Protein AF-A0A2C9VAX5-F1 (afdb_monomer)

Radius of gyration: 35.67 Å; Cα contacts (8 Å, |Δi|>4): 899; chains: 1; bounding box: 90×84×145 Å

Nearest PDB structures (foldseek):
  7xwg-assembly1_B  TM=9.690E-01  e=4.557E-07  Arabidopsis thaliana
  7xwf-assembly1_A  TM=9.849E-01  e=7.410E-07  Arabidopsis thaliana
  7y6w-assembly1_A-2  TM=9.835E-01  e=7.716E-07  Arabidopsis thaliana
  7y6x-assembly1_B  TM=9.154E-01  e=5.580E-07  Arabidopsis thaliana
  7y6x-assembly3_F  TM=9.135E-01  e=7.410E-07  Arabidopsis thaliana

InterPro domains:
  IPR003126 Zinc finger, UBR-type [PF02207] (122-189)
  IPR003126 Zinc finger, UBR-type [PS51157] (121-191)
  IPR003126 Zinc finger, UBR-type [SM00396] (121-190)
  IPR039164 E3 ubiquitin-protein ligase UBR1-like [PTHR21497] (36-835)

Secondary structure (DSSP, 8-state):
--------PPPP----TT-HHHHHHHHHT--HHHHTT-HHHHHHHHHH-GGGHHHHHHHHSPPHHHHHHHHHHHHT-S-TTSS--HHHHHHHHHHHHHHHHTTS-HHHHHHHHHHH--SBS---PBP-EEEEEEEETTTBSSTT--EEHHHHHTS--TT--EEEEEEES-B--TT-TTTB-GGG--SSB--GGG-PPPPHHHHHHHHHHHHHHHHHHHHHHHHHHHHHHS---S-TTTHHHHHHHHHHHHHHHHHHHHHHHH-HHHHHHHHHHHHHSTTHHHHHHHGGGTS-HHHHHHHHHHHHHHTTSHHHHHHHHHHHHHHHHHHHHHHHHHTSGGGGGG-HHHHHHHHHHHT-TTHHHHHHHHH-HHHHHHHHHHHHHHHTB-TTSSB-HHHHHTTHHHHHHHHHHHHHHHHSTHHHHHHHHH-HHHHHHHHHHHHHHTT-S-B----SSPPS---TTHHHHHHHHHHHHHHHHHHHHHHTS-GGGHHHHHHHHHHTTT--SS---------------------------------------GGGGSS-HHHHHHHHHHHHHHHHHHHHHHTTTS-----------HHHHHHHHHHHHHHHS-TTGGGS-----S-SSS-S---------------------------S-------SSSSSS-SSTT-SS-------TTTS-B-S--HHHHHHHHHHHHHHHHHH---S-S-----------TTSS-S-HHHHHSTT--HHHHHHHHTHHHHHHHHHHHHHHTTTTGGGHHHHHHHHHHHT-HHHHTTTHHHHHHHHHHHHHHS-HHHHHHHHHHHTT-HHHHS--TT--S---

Mean predicted aligned error: 15.06 Å

pLDDT: mean 74.78, std 25.14, range [21.78, 98.06]

Solvent-accessible surface area (backbone atoms only — not comparable to full-atom values): 49879 Å² total; per-residue (Å²): 143,82,81,90,85,80,89,76,79,83,74,76,82,74,77,65,95,80,49,64,47,56,52,37,37,46,73,74,64,52,56,65,83,29,56,76,52,43,66,67,17,50,29,52,52,39,73,78,38,64,86,46,46,52,59,51,51,55,39,45,43,80,55,73,67,69,59,51,56,57,54,57,49,65,74,62,76,71,66,92,84,78,70,77,50,73,53,53,50,47,46,52,34,52,50,57,51,37,26,46,26,55,69,40,64,44,72,59,49,46,54,51,49,37,67,70,55,87,61,46,20,48,57,60,52,72,47,50,75,71,33,68,31,37,32,37,73,70,32,35,72,49,98,77,41,36,25,38,58,72,42,54,76,48,20,58,60,81,97,51,54,66,49,82,45,70,30,86,43,60,55,19,35,37,14,33,75,54,35,28,41,76,74,43,26,19,82,52,14,74,19,55,88,69,51,57,76,51,56,63,78,50,44,69,38,29,46,60,52,48,53,39,49,48,52,52,52,38,51,39,43,51,55,26,51,56,57,71,71,50,77,98,75,89,67,83,69,70,57,48,44,45,49,50,31,38,40,48,50,44,46,51,46,51,53,50,44,52,45,46,72,42,24,64,29,52,32,49,50,50,36,51,51,44,64,69,43,82,66,34,58,56,48,59,69,56,38,45,84,72,40,51,69,78,41,34,53,50,46,50,52,42,53,60,59,37,47,61,33,67,71,39,36,54,56,49,46,60,48,46,65,65,47,50,55,55,55,54,52,50,26,62,70,72,56,30,44,75,50,50,73,70,45,57,62,59,72,62,44,48,58,75,44,33,60,31,65,64,52,29,56,47,37,39,73,78,66,40,44,63,57,53,46,55,44,50,52,47,52,51,50,59,68,25,37,45,91,72,43,39,60,34,61,76,61,36,56,36,37,41,66,56,49,51,49,46,54,50,51,49,38,40,45,37,63,42,66,66,40,19,33,45,41,48,71,73,33,64,69,54,53,53,45,51,46,32,53,35,53,45,47,44,50,34,75,58,46,59,58,50,91,66,80,59,75,94,73,80,70,88,54,64,67,55,54,56,54,50,52,49,59,50,48,55,42,44,52,37,43,51,52,19,18,65,51,81,77,88,57,64,70,60,52,64,51,56,67,61,58,79,76,74,74,84,76,87,81,84,82,82,90,78,83,85,82,88,79,87,82,89,86,83,89,85,88,88,87,81,90,81,88,80,89,77,80,88,79,87,74,92,72,82,93,75,67,84,67,68,74,74,60,44,69,37,35,47,48,53,47,44,54,48,50,47,44,50,35,52,53,48,56,68,62,49,79,76,76,71,83,95,73,90,81,89,88,90,77,67,46,61,54,47,48,48,33,54,50,44,56,54,46,64,61,69,74,59,85,74,70,74,84,73,66,74,90,72,77,95,70,82,87,82,80,88,85,84,78,86,84,82,88,80,90,83,85,84,85,83,87,83,85,87,87,82,89,81,91,74,90,78,78,98,74,82,78,90,71,82,83,79,77,80,80,81,68,61,68,58,31,36,27,81,55,74,75,91,78,90,66,54,62,78,74,34,67,47,39,87,39,46,57,54,61,38,48,48,23,50,50,51,53,51,51,47,37,68,75,73,56,86,86,82,90,78,82,87,88,76,98,65,90,72,75,78,70,89,78,80,74,84,60,63,61,60,68,72,52,47,64,70,51,25,50,34,13,37,22,62,58,66,33,49,60,48,49,48,46,52,38,48,41,51,39,46,75,70,53,72,39,67,39,47,48,64,63,55,53,50,53,41,49,52,49,66,26,81,92,40,19,75,79,39,46,51,26,36,52,51,39,42,50,54,23,58,75,49,27,59,66,69,63,51,50,49,51,51,35,50,56,67,69,42,58,68,77,72,46,92,63,95,78,76,75,96,77,87,131

Foldseek 3Di:
DDDDDDDDDDDPDPDDPPCQLLVLCVVVVQDVVLSVVPLLSVLVVCVVPVVCLLVSLVSLDDDLVNLVVVVVVVVVPPDPPDDDDLLVSLLVSVCSLCSQLQSHHNVVSLQVQLVVDPAAQFFLAKDAFFAKWKDFPQWFPFPLATAHPVFQVQFPCPPTDMDIDGDNMDTHGANPVQTTPQNGHGPRHRHPVPADADPPVSCVRNQSSLLSLLVVLQVLLVVLVVLVVPDPDDDPPNVRSLVSNQSNLQSVLVVLVSSLVRHVNSLLSSLVSCVVNPCSLLSLLVSLVRHDPVSNVSSLVSLSSSCSHVVSVQVNLLSLLVVQLVQLVVCLVVLAPVSVVSNVSNVNCLSVQLQRLLRLVVCCVPVVSLLSLLLSLLVLQLSQADPLLAGDQVSVVRCLVVNLSSLVSNLSSLSNLLNLLCCLPPNVLSLLLLLLVLLRLAQHPWDFFDPDFADPDDDPRLVSVLVVLVSVLSSLVSNLSSLQDDDPPNPVSVVVSVPPPPPPPDDDDDDDDDDDDDDDDDDDDDDDDDDDDDDDDDDDDDDDDPPLPQGHPSLLVSLVSLLLSLLQSVVLVCVPPDDDDDDDDDDSDRSSVSSVVSSVCSVVVDPPPPPDDPDDDPDPPPPPDDDDDDDDDDDDDDDDDDDDDDDDDDDPDDDPPDPPPPSNARDQQADPDQDDDDDALNGDIAGLRHSSLLSSLVSLVVLCCRQPNDDDPPDDDDDDPPPPPPPSPPDPSCCSRVPRGALNSNLNSSLVRLLSLVLLLVCVVVVSRVSNPCSSVVNSCSLVDPVCCVSGVVSSVSSNVVSCVRHDPVSSVVVSCVRNVNPVVPPPPPPDDPPDD

Organism: Manihot esculenta (NCBI:txid3983)

Sequence (837 aa):
MDNMDIDSPAEPKTLKRRDRVIRRLAQLGVPEEYLERRYPGIVAFVMDNPTWIPDIVSAILPPDEDVADNLQETKAGLKKVLNPTMKQQFRECMCWLQWIMFLGEPAVALKNLSKMSTSRGVCGAVWGNNDIAYRCRTCEHDPTCAICVPCFQNGNHKDHDYSIIYTGGGCCDCGDVTAWKREGFCSKHKGAEQIQPLPEEFADSVGPVLDALFICWKNKLVSAEIICQENPKTSDCIFMPKKVANELTYVVVEMLLEFCKQSESLLSFVSRRVILVVGLLEILVRSERFLSEGVARKLNELLLKLLGEPVFKYEFGKVFLSYYPLVVCEVITEGTDDALRKYPLLSTFSVQIFTVHTLTPRLVKEMNLLAMLLRCLGDIFIHCAGEDGRLQVSKWGALYETTIRVVEDIRFVMSHGIVPKFVTNAQRDILRTWMGLLSFLQGMSPLKRENGQPPEEENDNVNLLFVLDHSFANIHSLLVDGAFSSNEETDNIFSVMSKQNVDEEDSMRLAKVGKLSEESSACGVPGRNLSVVSAMQVVEDKSDSFASSFIPSSATRLIYDCLRAIDNWLGANHTYGAVSSSSTDSSSNSNFLLLKKTLSKISKGKHIFSGFACSIEDNSRKRFMGAENIKNIGQDSNAVVSGDNDTASFDESSMEANTSTELDSLHILSSSDWPNIVYDVSSQDVSVHIPLHRLLSLLLQKALRRCYGESEVLSASSASIFTPSSSMYDGDFFGNVLGGCHANGFSAFVMEHPLRNRVFCAQVHSGMWRRNGDAAILSSEWYRSVRWSEQGLELDLFLLQCCAALAPADLFVNRIIECFGLSDYHSLSPERSTELF

Structure (mmCIF, N/CA/C/O backbone):
data_AF-A0A2C9VAX5-F1
#
_entry.id   AF-A0A2C9VAX5-F1
#
loop_
_atom_site.group_PDB
_atom_site.id
_atom_site.type_symbol
_atom_site.label_atom_id
_atom_site.label_alt_id
_atom_site.label_comp_id
_atom_site.label_asym_id
_atom_site.label_entity_id
_atom_site.label_seq_id
_atom_site.pdbx_PDB_ins_code
_atom_site.Cartn_x
_atom_site.Cartn_y
_atom_site.Cartn_z
_atom_site.occupancy
_atom_site.B_iso_or_equiv
_atom_site.auth_seq_id
_atom_site.auth_comp_id
_atom_site.auth_asym_id
_atom_site.auth_atom_id
_atom_site.pdbx_PDB_model_num
ATOM 1 N N . MET A 1 1 ? -23.792 14.805 95.796 1.00 36.88 1 MET A N 1
ATOM 2 C CA . MET A 1 1 ? -22.563 14.626 95.003 1.00 36.88 1 MET A CA 1
ATOM 3 C C . MET A 1 1 ? -22.730 13.306 94.285 1.00 36.88 1 MET A C 1
ATOM 5 O O . MET A 1 1 ? -22.299 12.288 94.792 1.00 36.88 1 MET A O 1
ATOM 9 N N . ASP A 1 2 ? -23.447 13.369 93.170 1.00 39.12 2 ASP A N 1
ATOM 10 C CA . ASP A 1 2 ? -23.589 12.335 92.149 1.00 39.12 2 ASP A CA 1
ATOM 11 C C . ASP A 1 2 ? -23.365 13.086 90.831 1.00 39.12 2 ASP A C 1
ATOM 13 O O . ASP A 1 2 ? -23.975 14.137 90.643 1.00 39.12 2 ASP A O 1
ATOM 17 N N . ASN A 1 3 ? -22.438 12.624 89.994 1.00 31.06 3 ASN A N 1
ATOM 18 C CA . ASN A 1 3 ? -22.235 13.025 88.592 1.00 31.06 3 ASN A CA 1
ATOM 19 C C . ASN A 1 3 ? -21.312 11.956 87.979 1.00 31.06 3 ASN A C 1
ATOM 21 O O . ASN A 1 3 ? -20.252 11.695 88.540 1.00 31.06 3 ASN A O 1
ATOM 25 N N . MET A 1 4 ? -21.776 11.120 87.044 1.00 40.22 4 MET A N 1
ATOM 26 C CA . MET A 1 4 ? -22.011 11.376 85.607 1.00 40.22 4 MET A CA 1
ATOM 27 C C . MET A 1 4 ? -20.726 11.676 84.825 1.00 40.22 4 MET A C 1
ATOM 29 O O . MET A 1 4 ? -20.212 12.779 84.921 1.00 40.22 4 MET A O 1
ATOM 33 N N . ASP A 1 5 ? -20.328 10.715 83.988 1.00 28.62 5 ASP A N 1
ATOM 34 C CA . ASP A 1 5 ? -19.565 10.880 82.739 1.00 28.62 5 ASP A CA 1
ATOM 35 C C . ASP A 1 5 ? -20.100 9.786 81.786 1.00 28.62 5 ASP A C 1
ATOM 37 O O . ASP A 1 5 ? -19.868 8.603 82.014 1.00 28.62 5 ASP A O 1
ATOM 41 N N . ILE A 1 6 ? -21.166 10.047 81.021 1.00 33.09 6 ILE A N 1
ATOM 42 C CA . ILE A 1 6 ? -21.200 10.556 79.633 1.00 33.09 6 ILE A CA 1
ATOM 43 C C . ILE A 1 6 ? -20.522 9.598 78.638 1.00 33.09 6 ILE A C 1
ATOM 45 O O . ILE A 1 6 ? -19.317 9.649 78.402 1.00 33.09 6 ILE A O 1
ATOM 49 N N . ASP A 1 7 ? -21.361 8.770 78.006 1.00 33.88 7 ASP A N 1
ATOM 50 C CA . ASP A 1 7 ? -21.079 8.068 76.754 1.00 33.88 7 ASP A CA 1
ATOM 51 C C . ASP A 1 7 ? -20.732 9.072 75.640 1.00 33.88 7 ASP A C 1
ATOM 53 O O . ASP A 1 7 ? -21.461 10.036 75.400 1.00 33.88 7 ASP A O 1
ATOM 57 N N . SER A 1 8 ? -19.637 8.816 74.922 1.00 29.05 8 SER A N 1
ATOM 58 C CA . SER A 1 8 ? -19.323 9.441 73.630 1.00 29.05 8 SER A CA 1
ATOM 59 C C . SER A 1 8 ? -19.455 8.405 72.504 1.00 29.05 8 SER A C 1
ATOM 61 O O . SER A 1 8 ? -19.230 7.215 72.736 1.00 29.05 8 SER A O 1
ATOM 63 N N . PRO A 1 9 ? -19.877 8.827 71.299 1.00 32.22 9 PRO A N 1
ATOM 64 C CA . PRO A 1 9 ? -20.511 7.959 70.314 1.00 32.22 9 PRO A CA 1
ATOM 65 C C . PRO A 1 9 ? -19.518 7.020 69.628 1.00 32.22 9 PRO A C 1
ATOM 67 O O . PRO A 1 9 ? -18.347 7.345 69.443 1.00 32.22 9 PRO A O 1
ATOM 70 N N . ALA A 1 10 ? -20.028 5.862 69.206 1.00 30.33 10 ALA A N 1
ATOM 71 C CA . ALA A 1 10 ? -19.310 4.905 68.378 1.00 30.33 10 ALA A CA 1
ATOM 72 C C . ALA A 1 10 ? -18.690 5.595 67.150 1.00 30.33 10 ALA A C 1
ATOM 74 O O . ALA A 1 10 ? -19.399 6.206 66.348 1.00 30.33 10 ALA A O 1
ATOM 75 N N . GLU A 1 11 ? -17.370 5.469 67.000 1.00 26.14 11 GLU A N 1
ATOM 76 C CA . GLU A 1 11 ? -16.654 5.850 65.784 1.00 26.14 11 GLU A CA 1
ATOM 77 C C . GLU A 1 11 ? -17.309 5.193 64.552 1.00 26.14 11 GLU A C 1
ATOM 79 O O . GLU A 1 11 ? -17.669 4.007 64.600 1.00 26.14 11 GLU A O 1
ATOM 84 N N . PRO A 1 12 ? -17.457 5.918 63.427 1.00 32.53 12 PRO A N 1
ATOM 85 C CA . PRO A 1 12 ? -17.986 5.333 62.208 1.00 32.53 12 PRO A CA 1
ATOM 86 C C . PRO A 1 12 ? -17.047 4.215 61.760 1.00 32.53 12 PRO A C 1
ATOM 88 O O . PRO A 1 12 ? -15.835 4.407 61.631 1.00 32.53 12 PRO A O 1
ATOM 91 N N . LYS A 1 13 ? -17.616 3.024 61.539 1.00 32.12 13 LYS A N 1
ATOM 92 C CA . LYS A 1 13 ? -16.913 1.851 61.008 1.00 32.12 13 LYS A CA 1
ATOM 93 C C . LYS A 1 13 ? -16.115 2.278 59.780 1.00 32.12 13 LYS A C 1
ATOM 95 O O . LYS A 1 13 ? -16.674 2.505 58.713 1.00 32.12 13 LYS A O 1
ATOM 100 N N . THR A 1 14 ? -14.801 2.375 59.934 1.00 33.00 14 THR A N 1
ATOM 101 C CA . THR A 1 14 ? -13.889 2.729 58.852 1.00 33.00 14 THR A CA 1
ATOM 102 C C . THR A 1 14 ? -14.051 1.726 57.708 1.00 33.00 14 THR A C 1
ATOM 104 O O . THR A 1 14 ? -13.640 0.566 57.802 1.00 33.00 14 THR A O 1
ATOM 107 N N . LEU A 1 15 ? -14.682 2.167 56.612 1.00 37.19 15 LEU A N 1
ATOM 108 C CA . LEU A 1 15 ? -14.756 1.438 55.347 1.00 37.19 15 LEU A CA 1
ATOM 109 C C . LEU A 1 15 ? -13.346 0.946 54.990 1.00 37.19 15 LEU A C 1
ATOM 111 O O . LEU A 1 15 ? -12.426 1.743 54.760 1.00 37.19 15 LEU A O 1
ATOM 115 N N . LYS A 1 16 ? -13.158 -0.382 55.002 1.00 41.75 16 LYS A N 1
ATOM 116 C CA . LYS A 1 16 ? -11.867 -1.047 54.757 1.00 41.75 16 LYS A CA 1
ATOM 117 C C . LYS A 1 16 ? -11.195 -0.452 53.510 1.00 41.75 16 LYS A C 1
ATOM 119 O O . LYS A 1 16 ? -11.861 -0.141 52.530 1.00 41.75 16 LYS A O 1
ATOM 124 N N . ARG A 1 17 ? -9.856 -0.382 53.507 1.00 43.28 17 ARG A N 1
ATOM 125 C CA . ARG A 1 17 ? -8.967 0.029 52.384 1.00 43.28 17 ARG A CA 1
ATOM 126 C C . ARG A 1 17 ? -9.223 -0.661 51.018 1.00 43.28 17 ARG A C 1
ATOM 128 O O . ARG A 1 17 ? -8.471 -0.416 50.083 1.00 43.28 17 ARG A O 1
ATOM 135 N N . ARG A 1 18 ? -10.224 -1.542 50.909 1.00 48.56 18 ARG A N 1
ATOM 136 C CA . ARG A 1 18 ? -10.459 -2.475 49.800 1.00 48.56 18 ARG A CA 1
ATOM 137 C C . ARG A 1 18 ? -11.437 -2.000 48.724 1.00 48.56 18 ARG A C 1
ATOM 139 O O . ARG A 1 18 ? -11.433 -2.622 47.679 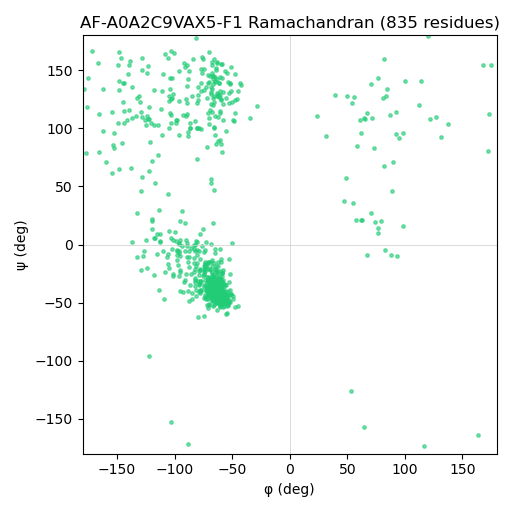1.00 48.56 18 ARG A O 1
ATOM 146 N N . ASP A 1 19 ? -12.176 -0.905 48.907 1.00 69.75 19 ASP A N 1
ATOM 147 C CA . ASP A 1 19 ? -13.112 -0.423 47.878 1.00 69.75 19 ASP A CA 1
ATOM 148 C C . ASP A 1 19 ? -12.755 1.004 47.409 1.00 69.75 19 ASP A C 1
ATOM 150 O O . ASP A 1 19 ? -13.412 1.986 47.757 1.00 69.75 19 ASP A O 1
ATOM 154 N N . ARG A 1 20 ? -11.658 1.136 46.643 1.00 78.19 20 ARG A N 1
ATOM 155 C CA . ARG A 1 20 ? -11.147 2.434 46.139 1.00 78.19 20 ARG A CA 1
ATOM 156 C C . ARG A 1 20 ? -12.168 3.160 45.258 1.00 78.19 20 ARG A C 1
ATOM 158 O O . ARG A 1 20 ? -12.367 4.356 45.429 1.00 78.19 20 ARG A O 1
ATOM 165 N N . VAL A 1 21 ? -12.846 2.420 44.378 1.00 85.50 21 VAL A N 1
ATOM 166 C CA . VAL A 1 21 ? -13.921 2.946 43.522 1.00 85.50 21 VAL A CA 1
ATOM 167 C C . VAL A 1 21 ? -15.060 3.516 44.372 1.00 85.50 21 VAL A C 1
ATOM 169 O O . VAL A 1 21 ? -15.471 4.647 44.155 1.00 85.50 21 VAL A O 1
ATOM 172 N N . ILE A 1 22 ? -15.497 2.793 45.409 1.00 87.19 22 ILE A N 1
ATOM 173 C CA . ILE A 1 22 ? -16.567 3.247 46.315 1.00 87.19 22 ILE A CA 1
ATOM 174 C C . ILE A 1 22 ? -16.179 4.545 47.031 1.00 87.19 22 ILE A C 1
ATOM 176 O O . ILE A 1 22 ? -17.005 5.440 47.158 1.00 87.19 22 ILE A O 1
ATOM 180 N N . ARG A 1 23 ? -14.918 4.688 47.457 1.00 85.38 23 ARG A N 1
ATOM 181 C CA . ARG A 1 23 ? -14.440 5.934 48.082 1.00 85.38 23 ARG A CA 1
ATOM 182 C C . ARG A 1 23 ? -14.474 7.118 47.124 1.00 85.38 23 ARG A C 1
ATOM 184 O O . ARG A 1 23 ? -14.905 8.190 47.531 1.00 85.38 23 ARG A O 1
ATOM 191 N N . ARG A 1 24 ? -14.046 6.928 45.873 1.00 88.44 24 ARG A N 1
ATOM 192 C CA . ARG A 1 24 ? -14.096 7.989 44.856 1.00 88.44 24 ARG A CA 1
ATOM 193 C C . ARG A 1 24 ? -15.533 8.370 44.509 1.00 88.44 24 ARG A C 1
ATOM 195 O O . ARG A 1 24 ? -15.836 9.548 44.392 1.00 88.44 24 ARG A O 1
ATOM 202 N N . LEU A 1 25 ? -16.435 7.394 44.441 1.00 90.12 25 LEU A N 1
ATOM 203 C CA . LEU A 1 25 ? -17.863 7.648 44.241 1.00 90.12 25 LEU A CA 1
ATOM 204 C C . LEU A 1 25 ? -18.494 8.375 45.442 1.00 90.12 25 LEU A C 1
ATOM 206 O O . LEU A 1 25 ? -19.279 9.297 45.247 1.00 90.12 25 LEU A O 1
ATOM 210 N N . ALA A 1 26 ? -18.098 8.047 46.676 1.00 88.38 26 ALA A N 1
ATOM 211 C CA . ALA A 1 26 ? -18.508 8.798 47.865 1.00 88.38 26 ALA A CA 1
ATOM 212 C C . ALA A 1 26 ? -18.005 10.251 47.831 1.00 88.38 26 ALA A C 1
ATOM 214 O O . ALA A 1 26 ? -18.750 11.169 48.157 1.00 88.38 26 ALA A O 1
ATOM 215 N N . GLN A 1 27 ? -16.758 10.469 47.399 1.00 88.31 27 GLN A N 1
ATOM 216 C CA . GLN A 1 27 ? -16.178 11.808 47.228 1.00 88.31 27 GLN A CA 1
ATOM 217 C C . GLN A 1 27 ? -16.876 12.618 46.131 1.00 88.31 27 GLN A C 1
ATOM 219 O O . GLN A 1 27 ? -16.971 13.835 46.251 1.00 88.31 27 GLN A O 1
ATOM 224 N N . LEU A 1 28 ? -17.393 11.947 45.097 1.00 89.81 28 LEU A N 1
ATOM 225 C CA . LEU A 1 28 ? -18.217 12.562 44.057 1.00 89.81 28 LEU A CA 1
ATOM 226 C C . LEU A 1 28 ? -19.614 12.968 44.574 1.00 89.81 28 LEU A C 1
ATOM 228 O O . LEU A 1 28 ? -20.302 13.747 43.926 1.00 89.81 28 LEU A O 1
ATOM 232 N N . GLY A 1 29 ? -20.030 12.472 45.745 1.00 89.94 29 GLY A N 1
ATOM 233 C CA . GLY A 1 29 ? -21.327 12.778 46.352 1.00 89.94 29 GLY A CA 1
ATOM 234 C C . GLY A 1 29 ? -22.408 11.723 46.112 1.00 89.94 29 GLY A C 1
ATOM 235 O O . GLY A 1 29 ? -23.583 12.007 46.333 1.00 89.94 29 GLY A O 1
ATOM 236 N N . VAL A 1 30 ? -22.043 10.506 45.686 1.00 90.50 30 VAL A N 1
ATOM 237 C CA . VAL A 1 30 ? -23.005 9.399 45.572 1.00 90.50 30 VAL A CA 1
ATOM 238 C C . VAL A 1 30 ? -23.490 8.998 46.976 1.00 90.50 30 VAL A C 1
ATOM 240 O O . VAL A 1 30 ? -22.649 8.702 47.832 1.00 90.50 30 VAL A O 1
ATOM 243 N N . PRO A 1 31 ? -24.813 8.957 47.239 1.00 91.56 31 PRO A N 1
ATOM 244 C CA . PRO A 1 31 ? -25.333 8.645 48.568 1.00 91.56 31 PRO A CA 1
ATOM 245 C C . PRO A 1 31 ? -24.926 7.248 49.060 1.00 91.56 31 PRO A C 1
ATOM 247 O O . PRO A 1 31 ? -24.874 6.282 48.293 1.00 91.56 31 PRO A O 1
ATOM 250 N N . GLU A 1 32 ? -24.677 7.128 50.367 1.00 87.88 32 GLU A N 1
ATOM 251 C CA . GLU A 1 32 ? -24.155 5.903 50.993 1.00 87.88 32 GLU A CA 1
ATOM 252 C C . GLU A 1 32 ? -25.082 4.688 50.789 1.00 87.88 32 GLU A C 1
ATOM 254 O O . GLU A 1 32 ? -24.604 3.575 50.573 1.00 87.88 32 GLU A O 1
ATOM 259 N N . GLU A 1 33 ? -26.399 4.913 50.712 1.00 89.62 33 GLU A N 1
ATOM 260 C CA . GLU A 1 33 ? -27.411 3.880 50.436 1.00 89.62 33 GLU A CA 1
ATOM 261 C C . GLU A 1 33 ? -27.214 3.150 49.093 1.00 89.62 33 GLU A C 1
ATOM 263 O O . GLU A 1 33 ? -27.516 1.956 48.983 1.00 89.62 33 GLU A O 1
ATOM 268 N N . TYR A 1 34 ? -26.676 3.841 48.081 1.00 89.81 34 TYR A N 1
ATOM 269 C CA . TYR A 1 34 ? -26.323 3.242 46.793 1.00 89.81 34 TYR A CA 1
ATOM 270 C C . TYR A 1 34 ? -24.961 2.546 46.881 1.00 89.81 34 TYR A C 1
ATOM 272 O O . TYR A 1 34 ? -24.780 1.446 46.360 1.00 89.81 34 TYR A O 1
ATOM 280 N N . LEU A 1 35 ? -24.002 3.136 47.593 1.00 88.94 35 LEU A N 1
ATOM 281 C CA . LEU A 1 35 ? -22.650 2.593 47.732 1.00 88.94 35 LEU A CA 1
ATOM 282 C C . LEU A 1 35 ? -22.609 1.254 48.484 1.00 88.94 35 LEU A C 1
ATOM 284 O O . LEU A 1 35 ? -21.855 0.357 48.094 1.00 88.94 35 LEU A O 1
ATOM 288 N N . GLU A 1 36 ? -23.447 1.074 49.508 1.00 87.62 36 GLU A N 1
ATOM 289 C CA . GLU A 1 36 ? -23.543 -0.178 50.276 1.00 87.62 36 GLU A CA 1
ATOM 290 C C . GLU A 1 36 ? -23.945 -1.379 49.409 1.00 87.62 36 GLU A C 1
ATOM 292 O O . GLU A 1 36 ? -23.466 -2.499 49.615 1.00 87.62 36 GLU A O 1
ATOM 297 N N . ARG A 1 37 ? -24.784 -1.147 48.391 1.00 87.31 37 ARG A N 1
ATOM 298 C CA . ARG A 1 37 ? -25.269 -2.186 47.470 1.00 87.31 37 ARG A CA 1
ATOM 299 C C . ARG A 1 37 ? -24.278 -2.502 46.347 1.00 87.31 37 ARG A C 1
ATOM 301 O O . ARG A 1 37 ? -24.563 -3.378 45.537 1.00 87.31 37 ARG A O 1
ATOM 308 N N . ARG A 1 38 ? -23.113 -1.844 46.296 1.00 89.50 38 ARG A N 1
ATOM 309 C CA . ARG A 1 38 ? -22.062 -2.020 45.276 1.00 89.50 38 ARG A CA 1
ATOM 310 C C . ARG A 1 38 ? -22.591 -1.878 43.837 1.00 89.50 38 ARG A C 1
ATOM 312 O O . ARG A 1 38 ? -23.187 -0.852 43.524 1.00 89.50 38 ARG A O 1
ATOM 319 N N . TYR A 1 39 ? -22.366 -2.867 42.959 1.00 91.44 39 TYR A N 1
ATOM 320 C CA . TYR A 1 39 ? -22.719 -2.770 41.537 1.00 91.44 39 TYR A CA 1
ATOM 321 C C . TYR A 1 39 ? -24.215 -2.478 41.314 1.00 91.44 39 TYR A C 1
ATOM 323 O O . TYR A 1 39 ? -24.502 -1.470 40.671 1.00 91.44 39 TYR A O 1
ATOM 331 N N . PRO A 1 40 ? -25.175 -3.243 41.890 1.00 92.12 40 PRO A N 1
ATOM 332 C CA . PRO A 1 40 ? -26.601 -2.909 41.789 1.00 92.12 40 PRO A CA 1
ATOM 333 C C . PRO A 1 40 ? -26.969 -1.504 42.272 1.00 92.12 40 PRO A C 1
ATOM 335 O O . PRO A 1 40 ? -27.879 -0.886 41.730 1.00 92.12 40 PRO A O 1
ATOM 338 N N . GLY A 1 41 ? -26.288 -1.001 43.303 1.00 92.38 41 GLY A N 1
ATOM 339 C CA . GLY A 1 41 ? -26.572 0.325 43.839 1.00 92.38 41 GLY A CA 1
ATOM 340 C C . GLY A 1 41 ? -26.136 1.443 42.903 1.00 92.38 41 GLY A C 1
ATOM 341 O O . GLY A 1 41 ? -26.905 2.361 42.655 1.00 92.38 41 GLY A O 1
ATOM 342 N N . ILE A 1 42 ? -24.947 1.335 42.309 1.00 93.56 42 ILE A N 1
ATOM 343 C CA . ILE A 1 42 ? -24.502 2.310 41.305 1.00 93.56 42 ILE A CA 1
ATOM 344 C C . ILE A 1 42 ? -25.364 2.261 40.045 1.00 93.56 42 ILE A C 1
ATOM 346 O O . ILE A 1 42 ? -25.668 3.312 39.490 1.00 93.56 42 ILE A O 1
ATOM 350 N N . VAL A 1 43 ? -25.818 1.075 39.631 1.00 93.75 43 VAL A N 1
ATOM 351 C CA . VAL A 1 43 ? -26.795 0.954 38.540 1.00 93.75 43 VAL A CA 1
ATOM 352 C C . VAL A 1 43 ? -28.075 1.725 38.868 1.00 93.75 43 VAL A C 1
ATOM 354 O O . VAL A 1 43 ? -28.492 2.550 38.063 1.00 93.75 43 VAL A O 1
ATOM 357 N N . ALA A 1 44 ? -28.655 1.527 40.057 1.00 93.38 44 ALA A N 1
ATOM 358 C CA . ALA A 1 44 ? -29.855 2.256 40.474 1.00 93.38 44 ALA A CA 1
ATOM 359 C C . ALA A 1 44 ? -29.632 3.780 40.500 1.00 93.38 44 ALA A C 1
ATOM 361 O O . ALA A 1 44 ? -30.442 4.526 39.962 1.00 93.38 44 ALA A O 1
ATOM 362 N N . PHE A 1 45 ? -28.492 4.237 41.030 1.00 93.88 45 PHE A N 1
ATOM 363 C CA . PHE A 1 45 ? -28.155 5.662 41.061 1.00 93.88 45 PHE A CA 1
ATOM 364 C C . PHE A 1 45 ? -28.072 6.282 39.659 1.00 93.88 45 PHE A C 1
ATOM 366 O O . PHE A 1 45 ? -28.593 7.374 39.442 1.00 93.88 45 PHE A O 1
ATOM 373 N N . VAL A 1 46 ? -27.431 5.588 38.709 1.00 93.38 46 VAL A N 1
ATOM 374 C CA . VAL A 1 46 ? -27.312 6.040 37.313 1.00 93.38 46 VAL A CA 1
ATOM 375 C C . VAL A 1 46 ? -28.669 6.056 36.614 1.00 93.38 46 VAL A C 1
ATOM 377 O O . VAL A 1 46 ? -28.937 6.985 35.858 1.00 93.38 46 VAL A O 1
ATOM 380 N N . MET A 1 47 ? -29.529 5.067 36.874 1.00 90.94 47 MET A N 1
ATOM 381 C CA . MET A 1 47 ? -30.888 5.041 36.321 1.00 90.94 47 MET A CA 1
ATOM 382 C C . MET A 1 47 ? -31.714 6.247 36.782 1.00 90.94 47 MET A C 1
ATOM 384 O O . MET A 1 47 ? -32.445 6.822 35.979 1.00 90.94 47 MET A O 1
ATOM 388 N N . ASP A 1 48 ? -31.551 6.662 38.038 1.00 92.50 48 ASP A N 1
ATOM 389 C CA . ASP A 1 48 ? -32.231 7.838 38.586 1.00 92.50 48 ASP A CA 1
ATOM 390 C C . ASP A 1 48 ? -31.567 9.165 38.153 1.00 92.50 48 ASP A C 1
ATOM 392 O O . ASP A 1 48 ? -32.216 10.211 38.149 1.00 92.50 48 ASP A O 1
ATOM 396 N N . ASN A 1 49 ? -30.280 9.141 37.773 1.00 91.81 49 ASN A N 1
ATOM 397 C CA . ASN A 1 49 ? -29.464 10.328 37.476 1.00 91.81 49 ASN A CA 1
ATOM 398 C C . ASN A 1 49 ? -28.571 10.140 36.226 1.00 91.81 49 ASN A C 1
ATOM 400 O O . ASN A 1 49 ? -27.339 10.170 36.327 1.00 91.81 49 ASN A O 1
ATOM 404 N N . PRO A 1 50 ? -29.141 9.996 35.016 1.00 88.19 50 PRO A N 1
ATOM 405 C CA . PRO A 1 50 ? -28.377 9.653 33.809 1.00 88.19 50 PRO A CA 1
ATOM 406 C C . PRO A 1 50 ? -27.351 10.721 33.389 1.00 88.19 50 PRO A C 1
ATOM 408 O O . PRO A 1 50 ? -26.350 10.410 32.747 1.00 88.19 50 PRO A O 1
ATOM 411 N N . THR A 1 51 ? -27.543 11.985 33.778 1.00 92.25 51 THR A N 1
ATOM 412 C CA . THR A 1 51 ? -26.602 13.078 33.471 1.00 92.25 51 THR A CA 1
ATOM 413 C C . THR A 1 51 ? -25.259 12.945 34.191 1.00 92.25 51 THR A C 1
ATOM 415 O O . THR A 1 51 ? -24.281 13.537 33.747 1.00 92.25 51 THR A O 1
ATOM 418 N N . TRP A 1 52 ? -25.188 12.143 35.259 1.00 92.88 52 TRP A N 1
ATOM 419 C CA . TRP A 1 52 ? -23.976 11.925 36.054 1.00 92.88 52 TRP A CA 1
ATOM 420 C C . TRP A 1 52 ? -23.042 10.863 35.464 1.00 92.88 52 TRP A C 1
ATOM 422 O O . TRP A 1 52 ? -21.961 10.634 36.006 1.00 92.88 52 TRP A O 1
ATOM 432 N N . ILE A 1 53 ? -23.425 10.195 34.368 1.00 93.81 53 ILE A N 1
ATOM 433 C CA . ILE A 1 53 ? -22.624 9.118 33.766 1.00 93.81 53 ILE A CA 1
ATOM 434 C C . ILE A 1 53 ? -21.168 9.546 33.503 1.00 93.81 53 ILE A C 1
ATOM 436 O O . ILE A 1 53 ? -20.278 8.814 33.940 1.00 93.81 53 ILE A O 1
ATOM 440 N N . PRO A 1 54 ? -20.866 10.698 32.868 1.00 93.12 54 PRO A N 1
ATOM 441 C CA . PRO A 1 54 ? -19.480 11.097 32.617 1.00 93.12 54 PRO A CA 1
ATOM 442 C C . PRO A 1 54 ? -18.653 11.242 33.902 1.00 93.12 54 PRO A C 1
ATOM 444 O O . PRO A 1 54 ? -17.521 10.756 33.968 1.00 93.12 54 PRO A O 1
ATOM 447 N N . ASP A 1 55 ? -19.236 11.841 34.940 1.00 92.75 55 ASP A N 1
ATOM 448 C CA . ASP A 1 55 ? -18.575 12.066 36.227 1.00 92.75 55 ASP A CA 1
ATOM 449 C C . ASP A 1 55 ? -18.354 10.753 36.987 1.00 92.75 55 ASP A C 1
ATOM 451 O O . ASP A 1 55 ? -17.278 10.515 37.539 1.00 92.75 55 ASP A O 1
ATOM 455 N N . ILE A 1 56 ? -19.334 9.846 36.948 1.00 93.69 56 ILE A N 1
ATOM 456 C CA . ILE A 1 56 ? -19.234 8.504 37.535 1.00 93.69 56 ILE A CA 1
ATOM 457 C C . ILE A 1 56 ? -18.156 7.685 36.825 1.00 93.69 56 ILE A C 1
ATOM 459 O O . ILE A 1 56 ? -17.342 7.044 37.489 1.00 93.69 56 ILE A O 1
ATOM 463 N N . VAL A 1 57 ? -18.106 7.714 35.490 1.00 94.06 57 VAL A N 1
ATOM 464 C CA . VAL A 1 57 ? -17.067 7.025 34.708 1.00 94.06 57 VAL A CA 1
ATOM 465 C C . VAL A 1 57 ? -15.684 7.568 35.065 1.00 94.06 57 VAL A C 1
ATOM 467 O O . VAL A 1 57 ? -14.763 6.785 35.311 1.00 94.06 57 VAL A O 1
ATOM 470 N N . SER A 1 58 ? -15.556 8.894 35.162 1.00 90.81 58 SER A N 1
ATOM 471 C CA . SER A 1 58 ? -14.326 9.568 35.582 1.00 90.81 58 SER A CA 1
ATOM 472 C C . SER A 1 58 ? -13.903 9.172 37.002 1.00 90.81 58 SER A C 1
ATOM 474 O O . SER A 1 58 ? -12.732 8.893 37.231 1.00 90.81 58 SER A O 1
ATOM 476 N N . ALA A 1 59 ? -14.845 9.053 37.944 1.00 90.38 59 ALA A N 1
ATOM 477 C CA . ALA A 1 59 ? -14.568 8.626 39.318 1.00 90.38 59 ALA A CA 1
ATOM 478 C C . ALA A 1 59 ? -14.259 7.122 39.446 1.00 90.38 59 ALA A C 1
ATOM 480 O O . ALA A 1 59 ? -13.506 6.703 40.334 1.00 90.38 59 ALA A O 1
ATOM 481 N N . ILE A 1 60 ? -14.829 6.282 38.577 1.00 91.88 60 ILE A N 1
ATOM 482 C CA . ILE A 1 60 ? -14.517 4.849 38.527 1.00 91.88 60 ILE A CA 1
ATOM 483 C C . ILE A 1 60 ? -13.086 4.648 38.034 1.00 91.88 60 ILE A C 1
ATOM 485 O O . ILE A 1 60 ? -12.346 3.874 38.647 1.00 91.88 60 ILE A O 1
ATOM 489 N N . LEU A 1 61 ? -12.670 5.352 36.980 1.00 89.00 61 LEU A N 1
ATOM 490 C CA . LEU A 1 61 ? -11.308 5.276 36.457 1.00 89.00 61 LEU A CA 1
ATOM 491 C C . LEU A 1 61 ? -10.319 5.988 37.404 1.00 89.00 61 LEU A C 1
ATOM 493 O O . LEU A 1 61 ? -10.612 7.056 37.927 1.00 89.00 61 LEU A O 1
ATOM 497 N N . PRO A 1 62 ? -9.144 5.406 37.700 1.00 78.19 62 PRO A N 1
ATOM 498 C CA . PRO A 1 62 ? -8.200 6.031 38.619 1.00 78.19 62 PRO A CA 1
ATOM 499 C C . PRO A 1 62 ? -7.587 7.327 38.043 1.00 78.19 62 PRO A C 1
ATOM 501 O O . PRO A 1 62 ? -7.131 7.309 36.893 1.00 78.19 62 PRO A O 1
ATOM 504 N N . PRO A 1 63 ? -7.521 8.427 38.825 1.00 72.62 63 PRO A N 1
ATOM 505 C CA . PRO A 1 63 ? -6.766 9.624 38.454 1.00 72.62 63 PRO A CA 1
ATOM 506 C C . PRO A 1 63 ? -5.260 9.324 38.405 1.00 72.62 63 PRO A C 1
ATOM 508 O O . PRO A 1 63 ? -4.793 8.359 39.009 1.00 72.62 63 PRO A O 1
ATOM 511 N N . ASP A 1 64 ? -4.484 10.148 37.693 1.00 66.69 64 ASP A N 1
ATOM 512 C CA . ASP A 1 64 ? -3.040 9.908 37.508 1.00 66.69 64 ASP A CA 1
ATOM 513 C C . ASP A 1 64 ? -2.258 9.887 38.835 1.00 66.69 64 ASP A C 1
ATOM 515 O O . ASP A 1 64 ? -1.300 9.125 38.977 1.00 66.69 64 ASP A O 1
ATOM 519 N N . GLU A 1 65 ? -2.718 10.649 39.829 1.00 60.78 65 GLU A N 1
ATOM 520 C CA . GLU A 1 65 ? -2.135 10.729 41.175 1.00 60.78 65 GLU A CA 1
ATOM 521 C C . GLU A 1 65 ? -2.264 9.402 41.947 1.00 60.78 65 GLU A C 1
ATOM 523 O O . GLU A 1 65 ? -1.266 8.860 42.425 1.00 60.78 65 GLU A O 1
ATOM 528 N N . ASP A 1 66 ? -3.455 8.789 41.948 1.00 61.25 66 ASP A N 1
ATOM 529 C CA . ASP A 1 66 ? -3.706 7.477 42.571 1.00 61.25 66 ASP A CA 1
ATOM 530 C C . ASP A 1 66 ? -2.839 6.367 41.951 1.00 61.25 66 ASP A C 1
ATOM 532 O O . ASP A 1 66 ? -2.531 5.350 42.587 1.00 61.25 66 ASP A O 1
ATOM 536 N N . VAL A 1 67 ? -2.474 6.516 40.674 1.00 59.94 67 VAL A N 1
ATOM 537 C CA . VAL A 1 67 ? -1.643 5.549 39.954 1.00 59.94 67 VAL A CA 1
ATOM 538 C C . VAL A 1 67 ? -0.161 5.706 40.323 1.00 59.94 67 VAL A C 1
ATOM 540 O O . VAL A 1 67 ? 0.535 4.690 40.444 1.00 59.94 67 VAL A O 1
ATOM 543 N N . ALA A 1 68 ? 0.305 6.934 40.569 1.00 56.31 68 ALA A N 1
ATOM 544 C CA . ALA A 1 68 ? 1.677 7.243 40.977 1.00 56.31 68 ALA A CA 1
ATOM 545 C C . ALA A 1 68 ? 2.022 6.693 42.378 1.00 56.31 68 ALA A C 1
ATOM 547 O O . ALA A 1 68 ? 3.089 6.091 42.556 1.00 56.31 68 ALA A O 1
ATOM 548 N N . ASP A 1 69 ? 1.093 6.782 43.334 1.00 56.38 69 ASP A N 1
ATOM 549 C CA . ASP A 1 69 ? 1.276 6.290 44.710 1.00 56.38 69 ASP A CA 1
ATOM 550 C C . ASP A 1 69 ? 1.527 4.770 44.775 1.00 56.38 69 ASP A C 1
ATOM 552 O O . ASP A 1 69 ? 2.356 4.282 45.551 1.00 56.38 69 ASP A O 1
ATOM 556 N N . ASN A 1 70 ? 0.892 3.987 43.891 1.00 53.66 70 ASN A N 1
ATOM 557 C CA . ASN A 1 70 ? 1.087 2.530 43.847 1.00 53.66 70 ASN A CA 1
ATOM 558 C C . ASN A 1 70 ? 2.509 2.130 43.403 1.00 53.66 70 ASN A C 1
ATOM 560 O O . ASN A 1 70 ? 2.991 1.049 43.755 1.00 53.66 70 ASN A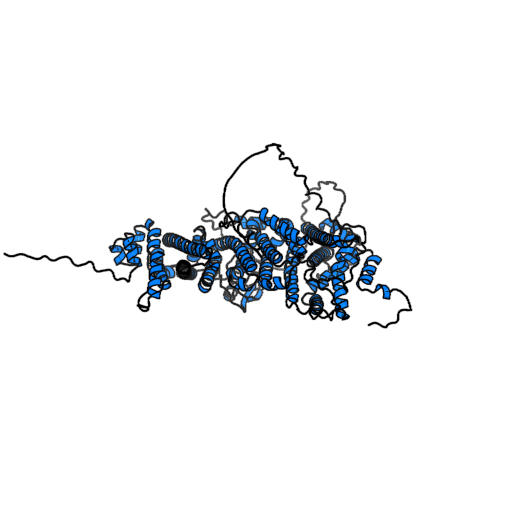 O 1
ATOM 564 N N . LEU A 1 71 ? 3.203 2.963 42.622 1.00 52.50 71 LEU A N 1
ATOM 565 C CA . LEU A 1 71 ? 4.558 2.665 42.142 1.00 52.50 71 LEU A CA 1
ATOM 566 C C . LEU A 1 71 ? 5.638 2.995 43.174 1.00 52.50 71 LEU A C 1
ATOM 568 O O . LEU A 1 71 ? 6.624 2.256 43.253 1.00 52.50 71 LEU A O 1
ATOM 572 N N . GLN A 1 72 ? 5.428 4.021 44.004 1.00 50.75 72 GLN A N 1
ATOM 573 C CA . GLN A 1 72 ? 6.296 4.301 45.151 1.00 50.75 72 GLN A CA 1
ATOM 574 C C . GLN A 1 72 ? 6.237 3.170 46.191 1.00 50.75 72 GLN A C 1
ATOM 576 O O . GLN A 1 72 ? 7.285 2.701 46.640 1.00 50.75 72 GLN A O 1
ATOM 581 N N . GLU A 1 73 ? 5.049 2.628 46.488 1.00 46.22 73 GLU A N 1
ATOM 582 C CA . GLU A 1 73 ? 4.910 1.476 47.396 1.00 46.22 73 GLU A CA 1
ATOM 583 C C . GLU A 1 73 ? 5.549 0.192 46.832 1.00 46.22 73 GLU A C 1
ATOM 585 O O . GLU A 1 73 ? 6.153 -0.586 47.574 1.00 46.22 73 GLU A O 1
ATOM 590 N N . THR A 1 74 ? 5.484 -0.021 45.511 1.00 46.47 74 THR A N 1
ATOM 591 C CA . THR A 1 74 ? 6.090 -1.204 44.868 1.00 46.47 74 THR A CA 1
ATOM 592 C C . THR A 1 74 ? 7.627 -1.162 44.912 1.00 46.47 74 THR A C 1
ATOM 594 O O . THR A 1 74 ? 8.263 -2.214 45.018 1.00 46.47 74 THR A O 1
ATOM 597 N N . LYS A 1 75 ? 8.236 0.037 44.874 1.00 47.34 75 LYS A N 1
ATOM 598 C CA . LYS A 1 75 ? 9.690 0.238 45.041 1.00 47.34 75 LYS A CA 1
ATOM 599 C C . LYS A 1 75 ? 10.150 0.076 46.503 1.00 47.34 75 LYS A C 1
ATOM 601 O O . LYS A 1 75 ? 11.293 -0.311 46.724 1.00 47.34 75 LYS A O 1
ATOM 606 N N . ALA A 1 76 ? 9.277 0.295 47.493 1.00 43.78 76 ALA A N 1
ATOM 607 C CA . ALA A 1 76 ? 9.616 0.276 48.925 1.00 43.78 76 ALA A CA 1
ATOM 608 C C . ALA A 1 76 ? 9.689 -1.126 49.579 1.00 43.78 76 ALA A C 1
ATOM 610 O O . ALA A 1 76 ? 9.896 -1.232 50.787 1.00 43.78 76 ALA A O 1
ATOM 611 N N . GLY A 1 77 ? 9.515 -2.220 48.828 1.00 45.03 77 GLY A N 1
ATOM 612 C CA . GLY A 1 77 ? 9.757 -3.592 49.309 1.00 45.03 77 GLY A CA 1
ATOM 613 C C . GLY A 1 77 ? 8.806 -4.126 50.397 1.00 45.03 77 GLY A C 1
ATOM 614 O O . GLY A 1 77 ? 8.817 -5.326 50.675 1.00 45.03 77 GLY A O 1
ATOM 615 N N . LEU A 1 78 ? 7.934 -3.302 50.984 1.00 41.94 78 LEU A N 1
ATOM 616 C CA . LEU A 1 78 ? 6.955 -3.736 51.978 1.00 41.94 78 LEU A CA 1
ATOM 617 C C . LEU A 1 78 ? 5.615 -4.104 51.313 1.00 41.94 78 LEU A C 1
ATOM 619 O O . LEU A 1 78 ? 4.855 -3.240 50.897 1.00 41.94 78 LEU A O 1
ATOM 623 N N . LYS A 1 79 ? 5.295 -5.408 51.333 1.00 44.75 79 LYS A N 1
ATOM 624 C CA . LYS A 1 79 ? 3.989 -6.048 51.024 1.00 44.75 79 LYS A CA 1
ATOM 625 C C . LYS A 1 79 ? 3.645 -6.286 49.541 1.00 44.75 79 LYS A C 1
ATOM 627 O O . LYS A 1 79 ? 2.622 -5.835 49.039 1.00 44.75 79 LYS A O 1
ATOM 632 N N . LYS A 1 80 ? 4.384 -7.193 48.892 1.00 40.62 80 LYS A N 1
ATOM 633 C CA . LYS A 1 80 ? 4.022 -7.795 47.585 1.00 40.62 80 LYS A CA 1
ATOM 634 C C . LYS A 1 80 ? 2.749 -8.674 47.571 1.00 40.62 80 LYS A C 1
ATOM 636 O O . LYS A 1 80 ? 2.375 -9.145 46.507 1.00 40.62 80 LYS A O 1
ATOM 641 N N . VAL A 1 81 ? 2.087 -8.928 48.708 1.00 42.19 81 VAL A N 1
ATOM 642 C CA . VAL A 1 81 ? 1.059 -9.993 48.817 1.00 42.19 81 VAL A CA 1
ATOM 643 C C . VAL A 1 81 ? -0.392 -9.476 48.877 1.00 42.19 81 VAL A C 1
ATOM 645 O O . VAL A 1 81 ? -1.309 -10.281 48.775 1.00 42.19 81 VAL A O 1
ATOM 648 N N . LEU A 1 82 ? -0.653 -8.163 48.999 1.00 51.53 82 LEU A N 1
ATOM 649 C CA . LEU A 1 82 ? -2.030 -7.675 49.239 1.00 51.53 82 LEU A CA 1
ATOM 650 C C . LEU A 1 82 ? -2.586 -6.593 48.295 1.00 51.53 82 LEU A C 1
ATOM 652 O O . LEU A 1 82 ? -3.786 -6.336 48.379 1.00 51.53 82 LEU A O 1
ATOM 656 N N . ASN A 1 83 ? -1.780 -5.970 47.426 1.00 53.25 83 ASN A N 1
ATOM 657 C CA . ASN A 1 83 ? -2.254 -4.890 46.547 1.00 53.25 83 ASN A CA 1
ATOM 658 C C . ASN A 1 83 ? -2.431 -5.379 45.093 1.00 53.25 83 ASN A C 1
ATOM 660 O O . ASN A 1 83 ? -1.497 -5.957 44.533 1.00 53.25 83 ASN A O 1
ATOM 664 N N . PRO A 1 84 ? -3.604 -5.161 44.463 1.00 60.41 84 PRO A N 1
ATOM 665 C CA . PRO A 1 84 ? -3.844 -5.543 43.072 1.00 60.41 84 PRO A CA 1
ATOM 666 C C . PRO A 1 84 ? -2.944 -4.746 42.118 1.00 60.41 84 PRO A C 1
ATOM 668 O O . PRO A 1 84 ? -2.734 -3.545 42.310 1.00 60.41 84 PRO A O 1
ATOM 671 N N . THR A 1 85 ? -2.433 -5.408 41.073 1.00 78.94 85 THR A N 1
ATOM 672 C CA . THR A 1 85 ? -1.646 -4.759 40.010 1.00 78.94 85 THR A CA 1
ATOM 673 C C . THR A 1 85 ? -2.473 -3.676 39.309 1.00 78.94 85 THR A C 1
ATOM 675 O O . THR A 1 85 ? -3.698 -3.758 39.279 1.00 78.94 85 THR A O 1
ATOM 678 N N . MET A 1 86 ? -1.828 -2.672 38.703 1.00 81.00 86 MET A N 1
ATOM 679 C CA . MET A 1 86 ? -2.518 -1.608 37.945 1.00 81.00 86 MET A CA 1
ATOM 680 C C . MET A 1 86 ? -3.494 -2.186 36.906 1.00 81.00 86 MET A C 1
ATOM 682 O O . MET A 1 86 ? -4.647 -1.774 36.822 1.00 81.00 86 MET A O 1
ATOM 686 N N . LYS A 1 87 ? -3.062 -3.236 36.201 1.00 83.88 87 LYS A N 1
ATOM 687 C CA . LYS A 1 87 ? -3.899 -4.025 35.295 1.00 83.88 87 LYS A CA 1
ATOM 688 C C . LYS A 1 87 ? -5.158 -4.575 35.965 1.00 83.88 87 LYS A C 1
ATOM 690 O O . LYS A 1 87 ? -6.244 -4.495 35.403 1.00 83.88 87 LYS A O 1
ATOM 695 N N . GLN A 1 88 ? -5.021 -5.146 37.162 1.00 85.69 88 GLN A N 1
ATOM 696 C CA . GLN A 1 88 ? -6.144 -5.696 37.920 1.00 85.69 88 GLN A CA 1
ATOM 697 C C . GLN A 1 88 ? -7.109 -4.601 38.389 1.00 85.69 88 GLN A C 1
ATOM 699 O O . GLN A 1 88 ? -8.315 -4.822 38.390 1.00 85.69 88 GLN A O 1
ATOM 704 N N . GLN A 1 89 ? -6.596 -3.416 38.725 1.00 86.50 89 GLN A N 1
ATOM 705 C CA . GLN A 1 89 ? -7.425 -2.263 39.080 1.00 86.50 89 GLN A CA 1
ATOM 706 C C . GLN A 1 89 ? -8.241 -1.779 37.877 1.00 86.50 89 GLN A C 1
ATOM 708 O O . GLN A 1 89 ? -9.448 -1.598 37.997 1.00 86.50 89 GLN A O 1
ATOM 713 N N . PHE A 1 90 ? -7.627 -1.647 36.696 1.00 90.81 90 PHE A N 1
ATOM 714 C CA . PHE A 1 90 ? -8.371 -1.309 35.478 1.00 90.81 90 PHE A CA 1
ATOM 715 C C . PHE A 1 90 ? -9.398 -2.385 35.103 1.00 90.81 90 PHE A C 1
ATOM 717 O O . PHE A 1 90 ? -10.491 -2.039 34.665 1.00 90.81 90 PHE A O 1
ATOM 724 N N . ARG A 1 91 ? -9.102 -3.675 35.324 1.00 92.19 91 ARG A N 1
ATOM 725 C CA . ARG A 1 91 ? -10.084 -4.764 35.145 1.00 92.19 91 ARG A CA 1
ATOM 726 C C . ARG A 1 91 ? -11.287 -4.600 36.064 1.00 92.19 91 ARG A C 1
ATOM 728 O O . ARG A 1 91 ? -12.414 -4.731 35.605 1.00 92.19 91 ARG A O 1
ATOM 735 N N . GLU A 1 92 ? -11.054 -4.284 37.336 1.00 90.94 92 GLU A N 1
ATOM 736 C CA . GLU A 1 92 ? -12.130 -3.997 38.287 1.00 90.94 92 GLU A CA 1
ATOM 737 C C . GLU A 1 92 ? -12.964 -2.791 37.833 1.00 90.94 92 GLU A C 1
ATOM 739 O O . GLU A 1 92 ? -14.190 -2.862 37.843 1.00 90.94 92 GLU A O 1
ATOM 744 N N . CYS A 1 93 ? -12.319 -1.726 37.346 1.00 93.19 93 CYS A N 1
ATOM 745 C CA . CYS A 1 93 ? -13.012 -0.566 36.780 1.00 93.19 93 CYS A CA 1
ATOM 746 C C . CYS A 1 93 ? -13.901 -0.965 35.592 1.00 93.19 93 CYS A C 1
ATOM 748 O O . CYS A 1 93 ? -15.074 -0.607 35.574 1.00 93.19 93 CYS A O 1
ATOM 750 N N . MET A 1 94 ? -13.394 -1.764 34.643 1.00 95.12 94 MET A N 1
ATOM 751 C CA . MET A 1 94 ? -14.211 -2.248 33.520 1.00 95.12 94 MET A CA 1
ATOM 752 C C . MET A 1 94 ? -15.381 -3.122 33.971 1.00 95.12 94 MET A C 1
ATOM 754 O O . MET A 1 94 ? -16.414 -3.120 33.307 1.00 95.12 94 MET A O 1
ATOM 758 N N . CYS A 1 95 ? -15.266 -3.852 35.085 1.00 94.19 95 CYS A N 1
ATOM 759 C CA . CYS A 1 95 ? -16.409 -4.561 35.658 1.00 94.19 95 CYS A CA 1
ATOM 760 C C . CYS A 1 95 ? -17.487 -3.574 36.124 1.00 94.19 95 CYS A C 1
ATOM 762 O O . CYS A 1 95 ? -18.640 -3.731 35.738 1.00 94.19 95 CYS A O 1
ATOM 764 N N . TRP A 1 96 ? -17.130 -2.540 36.895 1.00 95.19 96 TRP A N 1
ATOM 765 C CA . TRP A 1 96 ? -18.083 -1.501 37.314 1.00 95.19 96 TRP A CA 1
ATOM 766 C C . TRP A 1 96 ? -18.767 -0.830 36.121 1.00 95.19 96 TRP A C 1
ATOM 768 O O . TRP A 1 96 ? -19.989 -0.710 36.107 1.00 95.19 96 TRP A O 1
ATOM 778 N N . LEU A 1 97 ? -17.992 -0.456 35.100 1.00 96.69 97 LEU A N 1
ATOM 779 C CA . LEU A 1 97 ? -18.522 0.169 33.890 1.00 96.69 97 LEU A CA 1
ATOM 780 C C . LEU A 1 97 ? -19.478 -0.755 33.131 1.00 96.69 97 LEU A C 1
ATOM 782 O O . LEU A 1 97 ? -20.538 -0.307 32.715 1.00 96.69 97 LEU A O 1
ATOM 786 N N . GLN A 1 98 ? -19.159 -2.046 33.006 1.00 96.44 98 GLN A N 1
ATOM 787 C CA . GLN A 1 98 ? -20.044 -3.016 32.356 1.00 96.44 98 GLN A CA 1
ATOM 788 C C . GLN A 1 98 ? -21.385 -3.177 33.081 1.00 96.44 98 GLN A C 1
ATOM 790 O O . GLN A 1 98 ? -22.414 -3.313 32.425 1.00 96.44 98 GLN A O 1
ATOM 795 N N . TRP A 1 99 ? -21.401 -3.143 34.417 1.00 96.31 99 TRP A N 1
ATOM 796 C CA . TRP A 1 99 ? -22.660 -3.183 35.171 1.00 96.31 99 TRP A CA 1
ATOM 797 C C . TRP A 1 99 ? -23.552 -1.978 34.853 1.00 96.31 99 TRP A C 1
ATOM 799 O O . TRP A 1 99 ? -24.759 -2.147 34.706 1.00 96.31 99 TRP A O 1
ATOM 809 N N . ILE A 1 100 ? -22.958 -0.791 34.689 1.00 96.06 100 ILE A N 1
ATOM 810 C CA . ILE A 1 100 ? -23.679 0.423 34.280 1.00 96.06 100 ILE A CA 1
ATOM 811 C C . ILE A 1 100 ? -24.142 0.306 32.822 1.00 96.06 100 ILE A C 1
ATOM 813 O O . ILE A 1 100 ? -25.307 0.553 32.537 1.00 96.06 100 ILE A O 1
ATOM 817 N N . MET A 1 101 ? -23.269 -0.139 31.912 1.00 95.69 101 MET A N 1
ATOM 818 C CA . MET A 1 101 ? -23.585 -0.319 30.487 1.00 95.69 101 MET A CA 1
ATOM 819 C C . MET A 1 101 ? -24.800 -1.222 30.261 1.00 95.69 101 MET A C 1
ATOM 821 O O . MET A 1 101 ? -25.619 -0.937 29.396 1.00 95.69 101 MET A O 1
ATOM 825 N N . PHE A 1 102 ? -24.917 -2.313 31.020 1.00 95.12 102 PHE A N 1
ATOM 826 C CA . PHE A 1 102 ? -25.977 -3.309 30.840 1.00 95.12 102 PHE A CA 1
ATOM 827 C C . PHE A 1 102 ? -27.107 -3.214 31.871 1.00 95.12 102 PHE A C 1
ATOM 829 O O . PHE A 1 102 ? -27.971 -4.090 31.889 1.00 95.12 102 PHE A O 1
ATOM 836 N N . LEU A 1 103 ? -27.083 -2.191 32.736 1.00 93.19 103 LEU A N 1
ATOM 837 C CA . LEU A 1 103 ? -28.045 -1.976 33.826 1.00 93.19 103 LEU A CA 1
ATOM 838 C C . LEU A 1 103 ? -28.317 -3.248 34.653 1.00 93.19 103 LEU A C 1
ATOM 840 O O . LEU A 1 103 ? -29.440 -3.530 35.071 1.00 93.19 103 LEU A O 1
ATOM 844 N N . GLY A 1 104 ? -27.278 -4.053 34.877 1.00 91.94 104 GLY A N 1
ATOM 845 C CA . GLY A 1 104 ? -27.418 -5.388 35.447 1.00 91.94 104 GLY A CA 1
ATOM 846 C C . GLY A 1 104 ? -26.180 -6.253 35.252 1.00 91.94 104 GLY A C 1
ATOM 847 O O . GLY A 1 104 ? -25.095 -5.759 34.951 1.00 91.94 104 GLY A O 1
ATOM 848 N N . GLU A 1 105 ? -26.335 -7.565 35.443 1.00 92.81 105 GLU A N 1
ATOM 849 C CA . GLU A 1 105 ? -25.218 -8.503 35.348 1.00 92.81 105 GLU A CA 1
ATOM 850 C C . GLU A 1 105 ? -24.716 -8.634 33.891 1.00 92.81 105 GLU A C 1
ATOM 852 O O . GLU A 1 105 ? -25.437 -9.173 33.039 1.00 92.81 105 GLU A O 1
ATOM 857 N N . PRO A 1 106 ? -23.465 -8.225 33.583 1.00 92.44 106 PRO A N 1
ATOM 858 C CA . PRO A 1 106 ? -22.976 -8.145 32.203 1.00 92.44 106 PRO A CA 1
ATOM 859 C C . PRO A 1 106 ? -22.987 -9.486 31.467 1.00 92.44 106 PRO A C 1
ATOM 861 O O . PRO A 1 106 ? -23.344 -9.561 30.293 1.00 92.44 106 PRO A O 1
ATOM 864 N N . ALA A 1 107 ? -22.642 -10.573 32.164 1.00 91.38 107 ALA A N 1
ATOM 865 C CA . ALA A 1 107 ? -22.610 -11.912 31.581 1.00 91.38 107 ALA A CA 1
ATOM 866 C C . ALA A 1 107 ? -24.000 -12.381 31.120 1.00 91.38 107 ALA A C 1
ATOM 868 O O . ALA A 1 107 ? -24.117 -13.083 30.114 1.00 91.38 107 ALA A O 1
ATOM 869 N N . VAL A 1 108 ? -25.058 -11.983 31.835 1.00 91.44 108 VAL A N 1
ATOM 870 C CA . VAL A 1 108 ? -26.444 -12.304 31.476 1.00 91.44 108 VAL A CA 1
ATOM 871 C C . VAL A 1 108 ? -26.875 -11.480 30.266 1.00 91.44 108 VAL A C 1
ATOM 873 O O . VAL A 1 108 ? -27.396 -12.049 29.306 1.00 91.44 108 VAL A O 1
ATOM 876 N N . ALA A 1 109 ? -26.597 -10.174 30.269 1.00 90.38 109 ALA A N 1
ATOM 877 C CA . ALA A 1 109 ? -26.917 -9.283 29.156 1.00 90.38 109 ALA A CA 1
ATOM 878 C C . ALA A 1 109 ? -26.222 -9.708 27.851 1.00 90.38 109 ALA A C 1
ATOM 880 O O . ALA A 1 109 ? -26.883 -9.896 26.829 1.00 90.38 109 ALA A O 1
ATOM 881 N N . LEU A 1 110 ? -24.913 -9.979 27.896 1.00 89.75 110 LEU A N 1
ATOM 882 C CA . LEU A 1 110 ? -24.144 -10.454 26.740 1.00 89.75 110 LEU A CA 1
ATOM 883 C C . LEU A 1 110 ? -24.645 -11.811 26.223 1.00 89.75 110 LEU A C 1
ATOM 885 O O . LEU A 1 110 ? -24.731 -12.020 25.014 1.00 89.75 110 LEU A O 1
ATOM 889 N N . LYS A 1 111 ? -25.038 -12.726 27.120 1.00 88.38 111 LYS A N 1
ATOM 890 C CA . LYS A 1 111 ? -25.632 -14.019 26.741 1.00 88.38 111 LYS A CA 1
ATOM 891 C C . LYS A 1 111 ? -27.024 -13.873 26.121 1.00 88.38 111 LYS A C 1
ATOM 893 O O . LYS A 1 111 ? -27.428 -14.720 25.328 1.00 88.38 111 LYS A O 1
ATOM 898 N N . ASN A 1 112 ? -27.780 -12.846 26.497 1.00 87.00 112 ASN A N 1
ATOM 899 C CA . ASN A 1 112 ? -29.068 -12.552 25.876 1.00 87.00 112 ASN A CA 1
ATOM 900 C C . ASN A 1 112 ? -28.862 -11.962 24.475 1.00 87.00 112 ASN A C 1
ATOM 902 O O . ASN A 1 112 ? -29.458 -12.464 23.525 1.00 87.00 112 ASN A O 1
ATOM 906 N N . LEU A 1 113 ? -27.937 -11.008 24.325 1.00 85.38 113 LEU A N 1
ATOM 907 C CA . LEU A 1 113 ? -27.558 -10.437 23.028 1.00 85.38 113 LEU A CA 1
ATOM 908 C C . LEU A 1 113 ? -27.036 -11.501 22.047 1.00 85.38 113 LEU A C 1
ATOM 910 O O . LEU A 1 113 ? -27.419 -11.506 20.877 1.00 85.38 113 LEU A O 1
ATOM 914 N N . SER A 1 114 ? -26.228 -12.459 22.515 1.00 84.06 114 SER A N 1
ATOM 915 C CA . SER A 1 114 ? -25.701 -13.528 21.655 1.00 84.06 114 SER A CA 1
ATOM 916 C C . SER A 1 114 ? -26.757 -14.533 21.185 1.00 84.06 114 SER A C 1
ATOM 918 O O . SER A 1 114 ? -26.564 -15.188 20.166 1.00 84.06 114 SER A O 1
ATOM 920 N N . LYS A 1 115 ? -27.900 -14.644 21.874 1.00 81.12 115 LYS A N 1
ATOM 921 C CA . LYS A 1 115 ? -29.036 -15.473 21.429 1.00 81.12 115 LYS A CA 1
ATOM 922 C C . LYS A 1 115 ? -29.932 -14.769 20.415 1.00 81.12 115 LYS A C 1
ATOM 924 O O . LYS A 1 115 ? -30.652 -15.444 19.685 1.00 81.12 115 LYS A O 1
ATOM 929 N N . MET A 1 116 ? -29.924 -13.437 20.396 1.00 73.25 116 MET A N 1
ATOM 930 C CA . MET A 1 116 ? -30.739 -12.641 19.474 1.00 73.25 116 MET A CA 1
ATOM 931 C C . MET A 1 116 ? -30.140 -12.605 18.059 1.00 73.25 116 MET A C 1
ATOM 933 O O . MET A 1 116 ? -30.870 -12.391 17.094 1.00 73.25 116 MET A O 1
ATOM 937 N N . SER A 1 117 ? -28.837 -12.866 17.911 1.00 63.84 117 SER A N 1
ATOM 938 C CA . SER A 1 117 ? -28.154 -12.936 16.615 1.00 63.84 117 SER A CA 1
ATOM 939 C C . SER A 1 117 ? -28.258 -14.342 16.000 1.00 63.84 117 SER A C 1
ATOM 941 O O . SER A 1 117 ? -27.535 -15.266 16.362 1.00 63.84 117 SER A O 1
ATOM 943 N N . THR A 1 118 ? -29.185 -14.526 15.055 1.00 58.16 118 THR A N 1
ATOM 944 C CA . THR A 1 118 ? -29.391 -15.811 14.348 1.00 58.16 118 THR A CA 1
ATOM 945 C C . THR A 1 118 ? -28.507 -15.981 13.105 1.00 58.16 118 THR A C 1
ATOM 947 O O . THR A 1 118 ? -28.256 -17.112 12.687 1.00 58.16 118 THR A O 1
ATOM 950 N N . SER A 1 119 ? -27.967 -14.891 12.553 1.00 63.34 119 SER A N 1
ATOM 951 C CA . SER A 1 119 ? -27.006 -14.872 11.441 1.00 63.34 119 SER A CA 1
ATOM 952 C C . SER A 1 119 ? -25.945 -13.798 11.670 1.00 63.34 119 SER A C 1
ATOM 954 O O . SER A 1 119 ? -26.250 -12.755 12.245 1.00 63.34 119 SER A O 1
ATOM 956 N N . ARG A 1 120 ? -24.716 -14.058 11.215 1.00 70.25 120 ARG A N 1
ATOM 957 C CA . ARG A 1 120 ? -23.623 -13.086 11.194 1.00 70.25 120 ARG A CA 1
ATOM 958 C C . ARG A 1 120 ? -23.635 -12.286 9.881 1.00 70.25 120 ARG A C 1
ATOM 960 O O . ARG A 1 120 ? -24.143 -12.769 8.868 1.00 70.25 120 ARG A O 1
ATOM 967 N N . GLY A 1 121 ? -23.096 -11.075 9.876 1.00 78.00 121 GLY A N 1
ATOM 968 C CA . GLY A 1 121 ? -22.993 -10.216 8.703 1.00 78.00 121 GLY A CA 1
ATOM 969 C C . GLY A 1 121 ? -21.820 -10.638 7.828 1.00 78.00 121 GLY A C 1
ATOM 970 O O . GLY A 1 121 ? -22.016 -11.116 6.711 1.00 78.00 121 GLY A O 1
ATOM 971 N N . VAL A 1 122 ? -20.611 -10.558 8.388 1.00 82.69 122 VAL A N 1
ATOM 972 C CA . VAL A 1 122 ? -19.327 -10.842 7.724 1.00 82.69 122 VAL A CA 1
ATOM 973 C C . VAL A 1 122 ? -18.488 -11.829 8.535 1.00 82.69 122 VAL A C 1
ATOM 975 O O . VAL A 1 122 ? -18.576 -11.886 9.761 1.00 82.69 122 VAL A O 1
ATOM 978 N N . CYS A 1 123 ? -17.654 -12.627 7.866 1.00 86.56 123 CYS A N 1
ATOM 979 C CA . CYS A 1 123 ? -16.823 -13.625 8.534 1.00 86.56 123 CYS A CA 1
ATOM 980 C C . CYS A 1 123 ? -15.631 -13.006 9.272 1.00 86.56 123 CYS A C 1
ATOM 982 O O . CYS A 1 123 ? -15.500 -13.198 10.486 1.00 86.56 123 CYS A O 1
ATOM 984 N N . GLY A 1 124 ? -14.736 -12.325 8.547 1.00 77.38 124 GLY A N 1
ATOM 985 C CA . GLY A 1 124 ? -13.546 -11.676 9.107 1.00 77.38 124 GLY A CA 1
ATOM 986 C C . GLY A 1 124 ? -12.609 -12.616 9.877 1.00 77.38 124 GLY A C 1
ATOM 987 O O . GLY A 1 124 ? -11.869 -12.171 10.752 1.00 77.38 124 GLY A O 1
ATOM 988 N N . ALA A 1 125 ? -12.671 -13.930 9.627 1.00 82.31 125 ALA A N 1
ATOM 989 C CA . ALA A 1 125 ? -11.783 -14.895 10.270 1.00 82.31 125 ALA A CA 1
ATOM 990 C C . ALA A 1 125 ? -10.348 -14.663 9.788 1.00 82.31 125 ALA A C 1
ATOM 992 O O . ALA A 1 125 ? -10.102 -14.757 8.589 1.00 82.31 125 ALA A O 1
ATOM 993 N N . VAL A 1 126 ? -9.438 -14.358 10.714 1.00 75.50 126 VAL A N 1
ATOM 994 C CA . VAL A 1 126 ? -8.028 -14.067 10.424 1.00 75.50 126 VAL A CA 1
ATOM 995 C C . VAL A 1 126 ? -7.255 -15.369 10.221 1.00 75.50 126 VAL A C 1
ATOM 997 O O . VAL A 1 126 ? -7.420 -16.310 11.001 1.00 75.50 126 VAL A O 1
ATOM 1000 N N . TRP A 1 127 ? -6.419 -15.411 9.188 1.00 81.31 127 TRP A N 1
ATOM 1001 C CA . TRP A 1 127 ? -5.557 -16.544 8.862 1.00 81.31 127 TRP A CA 1
ATOM 1002 C C . TRP A 1 127 ? -4.144 -16.374 9.418 1.00 81.31 127 TRP A C 1
ATOM 1004 O O . TRP A 1 127 ? -3.622 -15.261 9.512 1.00 81.31 127 TRP A O 1
ATOM 1014 N N . GLY A 1 128 ? -3.512 -17.497 9.744 1.00 73.81 128 GLY A N 1
ATOM 1015 C CA . GLY A 1 128 ? -2.077 -17.602 9.971 1.00 73.81 128 GLY A CA 1
ATOM 1016 C C . GLY A 1 128 ? -1.287 -17.885 8.687 1.00 73.81 128 GLY A C 1
ATOM 1017 O O . GLY A 1 128 ? -1.812 -17.882 7.569 1.00 73.81 128 GLY A O 1
ATOM 1018 N N . ASN A 1 129 ? 0.006 -18.155 8.866 1.00 73.06 129 ASN A N 1
ATOM 1019 C CA . ASN A 1 129 ? 0.889 -18.575 7.780 1.00 73.06 129 ASN A CA 1
ATOM 1020 C C . ASN A 1 129 ? 0.608 -20.030 7.384 1.00 73.06 129 ASN A C 1
ATOM 1022 O O . ASN A 1 129 ? 0.580 -20.910 8.243 1.00 73.06 129 ASN A O 1
ATOM 1026 N N . ASN A 1 130 ? 0.485 -20.272 6.079 1.00 80.06 130 ASN A N 1
ATOM 1027 C CA . ASN A 1 130 ? 0.144 -21.547 5.444 1.00 80.06 130 ASN A CA 1
ATOM 1028 C C . ASN A 1 130 ? -1.248 -22.104 5.791 1.00 80.06 130 ASN A C 1
ATOM 1030 O O . ASN A 1 130 ? -1.492 -23.297 5.586 1.00 80.06 130 ASN A O 1
ATOM 1034 N N . ASP A 1 131 ? -2.178 -21.265 6.255 1.00 87.19 131 ASP A N 1
ATOM 1035 C CA . ASP A 1 131 ? -3.582 -21.667 6.360 1.00 87.19 131 ASP A CA 1
ATOM 1036 C C . ASP A 1 131 ? -4.198 -21.866 4.966 1.00 87.19 131 ASP A C 1
ATOM 1038 O O . ASP A 1 131 ? -3.758 -21.296 3.965 1.00 87.19 131 ASP A O 1
ATOM 1042 N N . ILE A 1 132 ? -5.230 -22.708 4.896 1.00 92.12 132 ILE A N 1
ATOM 1043 C CA . ILE A 1 132 ? -5.938 -23.010 3.649 1.00 92.12 132 ILE A CA 1
ATOM 1044 C C . ILE A 1 132 ? -7.097 -22.026 3.469 1.00 92.12 132 ILE A C 1
ATOM 1046 O O . ILE A 1 132 ? -8.001 -21.955 4.309 1.00 92.12 132 ILE A O 1
ATOM 1050 N N . ALA A 1 133 ? -7.124 -21.346 2.325 1.00 93.75 133 ALA A N 1
ATOM 1051 C CA . ALA A 1 133 ? -8.259 -20.544 1.882 1.00 93.75 133 ALA A CA 1
ATOM 1052 C C . ALA A 1 133 ? -8.678 -20.909 0.450 1.00 93.75 133 ALA A C 1
ATOM 1054 O O . ALA A 1 133 ? -7.932 -21.531 -0.309 1.00 93.75 133 ALA A O 1
ATOM 1055 N N . TYR A 1 134 ? -9.908 -20.550 0.095 1.00 94.69 134 TYR A N 1
ATOM 1056 C CA . TYR A 1 134 ? -10.487 -20.796 -1.220 1.00 94.69 134 TYR A CA 1
ATOM 1057 C C . TYR A 1 134 ? -10.666 -19.485 -1.968 1.00 94.69 134 TYR A C 1
ATOM 1059 O O . TYR A 1 134 ? -11.262 -18.540 -1.450 1.00 94.69 134 TYR A O 1
ATOM 1067 N N . ARG A 1 135 ? -10.214 -19.480 -3.219 1.00 93.44 135 ARG A N 1
ATOM 1068 C CA . ARG A 1 135 ? -10.533 -18.452 -4.205 1.00 93.44 135 ARG A CA 1
ATOM 1069 C C . ARG A 1 135 ? -11.542 -19.000 -5.187 1.00 93.44 135 ARG A C 1
ATOM 1071 O O . ARG A 1 135 ? -11.285 -20.030 -5.798 1.00 93.44 135 ARG A O 1
ATOM 1078 N N . CYS A 1 136 ? -12.678 -18.336 -5.336 1.00 93.94 136 CYS A N 1
ATOM 1079 C CA . CYS A 1 136 ? -13.721 -18.735 -6.271 1.00 93.94 136 CYS A CA 1
ATOM 1080 C C . CYS A 1 136 ? -13.839 -17.649 -7.331 1.00 93.94 136 CYS A C 1
ATOM 1082 O O . CYS A 1 136 ? -14.462 -16.626 -7.074 1.00 93.94 136 CYS A O 1
ATOM 1084 N N . ARG A 1 137 ? -13.284 -17.888 -8.522 1.00 90.50 137 ARG A N 1
ATOM 1085 C CA . ARG A 1 137 ? -13.255 -16.933 -9.644 1.00 90.50 137 ARG A CA 1
ATOM 1086 C C . ARG A 1 137 ? -14.653 -16.507 -10.093 1.00 90.50 137 ARG A C 1
ATOM 1088 O O . ARG A 1 137 ? -14.841 -15.432 -10.646 1.00 90.50 137 ARG A O 1
ATOM 1095 N N . THR A 1 138 ? -15.657 -17.342 -9.825 1.00 91.62 138 THR A N 1
ATOM 1096 C CA . THR A 1 138 ? -17.064 -17.018 -10.082 1.00 91.62 138 THR A CA 1
ATOM 1097 C C . THR A 1 138 ? -17.639 -16.022 -9.064 1.00 91.62 138 THR A C 1
ATOM 1099 O O . THR A 1 138 ? -18.445 -15.168 -9.445 1.00 91.62 138 THR A O 1
ATOM 1102 N N . CYS A 1 139 ? -17.241 -16.109 -7.789 1.00 92.94 139 CYS A N 1
ATOM 1103 C CA . CYS A 1 139 ? -17.798 -15.311 -6.686 1.00 92.94 139 CYS A CA 1
ATOM 1104 C C . CYS A 1 139 ? -16.932 -14.124 -6.258 1.00 92.94 139 CYS A C 1
ATOM 1106 O O . CYS A 1 139 ? -17.476 -13.182 -5.688 1.00 92.94 139 CYS A O 1
ATOM 1108 N N . GLU A 1 140 ? -15.621 -14.173 -6.480 1.00 86.56 140 GLU A N 1
ATOM 1109 C CA . GLU A 1 140 ? -14.707 -13.088 -6.129 1.00 86.56 140 GLU A CA 1
ATOM 1110 C C . GLU A 1 140 ? -14.991 -11.851 -6.992 1.00 86.56 140 GLU A C 1
ATOM 1112 O O . GLU A 1 140 ? -15.382 -11.963 -8.160 1.00 86.56 140 GLU A O 1
ATOM 1117 N N . HIS A 1 141 ? -14.830 -10.664 -6.407 1.00 76.31 141 HIS A N 1
ATOM 1118 C CA . HIS A 1 141 ? -14.809 -9.422 -7.179 1.00 76.31 141 HIS A CA 1
ATOM 1119 C C . HIS A 1 141 ? -13.433 -9.159 -7.791 1.00 76.31 141 HIS A C 1
ATOM 1121 O O . HIS A 1 141 ? -13.360 -8.601 -8.886 1.00 76.31 141 HIS A O 1
ATOM 1127 N N . ASP A 1 142 ? -12.361 -9.611 -7.137 1.00 70.88 142 ASP A N 1
ATOM 1128 C CA . ASP A 1 142 ? -11.005 -9.492 -7.650 1.00 70.88 142 ASP A CA 1
ATOM 1129 C C . ASP A 1 142 ? -10.095 -10.661 -7.206 1.00 70.88 142 ASP A C 1
ATOM 1131 O O . ASP A 1 142 ? -10.441 -11.420 -6.296 1.00 70.88 142 ASP A O 1
ATOM 1135 N N . PRO A 1 143 ? -8.913 -10.827 -7.834 1.00 74.88 143 PRO A N 1
ATOM 1136 C CA . PRO A 1 143 ? -8.023 -11.950 -7.561 1.00 74.88 143 PRO A CA 1
ATOM 1137 C C . PRO A 1 143 ? -7.348 -11.987 -6.181 1.00 74.88 143 PRO A C 1
ATOM 1139 O O . PRO A 1 143 ? -6.533 -12.875 -5.923 1.00 74.88 143 PRO A O 1
ATOM 1142 N N . THR A 1 144 ? -7.599 -11.024 -5.308 1.00 74.38 144 THR A N 1
ATOM 1143 C CA . THR A 1 144 ? -7.075 -11.017 -3.940 1.00 74.38 144 THR A CA 1
ATOM 1144 C C . THR A 1 144 ? -8.080 -11.564 -2.929 1.00 74.38 144 THR A C 1
ATOM 1146 O O . THR A 1 144 ? -7.662 -11.965 -1.842 1.00 74.38 144 THR A O 1
ATOM 1149 N N . CYS A 1 145 ? -9.370 -11.638 -3.282 1.00 85.44 145 CYS A N 1
ATOM 1150 C CA . CYS A 1 145 ? -10.408 -12.075 -2.358 1.00 85.44 145 CYS A CA 1
ATOM 1151 C C . CYS A 1 145 ? -10.305 -13.572 -2.075 1.00 85.44 145 CYS A C 1
ATOM 1153 O O . CYS A 1 145 ? -10.120 -14.383 -2.987 1.00 85.44 145 CYS A O 1
ATOM 1155 N N . ALA A 1 146 ? -10.502 -13.966 -0.823 1.00 90.62 146 ALA A N 1
ATOM 1156 C CA . ALA A 1 146 ? -10.528 -15.365 -0.437 1.00 90.62 146 ALA A CA 1
ATOM 1157 C C . ALA A 1 146 ? -11.447 -15.618 0.760 1.00 90.62 146 ALA A C 1
ATOM 1159 O O . ALA A 1 146 ? -11.703 -14.764 1.609 1.00 90.62 146 ALA A O 1
ATOM 1160 N N . ILE A 1 147 ? -11.940 -16.851 0.861 1.00 93.88 147 ILE A N 1
ATOM 1161 C CA . ILE A 1 147 ? -12.786 -17.272 1.977 1.00 93.88 147 ILE A CA 1
ATOM 1162 C C . ILE A 1 147 ? -12.210 -18.494 2.683 1.00 93.88 147 ILE A C 1
ATOM 1164 O O . ILE A 1 147 ? -11.569 -19.359 2.086 1.00 93.88 147 ILE A O 1
ATOM 1168 N N . CYS A 1 148 ? -12.438 -18.577 3.992 1.00 94.25 148 CYS A N 1
ATOM 1169 C CA . CYS A 1 148 ? -11.985 -19.704 4.796 1.00 94.25 148 CYS A CA 1
ATOM 1170 C C . CYS A 1 148 ? -12.735 -20.994 4.426 1.00 94.25 148 CYS A C 1
ATOM 1172 O O . CYS A 1 148 ? -13.876 -20.956 3.954 1.00 94.25 148 CYS A O 1
ATOM 1174 N N . VAL A 1 149 ? -12.123 -22.147 4.715 1.00 94.38 149 VAL A N 1
ATOM 1175 C CA . VAL A 1 149 ? -12.706 -23.474 4.435 1.00 94.38 149 VAL A CA 1
ATOM 1176 C C . VAL A 1 149 ? -14.154 -23.613 4.937 1.00 94.38 149 VAL A C 1
ATOM 1178 O O . VAL A 1 149 ? -15.007 -24.028 4.150 1.00 94.38 149 VAL A O 1
ATOM 1181 N N . PRO A 1 150 ? -14.501 -23.207 6.179 1.00 94.25 150 PRO A N 1
ATOM 1182 C CA . PRO A 1 150 ? -15.887 -23.270 6.638 1.00 94.25 150 PRO A CA 1
ATOM 1183 C C . PRO A 1 150 ? -16.851 -22.418 5.810 1.00 94.25 150 PRO A C 1
ATOM 1185 O O . PRO A 1 150 ? -18.000 -22.810 5.629 1.00 94.25 150 PRO A O 1
ATOM 1188 N N . CYS A 1 151 ? -16.432 -21.246 5.328 1.00 95.12 151 CYS A N 1
ATOM 1189 C CA . CYS A 1 151 ? -17.304 -20.392 4.526 1.00 95.12 151 CYS A CA 1
ATOM 1190 C C . CYS A 1 151 ? -17.545 -20.978 3.140 1.00 95.12 151 CYS A C 1
ATOM 1192 O O . CYS A 1 151 ? -18.691 -20.982 2.707 1.00 95.12 151 CYS A O 1
ATOM 1194 N N . PHE A 1 152 ? -16.515 -21.542 2.508 1.00 95.25 152 PHE A N 1
ATOM 1195 C CA . PHE A 1 152 ? -16.656 -22.216 1.220 1.00 95.25 152 PHE A CA 1
ATOM 1196 C C . PHE A 1 152 ? -17.595 -23.426 1.319 1.00 95.25 152 PHE A C 1
ATOM 1198 O O . PHE A 1 152 ? -18.533 -23.556 0.542 1.00 95.25 152 PHE A O 1
ATOM 1205 N N . GLN A 1 153 ? -17.419 -24.275 2.336 1.00 93.56 153 GLN A N 1
ATOM 1206 C CA . GLN A 1 153 ? -18.263 -25.463 2.533 1.00 93.56 153 GLN A CA 1
ATOM 1207 C C . GLN A 1 153 ? -19.731 -25.134 2.836 1.00 93.56 153 GLN A C 1
ATOM 1209 O O . GLN A 1 153 ? -20.619 -25.913 2.505 1.00 93.56 153 GLN A O 1
ATOM 1214 N N . ASN A 1 154 ? -19.986 -24.001 3.495 1.00 93.06 154 ASN A N 1
ATOM 1215 C CA . ASN A 1 154 ? -21.336 -23.561 3.851 1.00 93.06 154 ASN A CA 1
ATOM 1216 C C . ASN A 1 154 ? -21.935 -22.566 2.835 1.00 93.06 154 ASN A C 1
ATOM 1218 O O . ASN A 1 154 ? -23.030 -22.051 3.077 1.00 93.06 154 ASN A O 1
ATOM 1222 N N . GLY A 1 155 ? -21.205 -22.233 1.768 1.00 91.31 155 GLY A N 1
ATOM 1223 C CA . GLY A 1 155 ? -21.621 -21.350 0.679 1.00 91.31 155 GLY A CA 1
ATOM 1224 C C . GLY A 1 155 ? -22.064 -22.120 -0.555 1.00 91.31 155 GLY A C 1
ATOM 1225 O O . GLY A 1 155 ? -21.820 -23.319 -0.683 1.00 91.31 155 GLY A O 1
ATOM 1226 N N . ASN A 1 156 ? -22.739 -21.426 -1.469 1.00 91.38 156 ASN A N 1
ATOM 1227 C CA . ASN A 1 156 ? -23.117 -22.012 -2.745 1.00 91.38 156 ASN A CA 1
ATOM 1228 C C . ASN A 1 156 ? -21.987 -21.810 -3.762 1.00 91.38 156 ASN A C 1
ATOM 1230 O O . ASN A 1 156 ? -21.906 -20.777 -4.419 1.00 91.38 156 ASN A O 1
ATOM 1234 N N . HIS A 1 157 ? -21.108 -22.807 -3.858 1.00 92.75 157 HIS A N 1
ATOM 1235 C CA . HIS A 1 157 ? -20.008 -22.849 -4.830 1.00 92.75 157 HIS A CA 1
ATOM 1236 C C . HIS A 1 157 ? -20.100 -24.062 -5.759 1.00 92.75 157 HIS A C 1
ATOM 1238 O O . HIS A 1 157 ? -19.096 -24.524 -6.303 1.00 92.75 157 HIS A O 1
ATOM 1244 N N . LYS A 1 158 ? -21.303 -24.626 -5.905 1.00 90.62 158 LYS A N 1
ATOM 1245 C CA . LYS A 1 158 ? -21.525 -25.761 -6.792 1.00 90.62 158 LYS A CA 1
ATOM 1246 C C . LYS A 1 158 ? -21.357 -25.298 -8.241 1.00 90.62 158 LYS A C 1
ATOM 1248 O O . LYS A 1 158 ? -21.924 -24.283 -8.622 1.00 90.62 158 LYS A O 1
ATOM 1253 N N . ASP A 1 159 ? -20.582 -26.047 -9.021 1.00 92.12 159 ASP A N 1
ATOM 1254 C CA . ASP A 1 159 ? -20.325 -25.772 -10.442 1.00 92.12 159 ASP A CA 1
ATOM 1255 C C . ASP A 1 159 ? -19.620 -24.420 -10.708 1.00 92.12 159 ASP A C 1
ATOM 1257 O O . ASP A 1 159 ? -19.666 -23.890 -11.815 1.00 92.12 159 ASP A O 1
ATOM 1261 N N . HIS A 1 160 ? -18.945 -23.859 -9.698 1.00 94.75 160 HIS A N 1
ATOM 1262 C CA . HIS A 1 160 ? -18.132 -22.650 -9.839 1.00 94.75 160 HIS A CA 1
ATOM 1263 C C . HIS A 1 160 ? -16.672 -22.984 -10.167 1.00 94.75 160 HIS A C 1
ATOM 1265 O O . HIS A 1 160 ? -16.157 -24.037 -9.791 1.00 94.75 160 HIS A O 1
ATOM 1271 N N . ASP A 1 161 ? -15.973 -22.036 -10.789 1.00 93.56 161 ASP A N 1
ATOM 1272 C CA . ASP A 1 161 ? -14.520 -22.089 -10.943 1.00 93.56 161 ASP A CA 1
ATOM 1273 C C . ASP A 1 161 ? -13.857 -21.617 -9.640 1.00 93.56 161 ASP A C 1
ATOM 1275 O O . ASP A 1 161 ? -14.116 -20.510 -9.151 1.00 93.56 161 ASP A O 1
ATOM 1279 N N . TYR A 1 162 ? -13.024 -22.469 -9.042 1.00 94.94 162 TYR A N 1
ATOM 1280 C CA . TYR A 1 162 ? -12.300 -22.154 -7.818 1.00 94.94 162 TYR A CA 1
ATOM 1281 C C . TYR A 1 162 ? -10.918 -22.812 -7.767 1.00 94.94 162 TYR A C 1
ATOM 1283 O O . TYR A 1 162 ? -10.622 -23.787 -8.453 1.00 94.94 162 TYR A O 1
ATOM 1291 N N . SER A 1 163 ? -10.053 -22.274 -6.913 1.00 93.88 163 SER A N 1
ATOM 1292 C CA . SER A 1 163 ? -8.744 -22.832 -6.585 1.00 93.88 163 SER A CA 1
ATOM 1293 C C . SER A 1 163 ? -8.447 -22.701 -5.098 1.00 93.88 163 SER A C 1
ATOM 1295 O O . SER A 1 163 ? -8.946 -21.800 -4.422 1.00 93.88 163 SER A O 1
ATOM 1297 N N . ILE A 1 164 ? -7.599 -23.594 -4.601 1.00 93.62 164 ILE A N 1
ATOM 1298 C CA . ILE A 1 164 ? -7.104 -23.568 -3.227 1.00 93.62 164 ILE A CA 1
ATOM 1299 C C . ILE A 1 164 ? -5.841 -22.709 -3.181 1.00 93.62 164 ILE A C 1
ATOM 1301 O O . ILE A 1 164 ? -4.976 -22.838 -4.048 1.00 93.62 164 ILE A O 1
ATOM 1305 N N . ILE A 1 165 ? -5.738 -21.855 -2.167 1.00 89.19 165 ILE A N 1
ATOM 1306 C CA . ILE A 1 165 ? -4.551 -21.048 -1.890 1.00 89.19 165 ILE A CA 1
ATOM 1307 C C . ILE A 1 165 ? -4.046 -21.307 -0.468 1.00 89.19 165 ILE A C 1
ATOM 1309 O O . ILE A 1 165 ? -4.818 -21.661 0.426 1.00 89.19 165 ILE A O 1
ATOM 1313 N N . TYR A 1 166 ? -2.746 -21.099 -0.273 1.00 87.56 166 TYR A N 1
ATOM 1314 C CA . TYR A 1 166 ? -2.113 -21.068 1.043 1.00 87.56 166 TYR A CA 1
ATOM 1315 C C . TYR A 1 166 ? -1.856 -19.616 1.424 1.00 87.56 166 TYR A C 1
ATOM 1317 O O . TYR A 1 166 ? -1.269 -18.863 0.647 1.00 87.56 166 TYR A O 1
ATOM 1325 N N . THR A 1 167 ? -2.331 -19.207 2.594 1.00 78.12 167 THR A N 1
ATOM 1326 C CA . THR A 1 167 ? -2.315 -17.804 3.008 1.00 78.12 167 THR A CA 1
ATOM 1327 C C . THR A 1 167 ? -1.013 -17.453 3.723 1.00 78.12 167 THR A C 1
ATOM 1329 O O . THR A 1 167 ? -0.506 -18.233 4.522 1.00 78.12 167 THR A O 1
ATOM 1332 N N . GLY A 1 168 ? -0.489 -16.249 3.494 1.00 62.69 168 GLY A N 1
ATOM 1333 C CA . GLY A 1 168 ? 0.592 -15.649 4.296 1.00 62.69 168 GLY A CA 1
ATOM 1334 C C . GLY A 1 168 ? 0.075 -14.715 5.399 1.00 62.69 168 GLY A C 1
ATOM 1335 O O . GLY A 1 168 ? 0.788 -13.808 5.813 1.00 62.69 168 GLY A O 1
ATOM 1336 N N . GLY A 1 169 ? -1.197 -14.869 5.785 1.00 70.00 169 GLY A N 1
ATOM 1337 C CA . GLY A 1 169 ? -1.992 -13.905 6.553 1.00 70.00 169 GLY A CA 1
ATOM 1338 C C . GLY A 1 169 ? -3.244 -13.447 5.788 1.00 70.00 169 GLY A C 1
ATOM 1339 O O . GLY A 1 169 ? -3.484 -13.889 4.665 1.00 70.00 169 GLY A O 1
ATOM 1340 N N . GLY A 1 170 ? -4.047 -12.568 6.395 1.00 72.81 170 GLY A N 1
ATOM 1341 C CA . GLY A 1 170 ? -5.282 -12.012 5.814 1.00 72.81 170 GLY A CA 1
ATOM 1342 C C . GLY A 1 170 ? -6.544 -12.387 6.595 1.00 72.81 170 GLY A C 1
ATOM 1343 O O . GLY A 1 170 ? -6.448 -12.970 7.678 1.00 72.81 170 GLY A O 1
ATOM 1344 N N . CYS A 1 171 ? -7.727 -12.047 6.075 1.00 82.94 171 CYS A N 1
ATOM 1345 C CA . CYS A 1 171 ? -8.996 -12.449 6.676 1.00 82.94 171 CYS A CA 1
ATOM 1346 C C . CYS A 1 171 ? -10.039 -12.885 5.638 1.00 82.94 171 CYS A C 1
ATOM 1348 O O . CYS A 1 171 ? -9.949 -12.548 4.466 1.00 82.94 171 CYS A O 1
ATOM 1350 N N . CYS A 1 172 ? -11.017 -13.673 6.084 1.00 88.88 172 CYS A N 1
ATOM 1351 C CA . CYS A 1 172 ? -12.078 -14.211 5.237 1.00 88.88 172 CYS A CA 1
ATOM 1352 C C . CYS A 1 172 ? -13.095 -13.144 4.800 1.00 88.88 172 CYS A C 1
ATOM 1354 O O . CYS A 1 172 ? -13.780 -12.568 5.651 1.00 88.88 172 CYS A O 1
ATOM 1356 N N . ASP A 1 173 ? -13.303 -13.038 3.486 1.00 87.62 173 ASP A N 1
ATOM 1357 C CA . ASP A 1 173 ? -14.184 -12.054 2.833 1.00 87.62 173 ASP A CA 1
ATOM 1358 C C . ASP A 1 173 ? -15.672 -12.449 2.783 1.00 87.62 173 ASP A C 1
ATOM 1360 O O . ASP A 1 173 ? -16.518 -11.730 2.252 1.00 87.62 173 ASP A O 1
ATOM 1364 N N . CYS A 1 174 ? -16.040 -13.617 3.313 1.00 90.38 174 CYS A N 1
ATOM 1365 C CA . CYS A 1 174 ? -17.414 -14.107 3.214 1.00 90.38 174 CYS A CA 1
ATOM 1366 C C . CYS A 1 174 ? -18.398 -13.174 3.938 1.00 90.38 174 CYS A C 1
ATOM 1368 O O . CYS A 1 174 ? -18.228 -12.888 5.125 1.00 90.38 174 CYS A O 1
ATOM 1370 N N . GLY A 1 175 ? -19.452 -12.761 3.233 1.00 86.25 175 GLY A N 1
ATOM 1371 C CA . GLY A 1 175 ? -20.444 -11.800 3.714 1.00 86.25 175 GLY A CA 1
ATOM 1372 C C . GLY A 1 175 ? -20.075 -10.343 3.434 1.00 86.25 175 GLY A C 1
ATOM 1373 O O . GLY A 1 175 ? -20.910 -9.470 3.640 1.00 86.25 175 GLY A O 1
ATOM 1374 N N . ASP A 1 176 ? -18.861 -10.048 2.963 1.00 80.94 176 ASP A N 1
ATOM 1375 C CA . ASP A 1 176 ? -18.497 -8.697 2.547 1.00 80.94 176 ASP A CA 1
ATOM 1376 C C . ASP A 1 176 ? -18.897 -8.500 1.081 1.00 80.94 176 ASP A C 1
ATOM 1378 O O . ASP A 1 176 ? -18.235 -8.994 0.170 1.00 80.94 176 ASP A O 1
ATOM 1382 N N . VAL A 1 177 ? -19.985 -7.759 0.849 1.00 81.12 177 VAL A N 1
ATOM 1383 C CA . VAL A 1 177 ? -20.504 -7.470 -0.503 1.00 81.12 177 VAL A CA 1
ATOM 1384 C C . VAL A 1 177 ? -19.510 -6.684 -1.360 1.00 81.12 177 VAL A C 1
ATOM 1386 O O . VAL A 1 177 ? -19.664 -6.603 -2.574 1.00 81.12 177 VAL A O 1
ATOM 1389 N N . THR A 1 178 ? -18.487 -6.098 -0.739 1.00 73.25 178 THR A N 1
ATOM 1390 C CA . THR A 1 178 ? -17.443 -5.359 -1.443 1.00 73.25 178 THR A CA 1
ATOM 1391 C C . THR A 1 178 ? -16.345 -6.247 -2.016 1.00 73.25 178 THR A C 1
ATOM 1393 O O . THR A 1 178 ? -15.664 -5.822 -2.945 1.00 73.25 178 THR A O 1
ATOM 1396 N N . ALA A 1 179 ? -16.192 -7.468 -1.499 1.00 76.25 179 ALA A N 1
ATOM 1397 C CA . ALA A 1 179 ? -15.151 -8.419 -1.892 1.00 76.25 179 ALA A CA 1
ATOM 1398 C C . ALA A 1 179 ? -15.731 -9.709 -2.503 1.00 76.25 179 ALA A C 1
ATOM 1400 O O . ALA A 1 179 ? -15.102 -10.358 -3.339 1.00 76.25 179 ALA A O 1
ATOM 1401 N N . TRP A 1 180 ? -16.961 -10.075 -2.138 1.00 87.12 180 TRP A N 1
ATOM 1402 C CA . TRP A 1 180 ? -17.567 -11.344 -2.520 1.00 87.12 180 TRP A CA 1
ATOM 1403 C C . TRP A 1 180 ? -19.024 -11.171 -2.955 1.00 87.12 180 TRP A C 1
ATOM 1405 O O . TRP A 1 180 ? -19.818 -10.500 -2.294 1.00 87.12 180 TRP A O 1
ATOM 1415 N N . LYS A 1 181 ? -19.409 -11.818 -4.058 1.00 87.38 181 LYS A N 1
ATOM 1416 C CA . LYS A 1 181 ? -20.786 -11.774 -4.562 1.00 87.38 181 LYS A CA 1
ATOM 1417 C C . LYS A 1 181 ? -21.760 -12.467 -3.603 1.00 87.38 181 LYS A C 1
ATOM 1419 O O . LYS A 1 181 ? -21.444 -13.503 -3.007 1.00 87.38 181 LYS A O 1
ATOM 1424 N N . ARG A 1 182 ? -22.984 -11.934 -3.513 1.00 89.44 182 ARG A N 1
ATOM 1425 C CA . ARG A 1 182 ? -24.037 -12.398 -2.586 1.00 89.44 182 ARG A CA 1
ATOM 1426 C C . ARG A 1 182 ? -24.409 -13.865 -2.788 1.00 89.44 182 ARG A C 1
ATOM 1428 O O . ARG A 1 182 ? -24.723 -14.553 -1.821 1.00 89.44 182 ARG A O 1
ATOM 1435 N N . GLU A 1 183 ? -24.363 -14.362 -4.020 1.00 90.12 183 GLU A N 1
ATOM 1436 C CA . GLU A 1 183 ? -24.708 -15.751 -4.340 1.00 90.12 183 GLU A CA 1
ATOM 1437 C C . GLU A 1 183 ? -23.703 -16.737 -3.723 1.00 90.12 183 GLU A C 1
ATOM 1439 O O . GLU A 1 183 ? -24.065 -17.868 -3.405 1.00 90.12 183 GLU A O 1
ATOM 1444 N N . GLY A 1 184 ? -22.461 -16.288 -3.496 1.00 90.75 184 GLY A N 1
ATOM 1445 C CA . GLY A 1 184 ? -21.394 -17.052 -2.850 1.00 90.75 184 GLY A CA 1
ATOM 1446 C C . GLY A 1 184 ? -21.351 -16.917 -1.326 1.00 90.75 184 GLY A C 1
ATOM 1447 O O . GLY A 1 184 ? -20.463 -17.483 -0.692 1.00 90.75 184 GLY A O 1
ATOM 1448 N N . PHE A 1 185 ? -22.266 -16.161 -0.714 1.00 93.12 185 PHE A N 1
ATOM 1449 C CA . PHE A 1 185 ? -22.318 -16.004 0.739 1.00 93.12 185 PHE A CA 1
ATOM 1450 C C . PHE A 1 185 ? -22.726 -17.298 1.435 1.00 93.12 185 PHE A C 1
ATOM 1452 O O . PHE A 1 185 ? -23.713 -17.953 1.077 1.00 93.12 185 PHE A O 1
ATOM 1459 N N . CYS A 1 186 ? -22.015 -17.639 2.509 1.00 92.38 186 CYS A N 1
ATOM 1460 C CA . CYS A 1 186 ? -22.341 -18.828 3.278 1.00 92.38 186 CYS A CA 1
ATOM 1461 C C . CYS A 1 186 ? -23.657 -18.674 4.047 1.00 92.38 186 CYS A C 1
ATOM 1463 O O . CYS A 1 186 ? -24.217 -17.586 4.189 1.00 92.38 186 CYS A O 1
ATOM 1465 N N . SER A 1 187 ? -24.197 -19.780 4.550 1.00 88.62 187 SER A N 1
ATOM 1466 C CA . SER A 1 187 ? -25.427 -19.764 5.353 1.00 88.62 187 SER A CA 1
ATOM 1467 C C . SER A 1 187 ? -25.325 -18.904 6.620 1.00 88.62 187 SER A C 1
ATOM 1469 O O . SER A 1 187 ? -26.349 -18.432 7.104 1.00 88.62 187 SER A O 1
ATOM 1471 N N . LYS A 1 188 ? -24.107 -18.670 7.130 1.00 85.00 188 LYS A N 1
ATOM 1472 C CA . LYS A 1 188 ? -23.854 -17.924 8.370 1.00 85.00 188 LYS A CA 1
ATOM 1473 C C . LYS A 1 188 ? -23.532 -16.444 8.179 1.00 85.00 188 LYS A C 1
ATOM 1475 O O . LYS A 1 188 ? -23.727 -15.719 9.141 1.00 85.00 188 LYS A O 1
ATOM 1480 N N . HIS A 1 189 ? -23.040 -16.021 7.013 1.00 87.56 189 HIS A N 1
ATOM 1481 C CA . HIS A 1 189 ? -22.606 -14.643 6.746 1.00 87.56 189 HIS A CA 1
ATOM 1482 C C . HIS A 1 189 ? -23.402 -14.087 5.570 1.00 87.56 189 HIS A C 1
ATOM 1484 O O . HIS A 1 189 ? -23.215 -14.559 4.453 1.00 87.56 189 HIS A O 1
ATOM 1490 N N . LYS A 1 190 ? -24.337 -13.164 5.820 1.00 85.62 190 LYS A N 1
ATOM 1491 C CA . LYS A 1 190 ? -25.337 -12.726 4.824 1.00 85.62 190 LYS A CA 1
ATOM 1492 C C . LYS A 1 190 ? -25.236 -11.262 4.392 1.00 85.62 190 LYS A C 1
ATOM 1494 O O . LYS A 1 190 ? -26.117 -10.816 3.660 1.00 85.62 190 LYS A O 1
ATOM 1499 N N . GLY A 1 191 ? -24.177 -10.556 4.777 1.00 83.88 191 GLY A N 1
ATOM 1500 C CA . GLY A 1 191 ? -24.020 -9.127 4.500 1.00 83.88 191 GLY A CA 1
ATOM 1501 C C . GLY A 1 191 ? -24.044 -8.291 5.773 1.00 83.88 191 GLY A C 1
ATOM 1502 O O . GLY A 1 191 ? -24.844 -8.562 6.670 1.00 83.88 191 GLY A O 1
ATOM 1503 N N . ALA A 1 192 ? -23.195 -7.263 5.851 1.00 75.06 192 ALA A N 1
ATOM 1504 C CA . ALA A 1 192 ? -23.196 -6.307 6.964 1.00 75.06 192 ALA A CA 1
ATOM 1505 C C . ALA A 1 192 ? -24.541 -5.562 7.089 1.00 75.06 192 ALA A C 1
ATOM 1507 O O . ALA A 1 192 ? -24.979 -5.249 8.188 1.00 75.06 192 ALA A O 1
ATOM 1508 N N . GLU A 1 193 ? -25.262 -5.376 5.985 1.00 73.25 193 GLU A N 1
ATOM 1509 C CA . GLU A 1 193 ? -26.593 -4.764 5.947 1.00 73.25 193 GLU A CA 1
ATOM 1510 C C . GLU A 1 193 ? -27.698 -5.607 6.607 1.00 73.25 193 GLU A C 1
ATOM 1512 O O . GLU A 1 193 ? -28.787 -5.109 6.875 1.00 73.25 193 GLU A O 1
ATOM 1517 N N . GLN A 1 194 ? -27.445 -6.896 6.859 1.00 75.00 194 GLN A N 1
ATOM 1518 C CA . GLN A 1 194 ? -28.367 -7.764 7.600 1.00 75.00 194 GLN A CA 1
ATOM 1519 C C . GLN A 1 194 ? -28.124 -7.700 9.116 1.00 75.00 194 GLN A C 1
ATOM 1521 O O . GLN A 1 194 ? -28.885 -8.299 9.883 1.00 75.00 194 GLN A O 1
ATOM 1526 N N . ILE A 1 195 ? -27.073 -6.995 9.559 1.00 74.88 195 ILE A N 1
ATOM 1527 C CA . ILE A 1 195 ? -26.797 -6.782 10.979 1.00 74.88 195 ILE A CA 1
ATOM 1528 C C . ILE A 1 195 ? -27.905 -5.889 11.531 1.00 74.88 195 ILE A C 1
ATOM 1530 O O . ILE A 1 195 ? -28.039 -4.723 11.170 1.00 74.88 195 ILE A O 1
ATOM 1534 N N . GLN A 1 196 ? -28.713 -6.454 12.423 1.00 79.25 196 GLN A N 1
ATOM 1535 C CA . GLN A 1 196 ? -29.717 -5.679 13.137 1.00 79.25 196 GLN A CA 1
ATOM 1536 C C . GLN A 1 196 ? -29.021 -4.653 14.040 1.00 79.25 196 GLN A C 1
ATOM 1538 O O . GLN A 1 196 ? -28.016 -4.999 14.677 1.00 79.25 196 GLN A O 1
ATOM 1543 N N . PRO A 1 197 ? -29.542 -3.418 14.139 1.00 84.25 197 PRO A N 1
ATOM 1544 C CA . PRO A 1 197 ? -29.011 -2.444 15.077 1.00 84.25 197 PRO A CA 1
ATOM 1545 C C . PRO A 1 197 ? -29.099 -2.982 16.509 1.00 84.25 197 PRO A C 1
ATOM 1547 O O . PRO A 1 197 ? -29.910 -3.858 16.832 1.00 84.25 197 PRO A O 1
ATOM 1550 N N . LEU A 1 198 ? -28.232 -2.470 17.383 1.00 87.69 198 LEU A N 1
ATOM 1551 C CA . LEU A 1 198 ? -28.318 -2.778 18.806 1.00 87.69 198 LEU A CA 1
ATOM 1552 C C . LEU A 1 198 ? -29.691 -2.292 19.318 1.00 87.69 198 LEU A C 1
ATOM 1554 O O . LEU A 1 198 ? -30.053 -1.160 18.996 1.00 87.69 198 LEU A O 1
ATOM 1558 N N . PRO A 1 199 ? -30.463 -3.107 20.068 1.00 89.88 199 PRO A N 1
ATOM 1559 C CA . PRO A 1 199 ? -31.761 -2.671 20.579 1.00 89.88 199 PRO A CA 1
ATOM 1560 C C . PRO A 1 199 ? -31.633 -1.362 21.362 1.00 89.88 199 PRO A C 1
ATOM 1562 O O . PRO A 1 199 ? -30.675 -1.218 22.124 1.00 89.88 199 PRO A O 1
ATOM 1565 N N . GLU A 1 200 ? -32.589 -0.443 21.189 1.00 89.69 200 GLU A N 1
ATOM 1566 C CA . GLU A 1 200 ? -32.537 0.921 21.750 1.00 89.69 200 GLU A CA 1
ATOM 1567 C C . GLU A 1 200 ? -32.238 0.920 23.253 1.00 89.69 200 GLU A C 1
ATOM 1569 O O . GLU A 1 200 ? -31.334 1.619 23.692 1.00 89.69 200 GLU A O 1
ATOM 1574 N N . GLU A 1 201 ? -32.865 0.017 24.015 1.00 88.81 201 GLU A N 1
ATOM 1575 C CA . GLU A 1 201 ? -32.626 -0.147 25.457 1.00 88.81 201 GLU A CA 1
ATOM 1576 C C . GLU A 1 201 ? -31.140 -0.343 25.810 1.00 88.81 201 GLU A C 1
ATOM 1578 O O . GLU A 1 201 ? -30.653 0.216 26.790 1.00 88.81 201 GLU A O 1
ATOM 1583 N N . PHE A 1 202 ? -30.404 -1.117 25.003 1.00 91.56 202 PHE A N 1
ATOM 1584 C CA . PHE A 1 202 ? -28.964 -1.310 25.182 1.00 91.56 202 PHE A CA 1
ATOM 1585 C C . PHE A 1 202 ? -28.154 -0.162 24.579 1.00 91.56 202 PHE A C 1
ATOM 1587 O O . PHE A 1 202 ? -27.109 0.192 25.114 1.00 91.56 202 PHE A O 1
ATOM 1594 N N . ALA A 1 203 ? -28.585 0.413 23.456 1.00 92.31 203 ALA A N 1
ATOM 1595 C CA . ALA A 1 203 ? -27.880 1.532 22.837 1.00 92.31 203 ALA A CA 1
ATOM 1596 C C . ALA A 1 203 ? -27.859 2.767 23.757 1.00 92.31 203 ALA A C 1
ATOM 1598 O O . ALA A 1 203 ? -26.806 3.399 23.903 1.00 92.31 203 ALA A O 1
ATOM 1599 N N . ASP A 1 204 ? -28.981 3.045 24.422 1.00 92.31 204 ASP A N 1
ATOM 1600 C CA . ASP A 1 204 ? -29.169 4.172 25.336 1.00 92.31 204 ASP A CA 1
ATOM 1601 C C . ASP A 1 204 ? -28.385 4.004 26.641 1.00 92.31 204 ASP A C 1
ATOM 1603 O O . ASP A 1 204 ? -27.869 4.981 27.183 1.00 92.31 204 ASP A O 1
ATOM 1607 N N . SER A 1 205 ? -28.234 2.769 27.134 1.00 93.88 205 SER A N 1
ATOM 1608 C CA . SER A 1 205 ? -27.476 2.493 28.359 1.00 93.88 205 SER A CA 1
ATOM 1609 C C . SER A 1 205 ? -25.970 2.335 28.116 1.00 93.88 205 SER A C 1
ATOM 1611 O O . SER A 1 205 ? -25.151 2.851 28.879 1.00 93.88 205 SER A O 1
ATOM 1613 N N . VAL A 1 206 ? -25.570 1.639 27.046 1.00 95.06 206 VAL A N 1
ATOM 1614 C CA . VAL A 1 206 ? -24.160 1.343 26.739 1.00 95.06 206 VAL A CA 1
ATOM 1615 C C . VAL A 1 206 ? -23.453 2.570 26.153 1.00 95.06 206 VAL A C 1
ATOM 1617 O O . VAL A 1 206 ? -22.290 2.820 26.476 1.00 95.06 206 VAL A O 1
ATOM 1620 N N . GLY A 1 207 ? -24.138 3.338 25.298 1.00 95.50 207 GLY A N 1
ATOM 1621 C CA . GLY A 1 207 ? -23.568 4.459 24.543 1.00 95.50 207 GLY A CA 1
ATOM 1622 C C . GLY A 1 207 ? -22.886 5.521 25.409 1.00 95.50 207 GLY A C 1
ATOM 1623 O O . GLY A 1 207 ? -21.677 5.703 25.264 1.00 95.50 207 GLY A O 1
ATOM 1624 N N . PRO A 1 208 ? -23.600 6.176 26.343 1.00 95.81 208 PRO A N 1
ATOM 1625 C CA . PRO A 1 208 ? -23.034 7.245 27.170 1.00 95.81 208 PRO A CA 1
ATOM 1626 C C . PRO A 1 208 ? -21.826 6.801 28.008 1.00 95.81 208 PRO A C 1
ATOM 1628 O O . PRO A 1 208 ? -20.875 7.561 28.196 1.00 95.81 208 PRO A O 1
ATOM 1631 N N . VAL A 1 209 ? -21.834 5.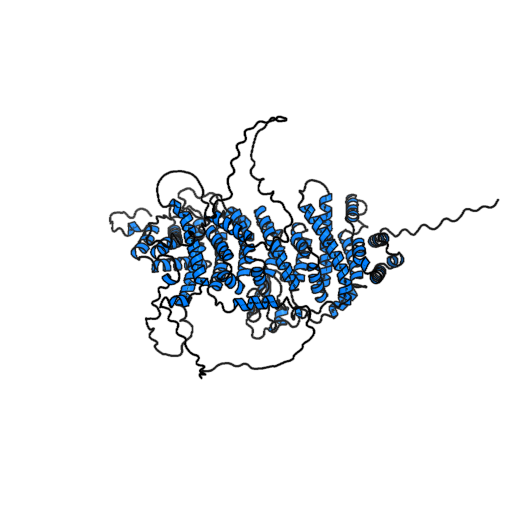553 28.494 1.00 97.12 209 VAL A N 1
ATOM 1632 C CA . VAL A 1 209 ? -20.722 4.995 29.278 1.00 97.12 209 VAL A CA 1
ATOM 1633 C C . VAL A 1 209 ? -19.501 4.743 28.389 1.00 97.12 209 VAL A C 1
ATOM 1635 O O . VAL A 1 209 ? -18.379 5.052 28.796 1.00 97.12 209 VAL A O 1
ATOM 1638 N N . LEU A 1 210 ? -19.701 4.204 27.178 1.00 97.25 210 LEU A N 1
ATOM 1639 C CA . LEU A 1 210 ? -18.620 4.027 26.204 1.00 97.25 210 LEU A CA 1
ATOM 1640 C C . LEU A 1 210 ? -18.033 5.367 25.767 1.00 97.25 210 LEU A C 1
ATOM 1642 O O . LEU A 1 210 ? -16.813 5.486 25.752 1.00 97.25 210 LEU A O 1
ATOM 1646 N N . ASP A 1 211 ? -18.861 6.371 25.478 1.00 96.44 211 ASP A N 1
ATOM 1647 C CA . ASP A 1 211 ? -18.393 7.698 25.067 1.00 96.44 211 ASP A CA 1
ATOM 1648 C C . ASP A 1 211 ? -17.491 8.322 26.145 1.00 96.44 211 ASP A C 1
ATOM 1650 O O . ASP A 1 211 ? -16.371 8.753 25.858 1.00 96.44 211 ASP A O 1
ATOM 1654 N N . ALA A 1 212 ? -17.920 8.290 27.412 1.00 96.38 212 ALA A N 1
ATOM 1655 C CA . ALA A 1 212 ? -17.122 8.786 28.532 1.00 96.38 212 ALA A CA 1
ATOM 1656 C C . ALA A 1 212 ? -15.819 7.984 28.733 1.00 96.38 212 ALA A C 1
ATOM 1658 O O . ALA A 1 212 ? -14.750 8.567 28.951 1.00 96.38 212 ALA A O 1
ATOM 1659 N N . LEU A 1 213 ? -15.874 6.652 28.608 1.00 97.50 213 LEU A N 1
ATOM 1660 C CA . LEU A 1 213 ? -14.692 5.788 28.680 1.00 97.50 213 LEU A CA 1
ATOM 1661 C C . LEU A 1 213 ? -13.704 6.097 27.548 1.00 97.50 213 LEU A C 1
ATOM 1663 O O . LEU A 1 213 ? -12.501 6.191 27.784 1.00 97.50 213 LEU A O 1
ATOM 1667 N N . PHE A 1 214 ? -14.202 6.266 26.328 1.00 97.75 214 PHE A N 1
ATOM 1668 C CA . PHE A 1 214 ? -13.420 6.554 25.131 1.00 97.75 214 PHE A CA 1
ATOM 1669 C C . PHE A 1 214 ? -12.755 7.926 25.194 1.00 97.75 214 PHE A C 1
ATOM 1671 O O . PHE A 1 214 ? -11.588 8.049 24.826 1.00 97.75 214 PHE A O 1
ATOM 1678 N N . ILE A 1 215 ? -13.435 8.933 25.743 1.00 96.19 215 ILE A N 1
ATOM 1679 C CA . ILE A 1 215 ? -12.833 10.241 26.025 1.00 96.19 215 ILE A CA 1
ATOM 1680 C C . ILE A 1 215 ? -11.680 10.096 27.027 1.00 96.19 215 ILE A C 1
ATOM 1682 O O . ILE A 1 215 ? -10.585 10.603 26.776 1.00 96.19 215 ILE A O 1
ATOM 1686 N N . CYS A 1 216 ? -11.881 9.366 28.130 1.00 94.38 216 CYS A N 1
ATOM 1687 C CA . CYS A 1 216 ? -10.816 9.130 29.107 1.00 94.38 216 CYS A CA 1
ATOM 1688 C C . CYS A 1 216 ? -9.632 8.371 28.483 1.00 94.38 216 CYS A C 1
ATOM 1690 O O . CYS A 1 216 ? -8.477 8.773 28.637 1.00 94.38 216 CYS A O 1
ATOM 1692 N N . TRP A 1 217 ? -9.917 7.312 27.723 1.00 95.75 217 TRP A N 1
ATOM 1693 C CA . TRP A 1 217 ? -8.911 6.504 27.038 1.00 95.75 217 TRP A CA 1
ATOM 1694 C C . TRP A 1 217 ? -8.092 7.332 26.046 1.00 95.75 217 TRP A C 1
ATOM 1696 O O . TRP A 1 217 ? -6.860 7.302 26.104 1.00 95.75 217 TRP A O 1
ATOM 1706 N N . LYS A 1 218 ? -8.762 8.142 25.214 1.00 96.31 218 LYS A N 1
ATOM 1707 C CA . LYS A 1 218 ? -8.121 9.092 24.298 1.00 96.31 218 LYS A CA 1
ATOM 1708 C C . LYS A 1 218 ? -7.178 10.024 25.051 1.00 96.31 218 LYS A C 1
ATOM 1710 O O . LYS A 1 218 ? -6.020 10.148 24.668 1.00 96.31 218 LYS A O 1
ATOM 1715 N N . ASN A 1 219 ? -7.644 10.643 26.135 1.00 93.62 219 ASN A N 1
ATOM 1716 C CA . ASN A 1 219 ? -6.846 11.603 26.895 1.00 93.62 219 ASN A CA 1
ATOM 1717 C C . ASN A 1 219 ? -5.570 10.960 27.459 1.00 93.62 219 ASN A C 1
ATOM 1719 O O . ASN A 1 219 ? -4.496 11.537 27.328 1.00 93.62 219 ASN A O 1
ATOM 1723 N N . LYS A 1 220 ? -5.649 9.733 27.997 1.00 91.81 220 LYS A N 1
ATOM 1724 C CA . LYS A 1 220 ? -4.460 9.008 28.485 1.00 91.81 220 LYS A CA 1
ATOM 1725 C C . LYS A 1 220 ? -3.476 8.663 27.366 1.00 91.81 220 LYS A C 1
ATOM 1727 O O . LYS A 1 220 ? -2.267 8.739 27.582 1.00 91.81 220 LYS A O 1
ATOM 1732 N N . LEU A 1 221 ? -3.971 8.297 26.182 1.00 94.56 221 LEU A N 1
ATOM 1733 C CA . LEU A 1 221 ? -3.123 8.044 25.015 1.00 94.56 221 LEU A CA 1
ATOM 1734 C C . LEU A 1 221 ? -2.442 9.324 24.516 1.00 94.56 221 LEU A C 1
ATOM 1736 O O . LEU A 1 221 ? -1.246 9.300 24.249 1.00 94.56 221 LEU A O 1
ATOM 1740 N N . VAL A 1 222 ? -3.168 10.443 24.450 1.00 93.56 222 VAL A N 1
ATOM 1741 C CA . VAL A 1 222 ? -2.612 11.751 24.067 1.00 93.56 222 VAL A CA 1
ATOM 1742 C C . VAL A 1 222 ? -1.540 12.200 25.063 1.00 93.56 222 VAL A C 1
ATOM 1744 O O . VAL A 1 222 ? -0.459 12.609 24.649 1.00 93.56 222 VAL A O 1
ATOM 1747 N N . SER A 1 223 ? -1.778 12.055 26.371 1.00 89.06 223 SER A N 1
ATOM 1748 C CA . SER A 1 223 ? -0.762 12.345 27.393 1.00 89.06 223 SER A CA 1
ATOM 1749 C C . SER A 1 223 ? 0.492 11.481 27.231 1.00 89.06 223 SER A C 1
ATOM 1751 O O . SER A 1 223 ? 1.605 11.981 27.381 1.00 89.06 223 SER A O 1
ATOM 1753 N N . ALA A 1 224 ? 0.338 10.193 26.903 1.00 89.44 224 ALA A N 1
ATOM 1754 C CA . ALA A 1 224 ? 1.473 9.319 26.620 1.00 89.44 224 ALA A CA 1
ATOM 1755 C C . ALA A 1 224 ? 2.219 9.711 25.330 1.00 89.44 224 ALA A C 1
ATOM 1757 O O . ALA A 1 224 ? 3.447 9.633 25.309 1.00 89.44 224 ALA A O 1
ATOM 1758 N N . GLU A 1 225 ? 1.510 10.154 24.286 1.00 90.44 225 GLU A N 1
ATOM 1759 C CA . GLU A 1 225 ? 2.108 10.605 23.024 1.00 90.44 225 GLU A CA 1
ATOM 1760 C C . GLU A 1 225 ? 2.976 11.856 23.216 1.00 90.44 225 GLU A C 1
ATOM 1762 O O . GLU A 1 225 ? 4.135 11.848 22.804 1.00 90.44 225 GLU A O 1
ATOM 1767 N N . ILE A 1 226 ? 2.449 12.891 23.882 1.00 87.56 226 ILE A N 1
ATOM 1768 C CA . ILE A 1 226 ? 3.159 14.162 24.127 1.00 87.56 226 ILE A CA 1
ATOM 1769 C C . ILE A 1 226 ? 4.493 13.903 24.839 1.00 87.56 226 ILE A C 1
ATOM 1771 O O . ILE A 1 226 ? 5.546 14.368 24.409 1.00 87.56 226 ILE A O 1
ATOM 1775 N N . ILE A 1 227 ? 4.470 13.070 25.878 1.00 81.31 227 ILE A N 1
ATOM 1776 C CA . ILE A 1 227 ? 5.659 12.749 26.676 1.00 81.31 227 ILE A CA 1
ATOM 1777 C C . ILE A 1 227 ? 6.689 11.940 25.881 1.00 81.31 227 ILE A C 1
ATOM 1779 O O . ILE A 1 227 ? 7.883 12.052 26.136 1.00 81.31 227 ILE A O 1
ATOM 1783 N N . CYS A 1 228 ? 6.260 11.126 24.913 1.00 77.31 228 CYS A N 1
ATOM 1784 C CA . CYS A 1 228 ? 7.194 10.397 24.054 1.00 77.31 228 CYS A CA 1
ATOM 1785 C C . CYS A 1 228 ? 7.887 11.304 23.024 1.00 77.31 228 CYS A C 1
ATOM 1787 O O . CYS A 1 228 ? 8.944 10.928 22.520 1.00 77.31 228 CYS A O 1
ATOM 1789 N N . GLN A 1 229 ? 7.313 12.468 22.705 1.00 73.06 229 GLN A N 1
ATOM 1790 C CA . GLN A 1 229 ? 7.896 13.441 21.775 1.00 73.06 229 GLN A CA 1
ATOM 1791 C C . GLN A 1 229 ? 8.893 14.393 22.460 1.00 73.06 229 GLN A C 1
ATOM 1793 O O . GLN A 1 229 ? 9.816 14.891 21.813 1.00 73.06 229 GLN A O 1
ATOM 1798 N N . GLU A 1 230 ? 8.759 14.624 23.767 1.00 70.19 230 GLU A N 1
ATOM 1799 C CA . GLU A 1 230 ? 9.697 15.428 24.554 1.00 70.19 230 GLU A CA 1
ATOM 1800 C C . GLU A 1 230 ? 10.949 14.599 24.931 1.00 70.19 230 GLU A C 1
ATOM 1802 O O . GLU A 1 230 ? 10.862 13.513 25.498 1.00 70.19 230 GLU A O 1
ATOM 1807 N N . ASN A 1 231 ? 12.145 15.092 24.574 1.00 54.12 231 ASN A N 1
ATOM 1808 C CA . ASN A 1 231 ? 13.439 14.396 24.704 1.00 54.12 231 ASN A CA 1
ATOM 1809 C C . ASN A 1 231 ? 13.650 13.651 26.051 1.00 54.12 231 ASN A C 1
ATOM 1811 O O . ASN A 1 231 ? 13.431 14.235 27.116 1.00 54.12 231 ASN A O 1
ATOM 1815 N N . PRO A 1 232 ? 14.231 12.430 26.053 1.00 49.81 232 PRO A N 1
ATOM 1816 C CA . PRO A 1 232 ? 14.417 11.614 27.250 1.00 49.81 232 PRO A CA 1
ATOM 1817 C C . PRO A 1 232 ? 15.646 12.078 28.041 1.00 49.81 232 PRO A C 1
ATOM 1819 O O . PRO A 1 232 ? 16.697 11.437 28.046 1.00 49.81 232 PRO A O 1
ATOM 1822 N N . LYS A 1 233 ? 15.546 13.216 28.728 1.00 46.75 233 LYS A N 1
ATOM 1823 C CA . LYS A 1 233 ? 16.510 13.590 29.766 1.00 46.75 233 LYS A CA 1
ATOM 1824 C C . LYS A 1 233 ? 15.759 13.889 31.059 1.00 46.75 233 LYS A C 1
ATOM 1826 O O . LYS A 1 233 ? 15.143 14.931 31.215 1.00 46.75 233 LYS A O 1
ATOM 1831 N N . THR A 1 234 ? 15.912 12.946 31.991 1.00 42.19 234 THR A N 1
ATOM 1832 C CA . THR A 1 234 ? 15.589 12.955 33.431 1.00 42.19 234 THR A CA 1
ATOM 1833 C C . THR A 1 234 ? 14.159 12.635 33.916 1.00 42.19 234 THR A C 1
ATOM 1835 O O . THR A 1 234 ? 13.178 13.293 33.596 1.00 42.19 234 THR A O 1
ATOM 1838 N N . SER A 1 235 ? 14.136 11.674 34.856 1.00 45.00 235 SER A N 1
ATOM 1839 C CA . SER A 1 235 ? 13.128 11.348 35.884 1.00 45.00 235 SER A CA 1
ATOM 1840 C C . SER A 1 235 ? 12.149 10.187 35.631 1.00 45.00 235 SER A C 1
ATOM 1842 O O . SER A 1 235 ? 11.602 9.992 34.549 1.00 45.00 235 SER A O 1
ATOM 1844 N N . ASP A 1 236 ? 11.892 9.440 36.714 1.00 48.81 236 ASP A N 1
ATOM 1845 C CA . ASP A 1 236 ? 10.894 8.367 36.865 1.00 48.81 236 ASP A CA 1
ATOM 1846 C C . ASP A 1 236 ? 9.454 8.774 36.455 1.00 48.81 236 ASP A C 1
ATOM 1848 O O . ASP A 1 236 ? 8.591 7.907 36.310 1.00 48.81 236 ASP A O 1
ATOM 1852 N N . CYS A 1 237 ? 9.188 10.072 36.249 1.00 51.72 237 CYS A N 1
ATOM 1853 C CA . CYS A 1 237 ? 7.882 10.634 35.896 1.00 51.72 237 CYS A CA 1
ATOM 1854 C C . CYS A 1 237 ? 7.441 10.275 34.458 1.00 51.72 237 CYS A C 1
ATOM 1856 O O . CYS A 1 237 ? 6.264 10.017 34.220 1.00 51.72 237 CYS A O 1
ATOM 1858 N N . ILE A 1 238 ? 8.389 10.134 33.518 1.00 55.22 238 ILE A N 1
ATOM 1859 C CA . ILE A 1 238 ? 8.139 9.809 32.094 1.00 55.22 238 ILE A CA 1
ATOM 1860 C C . ILE A 1 238 ? 7.520 8.406 31.917 1.00 55.22 238 ILE A C 1
ATOM 1862 O O . ILE A 1 238 ? 6.719 8.166 31.013 1.00 55.22 238 ILE A O 1
ATOM 1866 N N . PHE A 1 239 ? 7.851 7.459 32.803 1.00 61.53 239 PHE A N 1
ATOM 1867 C CA . PHE A 1 239 ? 7.361 6.080 32.710 1.00 61.53 239 PHE A CA 1
ATOM 1868 C C . PHE A 1 239 ? 5.889 5.923 33.111 1.00 61.53 239 PHE A C 1
ATOM 1870 O O . PHE A 1 239 ? 5.268 4.929 32.721 1.00 61.53 239 PHE A O 1
ATOM 1877 N N . MET A 1 240 ? 5.318 6.860 33.878 1.00 71.38 240 MET A N 1
ATOM 1878 C CA . MET A 1 240 ? 3.977 6.680 34.444 1.00 71.38 240 MET A CA 1
ATOM 1879 C C . MET A 1 240 ? 2.873 6.786 33.392 1.00 71.38 240 MET A C 1
ATOM 1881 O O . MET A 1 240 ? 2.122 5.817 33.262 1.00 71.38 240 MET A O 1
ATOM 1885 N N . PRO A 1 241 ? 2.796 7.842 32.562 1.00 78.56 241 PRO A N 1
ATOM 1886 C CA . PRO A 1 241 ? 1.703 7.983 31.597 1.00 78.56 241 PRO A CA 1
ATOM 1887 C C . PRO A 1 241 ? 1.744 6.910 30.508 1.00 78.56 241 PRO A C 1
ATOM 1889 O O . PRO A 1 241 ? 0.713 6.334 30.168 1.00 78.56 241 PRO A O 1
ATOM 1892 N N . LYS A 1 242 ? 2.944 6.528 30.046 1.00 82.88 242 LYS A N 1
ATOM 1893 C CA . LYS A 1 242 ? 3.130 5.408 29.110 1.00 82.88 242 LYS A CA 1
ATOM 1894 C C . LYS A 1 242 ? 2.639 4.082 29.699 1.00 82.88 242 LYS A C 1
ATOM 1896 O O . LYS A 1 242 ? 2.010 3.286 29.002 1.00 82.88 242 LYS A O 1
ATOM 1901 N N . LYS A 1 243 ? 2.915 3.822 30.982 1.00 85.44 243 LYS A N 1
ATOM 1902 C CA . LYS A 1 243 ? 2.456 2.606 31.667 1.00 85.44 243 LYS A CA 1
ATOM 1903 C C . LYS A 1 243 ? 0.942 2.615 31.886 1.00 85.44 243 LYS A C 1
ATOM 1905 O O . LYS A 1 243 ? 0.300 1.606 31.612 1.00 85.44 243 LYS A O 1
ATOM 1910 N N . VAL A 1 244 ? 0.378 3.747 32.312 1.00 87.88 244 VAL A N 1
ATOM 1911 C CA . VAL A 1 244 ? -1.074 3.943 32.471 1.00 87.88 244 VAL A CA 1
ATOM 1912 C C . VAL A 1 244 ? -1.791 3.688 31.147 1.00 87.88 244 VAL A C 1
ATOM 1914 O O . VAL A 1 244 ? -2.714 2.878 31.099 1.00 87.88 244 VAL A O 1
ATOM 1917 N N . ALA A 1 245 ? -1.323 4.314 30.063 1.00 91.56 245 ALA A N 1
ATOM 1918 C CA . ALA A 1 245 ? -1.880 4.145 28.728 1.00 91.56 245 ALA A CA 1
ATOM 1919 C C . ALA A 1 245 ? -1.814 2.686 28.257 1.00 91.56 245 ALA A C 1
ATOM 1921 O O . ALA A 1 245 ? -2.805 2.176 27.741 1.00 91.56 245 ALA A O 1
ATOM 1922 N N . ASN A 1 246 ? -0.696 1.985 28.482 1.00 92.19 246 ASN A N 1
ATOM 1923 C CA . ASN A 1 246 ? -0.564 0.564 28.143 1.00 92.19 246 ASN A CA 1
ATOM 1924 C C . ASN A 1 246 ? -1.583 -0.316 28.880 1.00 92.19 246 ASN A C 1
ATOM 1926 O O . ASN A 1 246 ? -2.274 -1.117 28.249 1.00 92.19 246 ASN A O 1
ATOM 1930 N N . GLU A 1 247 ? -1.683 -0.179 30.204 1.00 92.50 247 GLU A N 1
ATOM 1931 C CA . GLU A 1 247 ? -2.572 -1.027 31.006 1.00 92.50 247 GLU A CA 1
ATOM 1932 C C . GLU A 1 247 ? -4.049 -0.719 30.739 1.00 92.50 247 GLU A C 1
ATOM 1934 O O . GLU A 1 247 ? -4.840 -1.649 30.576 1.00 92.50 247 GLU A O 1
ATOM 1939 N N . LEU A 1 248 ? -4.420 0.563 30.624 1.00 94.00 248 LEU A N 1
ATOM 1940 C CA . LEU A 1 248 ? -5.785 0.960 30.280 1.00 94.00 248 LEU A CA 1
ATOM 1941 C C . LEU A 1 248 ? -6.170 0.441 28.890 1.00 94.00 248 LEU A C 1
ATOM 1943 O O . LEU A 1 248 ? -7.194 -0.224 28.755 1.00 94.00 248 LEU A O 1
ATOM 1947 N N . THR A 1 249 ? -5.319 0.668 27.883 1.00 96.62 249 THR A N 1
ATOM 1948 C CA . THR A 1 249 ? -5.534 0.183 26.509 1.00 96.62 249 THR A CA 1
ATOM 1949 C C . THR A 1 249 ? -5.740 -1.322 26.494 1.00 96.62 249 THR A C 1
ATOM 1951 O O . THR A 1 249 ? -6.714 -1.796 25.921 1.00 96.62 249 THR A O 1
ATOM 1954 N N . TYR A 1 250 ? -4.881 -2.089 27.173 1.00 96.44 250 TYR A N 1
ATOM 1955 C CA . TYR A 1 250 ? -5.000 -3.544 27.197 1.00 96.44 250 TYR A CA 1
ATOM 1956 C C . TYR A 1 250 ? -6.365 -4.013 27.713 1.00 96.44 250 TYR A C 1
ATOM 1958 O O . TYR A 1 250 ? -6.944 -4.948 27.158 1.00 96.44 250 TYR A O 1
ATOM 1966 N N . VAL A 1 251 ? -6.852 -3.412 28.803 1.00 96.62 251 VAL A N 1
ATOM 1967 C CA . VAL A 1 251 ? -8.093 -3.841 29.456 1.00 96.62 251 VAL A CA 1
ATOM 1968 C C . VAL A 1 251 ? -9.326 -3.350 28.690 1.00 96.62 251 VAL A C 1
ATOM 1970 O O . VAL A 1 251 ? -10.269 -4.122 28.532 1.00 96.62 251 VAL A O 1
ATOM 1973 N N . VAL A 1 252 ? -9.310 -2.122 28.156 1.00 97.62 252 VAL A N 1
ATOM 1974 C CA . VAL A 1 252 ? -10.394 -1.614 27.294 1.00 97.62 252 VAL A CA 1
ATOM 1975 C C . VAL A 1 252 ? -10.515 -2.476 26.040 1.00 97.62 252 VAL A C 1
ATOM 1977 O O . VAL A 1 252 ? -11.594 -2.980 25.744 1.00 97.62 252 VAL A O 1
ATOM 1980 N N . VAL A 1 253 ? -9.400 -2.729 25.352 1.00 97.75 253 VAL A N 1
ATOM 1981 C CA . VAL A 1 253 ? -9.365 -3.579 24.156 1.00 97.75 253 VAL A CA 1
ATOM 1982 C C . VAL A 1 253 ? -9.868 -4.991 24.460 1.00 97.75 253 VAL A C 1
ATOM 1984 O O . VAL A 1 253 ? -10.618 -5.559 23.675 1.00 97.75 253 VAL A O 1
ATOM 1987 N N . GLU A 1 254 ? -9.503 -5.565 25.606 1.00 96.38 254 GLU A N 1
ATOM 1988 C CA . GLU A 1 254 ? -9.993 -6.884 26.010 1.00 96.38 254 GLU A CA 1
ATOM 1989 C C . GLU A 1 254 ? -11.513 -6.930 26.203 1.00 96.38 254 GLU A C 1
ATOM 1991 O O . GLU A 1 254 ? -12.154 -7.865 25.727 1.00 96.38 254 GLU A O 1
ATOM 1996 N N . MET A 1 255 ? -12.083 -5.924 26.868 1.00 96.75 255 MET A N 1
ATOM 1997 C CA . MET A 1 255 ? -13.529 -5.806 27.046 1.00 96.75 255 MET A CA 1
ATOM 1998 C C . MET A 1 255 ? -14.241 -5.664 25.694 1.00 96.75 255 MET A C 1
ATOM 2000 O O . MET A 1 255 ? -15.213 -6.371 25.432 1.00 96.75 255 MET A O 1
ATOM 2004 N N . LEU A 1 256 ? -13.735 -4.795 24.812 1.00 96.94 256 LEU A N 1
ATOM 2005 C CA . LEU A 1 256 ? -14.323 -4.568 23.490 1.00 96.94 256 LEU A CA 1
ATOM 2006 C C . LEU A 1 256 ? -14.225 -5.804 22.586 1.00 96.94 256 LEU A C 1
ATOM 2008 O O . LEU A 1 256 ? -15.170 -6.100 21.859 1.00 96.94 256 LEU A O 1
ATOM 2012 N N . LEU A 1 257 ? -13.125 -6.559 22.647 1.00 94.25 257 LEU A N 1
ATOM 2013 C CA . LEU A 1 257 ? -12.999 -7.830 21.928 1.00 94.25 257 LEU A CA 1
ATOM 2014 C C . LEU A 1 257 ? -14.035 -8.854 22.406 1.00 94.25 257 LEU A C 1
ATOM 2016 O O . LEU A 1 257 ? -14.633 -9.543 21.579 1.00 94.25 257 LEU A O 1
ATOM 2020 N N . GLU A 1 258 ? -14.295 -8.931 23.714 1.00 92.62 258 GLU A N 1
ATOM 2021 C CA . GLU A 1 258 ? -15.342 -9.806 24.248 1.00 92.62 258 GLU A CA 1
ATOM 2022 C C . GLU A 1 258 ? -16.733 -9.360 23.775 1.00 92.62 258 GLU A C 1
ATOM 2024 O O . GLU A 1 258 ? -17.520 -10.188 23.321 1.00 92.62 258 GLU A O 1
ATOM 2029 N N . PHE A 1 259 ? -17.015 -8.056 23.763 1.00 92.12 259 PHE A N 1
ATOM 2030 C CA . PHE A 1 259 ? -18.256 -7.515 23.198 1.00 92.12 259 PHE A CA 1
ATOM 2031 C C . PHE A 1 259 ? -18.431 -7.913 21.727 1.00 92.12 259 PHE A C 1
ATOM 2033 O O . PHE A 1 259 ? -19.456 -8.489 21.354 1.00 92.12 259 PHE A O 1
ATOM 2040 N N . CYS A 1 260 ? -17.393 -7.695 20.915 1.00 87.50 260 CYS A N 1
ATOM 2041 C CA . CYS A 1 260 ? -17.370 -8.024 19.488 1.00 87.50 260 CYS A CA 1
ATOM 2042 C C . CYS A 1 260 ? -17.492 -9.530 19.209 1.00 87.50 260 CYS A C 1
ATOM 2044 O O . CYS A 1 260 ? -17.886 -9.941 18.117 1.00 87.50 260 CYS A O 1
ATOM 2046 N N . LYS A 1 261 ? -17.121 -10.377 20.174 1.00 85.94 261 LYS A N 1
ATOM 2047 C CA . LYS A 1 261 ? -17.256 -11.833 20.081 1.00 85.94 261 LYS A CA 1
ATOM 2048 C C . LYS A 1 261 ? -18.685 -12.298 20.363 1.00 85.94 261 LYS A C 1
ATOM 2050 O O . LYS A 1 261 ? -19.117 -13.287 19.765 1.00 85.94 261 LYS A O 1
ATOM 2055 N N . GLN A 1 262 ? -19.387 -11.609 21.263 1.00 85.06 262 GLN A N 1
ATOM 2056 C CA . GLN A 1 262 ? -20.723 -11.980 21.733 1.00 85.06 262 GLN A CA 1
ATOM 2057 C C . GLN A 1 262 ? -21.846 -11.435 20.845 1.00 85.06 262 GLN A C 1
ATOM 2059 O O . GLN A 1 262 ? -22.857 -12.114 20.683 1.00 85.06 262 GLN A O 1
ATOM 2064 N N . SER A 1 263 ? -21.691 -10.240 20.264 1.00 85.69 263 SER A N 1
ATOM 2065 C CA . SER A 1 263 ? -22.727 -9.630 19.426 1.00 85.69 263 SER A CA 1
ATOM 2066 C C . SER A 1 263 ? -22.153 -8.763 18.307 1.00 85.69 263 SER A C 1
ATOM 2068 O O . SER A 1 263 ? -21.312 -7.896 18.536 1.00 85.69 263 SER A O 1
ATOM 2070 N N . GLU A 1 264 ? -22.662 -8.954 17.091 1.00 82.56 264 GLU A N 1
ATOM 2071 C CA . GLU A 1 264 ? -22.316 -8.112 15.944 1.00 82.56 264 GLU A CA 1
ATOM 2072 C C . GLU A 1 264 ? -23.019 -6.762 15.948 1.00 82.56 264 GLU A C 1
ATOM 2074 O O . GLU A 1 264 ? -22.432 -5.776 15.514 1.00 82.56 264 GLU A O 1
ATOM 2079 N N . SER A 1 265 ? -24.238 -6.688 16.491 1.00 87.06 265 SER A N 1
ATOM 2080 C CA . SER A 1 265 ? -24.909 -5.402 16.684 1.00 87.06 265 SER A CA 1
ATOM 2081 C C . SER A 1 265 ? -24.114 -4.527 17.652 1.00 87.06 265 SER A C 1
ATOM 2083 O O . SER A 1 265 ? -23.962 -3.329 17.435 1.00 87.06 265 SER A O 1
ATOM 2085 N N . LEU A 1 266 ? -23.510 -5.149 18.671 1.00 89.50 266 LEU A N 1
ATOM 2086 C CA . LEU A 1 266 ? -22.610 -4.475 19.599 1.00 89.50 266 LEU A CA 1
ATOM 2087 C C . LEU A 1 266 ? -21.269 -4.116 18.940 1.00 89.50 266 LEU A C 1
ATOM 2089 O O . LEU A 1 266 ? -20.746 -3.043 19.214 1.00 89.50 266 LEU A O 1
ATOM 2093 N N . LEU A 1 267 ? -20.734 -4.955 18.045 1.00 90.25 267 LEU A N 1
ATOM 2094 C CA . LEU A 1 267 ? -19.547 -4.636 17.239 1.00 90.25 267 LEU A CA 1
ATOM 2095 C C . LEU A 1 267 ? -19.784 -3.404 16.358 1.00 90.25 267 LEU A C 1
ATOM 2097 O O . LEU A 1 267 ? -18.990 -2.468 16.415 1.00 90.25 267 LEU A O 1
ATOM 2101 N N . SER A 1 268 ? -20.874 -3.388 15.583 1.00 88.69 268 SER A N 1
ATOM 2102 C CA . SER A 1 268 ? -21.244 -2.255 14.721 1.00 88.69 268 SER A CA 1
ATOM 2103 C C . SER A 1 268 ? -21.518 -0.992 15.549 1.00 88.69 268 SER A C 1
ATOM 2105 O O . SER A 1 268 ? -21.087 0.105 15.199 1.00 88.69 268 SER A O 1
ATOM 2107 N N . PHE A 1 269 ? -22.146 -1.135 16.719 1.00 92.56 269 PHE A N 1
ATOM 2108 C CA . PHE A 1 269 ? -22.335 -0.019 17.642 1.00 92.56 269 PHE A CA 1
ATOM 2109 C C . PHE A 1 269 ? -21.002 0.533 18.173 1.00 92.56 269 PHE A C 1
ATOM 2111 O O . PHE A 1 269 ? -20.771 1.741 18.128 1.00 92.56 269 PHE A O 1
ATOM 2118 N N . VAL A 1 270 ? -20.095 -0.336 18.635 1.00 95.38 270 VAL A N 1
ATOM 2119 C CA . VAL A 1 270 ? -18.762 0.052 19.123 1.00 95.38 270 VAL A CA 1
ATOM 2120 C C . VAL A 1 270 ? -17.947 0.718 18.017 1.00 95.38 270 VAL A C 1
ATOM 2122 O O . VAL A 1 270 ? -17.330 1.750 18.268 1.00 95.38 270 VAL A O 1
ATOM 2125 N N . SER A 1 271 ? -17.951 0.172 16.798 1.00 94.81 271 SER A N 1
ATOM 2126 C CA . SER A 1 271 ? -17.188 0.729 15.679 1.00 94.81 271 SER A CA 1
ATOM 2127 C C . SER A 1 271 ? -17.660 2.146 15.335 1.00 94.81 271 SER A C 1
ATOM 2129 O O . SER A 1 271 ? -16.833 3.051 15.224 1.00 94.81 271 SER A O 1
ATOM 2131 N N . ARG A 1 272 ? -18.979 2.383 15.288 1.00 93.81 272 ARG A N 1
ATOM 2132 C CA . ARG A 1 272 ? -19.561 3.722 15.097 1.00 93.81 272 ARG A CA 1
ATOM 2133 C C . ARG A 1 272 ? -19.180 4.673 16.229 1.00 93.81 272 ARG A C 1
ATOM 2135 O O . ARG A 1 272 ? -18.776 5.800 15.964 1.00 93.81 272 ARG A O 1
ATOM 2142 N N . ARG A 1 273 ? -19.225 4.221 17.485 1.00 95.00 273 ARG A N 1
ATOM 2143 C CA . ARG A 1 273 ? -18.832 5.030 18.655 1.00 95.00 273 ARG A CA 1
ATOM 2144 C C . ARG A 1 273 ? -17.353 5.422 18.634 1.00 95.00 273 ARG A C 1
ATOM 2146 O O . ARG A 1 273 ? -17.028 6.559 18.963 1.00 95.00 273 ARG A O 1
ATOM 2153 N N . VAL A 1 274 ? -16.461 4.530 18.191 1.00 96.88 274 VAL A N 1
ATOM 2154 C CA . VAL A 1 274 ? -15.029 4.849 18.038 1.00 96.88 274 VAL A CA 1
ATOM 2155 C C . VAL A 1 274 ? -14.809 5.984 17.030 1.00 96.88 274 VAL A C 1
ATOM 2157 O O . VAL A 1 274 ? -13.954 6.834 17.264 1.00 96.88 274 VAL A O 1
ATOM 2160 N N . ILE A 1 275 ? -15.590 6.022 15.946 1.00 95.81 275 ILE A N 1
ATOM 2161 C CA . ILE A 1 275 ? -15.535 7.085 14.927 1.00 95.81 275 ILE A CA 1
ATOM 2162 C C . ILE A 1 275 ? -16.137 8.394 15.457 1.00 95.81 275 ILE A C 1
ATOM 2164 O O . ILE A 1 275 ? -15.610 9.469 15.186 1.00 95.81 275 ILE A O 1
ATOM 2168 N N . LEU A 1 276 ? -17.236 8.314 16.217 1.00 94.69 276 LEU A N 1
ATOM 2169 C CA . LEU A 1 276 ? -17.941 9.485 16.756 1.00 94.69 276 LEU A CA 1
ATOM 2170 C C . LEU A 1 276 ? -17.086 10.295 17.741 1.00 94.69 276 LEU A C 1
ATOM 2172 O O . LEU A 1 276 ? -17.197 11.521 17.798 1.00 94.69 276 LEU A O 1
ATOM 2176 N N . VAL A 1 277 ? -16.219 9.636 18.517 1.00 94.94 277 VAL A N 1
ATOM 2177 C CA . VAL A 1 277 ? -15.307 10.329 19.434 1.00 94.94 277 VAL A CA 1
ATOM 2178 C C . VAL A 1 277 ? -14.146 10.938 18.647 1.00 94.94 277 VAL A C 1
ATOM 2180 O O . VAL A 1 277 ? -13.157 10.276 18.339 1.00 94.94 277 VAL A O 1
ATOM 2183 N N . VAL A 1 278 ? -14.247 12.242 18.382 1.00 93.25 278 VAL A N 1
ATOM 2184 C CA . VAL A 1 278 ? -13.259 13.023 17.617 1.00 93.25 278 VAL A CA 1
ATOM 2185 C C . VAL A 1 278 ? -11.827 12.763 18.099 1.00 93.25 278 VAL A C 1
ATOM 2187 O O . VAL A 1 278 ? -11.507 12.968 19.280 1.00 93.25 278 VAL A O 1
ATOM 2190 N N . GLY A 1 279 ? -10.951 12.358 17.177 1.00 93.94 279 GLY A N 1
ATOM 2191 C CA . GLY A 1 279 ? -9.526 12.144 17.424 1.00 93.94 279 GLY A CA 1
ATOM 2192 C C . GLY A 1 279 ? -9.170 10.787 18.041 1.00 93.94 279 GLY A C 1
ATOM 2193 O O . GLY A 1 279 ? -7.985 10.526 18.261 1.00 93.94 279 GLY A O 1
ATOM 2194 N N . LEU A 1 280 ? -10.153 9.944 18.395 1.00 97.25 280 LEU A N 1
ATOM 2195 C CA . LEU A 1 280 ? -9.879 8.649 19.018 1.00 97.25 280 LEU A CA 1
ATOM 2196 C C . LEU A 1 280 ? -9.249 7.676 18.019 1.00 97.25 280 LEU A C 1
ATOM 2198 O O . LEU A 1 280 ? -8.208 7.095 18.313 1.00 97.25 280 LEU A O 1
ATOM 2202 N N . LEU A 1 281 ? -9.850 7.499 16.844 1.00 97.69 281 LEU A N 1
ATOM 2203 C CA . LEU A 1 281 ? -9.341 6.562 15.842 1.00 97.69 281 LEU A CA 1
ATOM 2204 C C . LEU A 1 281 ? -7.906 6.918 15.416 1.00 97.69 281 LEU A C 1
ATOM 2206 O O . LEU A 1 281 ? -7.044 6.047 15.309 1.00 97.69 281 LEU A O 1
ATOM 2210 N N . GLU A 1 282 ? -7.627 8.210 15.270 1.00 96.06 282 GLU A N 1
ATOM 2211 C CA . GLU A 1 282 ? -6.327 8.769 14.912 1.00 96.06 282 GLU A CA 1
ATOM 2212 C C . GLU A 1 282 ? -5.259 8.487 15.968 1.00 96.06 282 GLU A C 1
ATOM 2214 O O . GLU A 1 282 ? -4.127 8.139 15.620 1.00 96.06 282 GLU A O 1
ATOM 2219 N N . ILE A 1 283 ? -5.579 8.631 17.260 1.00 96.62 283 ILE A N 1
ATOM 2220 C CA . ILE A 1 283 ? -4.621 8.285 18.315 1.00 96.62 283 ILE A CA 1
ATOM 2221 C C . ILE A 1 283 ? -4.464 6.770 18.452 1.00 96.62 283 ILE A C 1
ATOM 2223 O O . ILE A 1 283 ? -3.349 6.317 18.686 1.00 96.62 283 ILE A O 1
ATOM 2227 N N . LEU A 1 284 ? -5.522 5.974 18.254 1.00 97.25 284 LEU A N 1
ATOM 2228 C CA . LEU A 1 284 ? -5.431 4.512 18.316 1.00 97.25 284 LEU A CA 1
ATOM 2229 C C . LEU A 1 284 ? -4.468 3.975 17.256 1.00 97.25 284 LEU A C 1
ATOM 2231 O O . LEU A 1 284 ? -3.567 3.213 17.598 1.00 97.25 284 LEU A O 1
ATOM 2235 N N . VAL A 1 285 ? -4.583 4.435 16.008 1.00 96.12 285 VAL A N 1
ATOM 2236 C CA . VAL A 1 285 ? -3.669 4.037 14.926 1.00 96.12 285 VAL A CA 1
ATOM 2237 C C . VAL A 1 285 ? -2.232 4.494 15.210 1.00 96.12 285 VAL A C 1
ATOM 2239 O O . VAL A 1 285 ? -1.295 3.713 15.072 1.00 96.12 285 VAL A O 1
ATOM 2242 N N . ARG A 1 286 ? -2.029 5.734 15.678 1.00 93.19 286 ARG A N 1
ATOM 2243 C CA . ARG A 1 286 ? -0.679 6.252 15.984 1.00 93.19 286 ARG A CA 1
ATOM 2244 C C . ARG A 1 286 ? -0.061 5.651 17.250 1.00 93.19 286 ARG A C 1
ATOM 2246 O O . ARG A 1 286 ? 1.159 5.702 17.405 1.00 93.19 286 ARG A O 1
ATOM 2253 N N . SER A 1 287 ? -0.871 5.077 18.140 1.00 93.12 287 SER A N 1
ATOM 2254 C CA . SER A 1 287 ? -0.417 4.606 19.450 1.00 93.12 287 SER A CA 1
ATOM 2255 C C . SER A 1 287 ? 0.577 3.451 19.401 1.00 93.12 287 SER A C 1
ATOM 2257 O O . SER A 1 287 ? 1.366 3.303 20.332 1.00 93.12 287 SER A O 1
ATOM 2259 N N . GLU A 1 288 ? 0.632 2.688 18.305 1.00 91.50 288 GLU A N 1
ATOM 2260 C CA . GLU A 1 288 ? 1.648 1.647 18.097 1.00 91.50 288 GLU A CA 1
ATOM 2261 C C . GLU A 1 288 ? 3.081 2.179 18.280 1.00 91.50 288 GLU A C 1
ATOM 2263 O O . GLU A 1 288 ? 3.928 1.480 18.827 1.00 91.50 288 GLU A O 1
ATOM 2268 N N . ARG A 1 289 ? 3.325 3.455 17.947 1.00 89.25 289 ARG A N 1
ATOM 2269 C CA . ARG A 1 289 ? 4.637 4.114 18.076 1.00 89.25 289 ARG A CA 1
ATOM 2270 C C . ARG A 1 289 ? 5.129 4.247 19.520 1.00 89.25 289 ARG A C 1
ATOM 2272 O O . ARG A 1 289 ? 6.321 4.427 19.753 1.00 89.25 289 ARG A O 1
ATOM 2279 N N . PHE A 1 290 ? 4.232 4.183 20.505 1.00 89.50 290 PHE A N 1
ATOM 2280 C CA . PHE A 1 290 ? 4.588 4.338 21.918 1.00 89.50 290 PHE A CA 1
ATOM 2281 C C . PHE A 1 290 ? 3.991 3.277 22.848 1.00 89.50 290 PHE A C 1
ATOM 2283 O O . PHE A 1 290 ? 4.388 3.190 24.012 1.00 89.50 290 PHE A O 1
ATOM 2290 N N . LEU A 1 291 ? 3.062 2.443 22.398 1.00 91.31 291 LEU A N 1
ATOM 2291 C CA . LEU A 1 291 ? 2.599 1.304 23.181 1.00 91.31 291 LEU A CA 1
ATOM 2292 C C . LEU A 1 291 ? 3.637 0.175 23.177 1.00 91.31 291 LEU A C 1
ATOM 2294 O O . LEU A 1 291 ? 4.543 0.109 22.354 1.00 91.31 291 LEU A O 1
ATOM 2298 N N . SER A 1 292 ? 3.533 -0.717 24.157 1.00 90.75 292 SER A N 1
ATOM 2299 C CA . SER A 1 292 ? 4.323 -1.949 24.160 1.00 90.75 292 SER A CA 1
ATOM 2300 C C . SER A 1 292 ? 3.818 -2.903 23.077 1.00 90.75 292 SER A C 1
ATOM 2302 O O . SER A 1 292 ? 2.612 -2.991 22.847 1.00 90.75 292 SER A O 1
ATOM 2304 N N . GLU A 1 293 ? 4.723 -3.669 22.467 1.00 89.19 293 GLU A N 1
ATOM 2305 C CA . GLU A 1 293 ? 4.427 -4.598 21.363 1.00 89.19 293 GLU A CA 1
ATOM 2306 C C . GLU A 1 293 ? 3.226 -5.518 21.656 1.00 89.19 293 GLU A C 1
ATOM 2308 O O . GLU A 1 293 ? 2.320 -5.675 20.839 1.00 89.19 293 GLU A O 1
ATOM 2313 N N . GLY A 1 294 ? 3.156 -6.078 22.870 1.00 89.12 294 GLY A N 1
ATOM 2314 C CA . GLY A 1 294 ? 2.055 -6.953 23.276 1.00 89.12 294 GLY A CA 1
ATOM 2315 C C . GLY A 1 294 ? 0.692 -6.254 23.362 1.00 89.12 294 GLY A C 1
ATOM 2316 O O . GLY A 1 294 ? -0.330 -6.893 23.112 1.00 89.12 294 GLY A O 1
ATOM 2317 N N . VAL A 1 295 ? 0.663 -4.963 23.709 1.00 93.00 295 VAL A N 1
ATOM 2318 C CA . VAL A 1 295 ? -0.567 -4.157 23.766 1.00 93.00 295 VAL A CA 1
ATOM 2319 C C . VAL A 1 295 ? -0.950 -3.677 22.369 1.00 93.00 295 VAL A C 1
ATOM 2321 O O . VAL A 1 295 ? -2.112 -3.817 21.998 1.00 93.00 295 VAL A O 1
ATOM 2324 N N . ALA A 1 296 ? 0.015 -3.196 21.580 1.00 92.38 296 ALA A N 1
ATOM 2325 C CA . ALA A 1 296 ? -0.202 -2.775 20.196 1.00 92.38 296 ALA A CA 1
ATOM 2326 C C . ALA A 1 296 ? -0.773 -3.916 19.342 1.00 92.38 296 ALA A C 1
ATOM 2328 O O . ALA A 1 296 ? -1.792 -3.749 18.682 1.00 92.38 296 ALA A O 1
ATOM 2329 N N . ARG A 1 297 ? -0.217 -5.129 19.453 1.00 90.94 297 ARG A N 1
ATOM 2330 C CA . ARG A 1 297 ? -0.736 -6.309 18.747 1.00 90.94 297 ARG A CA 1
ATOM 2331 C C . ARG A 1 297 ? -2.182 -6.646 19.130 1.00 90.94 297 ARG A C 1
ATOM 2333 O O . ARG A 1 297 ? -2.967 -7.030 18.269 1.00 90.94 297 ARG A O 1
ATOM 2340 N N . LYS A 1 298 ? -2.550 -6.477 20.406 1.00 92.25 298 LYS A N 1
ATOM 2341 C CA . LYS A 1 298 ? -3.931 -6.684 20.871 1.00 92.25 298 LYS A CA 1
ATOM 2342 C C . LYS A 1 298 ? -4.867 -5.576 20.374 1.00 92.25 298 LYS A C 1
ATOM 2344 O O . LYS A 1 298 ? -6.012 -5.852 20.035 1.00 92.25 298 LYS A O 1
ATOM 2349 N N . LEU A 1 299 ? -4.388 -4.334 20.300 1.00 95.69 299 LEU A N 1
ATOM 2350 C CA . LEU A 1 299 ? -5.133 -3.235 19.686 1.00 95.69 299 LEU A CA 1
ATOM 2351 C C . LEU A 1 299 ? -5.362 -3.491 18.188 1.00 95.69 299 LEU A C 1
ATOM 2353 O O . LEU A 1 299 ? -6.484 -3.325 17.718 1.00 95.69 299 LEU A O 1
ATOM 2357 N N . ASN A 1 300 ? -4.350 -3.977 17.467 1.00 93.81 300 ASN A N 1
ATOM 2358 C CA . ASN A 1 300 ? -4.471 -4.356 16.057 1.00 93.81 300 ASN A CA 1
ATOM 2359 C C . ASN A 1 300 ? -5.515 -5.474 15.860 1.00 93.81 300 ASN A C 1
ATOM 2361 O O . ASN A 1 300 ? -6.280 -5.418 14.902 1.00 93.81 300 ASN A O 1
ATOM 2365 N N . GLU A 1 301 ? -5.626 -6.434 16.788 1.00 92.00 301 GLU A N 1
ATOM 2366 C CA . GLU A 1 301 ? -6.694 -7.453 16.783 1.00 92.00 301 GLU A CA 1
ATOM 2367 C C . GLU A 1 301 ? -8.096 -6.825 16.869 1.00 92.00 301 GLU A C 1
ATOM 2369 O O . GLU A 1 301 ? -8.991 -7.199 16.109 1.00 92.00 301 GLU A O 1
ATOM 2374 N N . LEU A 1 302 ? -8.291 -5.840 17.754 1.00 94.62 302 LEU A N 1
ATOM 2375 C CA . LEU A 1 302 ? -9.556 -5.107 17.838 1.00 94.62 302 LEU A CA 1
ATOM 2376 C C . LEU A 1 302 ? -9.829 -4.319 16.558 1.00 94.62 302 LEU A C 1
ATOM 2378 O O . LEU A 1 302 ? -10.925 -4.420 16.018 1.00 94.62 302 LEU A O 1
ATOM 2382 N N . LEU A 1 303 ? -8.851 -3.565 16.056 1.00 95.50 303 LEU A N 1
ATOM 2383 C CA . LEU A 1 303 ? -9.009 -2.767 14.839 1.00 95.50 303 LEU A CA 1
ATOM 2384 C C . LEU A 1 303 ? -9.374 -3.653 13.637 1.00 95.50 303 LEU A C 1
ATOM 2386 O O . LEU A 1 303 ? -10.326 -3.332 12.931 1.00 95.50 303 LEU A O 1
ATOM 2390 N N . LEU A 1 304 ? -8.720 -4.811 13.471 1.00 90.06 304 LEU A N 1
ATOM 2391 C CA . LEU A 1 304 ? -9.087 -5.825 12.473 1.00 90.06 304 LEU A CA 1
ATOM 2392 C C . LEU A 1 304 ? -10.527 -6.309 12.653 1.00 90.06 304 LEU A C 1
ATOM 2394 O O . LEU A 1 304 ? -11.257 -6.464 11.677 1.00 90.06 304 LEU A O 1
ATOM 2398 N N . LYS A 1 305 ? -10.960 -6.529 13.899 1.00 87.12 305 LYS A N 1
ATOM 2399 C CA . LYS A 1 305 ? -12.328 -6.967 14.183 1.00 87.12 305 LYS A CA 1
ATOM 2400 C C . LYS A 1 305 ? -13.362 -5.905 13.801 1.00 87.12 305 LYS A C 1
ATOM 2402 O O . LYS A 1 305 ? -14.416 -6.257 13.275 1.00 87.12 305 LYS A O 1
ATOM 2407 N N . LEU A 1 306 ? -13.054 -4.628 14.030 1.00 90.75 306 LEU A N 1
ATOM 2408 C CA . LEU A 1 306 ? -13.922 -3.497 13.692 1.00 90.75 306 LEU A CA 1
ATOM 2409 C C . LEU A 1 306 ? -13.976 -3.208 12.181 1.00 90.75 306 LEU A C 1
ATOM 2411 O O . LEU A 1 306 ? -14.987 -2.680 11.724 1.00 90.75 306 LEU A O 1
ATOM 2415 N N . LEU A 1 307 ? -12.968 -3.613 11.389 1.00 87.88 307 LEU A N 1
ATOM 2416 C CA . LEU A 1 307 ? -13.009 -3.512 9.916 1.00 87.88 307 LEU A CA 1
ATOM 2417 C C . LEU A 1 307 ? -14.161 -4.297 9.278 1.00 87.88 307 LEU A C 1
ATOM 2419 O O . LEU A 1 307 ? -14.468 -4.070 8.110 1.00 87.88 307 LEU A O 1
ATOM 2423 N N . GLY A 1 308 ? -14.798 -5.210 10.017 1.00 77.94 308 GLY A N 1
ATOM 2424 C CA . GLY A 1 308 ? -16.018 -5.868 9.560 1.00 77.94 308 GLY A CA 1
ATOM 2425 C C . GLY A 1 308 ? -17.177 -4.896 9.306 1.00 77.94 308 GLY A C 1
ATOM 2426 O O . GLY A 1 308 ? -18.054 -5.223 8.514 1.00 77.94 308 GLY A O 1
ATOM 2427 N N . GLU A 1 309 ? -17.174 -3.709 9.928 1.00 82.56 309 GLU A N 1
ATOM 2428 C CA . GLU A 1 309 ? -18.180 -2.680 9.661 1.00 82.56 309 GLU A CA 1
ATOM 2429 C C . GLU A 1 309 ? -17.745 -1.753 8.508 1.00 82.56 309 GLU A C 1
ATOM 2431 O O . GLU A 1 309 ? -16.710 -1.088 8.631 1.00 82.56 309 GLU A O 1
ATOM 2436 N N . PRO A 1 310 ? -18.525 -1.625 7.415 1.00 80.31 310 PRO A N 1
ATOM 2437 C CA . PRO A 1 310 ? -18.121 -0.857 6.233 1.00 80.31 310 PRO A CA 1
ATOM 2438 C C . PRO A 1 310 ? -17.803 0.619 6.503 1.00 80.31 310 PRO A C 1
ATOM 2440 O O . PRO A 1 310 ? -16.810 1.137 5.987 1.00 80.31 310 PRO A O 1
ATOM 2443 N N . VAL A 1 311 ? -18.602 1.293 7.342 1.00 86.38 311 VAL A N 1
ATOM 2444 C CA . VAL A 1 311 ? -18.380 2.706 7.710 1.00 86.38 311 VAL A CA 1
ATOM 2445 C C . VAL A 1 311 ? -17.051 2.863 8.447 1.00 86.38 311 VAL A C 1
ATOM 2447 O O . VAL A 1 311 ? -16.251 3.740 8.119 1.00 86.38 311 VAL A O 1
ATOM 2450 N N . PHE A 1 312 ? -16.775 1.962 9.393 1.00 92.44 312 PHE A N 1
ATOM 2451 C CA . PHE A 1 312 ? -15.502 1.941 10.104 1.00 92.44 312 PHE A CA 1
ATOM 2452 C C . PHE A 1 312 ? -14.337 1.638 9.174 1.00 92.44 312 PHE A C 1
ATOM 2454 O O . PHE A 1 312 ? -13.318 2.313 9.258 1.00 92.44 312 PHE A O 1
ATOM 2461 N N . LYS A 1 313 ? -14.480 0.676 8.256 1.00 90.56 313 LYS A N 1
ATOM 2462 C CA . LYS A 1 313 ? -13.435 0.334 7.283 1.00 90.56 313 LYS A CA 1
ATOM 2463 C C . LYS A 1 313 ? -13.035 1.549 6.436 1.00 90.56 313 LYS A C 1
ATOM 2465 O O . LYS A 1 313 ? -11.845 1.787 6.230 1.00 90.56 313 LYS A O 1
ATOM 2470 N N . TYR A 1 314 ? -14.010 2.343 5.989 1.00 90.00 314 TYR A N 1
ATOM 2471 C CA . TYR A 1 314 ? -13.755 3.559 5.215 1.00 90.00 314 TYR A CA 1
ATOM 2472 C C . TYR A 1 314 ? -13.059 4.655 6.042 1.00 90.00 314 TYR A C 1
ATOM 2474 O O . TYR A 1 314 ? -12.030 5.182 5.611 1.00 90.00 314 TYR A O 1
ATOM 2482 N N . GLU A 1 315 ? -13.557 4.958 7.244 1.00 94.31 315 GLU A N 1
ATOM 2483 C CA . GLU A 1 315 ? -12.942 5.964 8.125 1.00 94.31 315 GLU A CA 1
ATOM 2484 C C . GLU A 1 315 ? -11.551 5.538 8.616 1.00 94.31 315 GLU A C 1
ATOM 2486 O O . GLU A 1 315 ? -10.610 6.334 8.599 1.00 94.31 315 GLU A O 1
ATOM 2491 N N . PHE A 1 316 ? -11.369 4.255 8.939 1.00 96.56 316 PHE A N 1
ATOM 2492 C CA . PHE A 1 316 ? -10.060 3.677 9.232 1.00 96.56 316 PHE A CA 1
ATOM 2493 C C . PHE A 1 316 ? -9.110 3.835 8.049 1.00 96.56 316 PHE A C 1
ATOM 2495 O O . PHE A 1 316 ? -7.974 4.253 8.249 1.00 96.56 316 PHE A O 1
ATOM 2502 N N . GLY A 1 317 ? -9.565 3.563 6.821 1.00 95.81 317 GLY A N 1
ATOM 2503 C CA . GLY A 1 317 ? -8.780 3.791 5.610 1.00 95.81 317 GLY A CA 1
ATOM 2504 C C . GLY A 1 317 ? -8.242 5.223 5.549 1.00 95.81 317 GLY A C 1
ATOM 2505 O O . GLY A 1 317 ? -7.039 5.421 5.402 1.00 95.81 317 GLY A O 1
ATOM 2506 N N . LYS A 1 318 ? -9.092 6.234 5.760 1.00 94.69 318 LYS A N 1
ATOM 2507 C CA . LYS A 1 318 ? -8.676 7.651 5.758 1.00 94.69 318 LYS A CA 1
ATOM 2508 C C . LYS A 1 318 ? -7.586 7.950 6.794 1.00 94.69 318 LYS A C 1
ATOM 2510 O O . LYS A 1 318 ? -6.597 8.615 6.472 1.00 94.69 318 LYS A O 1
ATOM 2515 N N . VAL A 1 319 ? -7.740 7.440 8.015 1.00 96.44 319 VAL A N 1
ATOM 2516 C CA . VAL A 1 319 ? -6.744 7.600 9.087 1.00 96.44 319 VAL A CA 1
ATOM 2517 C C . VAL A 1 319 ? -5.452 6.844 8.756 1.00 96.44 319 VAL A C 1
ATOM 2519 O O . VAL A 1 319 ? -4.358 7.391 8.901 1.00 96.44 319 VAL A O 1
ATOM 2522 N N . PHE A 1 320 ? -5.562 5.620 8.240 1.00 97.12 320 PHE A N 1
ATOM 2523 C CA . PHE A 1 320 ? -4.434 4.782 7.839 1.00 97.12 320 PHE A CA 1
ATOM 2524 C C . PHE A 1 320 ? -3.575 5.448 6.759 1.00 97.12 320 PHE A C 1
ATOM 2526 O O . PHE A 1 320 ? -2.350 5.434 6.858 1.00 97.12 320 PHE A O 1
ATOM 2533 N N . LEU A 1 321 ? -4.195 6.121 5.783 1.00 95.94 321 LEU A N 1
ATOM 2534 C CA . LEU A 1 321 ? -3.489 6.889 4.749 1.00 95.94 321 LEU A CA 1
ATOM 2535 C C . LEU A 1 321 ? -2.652 8.044 5.326 1.00 95.94 321 LEU A C 1
ATOM 2537 O O . LEU A 1 321 ? -1.653 8.428 4.722 1.00 95.94 321 LEU A O 1
ATOM 2541 N N . SER A 1 322 ? -3.037 8.583 6.487 1.00 93.56 322 SER A N 1
ATOM 2542 C CA . SER A 1 322 ? -2.264 9.613 7.196 1.00 93.56 322 SER A CA 1
ATOM 2543 C C . SER A 1 322 ? -1.132 9.012 8.039 1.00 93.56 322 SER A C 1
ATOM 2545 O O . SER A 1 322 ? -0.105 9.653 8.242 1.00 93.56 322 SER A O 1
ATOM 2547 N N . TYR A 1 323 ? -1.300 7.775 8.510 1.00 95.81 323 TYR A N 1
ATOM 2548 C CA . TYR A 1 323 ? -0.299 7.035 9.282 1.00 95.81 323 TYR A CA 1
ATOM 2549 C C . TYR A 1 323 ? 0.808 6.432 8.404 1.00 95.81 323 TYR A C 1
ATOM 2551 O O . TYR A 1 323 ? 1.980 6.507 8.766 1.00 95.81 323 TYR A O 1
ATOM 2559 N N . TYR A 1 324 ? 0.458 5.886 7.237 1.00 97.19 324 TYR A N 1
ATOM 2560 C CA . TYR A 1 324 ? 1.383 5.211 6.320 1.00 97.19 324 TYR A CA 1
ATOM 2561 C C . TYR A 1 324 ? 2.683 6.000 6.040 1.00 97.19 324 TYR A C 1
ATOM 2563 O O . TYR A 1 324 ? 3.765 5.458 6.282 1.00 97.19 324 TYR A O 1
ATOM 2571 N N . PRO A 1 325 ? 2.639 7.277 5.597 1.00 96.12 325 PRO A N 1
ATOM 2572 C CA . PRO A 1 325 ? 3.860 8.032 5.324 1.00 96.12 325 PRO A CA 1
ATOM 2573 C C . PRO A 1 325 ? 4.679 8.331 6.586 1.00 96.12 325 PRO A C 1
ATOM 2575 O O . PRO A 1 325 ? 5.896 8.443 6.488 1.00 96.12 325 PRO A O 1
ATOM 2578 N N . LEU A 1 326 ? 4.054 8.431 7.769 1.00 93.56 326 LEU A N 1
ATOM 2579 C CA . LEU A 1 326 ? 4.782 8.668 9.023 1.00 93.56 326 LEU A CA 1
ATOM 2580 C C . LEU A 1 326 ? 5.737 7.511 9.324 1.00 93.56 326 LEU A C 1
ATOM 2582 O O . LEU A 1 326 ? 6.904 7.752 9.619 1.00 93.56 326 LEU A O 1
ATOM 2586 N N . VAL A 1 327 ? 5.262 6.272 9.180 1.00 93.81 327 VAL A N 1
ATOM 2587 C CA . VAL A 1 327 ? 6.081 5.068 9.385 1.00 93.81 327 VAL A CA 1
ATOM 2588 C C . VAL A 1 327 ? 7.200 4.986 8.358 1.00 93.81 327 VAL A C 1
ATOM 2590 O O . VAL A 1 327 ? 8.349 4.768 8.727 1.00 93.81 327 VAL A O 1
ATOM 2593 N N . VAL A 1 328 ? 6.895 5.202 7.074 1.00 95.62 328 VAL A N 1
ATOM 2594 C CA . VAL A 1 328 ? 7.927 5.175 6.025 1.00 95.62 328 VAL A CA 1
ATOM 2595 C C . VAL A 1 328 ? 9.005 6.228 6.303 1.00 95.62 328 VAL A C 1
ATOM 2597 O O . VAL A 1 328 ? 10.191 5.926 6.201 1.00 95.62 328 VAL A O 1
ATOM 2600 N N . CYS A 1 329 ? 8.628 7.438 6.730 1.00 94.31 329 CYS A N 1
ATOM 2601 C CA . CYS A 1 329 ? 9.590 8.469 7.121 1.00 94.31 329 CYS A CA 1
ATOM 2602 C C . CYS A 1 329 ? 10.448 8.068 8.332 1.00 94.31 329 CYS A C 1
ATOM 2604 O O . CYS A 1 329 ? 11.640 8.381 8.354 1.00 94.31 329 CYS A O 1
ATOM 2606 N N . GLU A 1 330 ? 9.882 7.390 9.330 1.00 92.38 330 GLU A N 1
ATOM 2607 C CA . GLU A 1 330 ? 10.645 6.882 10.477 1.00 92.38 330 GLU A CA 1
ATOM 2608 C C . GLU A 1 330 ? 11.657 5.816 10.055 1.00 92.38 330 GLU A C 1
ATOM 2610 O O . GLU A 1 330 ? 12.823 5.907 10.433 1.00 92.38 330 GLU A O 1
ATOM 2615 N N . VAL A 1 331 ? 11.253 4.872 9.202 1.00 94.06 331 VAL A N 1
ATOM 2616 C CA . VAL A 1 331 ? 12.145 3.834 8.668 1.00 94.06 331 VAL A CA 1
ATOM 2617 C C . VAL A 1 331 ? 13.274 4.446 7.831 1.00 94.06 331 VAL A C 1
ATOM 2619 O O . VAL A 1 331 ? 14.437 4.092 8.015 1.00 94.06 331 VAL A O 1
ATOM 2622 N N . ILE A 1 332 ? 12.963 5.433 6.981 1.00 94.75 332 ILE A N 1
ATOM 2623 C CA . ILE A 1 332 ? 13.965 6.205 6.226 1.00 94.75 332 ILE A CA 1
ATOM 2624 C C . ILE A 1 332 ? 14.947 6.915 7.170 1.00 94.75 332 ILE A C 1
ATOM 2626 O O . ILE A 1 332 ? 16.139 6.990 6.883 1.00 94.75 332 ILE A O 1
ATOM 2630 N N . THR A 1 333 ? 14.457 7.455 8.288 1.00 92.94 333 THR A N 1
ATOM 2631 C CA . THR A 1 333 ? 15.290 8.181 9.257 1.00 92.94 333 THR A CA 1
ATOM 2632 C C . THR A 1 333 ? 16.210 7.239 10.034 1.00 92.94 333 THR A C 1
ATOM 2634 O O . THR A 1 333 ? 17.359 7.594 10.291 1.00 92.94 333 THR A O 1
ATOM 2637 N N . GLU A 1 334 ? 15.732 6.045 10.397 1.00 91.75 334 GLU A N 1
ATOM 2638 C CA . GLU A 1 334 ? 16.561 5.001 11.014 1.00 91.75 334 GLU A CA 1
ATOM 2639 C C . GLU A 1 334 ? 17.547 4.366 10.015 1.00 91.75 334 GLU A C 1
ATOM 2641 O O . GLU A 1 334 ? 18.619 3.921 10.420 1.00 91.75 334 GLU A O 1
ATOM 2646 N N . GLY A 1 335 ? 17.211 4.349 8.721 1.00 91.25 335 GLY A N 1
ATOM 2647 C CA . GLY A 1 335 ? 18.075 3.848 7.648 1.00 91.25 335 GLY A CA 1
ATOM 2648 C C . GLY A 1 335 ? 18.191 2.321 7.590 1.00 91.25 335 GLY A C 1
ATOM 2649 O O . GLY A 1 335 ? 19.152 1.814 7.018 1.00 91.25 335 GLY A O 1
ATOM 2650 N N . THR A 1 336 ? 17.250 1.590 8.197 1.00 92.19 336 THR A N 1
ATOM 2651 C CA . THR A 1 336 ? 17.237 0.119 8.236 1.00 92.19 336 THR A CA 1
ATOM 2652 C C . THR A 1 336 ? 15.816 -0.449 8.273 1.00 92.19 336 THR A C 1
ATOM 2654 O O . THR A 1 336 ? 14.954 0.050 8.999 1.00 92.19 336 THR A O 1
ATOM 2657 N N . ASP A 1 337 ? 15.586 -1.545 7.551 1.00 90.38 337 ASP A N 1
ATOM 2658 C CA . ASP A 1 337 ? 14.332 -2.307 7.541 1.00 90.38 337 ASP A CA 1
ATOM 2659 C C . ASP A 1 337 ? 13.975 -2.923 8.906 1.00 90.38 337 ASP A C 1
ATOM 2661 O O . ASP A 1 337 ? 12.807 -3.229 9.160 1.00 90.38 337 ASP A O 1
ATOM 2665 N N . ASP A 1 338 ? 14.930 -3.057 9.837 1.00 87.75 338 ASP A N 1
ATOM 2666 C CA . ASP A 1 338 ? 14.629 -3.481 11.213 1.00 87.75 338 ASP A CA 1
ATOM 2667 C C . ASP A 1 338 ? 13.639 -2.529 11.906 1.00 87.75 338 ASP A C 1
ATOM 2669 O O . ASP A 1 338 ? 12.863 -2.952 12.769 1.00 87.75 338 ASP A O 1
ATOM 2673 N N . ALA A 1 339 ? 13.608 -1.259 11.493 1.00 86.12 339 ALA A N 1
ATOM 2674 C CA . ALA A 1 339 ? 12.643 -0.278 11.969 1.00 86.12 339 ALA A CA 1
ATOM 2675 C C . ALA A 1 339 ? 11.201 -0.655 11.590 1.00 86.12 339 ALA A C 1
ATOM 2677 O O . ALA A 1 339 ? 10.292 -0.479 12.399 1.00 86.12 339 ALA A O 1
ATOM 2678 N N . LEU A 1 340 ? 10.980 -1.242 10.407 1.00 87.06 340 LEU A N 1
ATOM 2679 C CA . LEU A 1 340 ? 9.646 -1.625 9.934 1.00 87.06 340 LEU A CA 1
ATOM 2680 C C . LEU A 1 340 ? 9.008 -2.694 10.832 1.00 87.06 340 LEU A C 1
ATOM 2682 O O . LEU A 1 340 ? 7.793 -2.698 11.031 1.00 87.06 340 LEU A O 1
ATOM 2686 N N . ARG A 1 341 ? 9.821 -3.567 11.445 1.00 84.62 341 ARG A N 1
ATOM 2687 C CA . ARG A 1 341 ? 9.345 -4.603 12.381 1.00 84.62 341 ARG A CA 1
ATOM 2688 C C . ARG A 1 341 ? 8.702 -4.021 13.641 1.00 84.62 341 ARG A C 1
ATOM 2690 O O . ARG A 1 341 ? 7.897 -4.702 14.271 1.00 84.62 341 ARG A O 1
ATOM 2697 N N . LYS A 1 342 ? 9.021 -2.770 13.995 1.00 85.81 342 LYS A N 1
ATOM 2698 C CA . LYS A 1 342 ? 8.399 -2.047 15.117 1.00 85.81 342 LYS A CA 1
ATOM 2699 C C . LYS A 1 342 ? 6.969 -1.592 14.800 1.00 85.81 342 LYS A C 1
ATOM 2701 O O . LYS A 1 342 ? 6.230 -1.287 15.731 1.00 85.81 342 LYS A O 1
ATOM 2706 N N . TYR A 1 343 ? 6.581 -1.580 13.521 1.00 89.00 343 TYR A N 1
ATOM 2707 C CA . TYR A 1 343 ? 5.313 -1.033 13.029 1.00 89.00 343 TYR A CA 1
ATOM 2708 C C . TYR A 1 343 ? 4.475 -2.081 12.271 1.00 89.00 343 TYR A C 1
ATOM 2710 O O . TYR A 1 343 ? 4.234 -1.953 11.062 1.00 89.00 343 TYR A O 1
ATOM 2718 N N . PRO A 1 344 ? 4.029 -3.164 12.942 1.00 86.56 344 PRO A N 1
ATOM 2719 C CA . PRO A 1 344 ? 3.266 -4.222 12.289 1.00 86.56 344 PRO A CA 1
ATOM 2720 C C . PRO A 1 344 ? 1.901 -3.759 11.757 1.00 86.56 344 PRO A C 1
ATOM 2722 O O . PRO A 1 344 ? 1.356 -4.433 10.880 1.00 86.56 344 PRO A O 1
ATOM 2725 N N . LEU A 1 345 ? 1.350 -2.623 12.209 1.00 91.50 345 LEU A N 1
ATOM 2726 C CA . LEU A 1 345 ? 0.098 -2.071 11.682 1.00 91.50 345 LEU A CA 1
ATOM 2727 C C . LEU A 1 345 ? 0.199 -1.791 10.178 1.00 91.50 345 LEU A C 1
ATOM 2729 O O . LEU A 1 345 ? -0.689 -2.208 9.436 1.00 91.50 345 LEU A O 1
ATOM 2733 N N . LEU A 1 346 ? 1.292 -1.178 9.700 1.00 92.88 346 LEU A N 1
ATOM 2734 C CA . LEU A 1 346 ? 1.465 -0.892 8.268 1.00 92.88 346 LEU A CA 1
ATOM 2735 C C . LEU A 1 346 ? 1.289 -2.163 7.440 1.00 92.88 346 LEU A C 1
ATOM 2737 O O . LEU A 1 346 ? 0.468 -2.209 6.526 1.00 92.88 346 LEU A O 1
ATOM 2741 N N . SER A 1 347 ? 2.016 -3.215 7.815 1.00 87.94 347 SER A N 1
ATOM 2742 C CA . SER A 1 347 ? 2.022 -4.459 7.054 1.00 87.94 347 SER A CA 1
ATOM 2743 C C . SER A 1 347 ? 0.732 -5.266 7.164 1.00 87.94 347 SER A C 1
ATOM 2745 O O . SER A 1 347 ? 0.357 -5.946 6.210 1.00 87.94 347 SER A O 1
ATOM 2747 N N . THR A 1 348 ? 0.068 -5.191 8.317 1.00 85.81 348 THR A N 1
ATOM 2748 C CA . THR A 1 348 ? -1.180 -5.906 8.597 1.00 85.81 348 THR A CA 1
ATOM 2749 C C . THR A 1 348 ? -2.352 -5.283 7.847 1.00 85.81 348 THR A C 1
ATOM 2751 O O . THR A 1 348 ? -3.175 -6.002 7.287 1.00 85.81 348 THR A O 1
ATOM 2754 N N . PHE A 1 349 ? -2.437 -3.951 7.829 1.00 91.94 349 PHE A N 1
ATOM 2755 C CA . PHE A 1 349 ? -3.611 -3.241 7.330 1.00 91.94 349 PHE A CA 1
ATOM 2756 C C . PHE A 1 349 ? -3.502 -2.808 5.868 1.00 91.94 349 PHE A C 1
ATOM 2758 O O . PHE A 1 349 ? -4.549 -2.652 5.243 1.00 91.94 349 PHE A O 1
ATOM 2765 N N . SER A 1 350 ? -2.300 -2.671 5.288 1.00 92.44 350 SER A N 1
ATOM 2766 C CA . SER A 1 350 ? -2.169 -2.280 3.874 1.00 92.44 350 SER A CA 1
ATOM 2767 C C . SER A 1 350 ? -2.923 -3.242 2.957 1.00 92.44 350 SER A C 1
ATOM 2769 O O . SER A 1 350 ? -3.757 -2.811 2.167 1.00 92.44 350 SER A O 1
ATOM 2771 N N . VAL A 1 351 ? -2.754 -4.551 3.164 1.00 84.88 351 VAL A N 1
ATOM 2772 C CA . VAL A 1 351 ? -3.486 -5.588 2.425 1.00 84.88 351 VAL A CA 1
ATOM 2773 C C . VAL A 1 351 ? -4.994 -5.456 2.657 1.00 84.88 351 VAL A C 1
ATOM 2775 O O . VAL A 1 351 ? -5.754 -5.407 1.705 1.00 84.88 351 VAL A O 1
ATOM 2778 N N . GLN A 1 352 ? -5.444 -5.289 3.905 1.00 84.38 352 GLN A N 1
ATOM 2779 C CA . GLN A 1 352 ? -6.878 -5.225 4.241 1.00 84.38 352 GLN A CA 1
ATOM 2780 C C . GLN A 1 352 ? -7.603 -3.978 3.708 1.00 84.38 352 GLN A C 1
ATOM 2782 O O . GLN A 1 352 ? -8.830 -3.919 3.759 1.00 84.38 352 GLN A O 1
ATOM 2787 N N . ILE A 1 353 ? -6.864 -2.967 3.242 1.00 91.00 353 ILE A N 1
ATOM 2788 C CA . ILE A 1 353 ? -7.416 -1.702 2.744 1.00 91.00 353 ILE A CA 1
ATOM 2789 C C . ILE A 1 353 ? -7.173 -1.532 1.242 1.00 91.00 353 ILE A C 1
ATOM 2791 O O . ILE A 1 353 ? -8.050 -1.032 0.534 1.00 91.00 353 ILE A O 1
ATOM 2795 N N . PHE A 1 354 ? -6.003 -1.925 0.736 1.00 92.94 354 PHE A N 1
ATOM 2796 C CA . PHE A 1 354 ? -5.590 -1.711 -0.656 1.00 92.94 354 PHE A CA 1
ATOM 2797 C C . PHE A 1 354 ? -6.042 -2.820 -1.604 1.00 92.94 354 PHE A C 1
ATOM 2799 O O . PHE A 1 354 ? -5.969 -2.648 -2.820 1.00 92.94 354 PHE A O 1
ATOM 2806 N N . THR A 1 355 ? -6.553 -3.930 -1.075 1.00 85.62 355 THR A N 1
ATOM 2807 C CA . THR A 1 355 ? -7.119 -5.010 -1.886 1.00 85.62 355 THR A CA 1
ATOM 2808 C C . THR A 1 355 ? -8.649 -5.005 -1.917 1.00 85.62 355 THR A C 1
ATOM 2810 O O . THR A 1 355 ? -9.251 -5.874 -2.526 1.00 85.62 355 THR A O 1
ATOM 2813 N N . VAL A 1 356 ? -9.312 -4.021 -1.299 1.00 81.94 356 VAL A N 1
ATOM 2814 C CA . VAL A 1 356 ? -10.781 -3.992 -1.199 1.00 81.94 356 VAL A CA 1
ATOM 2815 C C . VAL A 1 356 ? -11.395 -3.261 -2.392 1.00 81.94 356 VAL A C 1
ATOM 2817 O O . VAL A 1 356 ? -11.316 -2.034 -2.486 1.00 81.94 356 VAL A O 1
ATOM 2820 N N . HIS A 1 357 ? -12.079 -3.999 -3.269 1.00 73.56 357 HIS A N 1
ATOM 2821 C CA . HIS A 1 357 ? -12.551 -3.505 -4.567 1.00 73.56 357 HIS A CA 1
ATOM 2822 C C . HIS A 1 357 ? -13.442 -2.254 -4.522 1.00 73.56 357 HIS A C 1
ATOM 2824 O O . HIS A 1 357 ? -13.349 -1.406 -5.407 1.00 73.56 357 HIS A O 1
ATOM 2830 N N . THR A 1 358 ? -14.285 -2.078 -3.501 1.00 75.94 358 THR A N 1
ATOM 2831 C CA . THR A 1 358 ? -15.125 -0.866 -3.405 1.00 75.94 358 THR A CA 1
ATOM 2832 C C . THR A 1 358 ? -14.459 0.278 -2.640 1.00 75.94 358 THR A C 1
ATOM 2834 O O . THR A 1 358 ? -14.772 1.450 -2.850 1.00 75.94 358 THR A O 1
ATOM 2837 N N . LEU A 1 359 ? -13.526 -0.033 -1.743 1.00 86.06 359 LEU A N 1
ATOM 2838 C CA . LEU A 1 359 ? -12.888 0.957 -0.886 1.00 86.06 359 LEU A CA 1
ATOM 2839 C C . LEU A 1 359 ? -11.676 1.574 -1.576 1.00 86.06 359 LEU A C 1
ATOM 2841 O O . LEU A 1 359 ? -11.546 2.797 -1.618 1.00 86.06 359 LEU A O 1
ATOM 2845 N N . THR A 1 360 ? -10.790 0.750 -2.135 1.00 90.81 360 THR A N 1
ATOM 2846 C CA . THR A 1 360 ? -9.519 1.208 -2.697 1.00 90.81 360 THR A CA 1
ATOM 2847 C C . THR A 1 360 ? -9.716 2.225 -3.828 1.00 90.81 360 THR A C 1
ATOM 2849 O O 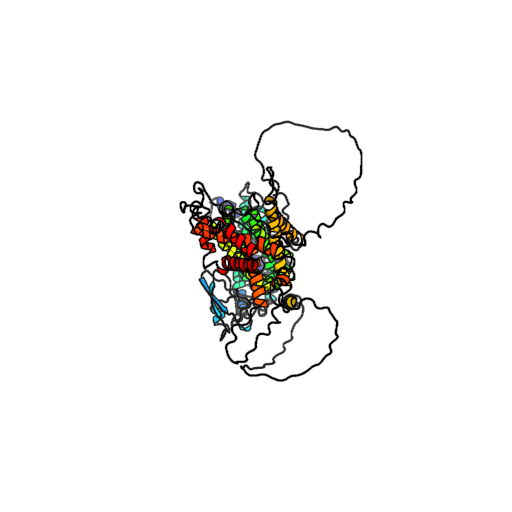. THR A 1 360 ? -9.114 3.299 -3.743 1.00 90.81 360 THR A O 1
ATOM 2852 N N . PRO A 1 361 ? -10.592 2.011 -4.835 1.00 89.56 361 PRO A N 1
ATOM 2853 C CA . PRO A 1 361 ? -10.835 3.019 -5.871 1.00 89.56 361 PRO A CA 1
ATOM 2854 C C . PRO A 1 361 ? -11.395 4.328 -5.309 1.00 89.56 361 PRO A C 1
ATOM 2856 O O . PRO A 1 361 ? -11.029 5.413 -5.769 1.00 89.56 361 PRO A O 1
ATOM 2859 N N . ARG A 1 362 ? -12.241 4.243 -4.275 1.00 88.06 362 ARG A N 1
ATOM 2860 C CA . ARG A 1 362 ? -12.775 5.415 -3.577 1.00 88.06 362 ARG A CA 1
ATOM 2861 C C . ARG A 1 362 ? -11.659 6.196 -2.877 1.00 88.06 362 ARG A C 1
ATOM 2863 O O . ARG A 1 362 ? -11.574 7.405 -3.058 1.00 88.06 362 ARG A O 1
ATOM 2870 N N . LEU A 1 363 ? -10.742 5.520 -2.181 1.00 93.62 363 LEU A N 1
ATOM 2871 C CA . LEU A 1 363 ? -9.562 6.143 -1.563 1.00 93.62 363 LEU A CA 1
ATOM 2872 C C . LEU A 1 363 ? -8.597 6.744 -2.598 1.00 93.62 363 LEU A C 1
ATOM 2874 O O . LEU A 1 363 ? -8.006 7.797 -2.356 1.00 93.62 363 LEU A O 1
ATOM 2878 N N . VAL A 1 364 ? -8.446 6.124 -3.772 1.00 92.69 364 VAL A N 1
ATOM 2879 C CA . VAL A 1 364 ? -7.668 6.703 -4.881 1.00 92.69 364 VAL A CA 1
ATOM 2880 C C . VAL A 1 364 ? -8.285 8.022 -5.344 1.00 92.69 364 VAL A C 1
ATOM 2882 O O . VAL A 1 364 ? -7.561 9.006 -5.501 1.00 92.69 364 VAL A O 1
ATOM 2885 N N . LYS A 1 365 ? -9.608 8.054 -5.534 1.00 87.56 365 LYS A N 1
ATOM 2886 C CA . LYS A 1 365 ? -10.325 9.224 -6.052 1.00 87.56 365 LYS A CA 1
ATOM 2887 C C . LYS A 1 365 ? -10.466 10.349 -5.023 1.00 87.56 365 LYS A C 1
ATOM 2889 O O . LYS A 1 365 ? -10.234 11.505 -5.364 1.00 87.56 365 LYS A O 1
ATOM 2894 N N . GLU A 1 366 ? -10.847 10.023 -3.792 1.00 88.69 366 GLU A N 1
ATOM 2895 C CA . GLU A 1 366 ? -11.203 10.999 -2.751 1.00 88.69 366 GLU A CA 1
ATOM 2896 C C . GLU A 1 366 ? -10.007 11.393 -1.875 1.00 88.69 366 GLU A C 1
ATOM 2898 O O . GLU A 1 366 ? -9.912 12.540 -1.446 1.00 88.69 366 GLU A O 1
ATOM 2903 N N . MET A 1 367 ? -9.065 10.470 -1.645 1.00 90.38 367 MET A N 1
ATOM 2904 C CA . MET A 1 367 ? -7.968 10.644 -0.680 1.00 90.38 367 MET A CA 1
ATOM 2905 C C . MET A 1 367 ? -6.573 10.623 -1.324 1.00 90.38 367 MET A C 1
ATOM 2907 O O . MET A 1 367 ? -5.571 10.677 -0.620 1.00 90.38 367 MET A O 1
ATOM 2911 N N . ASN A 1 368 ? -6.468 10.563 -2.656 1.00 90.38 368 ASN A N 1
ATOM 2912 C CA . ASN A 1 368 ? -5.191 10.520 -3.383 1.00 90.38 368 ASN A CA 1
ATOM 2913 C C . ASN A 1 368 ? -4.250 9.382 -2.941 1.00 90.38 368 ASN A C 1
ATOM 2915 O O . ASN A 1 368 ? -3.030 9.553 -2.953 1.00 90.38 368 ASN A O 1
ATOM 2919 N N . LEU A 1 369 ? -4.807 8.217 -2.586 1.00 95.75 369 LEU A N 1
ATOM 2920 C CA . LEU A 1 369 ? -4.053 7.046 -2.117 1.00 95.75 369 LEU A CA 1
ATOM 2921 C C . LEU A 1 369 ? -2.801 6.753 -2.962 1.00 95.75 369 LEU A C 1
ATOM 2923 O O . LEU A 1 369 ? -1.691 6.679 -2.442 1.00 95.75 369 LEU A O 1
ATOM 2927 N N . LEU A 1 370 ? -2.964 6.640 -4.281 1.00 95.44 370 LEU A N 1
ATOM 2928 C CA . LEU A 1 370 ? -1.863 6.280 -5.175 1.00 95.44 370 LEU A CA 1
ATOM 2929 C C . LEU A 1 370 ? -0.754 7.348 -5.210 1.00 95.44 370 LEU A C 1
ATOM 2931 O O . LEU A 1 370 ? 0.424 7.012 -5.273 1.00 95.44 370 LEU A O 1
ATOM 2935 N N . ALA A 1 371 ? -1.109 8.632 -5.107 1.00 94.19 371 ALA A N 1
ATOM 2936 C CA . ALA A 1 371 ? -0.127 9.713 -5.024 1.00 94.19 371 ALA A CA 1
ATOM 2937 C C . ALA A 1 371 ? 0.689 9.650 -3.721 1.00 94.19 371 ALA A C 1
ATOM 2939 O O . ALA A 1 371 ? 1.893 9.902 -3.745 1.00 94.19 371 ALA A O 1
ATOM 2940 N N . MET A 1 372 ? 0.050 9.295 -2.599 1.00 96.00 372 MET A N 1
ATOM 2941 C CA . MET A 1 372 ? 0.725 9.100 -1.312 1.00 96.00 372 MET A CA 1
ATOM 2942 C C . MET A 1 372 ? 1.748 7.957 -1.391 1.00 96.00 372 MET A C 1
ATOM 2944 O O . MET A 1 372 ? 2.899 8.148 -0.997 1.00 96.00 372 MET A O 1
ATOM 2948 N N . LEU A 1 373 ? 1.371 6.812 -1.971 1.00 98.06 373 LEU A N 1
ATOM 2949 C CA . LEU A 1 373 ? 2.271 5.662 -2.115 1.00 98.06 373 LEU A CA 1
ATOM 2950 C C . LEU A 1 373 ? 3.462 5.962 -3.038 1.00 98.06 373 LEU A C 1
ATOM 2952 O O . LEU A 1 373 ? 4.606 5.691 -2.679 1.00 98.06 373 LEU A O 1
ATOM 2956 N N . LEU A 1 374 ? 3.215 6.590 -4.196 1.00 96.81 374 LEU A N 1
ATOM 2957 C CA . LEU A 1 374 ? 4.282 7.002 -5.119 1.00 96.81 374 LEU A CA 1
ATOM 2958 C C . LEU A 1 374 ? 5.247 8.003 -4.480 1.00 96.81 374 LEU A C 1
ATOM 2960 O O . LEU A 1 374 ? 6.447 7.967 -4.749 1.00 96.81 374 LEU A O 1
ATOM 2964 N N . ARG A 1 375 ? 4.736 8.882 -3.612 1.00 95.38 375 ARG A N 1
ATOM 2965 C CA . ARG A 1 375 ? 5.575 9.796 -2.843 1.00 95.38 375 ARG A CA 1
ATOM 2966 C C . ARG A 1 375 ? 6.441 9.059 -1.828 1.00 95.38 375 ARG A C 1
ATOM 2968 O O . ARG A 1 375 ? 7.630 9.339 -1.785 1.00 95.38 375 ARG A O 1
ATOM 2975 N N . CYS A 1 376 ? 5.884 8.108 -1.079 1.00 97.56 376 CYS A N 1
ATOM 2976 C CA . CYS A 1 376 ? 6.661 7.281 -0.151 1.00 97.56 376 CYS A CA 1
ATOM 2977 C C . CYS A 1 376 ? 7.810 6.563 -0.874 1.00 97.56 376 CYS A C 1
ATOM 2979 O O . CYS A 1 376 ? 8.949 6.614 -0.418 1.00 97.56 376 CYS A O 1
ATOM 2981 N N . LEU A 1 377 ? 7.533 5.968 -2.039 1.00 97.69 377 LEU A N 1
ATOM 2982 C CA . LEU A 1 377 ? 8.551 5.315 -2.865 1.00 97.69 377 LEU A CA 1
ATOM 2983 C C . LEU A 1 377 ? 9.630 6.301 -3.342 1.00 97.69 377 LEU A C 1
ATOM 2985 O O . LEU A 1 377 ? 10.823 6.015 -3.270 1.00 97.69 377 LEU A O 1
ATOM 2989 N N . GLY A 1 378 ? 9.214 7.489 -3.784 1.00 95.75 378 GLY A N 1
ATOM 2990 C CA . GLY A 1 378 ? 10.129 8.556 -4.175 1.00 95.75 378 GLY A CA 1
ATOM 2991 C C . GLY A 1 378 ? 11.002 9.065 -3.028 1.00 95.75 378 GLY A C 1
ATOM 2992 O O . GLY A 1 378 ? 12.188 9.304 -3.239 1.00 95.75 378 GLY A O 1
ATOM 2993 N N . ASP A 1 379 ? 10.453 9.191 -1.820 1.00 95.88 379 ASP A N 1
ATOM 2994 C CA . ASP A 1 379 ? 11.192 9.620 -0.631 1.00 95.88 379 ASP A CA 1
ATOM 2995 C C . ASP A 1 379 ? 12.261 8.581 -0.232 1.00 95.88 379 ASP A C 1
ATOM 2997 O O . ASP A 1 379 ? 13.382 8.972 0.105 1.00 95.88 379 ASP A O 1
ATOM 3001 N N . ILE A 1 380 ? 11.971 7.277 -0.368 1.00 96.44 380 ILE A N 1
ATOM 3002 C CA . ILE A 1 380 ? 12.965 6.200 -0.191 1.00 96.44 380 ILE A CA 1
ATOM 3003 C C . ILE A 1 380 ? 14.105 6.359 -1.203 1.00 96.44 380 ILE A C 1
ATOM 3005 O O . ILE A 1 380 ? 15.271 6.444 -0.819 1.00 96.44 380 ILE A O 1
ATOM 3009 N N . PHE A 1 381 ? 13.790 6.465 -2.496 1.00 95.00 381 PHE A N 1
ATOM 3010 C CA . PHE A 1 381 ? 14.813 6.614 -3.536 1.00 95.00 381 PHE A CA 1
ATOM 3011 C C . PHE A 1 381 ? 15.631 7.892 -3.389 1.00 95.00 381 PHE A C 1
ATOM 3013 O O . PHE A 1 381 ? 16.842 7.869 -3.592 1.00 95.00 381 PHE A O 1
ATOM 3020 N N . ILE A 1 382 ? 15.001 8.997 -2.983 1.00 93.00 382 ILE A N 1
ATOM 3021 C CA . ILE A 1 382 ? 15.710 10.248 -2.725 1.00 93.00 382 ILE A CA 1
ATOM 3022 C C . ILE A 1 382 ? 16.669 10.105 -1.550 1.00 93.00 382 ILE A C 1
ATOM 3024 O O . ILE A 1 382 ? 17.777 10.638 -1.607 1.00 93.00 382 ILE A O 1
ATOM 3028 N N . HIS A 1 383 ? 16.257 9.407 -0.492 1.00 94.19 383 HIS A N 1
ATOM 3029 C CA . HIS A 1 383 ? 17.135 9.128 0.632 1.00 94.19 383 HIS A CA 1
ATOM 3030 C C . HIS A 1 383 ? 18.312 8.245 0.208 1.00 94.19 383 HIS A C 1
ATOM 3032 O O . HIS A 1 383 ? 19.441 8.506 0.617 1.00 94.19 383 HIS A O 1
ATOM 3038 N N . CYS A 1 384 ? 18.078 7.241 -0.636 1.00 93.56 384 CYS A N 1
ATOM 3039 C CA . CYS A 1 384 ? 19.103 6.326 -1.138 1.00 93.56 384 CYS A CA 1
ATOM 3040 C C . CYS A 1 384 ? 19.936 6.880 -2.309 1.00 93.56 384 CYS A C 1
ATOM 3042 O O . CYS A 1 384 ? 20.783 6.159 -2.832 1.00 93.56 384 CYS A O 1
ATOM 3044 N N . ALA A 1 385 ? 19.715 8.124 -2.739 1.00 91.50 385 ALA A N 1
ATOM 3045 C CA . ALA A 1 385 ? 20.475 8.735 -3.824 1.00 91.50 385 ALA A CA 1
ATOM 3046 C C . ALA A 1 385 ? 21.872 9.183 -3.360 1.00 91.50 385 ALA A C 1
ATOM 3048 O O . ALA A 1 385 ? 22.023 9.752 -2.276 1.00 91.50 385 ALA A O 1
ATOM 3049 N N . GLY A 1 386 ? 22.880 8.953 -4.201 1.00 86.75 386 GLY A N 1
ATOM 3050 C CA . GLY A 1 386 ? 24.234 9.471 -4.030 1.00 86.75 386 GLY A CA 1
ATOM 3051 C C . GLY A 1 386 ? 24.393 10.911 -4.510 1.00 86.75 386 GLY A C 1
ATOM 3052 O O . GLY A 1 386 ? 23.467 11.521 -5.048 1.00 86.75 386 GLY A O 1
ATOM 3053 N N . GLU A 1 387 ? 25.595 11.462 -4.332 1.00 81.44 387 GLU A N 1
ATOM 3054 C CA . GLU A 1 387 ? 25.953 12.805 -4.822 1.00 81.44 387 GLU A CA 1
ATOM 3055 C C . GLU A 1 387 ? 25.899 12.913 -6.353 1.00 81.44 387 GLU A C 1
ATOM 3057 O O . GLU A 1 387 ? 25.658 13.989 -6.897 1.00 81.44 387 GLU A O 1
ATOM 3062 N N . ASP A 1 388 ? 26.070 11.786 -7.043 1.00 77.62 388 ASP A N 1
ATOM 3063 C CA . ASP A 1 388 ? 25.942 11.644 -8.493 1.00 77.62 388 ASP A CA 1
ATOM 3064 C C . ASP A 1 388 ? 24.481 11.652 -8.983 1.00 77.62 388 ASP A C 1
ATOM 3066 O O . ASP A 1 388 ? 24.229 11.677 -10.192 1.00 77.62 388 ASP A O 1
ATOM 3070 N N . GLY A 1 389 ? 23.519 11.645 -8.054 1.00 79.75 389 GLY A N 1
ATOM 3071 C CA . GLY A 1 389 ? 22.091 11.588 -8.337 1.00 79.75 389 GLY A CA 1
ATOM 3072 C C . GLY A 1 389 ? 21.592 10.196 -8.728 1.00 79.75 389 GLY A C 1
ATOM 3073 O O . GLY A 1 389 ? 20.479 10.099 -9.247 1.00 79.75 389 GLY A O 1
ATOM 3074 N N . ARG A 1 390 ? 22.380 9.134 -8.499 1.00 83.19 390 ARG A N 1
ATOM 3075 C CA . ARG A 1 390 ? 22.009 7.736 -8.777 1.00 83.19 390 ARG A CA 1
ATOM 3076 C C . ARG A 1 390 ? 21.703 6.974 -7.490 1.00 83.19 390 ARG A C 1
ATOM 3078 O O . ARG A 1 390 ? 22.090 7.379 -6.398 1.00 83.19 390 ARG A O 1
ATOM 3085 N N . LEU A 1 391 ? 20.991 5.855 -7.615 1.00 88.94 391 LEU A N 1
ATOM 3086 C CA . LEU A 1 391 ? 20.666 4.990 -6.481 1.00 88.94 391 LEU A CA 1
ATOM 3087 C C . LEU A 1 391 ? 21.929 4.295 -5.941 1.00 88.94 391 LEU A C 1
ATOM 3089 O O . LEU A 1 391 ? 22.573 3.530 -6.658 1.00 88.94 391 LEU A O 1
ATOM 3093 N N . GLN A 1 392 ? 22.247 4.509 -4.665 1.00 89.31 392 GLN A N 1
ATOM 3094 C CA . GLN A 1 392 ? 23.301 3.776 -3.965 1.00 89.31 392 GLN A CA 1
ATOM 3095 C C . GLN A 1 392 ? 22.761 2.431 -3.477 1.00 89.31 392 GLN A C 1
ATOM 3097 O O . GLN A 1 392 ? 22.005 2.366 -2.509 1.00 89.31 392 GLN A O 1
ATOM 3102 N N . VAL A 1 393 ? 23.167 1.347 -4.138 1.00 87.19 393 VAL A N 1
ATOM 3103 C CA . VAL A 1 393 ? 22.636 -0.007 -3.898 1.00 87.19 393 VAL A CA 1
ATOM 3104 C C . VAL A 1 393 ? 22.911 -0.503 -2.473 1.00 87.19 393 VAL A C 1
ATOM 3106 O O . VAL A 1 393 ? 22.052 -1.152 -1.892 1.00 87.19 393 VAL A O 1
ATOM 3109 N N . SER A 1 394 ? 24.056 -0.161 -1.874 1.00 85.06 394 SER A N 1
ATOM 3110 C CA . SER A 1 394 ? 24.372 -0.519 -0.481 1.00 85.06 394 SER A CA 1
ATOM 3111 C C . SER A 1 394 ? 23.413 0.142 0.514 1.00 85.06 394 SER A C 1
ATOM 3113 O O . SER A 1 394 ? 22.850 -0.524 1.380 1.00 85.06 394 SER A O 1
ATOM 3115 N N . LYS A 1 395 ? 23.161 1.445 0.345 1.00 89.69 395 LYS A N 1
ATOM 3116 C CA . LYS A 1 395 ? 22.210 2.210 1.159 1.00 89.69 395 LYS A CA 1
ATOM 3117 C C . LYS A 1 395 ? 20.766 1.765 0.932 1.00 89.69 395 LYS A C 1
ATOM 3119 O O . LYS A 1 395 ? 19.978 1.719 1.869 1.00 89.69 395 LYS A O 1
ATOM 3124 N N . TRP A 1 396 ? 20.416 1.453 -0.312 1.00 93.12 396 TRP A N 1
ATOM 3125 C CA . TRP A 1 396 ? 19.095 0.947 -0.670 1.00 93.12 396 TRP A CA 1
ATOM 3126 C C . TRP A 1 396 ? 18.847 -0.477 -0.165 1.00 93.12 396 TRP A C 1
ATOM 3128 O O . TRP A 1 396 ? 17.739 -0.763 0.271 1.00 93.12 396 TRP A O 1
ATOM 3138 N N . GLY A 1 397 ? 19.866 -1.340 -0.150 1.00 91.12 397 GLY A N 1
ATOM 3139 C CA . GLY A 1 397 ? 19.758 -2.709 0.359 1.00 91.12 397 GLY A CA 1
ATOM 3140 C C . GLY A 1 397 ? 19.307 -2.770 1.821 1.00 91.12 397 GLY A C 1
ATOM 3141 O O . GLY A 1 397 ? 18.575 -3.679 2.193 1.00 91.12 397 GLY A O 1
ATOM 3142 N N . ALA A 1 398 ? 19.654 -1.763 2.630 1.00 91.94 398 ALA A N 1
ATOM 3143 C CA . ALA A 1 398 ? 19.172 -1.635 4.008 1.00 91.94 398 ALA A CA 1
ATOM 3144 C C . ALA A 1 398 ? 17.682 -1.245 4.123 1.00 91.94 398 ALA A C 1
ATOM 3146 O O . ALA A 1 398 ? 17.116 -1.367 5.205 1.00 91.94 398 ALA A O 1
ATOM 3147 N N . LEU A 1 399 ? 17.066 -0.759 3.039 1.00 94.31 399 LEU A N 1
ATOM 3148 C CA . LEU A 1 399 ? 15.660 -0.340 2.938 1.00 94.31 399 LEU A CA 1
ATOM 3149 C C . LEU A 1 399 ? 14.887 -1.163 1.887 1.00 94.31 399 LEU A C 1
ATOM 3151 O O . LEU A 1 399 ? 13.867 -0.714 1.343 1.00 94.31 399 LEU A O 1
ATOM 3155 N N . TYR A 1 400 ? 15.404 -2.340 1.535 1.00 93.94 400 TYR A N 1
ATOM 3156 C CA . TYR A 1 400 ? 14.870 -3.189 0.481 1.00 93.94 400 TYR A CA 1
ATOM 3157 C C . TYR A 1 400 ? 13.452 -3.671 0.799 1.00 93.94 400 TYR A C 1
ATOM 3159 O O . TYR A 1 400 ? 12.549 -3.495 -0.020 1.00 93.94 400 TYR A O 1
ATOM 3167 N N . GLU A 1 401 ? 13.224 -4.218 1.994 1.00 93.25 401 GLU A N 1
ATOM 3168 C CA . GLU A 1 401 ? 11.924 -4.763 2.401 1.00 93.25 401 GLU A CA 1
ATOM 3169 C C . GLU A 1 401 ? 10.861 -3.663 2.440 1.00 93.25 401 GLU A C 1
ATOM 3171 O O . GLU A 1 401 ? 9.733 -3.852 1.978 1.00 93.25 401 GLU A O 1
ATOM 3176 N N . THR A 1 402 ? 11.230 -2.474 2.921 1.00 95.31 402 THR A N 1
ATOM 3177 C CA . THR A 1 402 ? 10.350 -1.300 2.914 1.00 95.31 402 THR A CA 1
ATOM 3178 C C . THR A 1 402 ? 10.049 -0.833 1.489 1.00 95.31 402 THR A C 1
ATOM 3180 O O . THR A 1 402 ? 8.901 -0.509 1.179 1.00 95.31 402 THR A O 1
ATOM 3183 N N . THR A 1 403 ? 11.042 -0.842 0.594 1.00 96.50 403 THR A N 1
ATOM 3184 C CA . THR A 1 403 ? 10.838 -0.510 -0.825 1.00 96.50 403 THR A CA 1
ATOM 3185 C C . THR A 1 403 ? 9.854 -1.484 -1.468 1.00 96.50 403 THR A C 1
ATOM 3187 O O . THR A 1 403 ? 8.848 -1.055 -2.033 1.00 96.50 403 THR A O 1
ATOM 3190 N N . ILE A 1 404 ? 10.108 -2.791 -1.354 1.00 95.12 404 ILE A N 1
ATOM 3191 C CA . ILE A 1 404 ? 9.252 -3.831 -1.937 1.00 95.12 404 ILE A CA 1
ATOM 3192 C C . ILE A 1 404 ? 7.847 -3.768 -1.350 1.00 95.12 404 ILE A C 1
ATOM 3194 O O . ILE A 1 404 ? 6.881 -3.871 -2.100 1.00 95.12 404 ILE A O 1
ATOM 3198 N N . ARG A 1 405 ? 7.706 -3.501 -0.047 1.00 94.69 405 ARG A N 1
ATOM 3199 C CA . ARG A 1 405 ? 6.399 -3.283 0.580 1.00 94.69 405 ARG A CA 1
ATOM 3200 C C . ARG A 1 405 ? 5.601 -2.186 -0.120 1.00 94.69 405 ARG A C 1
ATOM 3202 O O . ARG A 1 405 ? 4.464 -2.425 -0.511 1.00 94.69 405 ARG A O 1
ATOM 3209 N N . VAL A 1 406 ? 6.193 -1.003 -0.293 1.00 97.81 406 VAL A N 1
ATOM 3210 C CA . VAL A 1 406 ? 5.514 0.136 -0.931 1.00 97.81 406 VAL A CA 1
ATOM 3211 C C . VAL A 1 406 ? 5.180 -0.174 -2.393 1.00 97.81 406 VAL A C 1
ATOM 3213 O O . VAL A 1 406 ? 4.099 0.176 -2.860 1.00 97.81 406 VAL A O 1
ATOM 3216 N N . VAL A 1 407 ? 6.077 -0.849 -3.117 1.00 97.56 407 VAL A N 1
ATOM 3217 C CA . VAL A 1 407 ? 5.851 -1.246 -4.516 1.00 97.56 407 VAL A CA 1
ATOM 3218 C C . VAL A 1 407 ? 4.712 -2.265 -4.630 1.00 97.56 407 VAL A C 1
ATOM 3220 O O . VAL A 1 407 ? 3.847 -2.121 -5.493 1.00 97.56 407 VAL A O 1
ATOM 3223 N N . GLU A 1 408 ? 4.656 -3.256 -3.743 1.00 94.81 408 GLU A N 1
ATOM 3224 C CA . GLU A 1 408 ? 3.564 -4.233 -3.703 1.00 94.81 408 GLU A CA 1
ATOM 3225 C C . GLU A 1 408 ? 2.231 -3.587 -3.316 1.00 94.81 408 GLU A C 1
ATOM 3227 O O . GLU A 1 408 ? 1.209 -3.886 -3.930 1.00 94.81 408 GLU A O 1
ATOM 3232 N N . ASP A 1 409 ? 2.233 -2.631 -2.386 1.00 96.75 409 ASP A N 1
ATOM 3233 C CA . ASP A 1 409 ? 1.036 -1.861 -2.045 1.00 96.75 409 ASP A CA 1
ATOM 3234 C C . ASP A 1 409 ? 0.549 -1.008 -3.237 1.00 96.75 409 ASP A C 1
ATOM 3236 O O . ASP A 1 409 ? -0.654 -0.941 -3.499 1.00 96.75 409 ASP A O 1
ATOM 3240 N N . ILE A 1 410 ? 1.459 -0.432 -4.039 1.00 98.00 410 ILE A N 1
ATOM 3241 C CA . ILE A 1 410 ? 1.108 0.212 -5.321 1.00 98.00 410 ILE A CA 1
ATOM 3242 C C . ILE A 1 410 ? 0.502 -0.810 -6.290 1.00 98.00 410 ILE A C 1
ATOM 3244 O O . ILE A 1 410 ? -0.511 -0.518 -6.930 1.00 98.00 410 ILE A O 1
ATOM 3248 N N . ARG A 1 411 ? 1.086 -2.010 -6.395 1.00 95.75 411 ARG A N 1
ATOM 3249 C CA . ARG A 1 411 ? 0.574 -3.088 -7.252 1.00 95.75 411 ARG A CA 1
ATOM 3250 C C . ARG A 1 411 ? -0.829 -3.520 -6.830 1.00 95.75 411 ARG A C 1
ATOM 3252 O O . ARG A 1 411 ? -1.677 -3.675 -7.705 1.00 95.75 411 ARG A O 1
ATOM 3259 N N . PHE A 1 412 ? -1.105 -3.663 -5.533 1.00 93.44 412 PHE A N 1
ATOM 3260 C CA . PHE A 1 412 ? -2.451 -3.960 -5.031 1.00 93.44 412 PHE A CA 1
ATOM 3261 C C . PHE A 1 412 ? -3.450 -2.886 -5.456 1.00 93.44 412 PHE A C 1
ATOM 3263 O O . PHE A 1 412 ? -4.479 -3.211 -6.047 1.00 93.44 412 PHE A O 1
ATOM 3270 N N . VAL A 1 413 ? -3.113 -1.605 -5.284 1.00 95.44 413 VAL A N 1
ATOM 3271 C CA . VAL A 1 413 ? -3.977 -0.497 -5.717 1.00 95.44 413 VAL A CA 1
ATOM 3272 C C . VAL A 1 413 ? -4.212 -0.509 -7.235 1.00 95.44 413 VAL A C 1
ATOM 3274 O O . VAL A 1 413 ? -5.342 -0.334 -7.687 1.00 95.44 413 VAL A O 1
ATOM 3277 N N . MET A 1 414 ? -3.166 -0.746 -8.029 1.00 94.38 414 MET A N 1
ATOM 3278 C CA . MET A 1 414 ? -3.239 -0.804 -9.494 1.00 94.38 414 MET A CA 1
ATOM 3279 C C . MET A 1 414 ? -3.911 -2.081 -10.021 1.00 94.38 414 MET A C 1
ATOM 3281 O O . MET A 1 414 ? -4.322 -2.111 -11.176 1.00 94.38 414 MET A O 1
ATOM 3285 N N . SER A 1 415 ? -4.046 -3.131 -9.207 1.00 90.75 415 SER A N 1
ATOM 3286 C CA . SER A 1 415 ? -4.697 -4.384 -9.618 1.00 90.75 415 SER A CA 1
ATOM 3287 C C . SER A 1 415 ? -6.214 -4.245 -9.783 1.00 90.75 415 SER A C 1
ATOM 3289 O O . SER A 1 415 ? -6.834 -4.999 -10.533 1.00 90.75 415 SER A O 1
ATOM 3291 N N . HIS A 1 416 ? -6.814 -3.232 -9.151 1.00 87.69 416 HIS A N 1
ATOM 3292 C CA . HIS A 1 416 ? -8.215 -2.879 -9.353 1.00 87.69 416 HIS A CA 1
ATOM 3293 C C . HIS A 1 416 ? -8.380 -2.288 -10.744 1.00 87.69 416 HIS A C 1
ATOM 3295 O O . HIS A 1 416 ? -8.041 -1.128 -10.940 1.00 87.69 416 HIS A O 1
ATOM 3301 N N . GLY A 1 417 ? -8.927 -3.039 -11.704 1.00 85.81 417 GLY A N 1
ATOM 3302 C CA . GLY A 1 417 ? -8.949 -2.647 -13.123 1.00 85.81 417 GLY A CA 1
ATOM 3303 C C . GLY A 1 417 ? -9.497 -1.241 -13.423 1.00 85.81 417 GLY A C 1
ATOM 3304 O O . GLY A 1 417 ? -9.094 -0.622 -14.404 1.00 85.81 417 GLY A O 1
ATOM 3305 N N . ILE A 1 418 ? -10.356 -0.685 -12.562 1.00 86.44 418 ILE A N 1
ATOM 3306 C CA . ILE A 1 418 ? -10.845 0.696 -12.678 1.00 86.44 418 ILE A CA 1
ATOM 3307 C C . ILE A 1 418 ? -9.776 1.762 -12.366 1.00 86.44 418 ILE A C 1
ATOM 3309 O O . ILE A 1 418 ? -9.826 2.866 -12.907 1.00 86.44 418 ILE A O 1
ATOM 3313 N N . VAL A 1 419 ? -8.791 1.449 -11.521 1.00 92.69 419 VAL A N 1
ATOM 3314 C CA . VAL A 1 419 ? -7.731 2.370 -11.097 1.00 92.69 419 VAL A CA 1
ATOM 3315 C C . VAL A 1 419 ? -6.753 2.665 -12.242 1.00 92.69 419 VAL A C 1
ATOM 3317 O O . VAL A 1 419 ? -6.602 3.845 -12.556 1.00 92.69 419 VAL A O 1
ATOM 3320 N N . PRO A 1 420 ? -6.150 1.688 -12.952 1.00 93.31 420 PRO A N 1
ATOM 3321 C CA . PRO A 1 420 ? -5.329 1.973 -14.131 1.00 93.31 420 PRO A CA 1
ATOM 3322 C C . PRO A 1 420 ? -6.073 2.749 -15.224 1.00 93.31 420 PRO A C 1
ATOM 3324 O O . PRO A 1 420 ? -5.503 3.668 -15.816 1.00 93.31 420 PRO A O 1
ATOM 3327 N N . LYS A 1 421 ? -7.361 2.447 -15.458 1.00 90.75 421 LYS A N 1
ATOM 3328 C CA . LYS A 1 421 ? -8.227 3.218 -16.373 1.00 90.75 421 LYS A CA 1
ATOM 3329 C C . LYS A 1 421 ? -8.342 4.676 -15.936 1.00 90.75 421 LYS A C 1
ATOM 3331 O O . LYS A 1 421 ? -8.141 5.593 -16.727 1.00 90.75 421 LYS A O 1
ATOM 3336 N N . PHE A 1 422 ? -8.628 4.901 -14.656 1.00 89.88 422 PHE A N 1
ATOM 3337 C CA . PHE A 1 422 ? -8.724 6.237 -14.077 1.00 89.88 422 PHE A CA 1
ATOM 3338 C C . PHE A 1 422 ? -7.395 7.003 -14.153 1.00 89.88 422 PHE A C 1
ATOM 3340 O O . PHE A 1 422 ? -7.377 8.181 -14.511 1.00 89.88 422 PHE A O 1
ATOM 3347 N N . VAL A 1 423 ? -6.275 6.338 -13.861 1.00 91.06 423 VAL A N 1
ATOM 3348 C CA . VAL A 1 423 ? -4.938 6.943 -13.895 1.00 91.06 423 VAL A CA 1
ATOM 3349 C C . VAL A 1 423 ? -4.571 7.386 -15.310 1.00 91.06 423 VAL A C 1
ATOM 3351 O O . VAL A 1 423 ? -4.163 8.530 -15.505 1.00 91.06 423 VAL A O 1
ATOM 3354 N N . THR A 1 424 ? -4.773 6.511 -16.296 1.00 90.19 424 THR A N 1
ATOM 3355 C CA . THR A 1 424 ? -4.409 6.760 -17.701 1.00 90.19 424 THR A CA 1
ATOM 3356 C C . THR A 1 424 ? -5.301 7.800 -18.383 1.00 90.19 424 THR A C 1
ATOM 3358 O O . THR A 1 424 ? -4.821 8.575 -19.214 1.00 90.19 424 THR A O 1
ATOM 3361 N N . ASN A 1 425 ? -6.575 7.887 -17.990 1.00 85.50 425 ASN A N 1
ATOM 3362 C CA . ASN A 1 425 ? -7.523 8.840 -18.565 1.00 85.50 425 ASN A CA 1
ATOM 3363 C C . ASN A 1 425 ? -7.541 10.208 -17.865 1.00 85.50 425 ASN A C 1
ATOM 3365 O O . ASN A 1 425 ? -7.637 11.230 -18.547 1.00 85.50 425 ASN A O 1
ATOM 3369 N N . ALA A 1 426 ? -7.450 10.250 -16.529 1.00 81.31 426 ALA A N 1
ATOM 3370 C CA . ALA A 1 426 ? -7.796 11.444 -15.748 1.00 81.31 426 ALA A CA 1
ATOM 3371 C C . ALA A 1 426 ? -6.687 11.982 -14.820 1.00 81.31 426 ALA A C 1
ATOM 3373 O O . ALA A 1 426 ? -6.746 13.153 -14.446 1.00 81.31 426 ALA A O 1
ATOM 3374 N N . GLN A 1 427 ? -5.670 11.196 -14.437 1.00 83.00 427 GLN A N 1
ATOM 3375 C CA . GLN A 1 427 ? -4.660 11.620 -13.445 1.00 83.00 427 GLN A CA 1
ATOM 3376 C C . GLN A 1 427 ? -3.251 11.759 -14.036 1.00 83.00 427 GLN A C 1
ATOM 3378 O O . GLN A 1 427 ? -2.355 10.952 -13.780 1.00 83.00 427 GLN A O 1
ATOM 3383 N N . ARG A 1 428 ? -3.011 12.855 -14.766 1.00 83.50 428 ARG A N 1
ATOM 3384 C CA . ARG A 1 428 ? -1.703 13.114 -15.400 1.00 83.50 428 ARG A CA 1
ATOM 3385 C C . ARG A 1 428 ? -0.543 13.275 -14.415 1.00 83.50 428 ARG A C 1
ATOM 3387 O O . ARG A 1 428 ? 0.578 12.896 -14.735 1.00 83.50 428 ARG A O 1
ATOM 3394 N N . ASP A 1 429 ? -0.785 13.795 -13.216 1.00 87.38 429 ASP A N 1
ATOM 3395 C CA . ASP A 1 429 ? 0.292 13.987 -12.235 1.00 87.38 429 ASP A CA 1
ATOM 3396 C C . ASP A 1 429 ? 0.810 12.662 -11.657 1.00 87.38 429 ASP A C 1
ATOM 3398 O O . ASP A 1 429 ? 1.999 12.541 -11.357 1.00 87.38 429 ASP A O 1
ATOM 3402 N N . ILE A 1 430 ? -0.057 11.647 -11.568 1.00 91.50 430 ILE A N 1
ATOM 3403 C CA . ILE A 1 430 ? 0.320 10.292 -11.143 1.00 91.50 430 ILE A CA 1
ATOM 3404 C C . ILE A 1 430 ? 1.237 9.662 -12.195 1.00 91.50 430 ILE A C 1
ATOM 3406 O O . ILE A 1 430 ? 2.315 9.183 -11.849 1.00 91.50 430 ILE A O 1
ATOM 3410 N N . LEU A 1 431 ? 0.857 9.735 -13.477 1.00 91.38 431 LEU A N 1
ATOM 3411 C CA . LEU A 1 431 ? 1.685 9.242 -14.583 1.00 91.38 431 LEU A CA 1
ATOM 3412 C C . LEU A 1 431 ? 3.044 9.940 -14.631 1.00 91.38 431 LEU A C 1
ATOM 3414 O O . LEU A 1 431 ? 4.069 9.273 -14.709 1.00 91.38 431 LEU A O 1
ATOM 3418 N N . ARG A 1 432 ? 3.077 11.274 -14.519 1.00 90.38 432 ARG A N 1
ATOM 3419 C CA . ARG A 1 432 ? 4.336 12.038 -14.477 1.00 90.38 432 ARG A CA 1
ATOM 3420 C C . ARG A 1 432 ? 5.228 11.620 -13.314 1.00 90.38 432 ARG A C 1
ATOM 3422 O O . ARG A 1 432 ? 6.438 11.526 -13.484 1.00 90.38 432 ARG A O 1
ATOM 3429 N N . THR A 1 433 ? 4.640 11.368 -12.145 1.00 92.75 433 THR A N 1
ATOM 3430 C CA . THR A 1 433 ? 5.390 10.895 -10.974 1.00 92.75 433 THR A CA 1
ATOM 3431 C C . THR A 1 433 ? 5.963 9.505 -11.220 1.00 92.75 433 THR A C 1
ATOM 3433 O O . THR A 1 433 ? 7.146 9.297 -10.969 1.00 92.75 433 THR A O 1
ATOM 3436 N N . TRP A 1 434 ? 5.168 8.587 -11.780 1.00 95.12 434 TRP A N 1
ATOM 3437 C CA . TRP A 1 434 ? 5.646 7.263 -12.176 1.00 95.12 434 TRP A CA 1
ATOM 3438 C C . TRP A 1 434 ? 6.799 7.356 -13.181 1.00 95.12 434 TRP A C 1
ATOM 3440 O O . TRP A 1 434 ? 7.864 6.805 -12.927 1.00 95.12 434 TRP A O 1
ATOM 3450 N N . MET A 1 435 ? 6.647 8.140 -14.254 1.00 94.06 435 MET A N 1
ATOM 3451 C CA . MET A 1 435 ? 7.713 8.365 -15.238 1.00 94.06 435 MET A CA 1
ATOM 3452 C C . MET A 1 435 ? 8.975 8.950 -14.598 1.00 94.06 435 MET A C 1
ATOM 3454 O O . MET A 1 435 ? 10.070 8.502 -14.908 1.00 94.06 435 MET A O 1
ATOM 3458 N N . GLY A 1 436 ? 8.838 9.891 -13.658 1.00 92.25 436 GLY A N 1
ATOM 3459 C CA . GLY A 1 436 ? 9.971 10.445 -12.916 1.00 92.25 436 GLY A CA 1
ATOM 3460 C C . GLY A 1 436 ? 10.715 9.406 -12.070 1.00 92.25 436 GLY A C 1
ATOM 3461 O O . GLY A 1 436 ? 11.943 9.434 -12.019 1.00 92.25 436 GLY A O 1
ATOM 3462 N N . LEU A 1 437 ? 9.993 8.474 -11.436 1.00 95.00 437 LEU A N 1
ATOM 3463 C CA . LEU A 1 437 ? 10.596 7.354 -10.703 1.00 95.00 437 LEU A CA 1
ATOM 3464 C C . LEU A 1 437 ? 11.337 6.410 -11.659 1.00 95.00 437 LEU A C 1
ATOM 3466 O O . LEU A 1 437 ? 12.480 6.048 -11.391 1.00 95.00 437 LEU A O 1
ATOM 3470 N N . LEU A 1 438 ? 10.732 6.072 -12.804 1.00 95.31 438 LEU A N 1
ATOM 3471 C CA . LEU A 1 438 ? 11.381 5.242 -13.823 1.00 95.31 438 LEU A CA 1
ATOM 3472 C C . LEU A 1 438 ? 12.634 5.915 -14.398 1.00 95.31 438 LEU A C 1
ATOM 3474 O O . LEU A 1 438 ? 13.659 5.259 -14.540 1.00 95.31 438 LEU A O 1
ATOM 3478 N N . SER A 1 439 ? 12.586 7.221 -14.682 1.00 93.25 439 SER A N 1
ATOM 3479 C CA . SER A 1 439 ? 13.744 7.999 -15.141 1.00 93.25 439 SER A CA 1
ATOM 3480 C C . SER A 1 439 ? 14.879 8.028 -14.117 1.00 93.25 439 SER A C 1
ATOM 3482 O O . SER A 1 439 ? 16.040 8.060 -14.514 1.00 93.25 439 SER A O 1
ATOM 3484 N N . PHE A 1 440 ? 14.571 8.022 -12.816 1.00 92.38 440 PHE A N 1
ATOM 3485 C CA . PHE A 1 440 ? 15.586 7.951 -11.762 1.00 92.38 440 PHE A CA 1
ATOM 3486 C C . PHE A 1 440 ? 16.271 6.576 -11.708 1.00 92.38 440 PHE A C 1
ATOM 3488 O O . PHE A 1 440 ? 17.481 6.506 -11.508 1.00 92.38 440 PHE A O 1
ATOM 3495 N N . LEU A 1 441 ? 15.518 5.492 -11.927 1.00 92.75 441 LEU A N 1
ATOM 3496 C CA . LEU A 1 441 ? 16.051 4.123 -11.957 1.00 92.75 441 LEU A CA 1
ATOM 3497 C C . LEU A 1 441 ? 16.664 3.733 -13.313 1.00 92.75 441 LEU A C 1
ATOM 3499 O O . LEU A 1 441 ? 17.391 2.746 -13.407 1.00 92.75 441 LEU A O 1
ATOM 3503 N N . GLN A 1 442 ? 16.387 4.488 -14.376 1.00 92.81 442 GLN A N 1
ATOM 3504 C CA . GLN A 1 442 ? 16.905 4.226 -15.715 1.00 92.81 442 GLN A CA 1
ATOM 3505 C C . GLN A 1 442 ? 18.440 4.284 -15.725 1.00 92.81 442 GLN A C 1
ATOM 3507 O O . GLN A 1 442 ? 19.040 5.342 -15.532 1.00 92.81 442 GLN A O 1
ATOM 3512 N N . GLY A 1 443 ? 19.068 3.136 -15.992 1.00 89.50 443 GLY A N 1
ATOM 3513 C CA . GLY A 1 443 ? 20.521 2.982 -15.988 1.00 89.50 443 GLY A CA 1
ATOM 3514 C C . GLY A 1 443 ? 21.139 2.837 -14.591 1.00 89.50 443 GLY A C 1
ATOM 3515 O O . GLY A 1 443 ? 22.332 3.102 -14.438 1.00 89.50 443 GLY A O 1
ATOM 3516 N N . MET A 1 444 ? 20.361 2.450 -13.571 1.00 88.81 444 MET A N 1
ATOM 3517 C CA . MET A 1 444 ? 20.868 2.238 -12.208 1.00 88.81 444 MET A CA 1
ATOM 3518 C C . MET A 1 444 ? 21.893 1.097 -12.125 1.00 88.81 444 MET A C 1
ATOM 3520 O O . MET A 1 444 ? 21.901 0.199 -12.964 1.00 88.81 444 MET A O 1
ATOM 3524 N N . SER A 1 445 ? 22.740 1.117 -11.091 1.00 86.25 445 SER A N 1
ATOM 3525 C CA . SER A 1 445 ? 23.799 0.118 -10.863 1.00 86.25 445 SER A CA 1
ATOM 3526 C C . SER A 1 445 ? 24.674 -0.156 -12.105 1.00 86.25 445 SER A C 1
ATOM 3528 O O . SER A 1 445 ? 24.738 -1.293 -12.577 1.00 86.25 445 SER A O 1
ATOM 3530 N N . PRO A 1 446 ? 25.323 0.877 -12.676 1.00 88.94 446 PRO A N 1
ATOM 3531 C CA . PRO A 1 446 ? 26.229 0.702 -13.807 1.00 88.94 446 PRO A CA 1
ATOM 3532 C C . PRO A 1 446 ? 27.421 -0.193 -13.441 1.00 88.94 446 PRO A C 1
ATOM 3534 O O . PRO A 1 446 ? 28.027 -0.043 -12.382 1.00 88.94 446 PRO A O 1
ATOM 3537 N N . LEU A 1 447 ? 27.794 -1.079 -14.357 1.00 88.00 447 LEU A N 1
ATOM 3538 C CA . LEU A 1 447 ? 29.007 -1.884 -14.306 1.00 88.00 447 LEU A CA 1
ATOM 3539 C C . LEU A 1 447 ? 30.036 -1.312 -15.271 1.00 88.00 447 LEU A C 1
ATOM 3541 O O . LEU A 1 447 ? 29.722 -1.060 -16.430 1.00 88.00 447 LEU A O 1
ATOM 3545 N N . LYS A 1 448 ? 31.279 -1.166 -14.824 1.00 89.50 448 LYS A N 1
ATOM 3546 C CA . LYS A 1 448 ? 32.392 -0.747 -15.676 1.00 89.50 448 LYS A CA 1
ATOM 3547 C C . LYS A 1 448 ? 33.436 -1.844 -15.721 1.00 89.50 448 LYS A C 1
ATOM 3549 O O . LYS A 1 448 ? 33.805 -2.371 -14.676 1.00 89.50 448 LYS A O 1
ATOM 3554 N N . ARG A 1 449 ? 33.923 -2.195 -16.911 1.00 88.44 449 ARG A N 1
ATOM 3555 C CA . ARG A 1 449 ? 34.913 -3.266 -17.055 1.00 88.44 449 ARG A CA 1
ATOM 3556 C C . ARG A 1 449 ? 36.202 -2.914 -16.319 1.00 88.44 449 ARG A C 1
ATOM 3558 O O . ARG A 1 449 ? 36.776 -1.844 -16.526 1.00 88.44 449 ARG A O 1
ATOM 3565 N N . GLU A 1 450 ? 36.680 -3.843 -15.501 1.00 84.31 450 GLU A N 1
ATOM 3566 C CA . GLU A 1 450 ? 37.913 -3.662 -14.747 1.00 84.31 450 GLU A CA 1
ATOM 3567 C C . GLU A 1 450 ? 39.107 -4.294 -15.460 1.00 84.31 450 GLU A C 1
ATOM 3569 O O . GLU A 1 450 ? 39.148 -5.489 -15.755 1.00 84.31 450 GLU A O 1
ATOM 3574 N N . ASN A 1 451 ? 40.122 -3.468 -15.711 1.00 76.75 451 ASN A N 1
ATOM 3575 C CA . ASN A 1 451 ? 41.390 -3.897 -16.300 1.00 76.75 451 ASN A CA 1
ATOM 3576 C C . ASN A 1 451 ? 42.478 -4.127 -15.229 1.00 76.75 451 ASN A C 1
ATOM 3578 O O . ASN A 1 451 ? 43.572 -4.577 -15.570 1.00 76.75 451 ASN A O 1
ATOM 3582 N N . GLY A 1 452 ? 42.191 -3.831 -13.955 1.00 69.69 452 GLY A N 1
ATOM 3583 C CA . GLY A 1 452 ? 43.118 -3.876 -12.815 1.00 69.69 452 GLY A CA 1
ATOM 3584 C C . GLY A 1 452 ? 42.953 -5.103 -11.907 1.00 69.69 452 GLY A C 1
ATOM 3585 O O . GLY A 1 452 ? 42.559 -6.171 -12.376 1.00 69.69 452 GLY A O 1
ATOM 3586 N N . GLN A 1 453 ? 43.310 -4.961 -10.624 1.00 58.91 453 GLN A N 1
ATOM 3587 C CA . GLN A 1 453 ? 42.982 -5.952 -9.586 1.00 58.91 453 GLN A CA 1
ATOM 3588 C C . GLN A 1 453 ? 41.462 -5.976 -9.349 1.00 58.91 453 GLN A C 1
ATOM 3590 O O . GLN A 1 453 ? 40.861 -4.914 -9.489 1.00 58.91 453 GLN A O 1
ATOM 3595 N N . PRO A 1 454 ? 40.864 -7.139 -9.007 1.00 59.53 454 PRO A N 1
ATOM 3596 C CA . PRO A 1 454 ? 39.438 -7.226 -8.694 1.00 59.53 454 PRO A CA 1
ATOM 3597 C C . PRO A 1 454 ? 39.060 -6.256 -7.567 1.00 59.53 454 PRO A C 1
ATOM 3599 O O . PRO A 1 454 ? 39.898 -6.014 -6.689 1.00 59.53 454 PRO A O 1
ATOM 3602 N N . PRO A 1 455 ? 37.826 -5.735 -7.551 1.00 57.50 455 PRO A N 1
ATOM 3603 C CA . PRO A 1 455 ? 37.390 -4.829 -6.502 1.00 57.50 455 PRO A CA 1
ATOM 3604 C C . PRO A 1 455 ? 37.321 -5.581 -5.161 1.00 57.50 455 PRO A C 1
ATOM 3606 O O . PRO A 1 455 ? 36.962 -6.757 -5.118 1.00 57.50 455 PRO A O 1
ATOM 3609 N N . GLU A 1 456 ? 37.700 -4.915 -4.064 1.00 49.06 456 GLU A N 1
ATOM 3610 C CA . GLU A 1 456 ? 37.794 -5.530 -2.725 1.00 49.06 456 GLU A CA 1
ATOM 3611 C C . GLU A 1 456 ? 36.425 -5.784 -2.061 1.00 49.06 456 GLU A C 1
ATOM 3613 O O . GLU A 1 456 ? 36.341 -6.600 -1.144 1.00 49.06 456 GLU A O 1
ATOM 3618 N N . GLU A 1 457 ? 35.352 -5.133 -2.526 1.00 54.03 457 GLU A N 1
ATOM 3619 C CA . GLU A 1 457 ? 33.992 -5.282 -1.989 1.00 54.03 457 GLU A CA 1
ATOM 3620 C C . GLU A 1 457 ? 33.013 -5.708 -3.093 1.00 54.03 457 GLU A C 1
ATOM 3622 O O . GLU A 1 457 ? 32.648 -4.922 -3.971 1.00 54.03 457 GLU A O 1
ATOM 3627 N N . GLU A 1 458 ? 32.564 -6.964 -3.043 1.00 59.06 458 GLU A N 1
ATOM 3628 C CA . GLU A 1 458 ? 31.423 -7.427 -3.833 1.00 59.06 458 GLU A CA 1
ATOM 3629 C C . GLU A 1 458 ? 30.121 -6.939 -3.185 1.00 59.06 458 GLU A C 1
ATOM 3631 O O . GLU A 1 458 ? 29.912 -7.043 -1.977 1.00 59.06 458 GLU A O 1
ATOM 3636 N N . ASN A 1 459 ? 29.232 -6.362 -3.992 1.00 63.03 459 ASN A N 1
ATOM 3637 C CA . ASN A 1 459 ? 27.932 -5.917 -3.516 1.00 63.03 459 ASN A CA 1
ATOM 3638 C C . ASN A 1 459 ? 26.931 -7.078 -3.573 1.00 63.03 459 ASN A C 1
ATOM 3640 O O . ASN A 1 459 ? 26.352 -7.355 -4.626 1.00 63.03 459 ASN A O 1
ATOM 3644 N N . ASP A 1 460 ? 26.685 -7.708 -2.427 1.00 64.38 460 ASP A N 1
ATOM 3645 C CA . ASP A 1 460 ? 25.774 -8.855 -2.280 1.00 64.38 460 ASP A CA 1
ATOM 3646 C C . ASP A 1 460 ? 24.315 -8.568 -2.695 1.00 64.38 460 ASP A C 1
ATOM 3648 O O . ASP A 1 460 ? 23.526 -9.495 -2.865 1.00 64.38 460 ASP A O 1
ATOM 3652 N N . ASN A 1 461 ? 23.939 -7.297 -2.889 1.00 72.56 461 ASN A N 1
ATOM 3653 C CA . ASN A 1 461 ? 22.560 -6.874 -3.158 1.00 72.56 461 ASN A CA 1
ATOM 3654 C C . ASN A 1 461 ? 22.219 -6.702 -4.651 1.00 72.56 461 ASN A C 1
ATOM 3656 O O . ASN A 1 461 ? 21.116 -6.260 -4.979 1.00 72.56 461 ASN A O 1
ATOM 3660 N N . VAL A 1 462 ? 23.130 -7.012 -5.582 1.00 73.88 462 VAL A N 1
ATOM 3661 C CA . VAL A 1 462 ? 22.896 -6.817 -7.034 1.00 73.88 462 VAL A CA 1
ATOM 3662 C C . VAL A 1 462 ? 21.686 -7.619 -7.537 1.00 73.88 462 VAL A C 1
ATOM 3664 O O . VAL A 1 462 ? 20.907 -7.145 -8.364 1.00 73.88 462 VAL A O 1
ATOM 3667 N N . ASN A 1 463 ? 21.468 -8.814 -6.991 1.00 81.31 463 ASN A N 1
ATOM 3668 C CA . ASN A 1 463 ? 20.306 -9.655 -7.284 1.00 81.31 463 ASN A CA 1
ATOM 3669 C C . ASN A 1 463 ? 18.961 -9.001 -6.899 1.00 81.31 463 ASN A C 1
ATOM 3671 O O . ASN A 1 463 ? 17.954 -9.226 -7.573 1.00 81.31 463 ASN A O 1
ATOM 3675 N N . LEU A 1 464 ? 18.930 -8.180 -5.845 1.00 87.88 464 LEU A N 1
ATOM 3676 C CA . LEU A 1 464 ? 17.714 -7.522 -5.356 1.00 87.88 464 LEU A CA 1
ATOM 3677 C C . LEU A 1 464 ? 17.164 -6.503 -6.365 1.00 87.88 464 LEU A C 1
ATOM 3679 O O . LEU A 1 464 ? 15.952 -6.306 -6.448 1.00 87.88 464 LEU A O 1
ATOM 3683 N N . LEU A 1 465 ? 18.027 -5.903 -7.190 1.00 88.69 465 LEU A N 1
ATOM 3684 C CA . LEU A 1 465 ? 17.617 -4.956 -8.233 1.00 88.69 465 LEU A CA 1
ATOM 3685 C C . LEU A 1 465 ? 16.795 -5.620 -9.343 1.00 88.69 465 LEU A C 1
ATOM 3687 O O . LEU A 1 465 ? 15.886 -4.998 -9.887 1.00 88.69 465 LEU A O 1
ATOM 3691 N N . PHE A 1 466 ? 17.053 -6.894 -9.654 1.00 89.94 466 PHE A N 1
ATOM 3692 C CA . PHE A 1 466 ? 16.213 -7.652 -10.588 1.00 89.94 466 PHE A CA 1
ATOM 3693 C C . PHE A 1 466 ? 14.824 -7.931 -10.009 1.00 89.94 466 PHE A C 1
ATOM 3695 O O . PHE A 1 466 ? 13.840 -7.936 -10.747 1.00 89.94 466 PHE A O 1
ATOM 3702 N N . VAL A 1 467 ? 14.729 -8.136 -8.692 1.00 91.81 467 VAL A N 1
ATOM 3703 C CA . VAL A 1 467 ? 13.431 -8.273 -8.017 1.00 91.81 467 VAL A CA 1
ATOM 3704 C C . VAL A 1 467 ? 12.665 -6.951 -8.074 1.00 91.81 467 VAL A C 1
ATOM 3706 O O . VAL A 1 467 ? 11.476 -6.956 -8.382 1.00 91.81 467 VAL A O 1
ATOM 3709 N N . LEU A 1 468 ? 13.350 -5.822 -7.867 1.00 92.81 468 LEU A N 1
ATOM 3710 C CA . LEU A 1 468 ? 12.755 -4.495 -8.027 1.00 92.81 468 LEU A CA 1
ATOM 3711 C C . LEU A 1 468 ? 12.240 -4.273 -9.460 1.00 92.81 468 LEU A C 1
ATOM 3713 O O . LEU A 1 468 ? 11.077 -3.907 -9.633 1.00 92.81 468 LEU A O 1
ATOM 3717 N N . ASP A 1 469 ? 13.063 -4.552 -10.478 1.00 92.31 469 ASP A N 1
ATOM 3718 C CA . ASP A 1 469 ? 12.671 -4.467 -11.895 1.00 92.31 469 ASP A CA 1
ATOM 3719 C C . ASP A 1 469 ? 11.422 -5.313 -12.186 1.00 92.31 469 ASP A C 1
ATOM 3721 O O . ASP A 1 469 ? 10.499 -4.850 -12.859 1.00 92.31 469 ASP A O 1
ATOM 3725 N N . HIS A 1 470 ? 11.363 -6.534 -11.648 1.00 92.50 470 HIS A N 1
ATOM 3726 C CA . HIS A 1 470 ? 10.209 -7.418 -11.793 1.00 92.50 470 HIS A CA 1
ATOM 3727 C C . HIS A 1 470 ? 8.942 -6.843 -11.149 1.00 92.50 470 HIS A C 1
ATOM 3729 O O . HIS A 1 470 ? 7.877 -6.817 -11.773 1.00 92.50 470 HIS A O 1
ATOM 3735 N N . SER A 1 471 ? 9.035 -6.342 -9.915 1.00 94.44 471 SER A N 1
ATOM 3736 C CA . SER A 1 471 ? 7.892 -5.723 -9.237 1.00 94.44 471 SER A CA 1
ATOM 3737 C C . SER A 1 471 ? 7.375 -4.495 -10.000 1.00 94.44 471 SER A C 1
ATOM 3739 O O . SER A 1 471 ? 6.162 -4.302 -10.112 1.00 94.44 471 SER A O 1
ATOM 3741 N N . PHE A 1 472 ? 8.265 -3.709 -10.613 1.00 95.25 472 PHE A N 1
ATOM 3742 C CA . PHE A 1 472 ? 7.890 -2.595 -11.489 1.00 95.25 472 PHE A CA 1
ATOM 3743 C C . PHE A 1 472 ? 7.254 -3.071 -12.800 1.00 95.25 472 PHE A C 1
ATOM 3745 O O . PHE A 1 472 ? 6.251 -2.500 -13.233 1.00 95.25 472 PHE A O 1
ATOM 3752 N N . ALA A 1 473 ? 7.770 -4.141 -13.409 1.00 94.06 473 ALA A N 1
ATOM 3753 C CA . ALA A 1 473 ? 7.193 -4.737 -14.612 1.00 94.06 473 ALA A CA 1
ATOM 3754 C C . ALA A 1 473 ? 5.749 -5.226 -14.386 1.00 94.06 473 ALA A C 1
ATOM 3756 O O . ALA A 1 473 ? 4.894 -5.057 -15.257 1.00 94.06 473 ALA A O 1
ATOM 3757 N N . ASN A 1 474 ? 5.434 -5.737 -13.193 1.00 94.19 474 ASN A N 1
ATOM 3758 C CA . ASN A 1 474 ? 4.062 -6.101 -12.832 1.00 94.19 474 ASN A CA 1
ATOM 3759 C C . ASN A 1 474 ? 3.126 -4.876 -12.820 1.00 94.19 474 ASN A C 1
ATOM 3761 O O . ASN A 1 474 ? 1.997 -4.953 -13.304 1.00 94.19 474 ASN A O 1
ATOM 3765 N N . ILE A 1 475 ? 3.600 -3.722 -12.335 1.00 96.38 475 ILE A N 1
ATOM 3766 C CA . ILE A 1 475 ? 2.850 -2.456 -12.400 1.00 96.38 475 ILE A CA 1
ATOM 3767 C C . ILE A 1 475 ? 2.742 -1.957 -13.849 1.00 96.38 475 ILE A C 1
ATOM 3769 O O . ILE A 1 475 ? 1.681 -1.466 -14.240 1.00 96.38 475 ILE A O 1
ATOM 3773 N N . HIS A 1 476 ? 3.791 -2.120 -14.669 1.00 95.81 476 HIS A N 1
ATOM 3774 C CA . HIS A 1 476 ? 3.745 -1.791 -16.098 1.00 95.81 476 HIS A CA 1
ATOM 3775 C C . HIS A 1 476 ? 2.623 -2.547 -16.805 1.00 95.81 476 HIS A C 1
ATOM 3777 O O . HIS A 1 476 ? 1.833 -1.913 -17.498 1.00 95.81 476 HIS A O 1
ATOM 3783 N N . SER A 1 477 ? 2.502 -3.861 -16.587 1.00 95.00 477 SER A N 1
ATOM 3784 C CA . SER A 1 477 ? 1.424 -4.660 -17.184 1.00 95.00 477 SER A CA 1
ATOM 3785 C C . SER A 1 477 ? 0.049 -4.093 -16.839 1.00 95.00 477 SER A C 1
ATOM 3787 O O . SER A 1 477 ? -0.741 -3.830 -17.739 1.00 95.00 477 SER A O 1
ATOM 3789 N N . LEU A 1 478 ? -0.209 -3.805 -15.559 1.00 95.38 478 LEU A N 1
ATOM 3790 C CA . LEU A 1 478 ? -1.491 -3.256 -15.101 1.00 95.38 478 LEU A CA 1
ATOM 3791 C C . LEU A 1 478 ? -1.784 -1.874 -15.702 1.00 95.38 478 LEU A C 1
ATOM 3793 O O . LEU A 1 478 ? -2.909 -1.589 -16.116 1.00 95.38 478 LEU A O 1
ATOM 3797 N N . LEU A 1 479 ? -0.769 -1.008 -15.775 1.00 95.19 479 LEU A N 1
ATOM 3798 C CA . LEU A 1 479 ? -0.894 0.326 -16.357 1.00 95.19 479 LEU A CA 1
ATOM 3799 C C . LEU A 1 479 ? -1.197 0.261 -17.861 1.00 95.19 479 LEU A C 1
ATOM 3801 O O . LEU A 1 479 ? -2.083 0.964 -18.351 1.00 95.19 479 LEU A O 1
ATOM 3805 N N . VAL A 1 480 ? -0.485 -0.610 -18.578 1.00 95.50 480 VAL A N 1
ATOM 3806 C CA . VAL A 1 480 ? -0.687 -0.881 -20.004 1.00 95.50 480 VAL A CA 1
ATOM 3807 C C . VAL A 1 480 ? -2.065 -1.520 -20.236 1.00 95.50 480 VAL A C 1
ATOM 3809 O O . VAL A 1 480 ? -2.767 -1.165 -21.178 1.00 95.50 480 VAL A O 1
ATOM 3812 N N . ASP A 1 481 ? -2.526 -2.411 -19.363 1.00 93.19 481 ASP A N 1
ATOM 3813 C CA . ASP A 1 481 ? -3.881 -2.965 -19.411 1.00 93.19 481 ASP A CA 1
ATOM 3814 C C . ASP A 1 481 ? -4.961 -1.897 -19.265 1.00 93.19 481 ASP A C 1
ATOM 3816 O O . ASP A 1 481 ? -5.870 -1.835 -20.098 1.00 93.19 481 ASP A O 1
ATOM 3820 N N . GLY A 1 482 ? -4.803 -0.988 -18.301 1.00 92.12 482 GLY A N 1
ATOM 3821 C CA . GLY A 1 482 ? -5.679 0.170 -18.144 1.00 92.12 482 GLY A CA 1
ATOM 3822 C C . GLY A 1 482 ? -5.746 1.042 -19.393 1.00 92.12 482 GLY A C 1
ATOM 3823 O O . GLY A 1 482 ? -6.841 1.340 -19.873 1.00 92.12 482 GLY A O 1
ATOM 3824 N N . ALA A 1 483 ? -4.587 1.401 -19.951 1.00 93.25 483 ALA A N 1
ATOM 3825 C CA . ALA A 1 483 ? -4.492 2.318 -21.085 1.00 93.25 483 ALA A CA 1
ATOM 3826 C C . ALA A 1 483 ? -5.167 1.791 -22.362 1.00 93.25 483 ALA A C 1
ATOM 3828 O O . ALA A 1 483 ? -5.655 2.588 -23.160 1.00 93.25 483 ALA A O 1
ATOM 3829 N N . PHE A 1 484 ? -5.198 0.470 -22.560 1.00 92.06 484 PHE A N 1
ATOM 3830 C CA . PHE A 1 484 ? -5.760 -0.173 -23.755 1.00 92.06 484 PHE A CA 1
ATOM 3831 C C . PHE A 1 484 ? -7.214 -0.651 -23.600 1.00 92.06 484 PHE A C 1
ATOM 3833 O O . PHE A 1 484 ? -7.771 -1.231 -24.533 1.00 92.06 484 PHE A O 1
ATOM 3840 N N . SER A 1 485 ? -7.827 -0.445 -22.437 1.00 87.50 485 SER A N 1
ATOM 3841 C CA . SER A 1 485 ? -9.206 -0.868 -22.173 1.00 87.50 485 SER A CA 1
ATOM 3842 C C . SER A 1 485 ? -10.253 0.150 -22.665 1.00 87.50 485 SER A C 1
ATOM 3844 O O . SER A 1 485 ? -9.939 1.318 -22.887 1.00 87.50 485 SER A O 1
ATOM 3846 N N . SER A 1 486 ? -11.502 -0.290 -22.870 1.00 70.06 486 SER A N 1
ATOM 3847 C CA . SER A 1 486 ? -12.603 0.564 -23.347 1.00 70.06 486 SER A CA 1
ATOM 3848 C C . SER A 1 486 ? -13.162 1.488 -22.250 1.00 70.06 486 SER A C 1
ATOM 3850 O O . SER A 1 486 ? -13.212 1.131 -21.070 1.00 70.06 486 SER A O 1
ATOM 3852 N N . ASN A 1 487 ? -13.611 2.682 -22.660 1.00 56.69 487 ASN A N 1
ATOM 3853 C CA . ASN A 1 487 ? -14.047 3.774 -21.773 1.00 56.69 487 ASN A CA 1
ATOM 3854 C C .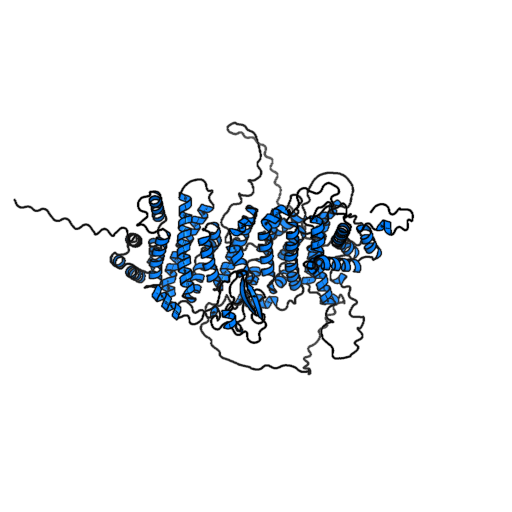 ASN A 1 487 ? -15.500 3.663 -21.258 1.00 56.69 487 ASN A C 1
ATOM 3856 O O . ASN A 1 487 ? -15.909 4.489 -20.446 1.00 56.69 487 ASN A O 1
ATOM 3860 N N . GLU A 1 488 ? -16.292 2.684 -21.706 1.00 51.16 488 GLU A N 1
ATOM 3861 C CA . GLU A 1 488 ? -17.752 2.672 -21.480 1.00 51.16 488 GLU A CA 1
ATOM 3862 C C . GLU A 1 488 ? -18.181 2.409 -20.017 1.00 51.16 488 GLU A C 1
ATOM 3864 O O . GLU A 1 488 ? -19.313 2.706 -19.643 1.00 51.16 488 GLU A O 1
ATOM 3869 N N . GLU A 1 489 ? -17.289 1.914 -19.152 1.00 47.41 489 GLU A N 1
ATOM 3870 C CA . GLU A 1 489 ? -17.647 1.463 -17.791 1.00 47.41 489 GLU A CA 1
ATOM 3871 C C . GLU A 1 489 ? -17.223 2.409 -16.652 1.00 47.41 489 GLU A C 1
ATOM 3873 O O . GLU A 1 489 ? -17.716 2.294 -15.528 1.00 47.41 489 GLU A O 1
ATOM 3878 N N . THR A 1 490 ? -16.304 3.347 -16.897 1.00 49.62 490 THR A N 1
ATOM 3879 C CA . THR A 1 490 ? -15.624 4.097 -15.821 1.00 49.62 490 THR A CA 1
ATOM 3880 C C . THR A 1 490 ? -16.514 5.118 -15.104 1.00 49.62 490 THR A C 1
ATOM 3882 O O . THR A 1 490 ? -16.415 5.255 -13.883 1.00 49.62 490 THR A O 1
ATOM 3885 N N . ASP A 1 491 ? -17.412 5.799 -15.822 1.00 44.16 491 ASP A N 1
ATOM 3886 C CA . ASP A 1 491 ? -18.244 6.866 -15.241 1.00 44.16 491 ASP A CA 1
ATOM 3887 C C . ASP A 1 491 ? -19.449 6.325 -14.455 1.00 44.16 491 ASP A C 1
ATOM 3889 O O . ASP A 1 491 ? -19.841 6.900 -13.435 1.00 44.16 491 ASP A O 1
ATOM 3893 N N . ASN A 1 492 ? -19.995 5.174 -14.859 1.00 45.25 492 ASN A N 1
ATOM 3894 C CA . ASN A 1 492 ? -21.133 4.560 -14.173 1.00 45.25 492 ASN A CA 1
ATOM 3895 C C . ASN A 1 492 ? -20.736 3.939 -12.822 1.00 45.25 492 ASN A C 1
ATOM 3897 O O . ASN A 1 492 ? -21.467 4.098 -11.845 1.00 45.25 492 ASN A O 1
ATOM 3901 N N . ILE A 1 493 ? -19.567 3.297 -12.711 1.00 49.31 493 ILE A N 1
ATOM 3902 C CA . ILE A 1 493 ? -19.169 2.588 -11.479 1.00 49.31 493 ILE A CA 1
ATOM 3903 C C . ILE A 1 493 ? -18.804 3.569 -10.354 1.00 49.31 493 ILE A C 1
ATOM 3905 O O . ILE A 1 493 ? -19.306 3.439 -9.236 1.00 49.31 493 ILE A O 1
ATOM 3909 N N . PHE A 1 494 ? -18.024 4.618 -10.645 1.00 52.06 494 PHE A N 1
ATOM 3910 C CA . PHE A 1 494 ? -17.704 5.639 -9.640 1.00 52.06 494 PHE A CA 1
ATOM 3911 C C . PHE A 1 494 ? -18.939 6.424 -9.165 1.00 52.06 494 PHE A C 1
ATOM 3913 O O . PHE A 1 494 ? -18.934 6.907 -8.034 1.00 52.06 494 PHE A O 1
ATOM 3920 N N . SER A 1 495 ? -19.980 6.556 -9.999 1.00 39.84 495 SER A N 1
ATOM 3921 C CA . SER A 1 495 ? -21.241 7.224 -9.638 1.00 39.84 495 SER A CA 1
ATOM 3922 C C . SER A 1 495 ? -22.144 6.343 -8.763 1.00 39.84 495 SER A C 1
ATOM 3924 O O . SER A 1 495 ? -22.724 6.823 -7.784 1.00 39.84 495 SER A O 1
ATOM 3926 N N . VAL A 1 496 ? -22.224 5.040 -9.059 1.00 46.06 496 VAL A N 1
ATOM 3927 C CA . VAL A 1 496 ? -23.016 4.072 -8.278 1.00 46.06 496 VAL A CA 1
ATOM 3928 C C . VAL A 1 496 ? -22.444 3.898 -6.867 1.00 46.06 496 VAL A C 1
ATOM 3930 O O . VAL A 1 496 ? -23.203 3.874 -5.900 1.00 46.06 496 VAL A O 1
ATOM 3933 N N . MET A 1 497 ? -21.116 3.883 -6.722 1.00 44.47 497 MET A N 1
ATOM 3934 C CA . MET A 1 497 ? -20.448 3.743 -5.420 1.00 44.47 497 MET A CA 1
ATOM 3935 C C . MET A 1 497 ? -20.601 4.979 -4.518 1.00 44.47 497 MET A C 1
ATOM 3937 O O . MET A 1 497 ? -20.658 4.846 -3.297 1.00 44.47 497 MET A O 1
ATOM 3941 N N . SER A 1 498 ? -20.707 6.181 -5.097 1.00 34.72 498 SER A N 1
ATOM 3942 C CA . SER A 1 498 ? -20.949 7.412 -4.329 1.00 34.72 498 SER A CA 1
ATOM 3943 C C . SER A 1 498 ? -22.386 7.551 -3.813 1.00 34.72 498 SER A C 1
ATOM 3945 O O . SER A 1 498 ? -22.603 8.221 -2.808 1.00 34.72 498 SER A O 1
ATOM 3947 N N . LYS A 1 499 ? -23.371 6.915 -4.465 1.00 36.66 499 LYS A N 1
ATOM 3948 C CA . LYS A 1 499 ? -24.795 7.052 -4.104 1.00 36.66 499 LYS A CA 1
ATOM 3949 C C . LYS A 1 499 ? -25.238 6.179 -2.930 1.00 36.66 499 LYS A C 1
ATOM 3951 O O . LYS A 1 499 ? -26.251 6.483 -2.320 1.00 36.66 499 LYS A O 1
ATOM 3956 N N . GLN A 1 500 ? -24.490 5.135 -2.574 1.00 37.22 500 GLN A N 1
ATOM 3957 C CA . GLN A 1 500 ? -24.887 4.213 -1.500 1.00 37.22 500 GLN A CA 1
ATOM 3958 C C . GLN A 1 500 ? -24.692 4.754 -0.069 1.00 37.22 500 GLN A C 1
ATOM 3960 O O . GLN A 1 500 ? -25.036 4.048 0.865 1.00 37.22 500 GLN A O 1
ATOM 3965 N N . ASN A 1 501 ? -24.172 5.974 0.130 1.00 32.19 501 ASN A N 1
ATOM 3966 C CA . ASN A 1 501 ? -23.886 6.508 1.476 1.00 32.19 501 ASN A CA 1
ATOM 3967 C C . ASN A 1 501 ? -24.549 7.860 1.799 1.00 32.19 501 ASN A C 1
ATOM 3969 O O . ASN A 1 501 ? -24.258 8.418 2.852 1.00 32.19 501 ASN A O 1
ATOM 3973 N N . VAL A 1 502 ? -25.376 8.424 0.909 1.00 31.12 502 VAL A N 1
ATOM 3974 C CA . VAL A 1 502 ? -25.952 9.771 1.125 1.00 31.12 502 VAL A CA 1
ATOM 3975 C C . VAL A 1 502 ? -27.430 9.732 1.540 1.00 31.12 502 VAL A C 1
ATOM 3977 O O . VAL A 1 502 ? -27.880 10.663 2.194 1.00 31.12 502 VAL A O 1
ATOM 3980 N N . ASP A 1 503 ? -28.151 8.634 1.289 1.00 26.98 503 ASP A N 1
ATOM 3981 C CA . ASP A 1 503 ? -29.599 8.541 1.544 1.00 26.98 503 ASP A CA 1
ATOM 3982 C C . ASP A 1 503 ? -29.955 7.475 2.611 1.00 26.98 503 ASP A C 1
ATOM 3984 O O . ASP A 1 503 ? -30.770 6.588 2.363 1.00 26.98 503 ASP A O 1
ATOM 3988 N N . GLU A 1 504 ? -29.340 7.529 3.801 1.00 34.12 504 GLU A N 1
ATOM 3989 C CA . GLU A 1 504 ? -29.742 6.710 4.973 1.00 34.12 504 GLU A CA 1
ATOM 3990 C C . GLU A 1 504 ? -30.315 7.544 6.140 1.00 34.12 504 GLU A C 1
ATOM 3992 O O . GLU A 1 504 ? -30.264 7.141 7.300 1.00 34.12 504 GLU A O 1
ATOM 3997 N N . GLU A 1 505 ? -30.939 8.683 5.841 1.00 29.72 505 GLU A N 1
ATOM 3998 C CA . GLU A 1 505 ? -32.000 9.235 6.691 1.00 29.72 505 GLU A CA 1
ATOM 3999 C C . GLU A 1 505 ? -33.316 9.141 5.907 1.00 29.72 505 GLU A C 1
ATOM 4001 O O . GLU A 1 505 ? -33.463 9.734 4.845 1.00 29.72 505 GLU A O 1
ATOM 4006 N N . ASP A 1 506 ? -34.254 8.346 6.429 1.00 29.94 506 ASP A N 1
ATOM 4007 C CA . ASP A 1 506 ? -35.603 8.074 5.911 1.00 29.94 506 ASP A CA 1
ATOM 4008 C C . ASP A 1 506 ? -35.757 7.177 4.664 1.00 29.94 506 ASP A C 1
ATOM 4010 O O . ASP A 1 506 ? -36.110 7.616 3.570 1.00 29.94 506 ASP A O 1
ATOM 4014 N N . SER A 1 507 ? -35.752 5.852 4.874 1.00 25.28 507 SER A N 1
ATOM 4015 C CA . SER A 1 507 ? -36.771 5.023 4.204 1.00 25.28 507 SER A CA 1
ATOM 4016 C C . SER A 1 507 ? -37.104 3.724 4.938 1.00 25.28 507 SER A C 1
ATOM 4018 O O . SER A 1 507 ? -36.615 2.630 4.654 1.00 25.28 507 SER A O 1
ATOM 4020 N N . MET A 1 508 ? -38.033 3.849 5.882 1.00 28.11 508 MET A N 1
ATOM 4021 C CA . MET A 1 508 ? -38.875 2.749 6.337 1.00 28.11 508 MET A CA 1
ATOM 4022 C C . MET A 1 508 ? -39.707 2.193 5.170 1.00 28.11 508 MET A C 1
ATOM 4024 O O . MET A 1 508 ? -40.485 2.914 4.557 1.00 28.11 508 MET A O 1
ATOM 4028 N N . ARG A 1 509 ? -39.638 0.866 4.999 1.00 30.67 509 ARG A N 1
ATOM 4029 C CA . ARG A 1 509 ? -40.626 -0.002 4.329 1.00 30.67 509 ARG A CA 1
ATOM 4030 C C . ARG A 1 509 ? -40.901 0.302 2.856 1.00 30.67 509 ARG A C 1
ATOM 4032 O O . ARG A 1 509 ? -41.768 1.103 2.558 1.00 30.67 509 ARG A O 1
ATOM 4039 N N . LEU A 1 510 ? -40.408 -0.559 1.966 1.00 24.58 510 LEU A N 1
ATOM 4040 C CA . LEU A 1 510 ? -41.237 -1.115 0.889 1.00 24.58 510 LEU A CA 1
ATOM 4041 C C . LEU A 1 510 ? -40.689 -2.486 0.471 1.00 24.58 510 LEU A C 1
ATOM 4043 O O . LEU A 1 510 ? -39.793 -2.621 -0.355 1.00 24.58 510 LEU A O 1
ATOM 4047 N N . ALA A 1 511 ? -41.286 -3.529 1.045 1.00 26.31 511 ALA A N 1
ATOM 4048 C CA . ALA A 1 511 ? -41.271 -4.853 0.455 1.00 26.31 511 ALA A CA 1
ATOM 4049 C C . ALA A 1 511 ? -41.997 -4.802 -0.898 1.00 26.31 511 ALA A C 1
ATOM 4051 O O . ALA A 1 511 ? -43.158 -4.390 -0.959 1.00 26.31 511 ALA A O 1
ATOM 4052 N N . LYS A 1 512 ? -41.365 -5.293 -1.967 1.00 24.53 512 LYS A N 1
ATOM 4053 C CA . LYS A 1 512 ? -42.105 -5.849 -3.102 1.00 24.53 512 LYS A CA 1
ATOM 4054 C C . LYS A 1 512 ? -41.412 -7.083 -3.665 1.00 24.53 512 LYS A C 1
ATOM 4056 O O . LYS A 1 512 ? -40.369 -7.042 -4.302 1.00 24.53 512 LYS A O 1
ATOM 4061 N N . VAL A 1 513 ? -42.078 -8.180 -3.346 1.00 25.30 513 VAL A N 1
ATOM 4062 C CA . VAL A 1 513 ? -41.978 -9.544 -3.840 1.00 25.30 513 VAL A CA 1
ATOM 4063 C C . VAL A 1 513 ? -41.890 -9.610 -5.371 1.00 25.30 513 VAL A C 1
ATOM 4065 O O . VAL A 1 513 ? -42.728 -9.043 -6.064 1.00 25.30 513 VAL A O 1
ATOM 4068 N N . GLY A 1 514 ? -40.918 -10.392 -5.848 1.00 24.59 514 GLY A N 1
ATOM 4069 C CA . GLY A 1 514 ? -41.096 -11.454 -6.842 1.00 24.59 514 GLY A CA 1
ATOM 4070 C C . GLY A 1 514 ? -41.493 -11.084 -8.272 1.00 24.59 514 GLY A C 1
ATOM 4071 O O . GLY A 1 514 ? -42.659 -10.834 -8.566 1.00 24.59 514 GLY A O 1
ATOM 4072 N N . LYS A 1 515 ? -40.565 -11.328 -9.202 1.00 23.55 515 LYS A N 1
ATOM 4073 C CA . LYS A 1 515 ? -40.885 -12.147 -10.377 1.00 23.55 515 LYS A CA 1
ATOM 4074 C C . LYS A 1 515 ? -39.686 -12.999 -10.788 1.00 23.55 515 LYS A C 1
ATOM 4076 O O . LYS A 1 515 ? -38.638 -12.485 -11.157 1.00 23.55 515 LYS A O 1
ATOM 4081 N N . LEU A 1 516 ? -39.893 -14.306 -10.665 1.00 25.48 516 LEU A N 1
ATOM 4082 C CA . LEU A 1 516 ? -39.092 -15.380 -11.236 1.00 25.48 516 LEU A CA 1
ATOM 4083 C C . LEU A 1 516 ? -39.135 -15.309 -12.769 1.00 25.48 516 LEU A C 1
ATOM 4085 O O . LEU A 1 516 ? -40.201 -15.073 -13.340 1.00 25.48 516 LEU A O 1
ATOM 4089 N N . SER A 1 517 ? -38.007 -15.605 -13.409 1.00 24.45 517 SER A N 1
ATOM 4090 C CA . SER A 1 517 ? -37.991 -16.371 -14.656 1.00 24.45 517 SER A CA 1
ATOM 4091 C C . SER A 1 517 ? -36.750 -17.261 -14.662 1.00 24.45 517 SER A C 1
ATOM 4093 O O . SER A 1 517 ? -35.632 -16.793 -14.851 1.00 24.45 517 SER A O 1
ATOM 4095 N N . GLU A 1 518 ? -36.988 -18.547 -14.421 1.00 24.02 518 GLU A N 1
ATOM 4096 C CA . GLU A 1 518 ? -36.273 -19.684 -15.018 1.00 24.02 518 GLU A CA 1
ATOM 4097 C C . GLU A 1 518 ? -36.252 -19.487 -16.559 1.00 24.02 518 GLU A C 1
ATOM 4099 O O . GLU A 1 518 ? -37.118 -18.797 -17.096 1.00 24.02 518 GLU A O 1
ATOM 4104 N N . GLU A 1 519 ? -35.316 -19.966 -17.374 1.00 24.84 519 GLU A N 1
ATOM 4105 C CA . GLU A 1 519 ? -34.539 -21.198 -17.330 1.00 24.84 519 GLU A CA 1
ATOM 4106 C C . GLU A 1 519 ? -33.374 -21.075 -18.347 1.00 24.84 519 GLU A C 1
ATOM 4108 O O . GLU A 1 519 ? -33.426 -20.313 -19.314 1.00 24.84 519 GLU A O 1
ATOM 4113 N N . SER A 1 520 ? -32.321 -21.847 -18.112 1.00 25.88 520 SER A N 1
ATOM 4114 C CA . SER A 1 520 ? -31.143 -22.111 -18.951 1.00 25.88 520 SER A CA 1
ATOM 4115 C C . SER A 1 520 ? -31.436 -22.825 -20.283 1.00 25.88 520 SER A C 1
ATOM 4117 O O . SER A 1 520 ? -32.291 -23.702 -20.287 1.00 25.88 520 SER A O 1
ATOM 4119 N N . SER A 1 521 ? -30.639 -22.599 -21.347 1.00 22.80 521 SER A N 1
ATOM 4120 C CA . SER A 1 521 ? -30.052 -23.656 -22.221 1.00 22.80 521 SER A CA 1
ATOM 4121 C C . SER A 1 521 ? -29.291 -23.090 -23.444 1.00 22.80 521 SER A C 1
ATOM 4123 O O . SER A 1 521 ? -29.551 -21.989 -23.917 1.00 22.80 521 SER A O 1
ATOM 4125 N N . ALA A 1 522 ? -28.340 -23.888 -23.934 1.00 24.55 522 ALA A N 1
ATOM 4126 C CA . ALA A 1 522 ? -27.330 -23.650 -24.960 1.00 24.55 522 ALA A CA 1
ATOM 4127 C C . ALA A 1 522 ? -27.803 -23.663 -26.438 1.00 24.55 522 ALA A C 1
ATOM 4129 O O . ALA A 1 522 ? -28.798 -24.290 -26.782 1.00 24.55 522 ALA A O 1
ATOM 4130 N N . CYS A 1 523 ? -26.950 -23.053 -27.281 1.00 25.53 523 CYS A N 1
ATOM 4131 C CA . CYS A 1 523 ? -26.690 -23.238 -28.725 1.00 25.53 523 CYS A CA 1
ATOM 4132 C C . CYS A 1 523 ? -27.821 -23.139 -29.780 1.00 25.53 523 CYS A C 1
ATOM 4134 O O . CYS A 1 523 ? -28.718 -23.972 -29.831 1.00 25.53 523 CYS A O 1
ATOM 4136 N N . GLY A 1 524 ? -27.595 -22.278 -30.794 1.00 23.03 524 GLY A N 1
ATOM 4137 C CA . GLY A 1 524 ? -27.883 -22.606 -32.204 1.00 23.03 524 GLY A CA 1
ATOM 4138 C C . GLY A 1 524 ? -28.552 -21.544 -33.101 1.00 23.03 524 GLY A C 1
ATOM 4139 O O . GLY A 1 524 ? -29.770 -21.458 -33.127 1.00 23.03 524 GLY A O 1
ATOM 4140 N N . VAL A 1 525 ? -27.735 -20.919 -33.970 1.00 25.12 525 VAL A N 1
ATOM 4141 C CA . VAL A 1 525 ? -28.018 -20.477 -35.370 1.00 25.12 525 VAL A CA 1
ATOM 4142 C C . VAL A 1 525 ? -28.863 -19.190 -35.604 1.00 25.12 525 VAL A C 1
ATOM 4144 O O . VAL A 1 525 ? -29.780 -18.903 -34.840 1.00 25.12 525 VAL A O 1
ATOM 4147 N N . PRO A 1 526 ? -28.551 -18.372 -36.648 1.00 42.59 526 PRO A N 1
ATOM 4148 C CA . PRO A 1 526 ? -28.917 -16.958 -36.704 1.00 42.59 526 PRO A CA 1
ATOM 4149 C C . PRO A 1 526 ? -30.031 -16.612 -37.709 1.00 42.59 526 PRO A C 1
ATOM 4151 O O . PRO A 1 526 ? -30.285 -17.323 -38.680 1.00 42.59 526 PRO A O 1
ATOM 4154 N N . GLY A 1 527 ? -30.596 -15.414 -37.526 1.00 22.09 527 GLY A N 1
ATOM 4155 C CA . GLY A 1 527 ? -31.233 -14.640 -38.591 1.00 22.09 527 GLY A CA 1
ATOM 4156 C C . GLY A 1 527 ? -32.655 -14.178 -38.287 1.00 22.09 527 GLY A C 1
ATOM 4157 O O . GLY A 1 527 ? -33.594 -14.961 -38.377 1.00 22.09 527 GLY A O 1
ATOM 4158 N N . ARG A 1 528 ? -32.831 -12.866 -38.081 1.00 24.19 528 ARG A N 1
ATOM 4159 C CA . ARG A 1 528 ? -33.591 -12.005 -39.008 1.00 24.19 528 ARG A CA 1
ATOM 4160 C C . ARG A 1 528 ? -33.616 -10.544 -38.552 1.00 24.19 528 ARG A C 1
ATOM 4162 O O . ARG A 1 528 ? -33.885 -10.226 -37.402 1.00 24.19 528 ARG A O 1
ATOM 4169 N N . ASN A 1 529 ? -33.359 -9.700 -39.544 1.00 22.75 529 ASN A N 1
ATOM 4170 C CA . ASN A 1 529 ? -33.443 -8.248 -39.583 1.00 22.75 529 ASN A CA 1
ATOM 4171 C C . ASN A 1 529 ? -34.687 -7.668 -38.896 1.00 22.75 529 ASN A C 1
ATOM 4173 O O . ASN A 1 529 ? -35.802 -8.082 -39.212 1.00 22.75 529 ASN A O 1
ATOM 4177 N N . LEU A 1 530 ? -34.499 -6.585 -38.137 1.00 24.56 530 LEU A N 1
ATOM 4178 C CA . LEU A 1 530 ? -35.446 -5.474 -38.138 1.00 24.56 530 LEU A CA 1
ATOM 4179 C C . LEU A 1 530 ? -34.687 -4.162 -38.352 1.00 24.56 530 LEU A C 1
ATOM 4181 O O . LEU A 1 530 ? -33.869 -3.738 -37.542 1.00 24.56 530 LEU A O 1
ATOM 4185 N N . SER A 1 531 ? -34.973 -3.553 -39.496 1.00 22.61 531 SER A N 1
ATOM 4186 C CA . SER A 1 531 ? -34.550 -2.220 -39.890 1.00 22.61 531 SER A CA 1
ATOM 4187 C C . SER A 1 531 ? -35.241 -1.160 -39.036 1.00 22.61 531 SER A C 1
ATOM 4189 O O . SER A 1 531 ? -36.472 -1.113 -39.007 1.00 22.61 531 SER A O 1
ATOM 4191 N N . VAL A 1 532 ? -34.472 -0.232 -38.473 1.00 23.66 532 VAL A N 1
ATOM 4192 C CA . VAL A 1 532 ? -34.946 1.138 -38.266 1.00 23.66 532 VAL A CA 1
ATOM 4193 C C . VAL A 1 532 ? -33.938 2.060 -38.932 1.00 23.66 532 VAL A C 1
ATOM 4195 O O . VAL A 1 532 ? -32.829 2.273 -38.456 1.00 23.66 532 VAL A O 1
ATOM 4198 N N . VAL A 1 533 ? -34.344 2.535 -40.103 1.00 23.62 533 VAL A N 1
ATOM 4199 C CA . VAL A 1 533 ? -33.719 3.623 -40.845 1.00 23.62 533 VAL A CA 1
ATOM 4200 C C . VAL A 1 533 ? -33.899 4.902 -40.032 1.00 23.62 533 VAL A C 1
ATOM 4202 O O . VAL A 1 533 ? -35.029 5.251 -39.696 1.00 23.62 533 VAL A O 1
ATOM 4205 N N . SER A 1 534 ? -32.815 5.628 -39.770 1.00 24.73 534 SER A N 1
ATOM 4206 C CA . SER A 1 534 ? -32.898 7.075 -39.582 1.00 24.73 534 SER A CA 1
ATOM 4207 C C . SER A 1 534 ? -31.657 7.752 -40.154 1.00 24.73 534 SER A C 1
ATOM 4209 O O . SER A 1 534 ? -30.556 7.212 -40.108 1.00 24.73 534 SER A O 1
ATOM 4211 N N . ALA A 1 535 ? -31.910 8.876 -40.813 1.00 23.80 535 ALA A N 1
ATOM 4212 C CA . ALA A 1 535 ? -31.149 9.433 -41.918 1.00 23.80 535 ALA A CA 1
ATOM 4213 C C . ALA A 1 535 ? -29.756 9.972 -41.560 1.00 23.80 535 ALA A C 1
ATOM 4215 O O . ALA A 1 535 ? -29.556 10.610 -40.529 1.00 23.80 535 ALA A O 1
ATOM 4216 N N . MET A 1 536 ? -28.834 9.787 -42.510 1.00 22.80 536 MET A N 1
ATOM 4217 C CA . MET A 1 536 ? -27.577 10.521 -42.637 1.00 22.80 536 MET A CA 1
ATOM 4218 C C . MET A 1 536 ? -27.844 12.031 -42.696 1.00 22.80 536 MET A C 1
ATOM 4220 O O . MET A 1 536 ? -28.557 12.503 -43.583 1.00 22.80 536 MET A O 1
ATOM 4224 N N . GLN A 1 537 ? -27.190 12.791 -41.821 1.00 23.75 537 GLN A N 1
ATOM 4225 C CA . GLN A 1 537 ? -26.719 14.129 -42.163 1.00 23.75 537 GLN A CA 1
ATOM 4226 C C . GLN A 1 537 ? -25.218 14.028 -42.411 1.00 23.75 537 GLN A C 1
ATOM 4228 O O . GLN A 1 537 ? -24.435 13.722 -41.516 1.00 23.75 537 GLN A O 1
ATOM 4233 N N . VAL A 1 538 ? -24.862 14.215 -43.677 1.00 24.73 538 VAL A N 1
ATOM 4234 C CA . VAL A 1 538 ? -23.496 14.288 -44.179 1.00 24.73 538 VAL A CA 1
ATOM 4235 C C . VAL A 1 538 ? -22.900 15.607 -43.696 1.00 24.73 538 VAL A C 1
ATOM 4237 O O . VAL A 1 538 ? -23.347 16.673 -44.112 1.00 24.73 538 VAL A O 1
ATOM 4240 N N . VAL A 1 539 ? -21.905 15.525 -42.818 1.00 24.03 539 VAL A N 1
ATOM 4241 C CA . VAL A 1 539 ? -20.892 16.569 -42.668 1.00 24.03 539 VAL A CA 1
ATOM 4242 C C . VAL A 1 539 ? -19.651 16.013 -43.353 1.00 24.03 539 VAL A C 1
ATOM 4244 O O . VAL A 1 539 ? -19.123 14.979 -42.950 1.00 24.03 539 VAL A O 1
ATOM 4247 N N . GLU A 1 540 ? -19.267 16.639 -44.463 1.00 27.33 540 GLU A N 1
ATOM 4248 C CA . GLU A 1 540 ? -18.009 16.369 -45.154 1.00 27.33 540 GLU A CA 1
ATOM 4249 C C . GLU A 1 540 ? -16.854 16.801 -44.247 1.00 27.33 540 GLU A C 1
ATOM 4251 O O . GLU A 1 540 ? -16.526 17.985 -44.190 1.00 27.33 540 GLU A O 1
ATOM 4256 N N . ASP A 1 541 ? -16.230 15.845 -43.560 1.00 24.09 541 ASP A N 1
ATOM 4257 C CA . ASP A 1 541 ? -14.889 16.030 -43.019 1.00 24.09 541 ASP A CA 1
ATOM 4258 C C . ASP A 1 541 ? -13.875 15.327 -43.916 1.00 24.09 541 ASP A C 1
ATOM 4260 O O . ASP A 1 541 ? -14.031 14.173 -44.328 1.00 24.09 541 ASP A O 1
ATOM 4264 N N . LYS A 1 542 ? -12.852 16.097 -44.280 1.00 27.92 542 LYS A N 1
ATOM 4265 C CA . LYS A 1 542 ? -11.770 15.696 -45.168 1.00 27.92 542 LYS A CA 1
ATOM 4266 C C . LYS A 1 542 ? -11.004 14.522 -44.564 1.00 27.92 542 LYS A C 1
ATOM 4268 O O . LYS A 1 542 ? -10.712 14.480 -43.376 1.00 27.92 542 LYS A O 1
ATOM 4273 N N . SER A 1 543 ? -10.674 13.594 -45.448 1.00 33.53 543 SER A N 1
ATOM 4274 C CA . SER A 1 543 ? -9.845 12.419 -45.236 1.00 33.53 543 SER A CA 1
ATOM 4275 C C . SER A 1 543 ? -8.520 12.744 -44.539 1.00 33.53 543 SER A C 1
ATOM 4277 O O . SER A 1 543 ? -7.617 13.255 -45.193 1.00 33.53 543 SER A O 1
ATOM 4279 N N . ASP A 1 544 ? -8.394 12.369 -43.268 1.00 29.25 544 ASP A N 1
ATOM 4280 C CA . ASP A 1 544 ? -7.116 12.036 -42.635 1.00 29.25 544 ASP A CA 1
ATOM 4281 C C . ASP A 1 544 ? -7.317 10.895 -41.611 1.00 29.25 544 ASP A C 1
ATOM 4283 O O . ASP A 1 544 ? -8.120 10.980 -40.688 1.00 29.25 544 ASP A O 1
ATOM 4287 N N . SER A 1 545 ? -6.567 9.805 -41.816 1.00 37.53 545 SER A N 1
ATOM 4288 C CA . SER A 1 545 ? -6.265 8.689 -40.898 1.00 37.53 545 SER A CA 1
ATOM 4289 C C . SER A 1 545 ? -7.409 7.838 -40.300 1.00 37.53 545 SER A C 1
ATOM 4291 O O . SER A 1 545 ? -7.764 7.945 -39.125 1.00 37.53 545 SER A O 1
ATOM 4293 N N . PHE A 1 546 ? -7.855 6.820 -41.051 1.00 39.47 546 PHE A N 1
ATOM 4294 C CA . PHE A 1 546 ? -8.621 5.673 -40.518 1.00 39.47 546 PHE A CA 1
ATOM 4295 C C . PHE A 1 546 ? -7.810 4.779 -39.544 1.00 39.47 546 PHE A C 1
ATOM 4297 O O . PHE A 1 546 ? -8.400 4.006 -38.787 1.00 39.47 546 PHE A O 1
ATOM 4304 N N . ALA A 1 547 ? -6.475 4.892 -39.510 1.00 42.81 547 ALA A N 1
ATOM 4305 C CA . ALA A 1 547 ? -5.601 4.115 -38.620 1.00 42.81 547 ALA A CA 1
ATOM 4306 C C . ALA A 1 547 ? -5.588 4.633 -37.166 1.00 42.81 547 ALA A C 1
ATOM 4308 O O . ALA A 1 547 ? -5.320 3.867 -36.240 1.00 42.81 547 ALA A O 1
ATOM 4309 N N . SER A 1 548 ? -5.976 5.894 -36.944 1.00 45.41 548 SER A N 1
ATOM 4310 C CA . SER A 1 548 ? -6.148 6.486 -35.607 1.00 45.41 548 SER A CA 1
ATOM 4311 C C . SER A 1 548 ? -7.280 5.852 -34.773 1.00 45.41 548 SER A C 1
ATOM 4313 O O . SER A 1 548 ? -7.415 6.151 -33.588 1.00 45.41 548 SER A O 1
ATOM 4315 N N . SER A 1 549 ? -8.077 4.951 -35.362 1.00 56.38 549 SER A N 1
ATOM 4316 C CA . SER A 1 549 ? -9.257 4.343 -34.731 1.00 56.38 549 SER A CA 1
ATOM 4317 C C . SER A 1 549 ? -8.987 3.067 -33.913 1.00 56.38 549 SER A C 1
ATOM 4319 O O . SER A 1 549 ? -9.836 2.676 -33.112 1.00 56.38 549 SER A O 1
ATOM 4321 N N . PHE A 1 550 ? -7.823 2.416 -34.061 1.00 73.25 550 PHE A N 1
ATOM 4322 C CA . PHE A 1 550 ? -7.557 1.116 -33.416 1.00 73.25 550 PHE A CA 1
ATOM 4323 C C . PHE A 1 550 ? -6.905 1.215 -32.031 1.00 73.25 550 PHE A C 1
ATOM 4325 O O . PHE A 1 550 ? -7.147 0.360 -31.172 1.00 73.25 550 PHE A O 1
ATOM 4332 N N . ILE A 1 551 ? -6.098 2.249 -31.785 1.00 86.00 551 ILE A N 1
ATOM 4333 C CA . ILE A 1 551 ? -5.367 2.431 -30.524 1.00 86.00 551 ILE A CA 1
ATOM 4334 C C . ILE A 1 551 ? -6.075 3.497 -29.678 1.00 86.00 551 ILE A C 1
ATOM 4336 O O . ILE A 1 551 ? -6.271 4.614 -30.154 1.00 86.00 551 ILE A O 1
ATOM 4340 N N . PRO A 1 552 ? -6.456 3.192 -28.422 1.00 89.25 552 PRO A N 1
ATOM 4341 C CA . PRO A 1 552 ? -7.099 4.172 -27.551 1.00 89.25 552 PRO A CA 1
ATOM 4342 C C . PRO A 1 552 ? -6.225 5.410 -27.315 1.00 89.25 552 PRO A C 1
ATOM 4344 O O . PRO A 1 552 ? -5.013 5.304 -27.132 1.00 89.25 552 PRO A O 1
ATOM 4347 N N . SER A 1 553 ? -6.842 6.591 -27.230 1.00 88.38 553 SER A N 1
ATOM 4348 C CA . SER A 1 553 ? -6.125 7.859 -27.009 1.00 88.38 553 SER A CA 1
ATOM 4349 C C . SER A 1 553 ? -5.338 7.894 -25.692 1.00 88.38 553 SER A C 1
ATOM 4351 O O . SER A 1 553 ? -4.286 8.531 -25.613 1.00 88.38 553 SER A O 1
ATOM 4353 N N . SER A 1 554 ? -5.808 7.175 -24.670 1.00 90.88 554 SER A N 1
ATOM 4354 C CA . SER A 1 554 ? -5.092 6.892 -23.421 1.00 90.88 554 SER A CA 1
ATOM 4355 C C . SER A 1 554 ? -3.770 6.163 -23.654 1.00 90.88 554 SER A C 1
ATOM 4357 O O . SER A 1 554 ? -2.760 6.526 -23.055 1.00 90.88 554 SER A O 1
ATOM 4359 N N . ALA A 1 555 ? -3.757 5.168 -24.544 1.00 92.12 555 ALA A N 1
ATOM 4360 C CA . ALA A 1 555 ? -2.567 4.400 -24.885 1.00 92.12 555 ALA A CA 1
ATOM 4361 C C . ALA A 1 555 ? -1.575 5.231 -25.706 1.00 92.12 555 ALA A C 1
ATOM 4363 O O . ALA A 1 555 ? -0.403 5.294 -25.344 1.00 92.12 555 ALA A O 1
ATOM 4364 N N . THR A 1 556 ? -2.040 5.946 -26.736 1.00 90.81 556 THR A N 1
ATOM 4365 C CA . THR A 1 556 ? -1.194 6.861 -27.526 1.00 90.81 556 THR A CA 1
ATOM 4366 C C . THR A 1 556 ? -0.541 7.923 -26.642 1.00 90.81 556 THR A C 1
ATOM 4368 O O . THR A 1 556 ? 0.649 8.204 -26.764 1.00 90.81 556 THR A O 1
ATOM 4371 N N . ARG A 1 557 ? -1.293 8.480 -25.685 1.00 90.62 557 ARG A N 1
ATOM 4372 C CA . ARG A 1 557 ? -0.760 9.449 -24.721 1.00 90.62 557 ARG A CA 1
ATOM 4373 C C . ARG A 1 557 ? 0.283 8.834 -23.793 1.00 90.62 557 ARG A C 1
ATOM 4375 O O . ARG A 1 557 ? 1.312 9.456 -23.566 1.00 90.62 557 ARG A O 1
ATOM 4382 N N . LEU A 1 558 ? 0.036 7.632 -23.274 1.00 93.81 558 LEU A N 1
ATOM 4383 C CA . LEU A 1 558 ? 0.989 6.945 -22.403 1.00 93.81 558 LEU A CA 1
ATOM 4384 C C . LEU A 1 558 ? 2.296 6.607 -23.140 1.00 93.81 558 LEU A C 1
ATOM 4386 O O . LEU A 1 558 ? 3.373 6.739 -22.561 1.00 93.81 558 LEU A O 1
ATOM 4390 N N . ILE A 1 559 ? 2.210 6.233 -24.421 1.00 94.75 559 ILE A N 1
ATOM 4391 C CA . ILE A 1 559 ? 3.375 6.051 -25.300 1.00 94.75 559 ILE A CA 1
ATOM 4392 C C . ILE A 1 559 ? 4.147 7.361 -25.427 1.00 94.75 559 ILE A C 1
ATOM 4394 O O . ILE A 1 559 ? 5.351 7.381 -25.183 1.00 94.75 559 ILE A O 1
ATOM 4398 N N . TYR A 1 560 ? 3.458 8.462 -25.719 1.00 92.81 560 TYR A N 1
ATOM 4399 C CA . TYR A 1 560 ? 4.081 9.778 -25.821 1.00 92.81 560 TYR A CA 1
ATOM 4400 C C . TYR A 1 560 ? 4.745 10.237 -24.511 1.00 92.81 560 TYR A C 1
ATOM 4402 O O . TYR A 1 560 ? 5.878 10.715 -24.529 1.00 92.81 560 TYR A O 1
ATOM 4410 N N . ASP A 1 561 ? 4.089 10.047 -23.363 1.00 92.00 561 ASP A N 1
ATOM 4411 C CA . ASP A 1 561 ? 4.653 10.375 -22.048 1.00 92.00 561 ASP A CA 1
ATOM 4412 C C . ASP A 1 561 ? 5.909 9.534 -21.747 1.00 92.00 561 ASP A C 1
ATOM 4414 O O . ASP A 1 561 ? 6.886 10.051 -21.198 1.00 92.00 561 ASP A O 1
ATOM 4418 N N . CYS A 1 562 ? 5.919 8.258 -22.150 1.00 95.25 562 CYS A N 1
ATOM 4419 C CA . CYS A 1 562 ? 7.082 7.382 -22.025 1.00 95.25 562 CYS A CA 1
ATOM 4420 C C . CYS A 1 562 ? 8.236 7.824 -22.943 1.00 95.25 562 CYS A C 1
ATOM 4422 O O . CYS A 1 562 ? 9.376 7.917 -22.486 1.00 95.25 562 CYS A O 1
ATOM 4424 N N . LEU A 1 563 ? 7.947 8.167 -24.204 1.00 94.75 563 LEU A N 1
ATOM 4425 C CA . LEU A 1 563 ? 8.928 8.708 -25.153 1.00 94.75 563 LEU A CA 1
ATOM 4426 C C . LEU A 1 563 ? 9.527 10.019 -24.648 1.00 94.75 563 LEU A C 1
ATOM 4428 O O . LEU A 1 563 ? 10.740 10.186 -24.664 1.00 94.75 563 LEU A O 1
ATOM 4432 N N . ARG A 1 564 ? 8.695 10.918 -24.117 1.00 92.12 564 ARG A N 1
ATOM 4433 C CA . ARG A 1 564 ? 9.134 12.176 -23.508 1.00 92.12 564 ARG A CA 1
ATOM 4434 C C . ARG A 1 564 ? 10.045 11.940 -22.302 1.00 92.12 564 ARG A C 1
ATOM 4436 O O . ARG A 1 564 ? 11.017 12.667 -22.115 1.00 92.12 564 ARG A O 1
ATOM 4443 N N . ALA A 1 565 ? 9.751 10.941 -21.471 1.00 92.81 565 ALA A N 1
ATOM 4444 C CA . ALA A 1 565 ? 10.613 10.579 -20.347 1.00 92.81 565 ALA A CA 1
ATOM 4445 C C . ALA A 1 565 ? 11.982 10.055 -20.816 1.00 92.81 565 ALA A C 1
ATOM 4447 O O . ALA A 1 565 ? 13.000 10.407 -20.221 1.00 92.81 565 ALA A O 1
ATOM 4448 N N . ILE A 1 566 ? 12.012 9.267 -21.898 1.00 93.50 566 ILE A N 1
ATOM 4449 C CA . ILE A 1 566 ? 13.253 8.794 -22.530 1.00 93.50 566 ILE A CA 1
ATOM 4450 C C . ILE A 1 566 ? 14.030 9.966 -23.148 1.00 93.50 566 ILE A C 1
ATOM 4452 O O . ILE A 1 566 ? 15.217 10.101 -22.874 1.00 93.50 566 ILE A O 1
ATOM 4456 N N . ASP A 1 567 ? 13.373 10.841 -23.912 1.00 92.31 567 ASP A N 1
ATOM 4457 C CA . ASP A 1 567 ? 13.974 12.019 -24.560 1.00 92.31 567 ASP A CA 1
ATOM 4458 C C . ASP A 1 567 ? 14.648 12.947 -23.536 1.00 92.31 567 ASP A C 1
ATOM 4460 O O . ASP A 1 567 ? 15.823 13.288 -23.668 1.00 92.31 567 ASP A O 1
ATOM 4464 N N . ASN A 1 568 ? 13.950 13.254 -22.437 1.00 90.06 568 ASN A N 1
ATOM 4465 C CA . ASN A 1 568 ? 14.498 14.050 -21.336 1.00 90.06 568 ASN A CA 1
ATOM 4466 C C . ASN A 1 568 ? 15.680 13.361 -20.642 1.00 90.06 568 ASN A C 1
ATOM 4468 O O . ASN A 1 568 ? 16.668 14.015 -20.300 1.00 90.06 568 ASN A O 1
ATOM 4472 N N . TRP A 1 569 ? 15.589 12.045 -20.428 1.00 88.75 569 TRP A N 1
ATOM 4473 C CA . TRP A 1 569 ? 16.666 11.274 -19.810 1.00 88.75 569 TRP A CA 1
ATOM 4474 C C . TRP A 1 569 ? 17.913 11.234 -20.703 1.00 88.75 569 TRP A C 1
ATOM 4476 O O . TRP A 1 569 ? 19.031 11.370 -20.210 1.00 88.75 569 TRP A O 1
ATOM 4486 N N . LEU A 1 570 ? 17.734 11.114 -22.019 1.00 85.88 570 LEU A N 1
ATOM 4487 C CA . LEU A 1 570 ? 18.813 11.199 -23.000 1.00 85.88 570 LEU A CA 1
ATOM 4488 C C . LEU A 1 570 ? 19.428 12.605 -23.018 1.00 85.88 570 LEU A C 1
ATOM 4490 O O . LEU A 1 570 ? 20.648 12.732 -22.944 1.00 85.88 570 LEU A O 1
ATOM 4494 N N . GLY A 1 571 ? 18.611 13.662 -23.037 1.00 80.19 571 GLY A N 1
ATOM 4495 C CA . GLY A 1 571 ? 19.085 15.052 -23.040 1.00 80.19 571 GLY A CA 1
ATOM 4496 C C . GLY A 1 571 ? 19.888 15.422 -21.799 1.00 80.19 571 GLY A C 1
ATOM 4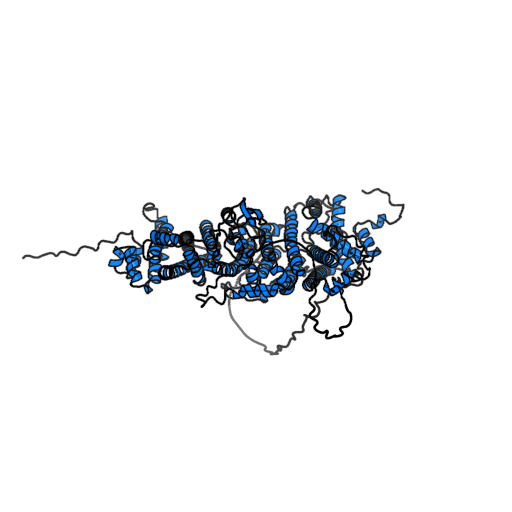497 O O . GLY A 1 571 ? 20.905 16.100 -21.903 1.00 80.19 571 GLY A O 1
ATOM 4498 N N . ALA A 1 572 ? 19.504 14.894 -20.637 1.00 71.06 572 ALA A N 1
ATOM 4499 C CA . ALA A 1 572 ? 20.276 15.010 -19.404 1.00 71.06 572 ALA A CA 1
ATOM 4500 C C . ALA A 1 572 ? 21.696 14.417 -19.501 1.00 71.06 572 ALA A C 1
ATOM 4502 O O . ALA A 1 572 ? 22.608 14.924 -18.850 1.00 71.06 572 ALA A O 1
ATOM 4503 N N . ASN A 1 573 ? 21.876 13.355 -20.292 1.00 62.62 573 ASN A N 1
ATOM 4504 C CA . ASN A 1 573 ? 23.135 12.619 -20.415 1.00 62.62 573 ASN A CA 1
ATOM 4505 C C . ASN A 1 573 ? 23.987 13.068 -21.622 1.00 62.62 573 ASN A C 1
ATOM 4507 O O . ASN A 1 573 ? 25.212 12.950 -21.583 1.00 62.62 573 ASN A O 1
ATOM 4511 N N . HIS A 1 574 ? 23.377 13.600 -22.689 1.00 52.72 574 HIS A N 1
ATOM 4512 C CA . HIS A 1 574 ? 24.067 13.973 -23.933 1.00 52.72 574 HIS A CA 1
ATOM 4513 C C . HIS A 1 574 ? 24.800 15.322 -23.905 1.00 52.72 574 HIS A C 1
ATOM 4515 O O . HIS A 1 574 ? 25.615 15.568 -24.796 1.00 52.72 574 HIS A O 1
ATOM 4521 N N . THR A 1 575 ? 24.639 16.147 -22.864 1.00 40.78 575 THR A N 1
ATOM 4522 C CA . THR A 1 575 ? 25.428 17.384 -22.662 1.00 40.78 575 THR A CA 1
ATOM 4523 C C . THR A 1 575 ? 26.945 17.138 -22.522 1.00 40.78 575 THR A C 1
ATOM 4525 O O . THR A 1 575 ? 27.713 18.088 -22.452 1.00 40.78 575 THR A O 1
ATOM 4528 N N . TYR A 1 576 ? 27.398 15.878 -22.518 1.00 33.41 576 TYR A N 1
ATOM 4529 C CA . TYR A 1 576 ? 28.812 15.483 -22.458 1.00 33.41 576 TYR A CA 1
ATOM 4530 C C . TYR A 1 576 ? 29.371 14.864 -23.754 1.00 33.41 576 TYR A C 1
ATOM 4532 O O . TYR A 1 576 ? 30.566 14.584 -23.822 1.00 33.41 576 TYR A O 1
ATOM 4540 N N . GLY A 1 577 ? 28.545 14.626 -24.781 1.00 31.42 577 GLY A N 1
ATOM 4541 C CA . GLY A 1 577 ? 28.951 13.854 -25.968 1.00 31.42 577 GLY A CA 1
ATOM 4542 C C . GLY A 1 577 ? 29.375 14.669 -27.193 1.00 31.42 577 GLY A C 1
ATOM 4543 O O . GLY A 1 577 ? 29.954 14.110 -28.121 1.00 31.42 577 GLY A O 1
ATOM 4544 N N . ALA A 1 578 ? 29.103 15.974 -27.218 1.00 33.44 578 ALA A N 1
ATOM 4545 C CA . ALA A 1 578 ? 29.469 16.843 -28.329 1.00 33.44 578 ALA A CA 1
ATOM 4546 C C . ALA A 1 578 ? 30.192 18.088 -27.804 1.00 33.44 578 ALA A C 1
ATOM 4548 O O . ALA A 1 578 ? 29.626 18.855 -27.034 1.00 33.44 578 ALA A O 1
ATOM 4549 N N . VAL A 1 579 ? 31.417 18.283 -28.304 1.00 26.92 579 VAL A N 1
ATOM 4550 C CA . VAL A 1 579 ? 32.360 19.397 -28.077 1.00 26.92 579 VAL A CA 1
ATOM 4551 C C . VAL A 1 579 ? 33.435 19.099 -27.024 1.00 26.92 579 VAL A C 1
ATOM 4553 O O . VAL A 1 579 ? 33.291 19.301 -25.823 1.00 26.92 579 VAL A O 1
ATOM 4556 N N . SER A 1 580 ? 34.588 18.676 -27.538 1.00 28.80 580 SER A N 1
ATOM 4557 C CA . SER A 1 580 ? 35.874 18.688 -26.851 1.00 28.80 580 SER A CA 1
ATOM 4558 C C . SER A 1 580 ? 36.300 20.123 -26.503 1.00 28.80 580 SER A C 1
ATOM 4560 O O . SER A 1 580 ? 36.709 20.855 -27.398 1.00 28.80 580 SER A O 1
ATOM 4562 N N . SER A 1 581 ? 36.286 20.500 -25.219 1.00 24.98 581 SER A N 1
ATOM 4563 C CA . SER A 1 581 ? 37.319 21.350 -24.589 1.00 24.98 581 SER A CA 1
ATOM 4564 C C . SER A 1 581 ? 37.072 21.539 -23.085 1.00 24.98 581 SER A C 1
ATOM 4566 O O . SER A 1 581 ? 36.067 22.115 -22.690 1.00 24.98 581 SER A O 1
ATOM 4568 N N . SER A 1 582 ? 38.034 21.072 -22.283 1.00 25.47 582 SER A N 1
ATOM 4569 C CA . SER A 1 582 ? 38.473 21.580 -20.968 1.00 25.47 582 SER A CA 1
ATOM 4570 C C . SER A 1 582 ? 37.503 22.421 -20.116 1.00 25.47 582 SER A C 1
ATOM 4572 O O . SER A 1 582 ? 37.363 23.615 -20.361 1.00 25.47 582 SER A O 1
ATOM 4574 N N . SER A 1 583 ? 37.028 21.866 -19.001 1.00 23.61 583 SER A N 1
ATOM 4575 C CA . SER A 1 583 ? 37.439 22.219 -17.627 1.00 23.61 583 SER A CA 1
ATOM 4576 C C . SER A 1 583 ? 36.470 21.607 -16.606 1.00 23.61 583 SER A C 1
ATOM 4578 O O . SER A 1 583 ? 35.338 21.247 -16.907 1.00 23.61 583 SER A O 1
ATOM 4580 N N . THR A 1 584 ? 37.003 21.400 -15.412 1.00 28.73 584 THR A N 1
ATOM 4581 C CA . THR A 1 584 ? 36.417 20.772 -14.229 1.00 28.73 584 THR A CA 1
ATOM 4582 C C . THR A 1 584 ? 35.222 21.533 -13.639 1.00 28.73 584 THR A C 1
ATOM 4584 O O . THR A 1 584 ? 35.191 22.759 -13.668 1.00 28.73 584 THR A O 1
ATOM 4587 N N . ASP A 1 585 ? 34.340 20.754 -13.002 1.00 27.70 585 ASP A N 1
ATOM 4588 C CA . ASP A 1 585 ? 33.275 21.093 -12.042 1.00 27.70 585 ASP A CA 1
ATOM 4589 C C . ASP A 1 585 ? 31.833 21.381 -12.523 1.00 27.70 585 ASP A C 1
ATOM 4591 O O . ASP A 1 585 ? 31.486 22.440 -13.039 1.00 27.70 585 ASP A O 1
ATOM 4595 N N . SER A 1 586 ? 30.958 20.454 -12.093 1.00 30.53 586 SER A N 1
ATOM 4596 C CA . SER A 1 586 ? 29.675 20.664 -11.389 1.00 30.53 586 SER A CA 1
ATOM 4597 C C . SER A 1 586 ? 28.334 20.322 -12.084 1.00 30.53 586 SER A C 1
ATOM 4599 O O . SER A 1 586 ? 27.872 20.949 -13.032 1.00 30.53 586 SER A O 1
ATOM 4601 N N . SER A 1 587 ? 27.633 19.388 -11.419 1.00 35.62 587 SER A N 1
ATOM 4602 C CA . SER A 1 587 ? 26.175 19.154 -11.362 1.00 35.62 587 SER A CA 1
ATOM 4603 C C . SER A 1 587 ? 25.494 18.228 -12.393 1.00 35.62 587 SER A C 1
ATOM 4605 O O . SER A 1 587 ? 24.629 18.623 -13.171 1.00 35.62 587 SER A O 1
ATOM 4607 N N . SER A 1 588 ? 25.756 16.922 -12.264 1.00 40.22 588 SER A N 1
ATOM 4608 C CA . SER A 1 588 ? 24.797 15.856 -12.619 1.00 40.22 588 SER A CA 1
ATOM 4609 C C . SER A 1 588 ? 23.565 15.957 -11.705 1.00 40.22 588 SER A C 1
ATOM 4611 O O . SER A 1 588 ? 23.545 15.391 -10.618 1.00 40.22 588 SER A O 1
ATOM 4613 N N . ASN A 1 589 ? 22.570 16.772 -12.070 1.00 50.88 589 ASN A N 1
ATOM 4614 C CA . ASN A 1 589 ? 21.428 17.043 -11.185 1.00 50.88 589 ASN A CA 1
ATOM 4615 C C . ASN A 1 589 ? 20.059 17.041 -11.874 1.00 50.88 589 ASN A C 1
ATOM 4617 O O . ASN A 1 589 ? 19.070 17.292 -11.202 1.00 50.88 589 ASN A O 1
ATOM 4621 N N . SER A 1 590 ? 19.925 16.772 -13.175 1.00 63.28 590 SER A N 1
ATOM 4622 C CA . SER A 1 590 ? 18.640 16.999 -13.860 1.00 63.28 590 SER A CA 1
ATOM 4623 C C . SER A 1 590 ? 17.550 15.992 -13.462 1.00 63.28 590 SER A C 1
ATOM 4625 O O . SER A 1 590 ? 16.513 16.423 -12.971 1.00 63.28 590 SER A O 1
ATOM 4627 N N . ASN A 1 591 ? 17.765 14.675 -13.578 1.00 74.62 591 ASN A N 1
ATOM 4628 C CA . ASN A 1 591 ? 16.714 13.668 -13.328 1.00 74.62 591 ASN A CA 1
ATOM 4629 C C . ASN A 1 591 ? 16.313 13.562 -11.849 1.00 74.62 591 ASN A C 1
ATOM 4631 O O . ASN A 1 591 ? 15.128 13.555 -11.519 1.00 74.62 591 ASN A O 1
ATOM 4635 N N . PHE A 1 592 ? 17.289 13.565 -10.943 1.00 79.12 592 PHE A N 1
ATOM 4636 C CA . PHE A 1 592 ? 17.038 13.592 -9.502 1.00 79.12 592 PHE A CA 1
ATOM 4637 C C . PHE A 1 592 ? 16.311 14.873 -9.061 1.00 79.12 592 PHE A C 1
ATOM 4639 O O . PHE A 1 592 ? 15.351 14.822 -8.286 1.00 79.12 592 PHE A O 1
ATOM 4646 N N . LEU A 1 593 ? 16.707 16.036 -9.593 1.00 79.31 593 LEU A N 1
ATOM 4647 C CA . LEU A 1 593 ? 16.015 17.297 -9.326 1.00 79.31 593 LEU A CA 1
ATOM 4648 C C . LEU A 1 593 ? 14.623 17.327 -9.965 1.00 79.31 593 LEU A C 1
ATOM 4650 O O . LEU A 1 593 ? 13.708 17.896 -9.373 1.00 79.31 593 LEU A O 1
ATOM 4654 N N . LEU A 1 594 ? 14.435 16.718 -11.139 1.00 79.31 594 LEU A N 1
ATOM 4655 C CA . LEU A 1 594 ? 13.130 16.556 -11.786 1.00 79.31 594 LEU A CA 1
ATOM 4656 C C . LEU A 1 594 ? 12.203 15.679 -10.943 1.00 79.31 594 LEU A C 1
ATOM 4658 O O . LEU A 1 594 ? 11.051 16.064 -10.734 1.00 79.31 594 LEU A O 1
ATOM 4662 N N . LEU A 1 595 ? 12.700 14.569 -10.390 1.00 82.00 595 LEU A N 1
ATOM 4663 C CA . LEU A 1 595 ? 11.947 13.733 -9.456 1.00 82.00 595 LEU A CA 1
ATOM 4664 C C . LEU A 1 595 ? 11.548 14.541 -8.212 1.00 82.00 595 LEU A C 1
ATOM 4666 O O . LEU A 1 595 ? 10.360 14.648 -7.905 1.00 82.00 595 LEU A O 1
ATOM 4670 N N . LYS A 1 596 ? 12.505 15.217 -7.561 1.00 82.31 596 LYS A N 1
ATOM 4671 C CA . LYS A 1 596 ? 12.238 16.107 -6.414 1.00 82.31 596 LYS A CA 1
ATOM 4672 C C . LYS A 1 596 ? 11.199 17.184 -6.735 1.00 82.31 596 LYS A C 1
ATOM 4674 O O . LYS A 1 596 ? 10.269 17.407 -5.960 1.00 82.31 596 LYS A O 1
ATOM 4679 N N . LYS A 1 597 ? 11.323 17.849 -7.888 1.00 83.19 597 LYS A N 1
ATOM 4680 C CA . LYS A 1 597 ? 10.372 18.870 -8.353 1.00 83.19 597 LYS A CA 1
ATOM 4681 C C . LYS A 1 597 ? 8.986 18.272 -8.577 1.00 83.19 597 LYS A C 1
ATOM 4683 O O . LYS A 1 597 ? 8.003 18.879 -8.157 1.00 83.19 597 LYS A O 1
ATOM 4688 N N . THR A 1 598 ? 8.893 17.093 -9.182 1.00 79.62 598 THR A N 1
ATOM 4689 C CA . THR A 1 598 ? 7.621 16.402 -9.440 1.00 79.62 598 THR A CA 1
ATOM 4690 C C . THR A 1 598 ? 6.923 16.026 -8.132 1.00 79.62 598 THR A C 1
ATOM 4692 O O . THR A 1 598 ? 5.758 16.377 -7.937 1.00 79.62 598 THR A O 1
ATOM 4695 N N . LEU A 1 599 ? 7.659 15.460 -7.173 1.00 81.94 599 LEU A N 1
ATOM 4696 C CA . LEU A 1 599 ? 7.149 15.154 -5.831 1.00 81.94 599 LEU A CA 1
ATOM 4697 C C . LEU A 1 599 ? 6.781 16.414 -5.023 1.00 81.94 599 LEU A C 1
ATOM 4699 O O . LEU A 1 599 ? 5.876 16.396 -4.191 1.00 81.94 599 LEU A O 1
ATOM 4703 N N . SER A 1 600 ? 7.425 17.551 -5.285 1.00 80.50 600 SER A N 1
ATOM 4704 C CA . SER A 1 600 ? 7.027 18.832 -4.683 1.00 80.50 600 SER A CA 1
ATOM 4705 C C . SER A 1 600 ? 5.754 19.425 -5.304 1.00 80.50 600 SER A C 1
ATOM 4707 O O . SER A 1 600 ? 5.033 20.176 -4.654 1.00 80.50 600 SER A O 1
ATOM 4709 N N . LYS A 1 601 ? 5.456 19.109 -6.570 1.00 78.94 601 LYS A N 1
ATOM 4710 C CA . LYS A 1 601 ? 4.237 19.567 -7.252 1.00 78.94 601 LYS A CA 1
ATOM 4711 C C . LYS A 1 601 ? 3.033 18.742 -6.821 1.00 78.94 601 LYS A C 1
ATOM 4713 O O . LYS A 1 601 ? 1.988 19.317 -6.527 1.00 78.94 601 LYS A O 1
ATOM 4718 N N . ILE A 1 602 ? 3.199 17.422 -6.702 1.00 73.25 602 ILE A N 1
ATOM 4719 C CA . ILE A 1 602 ? 2.127 16.542 -6.221 1.00 73.25 602 ILE A CA 1
ATOM 4720 C C . ILE A 1 602 ? 1.720 16.885 -4.779 1.00 73.25 602 ILE A C 1
ATOM 4722 O O . ILE A 1 602 ? 0.550 16.761 -4.433 1.00 73.25 602 ILE A O 1
ATOM 4726 N N . SER A 1 603 ? 2.651 17.397 -3.960 1.00 59.62 603 SER A N 1
ATOM 4727 C CA . SER A 1 603 ? 2.350 17.853 -2.598 1.00 59.62 603 SER A CA 1
ATOM 4728 C C . SER A 1 603 ? 1.594 19.185 -2.546 1.00 59.62 603 SER A C 1
ATOM 4730 O O . SER A 1 603 ? 0.735 19.352 -1.685 1.00 59.62 603 SER A O 1
ATOM 4732 N N . LYS A 1 604 ? 1.872 20.113 -3.471 1.00 57.69 604 LYS A N 1
ATOM 4733 C CA . LYS A 1 604 ? 1.199 21.423 -3.558 1.00 57.69 604 LYS A CA 1
ATOM 4734 C C . LYS A 1 604 ? -0.182 21.355 -4.215 1.00 57.69 604 LYS A C 1
ATOM 4736 O O . LYS A 1 604 ? -1.026 22.199 -3.943 1.00 57.69 604 LYS A O 1
ATOM 4741 N N . GLY A 1 605 ? -0.417 20.368 -5.080 1.00 46.84 605 GLY A N 1
ATOM 4742 C CA . GLY A 1 605 ? -1.617 20.301 -5.916 1.00 46.84 605 GLY A CA 1
ATOM 4743 C C . GLY A 1 605 ? -2.916 19.915 -5.202 1.00 46.84 605 GLY A C 1
ATOM 4744 O O . GLY A 1 605 ? -3.977 20.088 -5.794 1.00 46.84 605 GLY A O 1
ATOM 4745 N N . LYS A 1 606 ? -2.880 19.370 -3.977 1.00 49.69 606 LYS A N 1
ATOM 4746 C CA . LYS A 1 606 ? -4.080 18.831 -3.307 1.00 49.69 606 LYS A CA 1
ATOM 4747 C C . LYS A 1 606 ? -3.965 18.897 -1.776 1.00 49.69 606 LYS A C 1
ATOM 4749 O O . LYS A 1 606 ? -3.633 17.910 -1.121 1.00 49.69 606 LYS A O 1
ATOM 4754 N N . HIS A 1 607 ? -4.279 20.050 -1.185 1.00 37.66 607 HIS A N 1
ATOM 4755 C CA . HIS A 1 607 ? -4.520 20.158 0.259 1.00 37.66 607 HIS A CA 1
ATOM 4756 C C . HIS A 1 607 ? -5.862 19.494 0.622 1.00 37.66 607 HIS A C 1
ATOM 4758 O O . HIS A 1 607 ? -6.887 20.157 0.702 1.00 37.66 607 HIS A O 1
ATOM 4764 N N . ILE A 1 608 ? -5.860 18.172 0.823 1.00 41.75 608 ILE A N 1
ATOM 4765 C CA . ILE A 1 608 ? -6.945 17.458 1.536 1.00 41.75 608 ILE A CA 1
ATOM 4766 C C . ILE A 1 608 ? -6.457 16.986 2.920 1.00 41.75 608 ILE A C 1
ATOM 4768 O O . ILE A 1 608 ? -7.238 16.877 3.857 1.00 41.75 608 ILE A O 1
ATOM 4772 N N . PHE A 1 609 ? -5.143 16.819 3.107 1.00 37.41 609 PHE A N 1
ATOM 4773 C CA . PHE A 1 609 ? -4.551 16.374 4.376 1.00 37.41 609 PHE A CA 1
ATOM 4774 C C . PHE A 1 609 ? -4.187 17.510 5.350 1.00 37.41 609 PHE A C 1
ATOM 4776 O O . PHE A 1 609 ? -3.658 17.248 6.427 1.00 37.41 609 PHE A O 1
ATOM 4783 N N . SER A 1 610 ? -4.487 18.775 5.026 1.00 30.75 610 SER A N 1
ATOM 4784 C CA . SER A 1 610 ? -4.207 19.911 5.924 1.00 30.75 610 SER A CA 1
ATOM 4785 C C . SER A 1 610 ? -5.142 19.998 7.139 1.00 30.75 610 SER A C 1
ATOM 4787 O O . SER A 1 610 ? -4.925 20.848 7.994 1.00 30.75 610 SER A O 1
ATOM 4789 N N . GLY A 1 611 ? -6.156 19.131 7.243 1.00 29.47 611 GLY A N 1
ATOM 4790 C CA . GLY A 1 611 ? -7.123 19.131 8.349 1.00 29.47 611 GLY A CA 1
ATOM 4791 C C . GLY A 1 611 ? -6.686 18.404 9.627 1.00 29.47 611 GLY A C 1
ATOM 4792 O O . GLY A 1 611 ? -7.336 18.568 10.651 1.00 29.47 611 GLY A O 1
ATOM 4793 N N . PHE A 1 612 ? -5.593 17.633 9.599 1.00 30.67 612 PHE A N 1
ATOM 4794 C CA . PHE A 1 612 ? -5.110 16.864 10.761 1.00 30.67 612 PHE A CA 1
ATOM 4795 C C . PHE A 1 612 ? -3.603 17.035 11.005 1.00 30.67 612 PHE A C 1
ATOM 4797 O O . PHE A 1 612 ? -2.939 16.160 11.561 1.00 30.67 612 PHE A O 1
ATOM 4804 N N . ALA A 1 613 ? -3.050 18.181 10.596 1.00 25.77 613 ALA A N 1
ATOM 4805 C CA . ALA A 1 613 ? -1.687 18.555 10.934 1.00 25.77 613 ALA A CA 1
ATOM 4806 C C . ALA A 1 613 ? -1.580 18.790 12.448 1.00 25.77 613 ALA A C 1
ATOM 4808 O O . ALA A 1 613 ? -1.958 19.839 12.966 1.00 25.77 613 ALA A O 1
ATOM 4809 N N . CYS A 1 614 ? -1.036 17.802 13.156 1.00 24.61 614 CYS A N 1
ATOM 4810 C CA . CYS A 1 614 ? -0.379 18.047 14.427 1.00 24.61 614 CYS A CA 1
ATOM 4811 C C . CYS A 1 614 ? 0.750 19.045 14.141 1.00 24.61 614 CYS A C 1
ATOM 4813 O O . CYS A 1 614 ? 1.606 18.791 13.292 1.00 24.61 614 CYS A O 1
ATOM 4815 N N . SER A 1 615 ? 0.705 20.201 14.795 1.00 25.41 615 SER A N 1
ATOM 4816 C CA . SER A 1 615 ? 1.736 21.229 14.749 1.00 25.41 615 SER A CA 1
ATOM 4817 C C . SER A 1 615 ? 3.088 20.631 15.141 1.00 25.41 615 SER A C 1
ATOM 4819 O O . SER A 1 615 ? 3.391 20.485 16.323 1.00 25.41 615 SER A O 1
ATOM 4821 N N . ILE A 1 616 ? 3.903 20.281 14.153 1.00 27.12 616 ILE A N 1
ATOM 4822 C CA . ILE A 1 616 ? 5.345 20.159 14.323 1.00 27.12 616 ILE A CA 1
ATOM 4823 C C . ILE A 1 616 ? 5.944 21.190 13.384 1.00 27.12 616 ILE A C 1
ATOM 4825 O O . ILE A 1 616 ? 5.944 21.039 12.164 1.00 27.12 616 ILE A O 1
ATOM 4829 N N . GLU A 1 617 ? 6.361 22.289 13.999 1.00 26.62 617 GLU A N 1
ATOM 4830 C CA . GLU A 1 617 ? 7.067 23.380 13.360 1.00 26.62 617 GLU A CA 1
ATOM 4831 C C . GLU A 1 617 ? 8.319 22.898 12.617 1.00 26.62 617 GLU A C 1
ATOM 4833 O O . GLU A 1 617 ? 9.034 21.973 13.011 1.00 26.62 617 GLU A O 1
ATOM 4838 N N . ASP A 1 618 ? 8.574 23.628 11.542 1.00 27.28 618 ASP A N 1
ATOM 4839 C CA . ASP A 1 618 ? 9.585 23.501 10.502 1.00 27.28 618 ASP A CA 1
ATOM 4840 C C . ASP A 1 618 ? 11.024 23.780 11.007 1.00 27.28 618 ASP A C 1
ATOM 4842 O O . ASP A 1 618 ? 11.748 24.612 10.463 1.00 27.28 618 ASP A O 1
ATOM 4846 N N . ASN A 1 619 ? 11.461 23.105 12.079 1.00 25.11 619 ASN A N 1
ATOM 4847 C CA . ASN A 1 619 ? 12.761 23.355 12.728 1.00 25.11 619 ASN A CA 1
ATOM 4848 C C . ASN A 1 619 ? 13.794 22.218 12.611 1.00 25.11 619 ASN A C 1
ATOM 4850 O O . ASN A 1 619 ? 14.918 22.344 13.102 1.00 25.11 619 ASN A O 1
ATOM 4854 N N . SER A 1 620 ? 13.486 21.121 11.916 1.00 26.47 620 SER A N 1
ATOM 4855 C CA . SER A 1 620 ? 14.400 19.972 11.781 1.00 26.47 620 SER A CA 1
ATOM 4856 C C . SER A 1 620 ? 15.330 20.024 10.558 1.00 26.47 620 SER A C 1
ATOM 4858 O O . SER A 1 620 ? 16.241 19.206 10.451 1.00 26.47 620 SER A O 1
ATOM 4860 N N . ARG A 1 621 ? 15.195 21.010 9.657 1.00 27.19 621 ARG A N 1
ATOM 4861 C CA . ARG A 1 621 ? 16.005 21.091 8.420 1.00 27.19 621 ARG A CA 1
ATOM 4862 C C . ARG A 1 621 ? 17.340 21.843 8.514 1.00 27.19 621 ARG A C 1
ATOM 4864 O O . ARG A 1 621 ? 18.053 21.896 7.518 1.00 27.19 621 ARG A O 1
ATOM 4871 N N . LYS A 1 622 ? 17.722 22.407 9.668 1.00 25.59 622 LYS A N 1
ATOM 4872 C CA . LYS A 1 622 ? 18.943 23.245 9.788 1.00 25.59 622 LYS A CA 1
ATOM 4873 C C . LYS A 1 622 ? 20.024 22.752 10.761 1.00 25.59 622 LYS A C 1
ATOM 4875 O O . LYS A 1 622 ? 20.943 23.505 11.064 1.00 25.59 622 LYS A O 1
ATOM 4880 N N . ARG A 1 623 ? 19.972 21.508 11.246 1.00 23.48 623 ARG A N 1
ATOM 4881 C CA . ARG A 1 623 ? 20.900 21.030 12.294 1.00 23.48 623 ARG A CA 1
ATOM 4882 C C . ARG A 1 623 ? 21.618 19.712 11.990 1.00 23.48 623 ARG A C 1
ATOM 4884 O O . ARG A 1 623 ? 21.732 18.889 12.874 1.00 23.48 623 ARG A O 1
ATOM 4891 N N . PHE A 1 624 ? 22.166 19.528 10.791 1.00 24.17 624 PHE A N 1
ATOM 4892 C CA . PHE A 1 624 ? 23.214 18.515 10.565 1.00 24.17 624 PHE A CA 1
ATOM 4893 C C . PHE A 1 624 ? 24.188 18.962 9.471 1.00 24.17 624 PHE A C 1
ATOM 4895 O O . PHE A 1 624 ? 24.257 18.372 8.407 1.00 24.17 624 PHE A O 1
ATOM 4902 N N . MET A 1 625 ? 24.925 20.039 9.740 1.00 23.48 625 MET A N 1
ATOM 4903 C CA . MET A 1 625 ? 26.272 20.264 9.207 1.00 23.48 625 MET A CA 1
ATOM 4904 C C . MET A 1 625 ? 27.017 21.074 10.267 1.00 23.48 625 MET A C 1
ATOM 4906 O O . MET A 1 625 ? 26.738 22.253 10.470 1.00 23.48 625 MET A O 1
ATOM 4910 N N . GLY A 1 626 ? 27.903 20.418 11.006 1.00 21.78 626 GLY A N 1
ATOM 4911 C CA . GLY A 1 626 ? 28.728 21.067 12.013 1.00 21.78 626 GLY A CA 1
ATOM 4912 C C . GLY A 1 626 ? 29.923 20.199 12.372 1.00 21.78 626 GLY A C 1
ATOM 4913 O O . GLY A 1 626 ? 29.801 19.315 13.211 1.00 21.78 626 GLY A O 1
ATOM 4914 N N . ALA A 1 627 ? 31.063 20.494 11.756 1.00 22.56 627 ALA A N 1
ATOM 4915 C CA . ALA A 1 627 ? 32.392 20.226 12.293 1.00 22.56 627 ALA A CA 1
ATOM 4916 C C . ALA A 1 627 ? 33.153 21.559 12.196 1.00 22.56 627 ALA A C 1
ATOM 4918 O O . ALA A 1 627 ? 33.229 22.139 11.118 1.00 22.56 627 ALA A O 1
ATOM 4919 N N . GLU A 1 628 ? 33.418 22.180 13.351 1.00 22.84 628 GLU A N 1
ATOM 4920 C CA . GLU A 1 628 ? 34.775 22.399 13.890 1.00 22.84 628 GLU A CA 1
ATOM 4921 C C . GLU A 1 628 ? 35.440 23.673 13.312 1.00 22.84 628 GLU A C 1
ATOM 4923 O O . GLU A 1 628 ? 35.418 23.899 12.117 1.00 22.84 628 GLU A O 1
ATOM 4928 N N . ASN A 1 629 ? 36.073 24.585 14.052 1.00 23.08 629 ASN A N 1
ATOM 4929 C CA . ASN A 1 629 ? 36.444 24.666 15.459 1.00 23.08 629 ASN A CA 1
ATOM 4930 C C . ASN A 1 629 ? 36.987 26.097 15.740 1.00 23.08 629 ASN A C 1
ATOM 4932 O O . ASN A 1 629 ? 37.379 26.797 14.812 1.00 23.08 629 ASN A O 1
ATOM 4936 N N . ILE A 1 630 ? 37.114 26.442 17.033 1.00 24.31 630 ILE A N 1
ATOM 4937 C CA . ILE A 1 630 ? 37.980 27.491 17.642 1.00 24.31 630 ILE A CA 1
ATOM 4938 C C . ILE A 1 630 ? 37.377 28.907 17.853 1.00 24.31 630 ILE A C 1
ATOM 4940 O O . ILE A 1 630 ? 37.423 29.776 16.993 1.00 24.31 630 ILE A O 1
ATOM 4944 N N . LYS A 1 631 ? 36.881 29.109 19.096 1.00 23.25 631 LYS A N 1
ATOM 4945 C CA . LYS A 1 631 ? 37.316 30.102 20.124 1.00 23.25 631 LYS A CA 1
ATOM 4946 C C . LYS A 1 631 ? 37.710 31.509 19.612 1.00 23.25 631 LYS A C 1
ATOM 4948 O O . LYS A 1 631 ? 38.631 31.629 18.824 1.00 23.25 631 LYS A O 1
ATOM 4953 N N . ASN A 1 632 ? 37.203 32.635 20.128 1.00 22.98 632 ASN A N 1
ATOM 4954 C CA . ASN A 1 632 ? 37.208 33.053 21.539 1.00 22.98 632 ASN A CA 1
ATOM 4955 C C . ASN A 1 632 ? 36.424 34.380 21.754 1.00 22.98 632 ASN A C 1
ATOM 4957 O O . ASN A 1 632 ? 36.573 35.292 20.955 1.00 22.98 632 ASN A O 1
ATOM 4961 N N . ILE A 1 633 ? 35.721 34.480 22.894 1.00 23.59 633 ILE A N 1
ATOM 4962 C CA . ILE A 1 633 ? 35.701 35.593 23.880 1.00 23.59 633 ILE A CA 1
ATOM 4963 C C . ILE A 1 633 ? 35.395 37.033 23.403 1.00 23.59 633 ILE A C 1
ATOM 4965 O O . ILE A 1 633 ? 36.220 37.666 22.756 1.00 23.59 633 ILE A O 1
ATOM 4969 N N . GLY A 1 634 ? 34.331 37.618 23.981 1.00 23.59 634 GLY A N 1
ATOM 4970 C CA . GLY A 1 634 ? 34.425 38.968 24.566 1.00 23.59 634 GLY A CA 1
ATOM 4971 C C . GLY A 1 634 ? 33.351 39.997 24.194 1.00 23.59 634 GLY A C 1
ATOM 4972 O O . GLY A 1 634 ? 33.534 40.745 23.250 1.00 23.59 634 GLY A O 1
ATOM 4973 N N . GLN A 1 635 ? 32.303 40.050 25.022 1.00 24.36 635 GLN A N 1
ATOM 4974 C CA . GLN A 1 635 ? 31.649 41.239 25.603 1.00 24.36 635 GLN A CA 1
ATOM 4975 C C . GLN A 1 635 ? 31.206 42.466 24.769 1.00 24.36 635 GLN A C 1
ATOM 4977 O O . GLN A 1 635 ? 31.993 43.180 24.165 1.00 24.36 635 GLN A O 1
ATOM 4982 N N . ASP A 1 636 ? 29.924 42.773 25.000 1.00 22.89 636 ASP A N 1
ATOM 4983 C CA . ASP A 1 636 ? 29.333 44.071 25.356 1.00 22.89 636 ASP A CA 1
ATOM 4984 C C . ASP A 1 636 ? 29.232 45.229 24.339 1.00 22.89 636 ASP A C 1
ATOM 4986 O O . ASP A 1 636 ? 30.128 46.041 24.150 1.00 22.89 636 ASP A O 1
ATOM 4990 N N . SER A 1 637 ? 27.968 45.441 23.949 1.00 22.66 637 SER A N 1
ATOM 4991 C CA . SER A 1 637 ? 27.205 46.695 24.090 1.00 22.66 637 SER A CA 1
ATOM 4992 C C . SER A 1 637 ? 27.382 47.860 23.097 1.00 22.66 637 SER A C 1
ATOM 4994 O O . SER A 1 637 ? 28.435 48.462 22.951 1.00 22.66 637 SER A O 1
ATOM 4996 N N . ASN A 1 638 ? 26.213 48.251 22.570 1.00 21.94 638 ASN A N 1
ATOM 4997 C CA . ASN A 1 638 ? 25.719 49.608 22.315 1.00 21.94 638 ASN A CA 1
ATOM 4998 C C . ASN A 1 638 ? 26.401 50.528 21.280 1.00 21.94 638 ASN A C 1
ATOM 5000 O O . ASN A 1 638 ? 27.332 51.261 21.582 1.00 21.94 638 ASN A O 1
ATOM 5004 N N . ALA A 1 639 ? 25.652 50.677 20.178 1.00 23.27 639 ALA A N 1
ATOM 5005 C CA . ALA A 1 639 ? 25.062 51.938 19.704 1.00 23.27 639 ALA A CA 1
ATOM 5006 C C . ALA A 1 639 ? 25.911 52.934 18.888 1.00 23.27 639 ALA A C 1
ATOM 5008 O O . ALA A 1 639 ? 27.128 52.999 18.983 1.00 23.27 639 ALA A O 1
ATOM 5009 N N . VAL A 1 640 ? 25.145 53.779 18.174 1.00 24.31 640 VAL A N 1
ATOM 5010 C CA . VAL A 1 640 ? 25.487 54.944 17.328 1.00 24.31 640 VAL A CA 1
ATOM 5011 C C . VAL A 1 640 ? 25.616 54.574 15.839 1.00 24.31 640 VAL A C 1
ATOM 5013 O O . VAL A 1 640 ? 26.593 53.969 15.427 1.00 24.31 640 VAL A O 1
ATOM 5016 N N . VAL A 1 641 ? 24.548 54.668 15.032 1.00 23.80 641 VAL A N 1
ATOM 5017 C CA . VAL A 1 641 ? 23.837 55.859 14.489 1.00 23.80 641 VAL A CA 1
ATOM 5018 C C . VAL A 1 641 ? 24.648 56.616 13.434 1.00 23.80 641 VAL A C 1
ATOM 5020 O O . VAL A 1 641 ? 25.820 56.908 13.634 1.00 23.80 641 VAL A O 1
ATOM 5023 N N . SER A 1 642 ? 23.917 57.013 12.384 1.00 24.64 642 SER A N 1
ATOM 5024 C CA . SER A 1 642 ? 24.254 57.781 11.174 1.00 24.64 642 SER A CA 1
ATOM 5025 C C . SER A 1 642 ? 24.778 56.908 10.027 1.00 24.64 642 SER A C 1
ATOM 5027 O O . SER A 1 642 ? 25.818 56.285 10.144 1.00 24.64 642 SER A O 1
ATOM 5029 N N . GLY A 1 643 ? 24.073 56.721 8.913 1.00 23.33 643 GLY A N 1
ATOM 5030 C CA . GLY A 1 643 ? 22.940 57.446 8.351 1.00 23.33 643 GLY A CA 1
ATOM 5031 C C . GLY A 1 643 ? 23.356 57.920 6.971 1.00 23.33 643 GLY A C 1
ATOM 5032 O O . GLY A 1 643 ? 24.182 58.811 6.896 1.00 23.33 643 GLY A O 1
ATOM 5033 N N . ASP A 1 644 ? 22.793 57.308 5.935 1.00 22.97 644 ASP A N 1
ATOM 5034 C CA . ASP A 1 644 ? 22.444 57.996 4.697 1.00 22.97 644 ASP A CA 1
ATOM 5035 C C . ASP A 1 644 ? 21.298 57.223 4.038 1.00 22.97 644 ASP A C 1
ATOM 5037 O O . ASP A 1 644 ? 21.408 56.047 3.685 1.00 22.97 644 ASP A O 1
ATOM 5041 N N . ASN A 1 645 ? 20.154 57.902 3.997 1.00 24.33 645 ASN A N 1
ATOM 5042 C CA . ASN A 1 645 ? 18.987 57.542 3.216 1.00 24.33 645 ASN A CA 1
ATOM 5043 C C . ASN A 1 645 ? 19.245 57.984 1.779 1.00 24.33 645 ASN A C 1
ATOM 5045 O O . ASN A 1 645 ? 19.455 59.170 1.556 1.00 24.33 645 ASN A O 1
ATOM 5049 N N . ASP A 1 646 ? 19.061 57.073 0.830 1.00 23.75 646 ASP A N 1
ATOM 5050 C CA . ASP A 1 646 ? 18.421 57.420 -0.432 1.00 23.75 646 ASP A CA 1
ATOM 5051 C C . ASP A 1 646 ? 17.430 56.313 -0.798 1.00 23.75 646 ASP A C 1
ATOM 5053 O O . ASP A 1 646 ? 17.769 55.171 -1.107 1.00 23.75 646 ASP A O 1
ATOM 5057 N N . THR A 1 647 ? 16.158 56.674 -0.676 1.00 25.98 647 THR A N 1
ATOM 5058 C CA . THR A 1 647 ? 14.990 55.941 -1.153 1.00 25.98 647 THR A CA 1
ATOM 5059 C C . THR A 1 647 ? 14.984 55.894 -2.677 1.00 25.98 647 THR A C 1
ATOM 5061 O O . THR A 1 647 ? 14.876 56.933 -3.325 1.00 25.98 647 THR A O 1
ATOM 5064 N N . ALA A 1 648 ? 14.955 54.689 -3.241 1.00 23.38 648 ALA A N 1
ATOM 5065 C CA . ALA A 1 648 ? 14.375 54.441 -4.553 1.00 23.38 648 ALA A CA 1
ATOM 5066 C C . ALA A 1 648 ? 13.476 53.205 -4.456 1.00 23.38 648 ALA A C 1
ATOM 5068 O O . ALA A 1 648 ? 13.937 52.086 -4.235 1.00 23.38 648 ALA A O 1
ATOM 5069 N N . SER A 1 649 ? 12.173 53.450 -4.577 1.00 27.28 649 SER A N 1
ATOM 5070 C CA . SER A 1 649 ? 11.151 52.451 -4.857 1.00 27.28 649 SER A CA 1
ATOM 5071 C C . SER A 1 649 ? 11.543 51.622 -6.078 1.00 27.28 649 SER A C 1
ATOM 5073 O O . SER A 1 649 ? 11.860 52.198 -7.119 1.00 27.28 649 SER A O 1
ATOM 5075 N N . PHE A 1 650 ? 11.444 50.300 -5.980 1.00 24.70 650 PHE A N 1
ATOM 5076 C CA . PHE A 1 650 ? 11.350 49.451 -7.159 1.00 24.70 650 PHE A CA 1
ATOM 5077 C C . PHE A 1 650 ? 10.077 48.619 -7.091 1.00 24.70 650 PHE A C 1
ATOM 5079 O O . PHE A 1 650 ? 9.848 47.863 -6.148 1.00 24.70 650 PHE A O 1
ATOM 5086 N N . ASP A 1 651 ? 9.257 48.878 -8.103 1.00 23.00 651 ASP A N 1
ATOM 5087 C CA . ASP A 1 651 ? 7.947 48.331 -8.395 1.00 23.00 651 ASP A CA 1
ATOM 5088 C C . ASP A 1 651 ? 7.903 46.802 -8.396 1.00 23.00 651 ASP A C 1
ATOM 5090 O O . ASP A 1 651 ? 8.730 46.120 -9.009 1.00 23.00 651 ASP A O 1
ATOM 5094 N N . GLU A 1 652 ? 6.815 46.289 -7.823 1.00 31.06 652 GLU A N 1
ATOM 5095 C CA . GLU A 1 652 ? 6.176 45.046 -8.242 1.00 31.06 652 GLU A CA 1
ATOM 5096 C C . GLU A 1 652 ? 5.734 45.164 -9.711 1.00 31.06 652 GLU A C 1
ATOM 5098 O O . GLU A 1 652 ? 4.609 45.543 -10.023 1.00 31.06 652 GLU A O 1
ATOM 5103 N N . SER A 1 653 ? 6.628 44.852 -10.646 1.00 28.41 653 SER A N 1
ATOM 5104 C CA . SER A 1 653 ? 6.249 44.460 -12.009 1.00 28.41 653 SER A CA 1
ATOM 5105 C C . SER A 1 653 ? 7.382 43.699 -12.701 1.00 28.41 653 SER A C 1
ATOM 5107 O O . SER A 1 653 ? 8.013 44.173 -13.640 1.00 28.41 653 SER A O 1
ATOM 5109 N N . SER A 1 654 ? 7.638 42.463 -12.273 1.00 25.12 654 SER A N 1
ATOM 5110 C CA . SER A 1 654 ? 8.316 41.491 -13.133 1.00 25.12 654 SER A CA 1
ATOM 5111 C C . SER A 1 654 ? 7.290 40.488 -13.645 1.00 25.12 654 SER A C 1
ATOM 5113 O O . SER A 1 654 ? 6.843 39.581 -12.953 1.00 25.12 654 SER A O 1
ATOM 5115 N N . MET A 1 655 ? 6.884 40.747 -14.885 1.00 27.50 655 MET A N 1
ATOM 5116 C CA . MET A 1 655 ? 6.094 39.895 -15.763 1.00 27.50 655 MET A CA 1
ATOM 5117 C C . MET A 1 655 ? 6.287 38.399 -15.485 1.00 27.50 655 MET A C 1
ATOM 5119 O O . MET A 1 655 ? 7.373 37.850 -15.687 1.00 27.50 655 MET A O 1
ATOM 5123 N N . GLU A 1 656 ? 5.186 37.739 -15.127 1.00 32.50 656 GLU A N 1
ATOM 5124 C CA . GLU A 1 656 ? 4.945 36.326 -15.407 1.00 32.50 656 GLU A CA 1
ATOM 5125 C C . GLU A 1 656 ? 5.001 36.114 -16.929 1.00 32.50 656 GLU A C 1
ATOM 5127 O O . GLU A 1 656 ? 3.993 36.058 -17.631 1.00 32.50 656 GLU A O 1
ATOM 5132 N N . ALA A 1 657 ? 6.213 36.034 -17.471 1.00 23.16 657 ALA A N 1
ATOM 5133 C CA . ALA A 1 657 ? 6.441 35.528 -18.809 1.00 23.16 657 ALA A CA 1
ATOM 5134 C C . ALA A 1 657 ? 6.432 33.999 -18.731 1.00 23.16 657 ALA A C 1
ATOM 5136 O O . ALA A 1 657 ? 7.392 33.357 -18.301 1.00 23.16 657 ALA A O 1
ATOM 5137 N N . ASN A 1 658 ? 5.289 33.438 -19.113 1.00 28.59 658 ASN A N 1
ATOM 5138 C CA . ASN A 1 658 ? 5.067 32.029 -19.401 1.00 28.59 658 ASN A CA 1
ATOM 5139 C C . ASN A 1 658 ? 6.299 31.356 -20.039 1.00 28.59 658 ASN A C 1
ATOM 5141 O O . ASN A 1 658 ? 6.584 31.558 -21.213 1.00 28.59 658 ASN A O 1
ATOM 5145 N N . THR A 1 659 ? 6.974 30.487 -19.287 1.00 27.66 659 THR A N 1
ATOM 5146 C CA . THR A 1 659 ? 7.870 29.435 -19.810 1.00 27.66 659 THR A CA 1
ATOM 5147 C C . THR A 1 659 ? 7.191 28.068 -19.680 1.00 27.66 659 THR A C 1
ATOM 5149 O O . THR A 1 659 ? 7.773 27.080 -19.240 1.00 27.66 659 THR A O 1
ATOM 5152 N N . SER A 1 660 ? 5.900 28.013 -20.018 1.00 29.91 660 SER A N 1
ATOM 5153 C CA . SER A 1 660 ? 5.098 26.783 -20.054 1.00 29.91 660 SER A CA 1
ATOM 5154 C C . SER A 1 660 ? 4.883 26.239 -21.470 1.00 29.91 660 SER A C 1
ATOM 5156 O O . SER A 1 660 ? 4.316 25.161 -21.607 1.00 29.91 660 SER A O 1
ATOM 5158 N N . THR A 1 661 ? 5.354 26.935 -22.510 1.00 29.67 661 THR A N 1
ATOM 5159 C CA . THR A 1 661 ? 5.085 26.605 -23.921 1.00 29.67 661 THR A CA 1
ATOM 5160 C C . THR A 1 661 ? 6.258 25.992 -24.698 1.00 29.67 661 THR A C 1
ATOM 5162 O O . THR A 1 661 ? 6.023 25.476 -25.783 1.00 29.67 661 THR A O 1
ATOM 5165 N N . GLU A 1 662 ? 7.492 25.976 -24.176 1.00 32.06 662 GLU A N 1
ATOM 5166 C CA . GLU A 1 662 ? 8.666 25.423 -24.898 1.00 32.06 662 GLU A CA 1
ATOM 5167 C C . GLU A 1 662 ? 9.029 23.965 -24.545 1.00 32.06 662 GLU A C 1
ATOM 5169 O O . GLU A 1 662 ? 9.864 23.368 -25.211 1.00 32.06 662 GLU A O 1
ATOM 5174 N N . LEU A 1 663 ? 8.398 23.353 -23.536 1.00 44.81 663 LEU A N 1
ATOM 5175 C CA . LEU A 1 663 ? 8.764 22.019 -23.011 1.00 44.81 663 LEU A CA 1
ATOM 5176 C C . LEU A 1 663 ? 7.882 20.864 -23.522 1.00 44.81 663 LEU A C 1
ATOM 5178 O O . LEU A 1 663 ? 7.922 19.760 -22.971 1.00 44.81 663 LEU A O 1
ATOM 5182 N N . ASP A 1 664 ? 7.040 21.113 -24.527 1.00 51.69 664 ASP A N 1
ATOM 5183 C CA . ASP A 1 664 ? 6.029 20.145 -24.963 1.00 51.69 664 ASP A CA 1
ATOM 5184 C C . ASP A 1 664 ? 6.417 19.288 -26.178 1.00 51.69 664 ASP A C 1
ATOM 5186 O O . ASP A 1 664 ? 5.716 18.304 -26.436 1.00 51.69 664 ASP A O 1
ATOM 5190 N N . SER A 1 665 ? 7.531 19.577 -26.859 1.00 67.31 665 SER A N 1
ATOM 5191 C CA . SER A 1 665 ? 8.027 18.832 -28.030 1.00 67.31 665 SER A CA 1
ATOM 5192 C C . SER A 1 665 ? 9.212 17.916 -27.705 1.00 67.31 665 SER A C 1
ATOM 5194 O O . SER A 1 665 ? 10.085 18.294 -26.932 1.00 67.31 665 SER A O 1
ATOM 5196 N N . LEU A 1 666 ? 9.268 16.735 -28.332 1.00 81.56 666 LEU A N 1
ATOM 5197 C CA . LEU A 1 666 ? 10.451 15.862 -28.319 1.00 81.56 666 LEU A CA 1
ATOM 5198 C C . LEU A 1 666 ? 11.601 16.539 -29.078 1.00 81.56 666 LEU A C 1
ATOM 5200 O O . LEU A 1 666 ? 11.363 17.108 -30.147 1.00 81.56 666 LEU A O 1
ATOM 5204 N N . HIS A 1 667 ? 12.830 16.461 -28.565 1.00 85.50 667 HIS A N 1
ATOM 5205 C CA . HIS A 1 667 ? 13.993 17.119 -29.174 1.00 85.50 667 HIS A CA 1
ATOM 5206 C C . HIS A 1 667 ? 14.979 16.134 -29.809 1.00 85.50 667 HIS A C 1
ATOM 5208 O O . HIS A 1 667 ? 15.425 16.341 -30.933 1.00 85.50 667 HIS A O 1
ATOM 5214 N N . ILE A 1 668 ? 15.335 15.066 -29.097 1.00 86.81 668 ILE A N 1
ATOM 5215 C CA . ILE A 1 668 ? 16.352 14.098 -29.526 1.00 86.81 668 ILE A CA 1
ATOM 5216 C C . ILE A 1 668 ? 15.719 13.049 -30.440 1.00 86.81 668 ILE A C 1
ATOM 5218 O O . ILE A 1 668 ? 16.221 12.767 -31.529 1.00 86.81 668 ILE A O 1
ATOM 5222 N N . LEU A 1 669 ? 14.574 12.508 -30.025 1.00 90.25 669 LEU A N 1
ATOM 5223 C CA . LEU A 1 669 ? 13.851 11.468 -30.759 1.00 90.25 669 LEU A CA 1
ATOM 5224 C C . LEU A 1 669 ? 13.174 11.994 -32.037 1.00 90.25 669 LEU A C 1
ATOM 5226 O O . LEU A 1 669 ? 12.823 11.209 -32.917 1.00 90.25 669 LEU A O 1
ATOM 5230 N N . SER A 1 670 ? 13.002 13.311 -32.163 1.00 89.44 670 SER A N 1
ATOM 5231 C CA . SER A 1 670 ? 12.471 13.975 -33.362 1.00 89.44 670 SER A CA 1
ATOM 5232 C C . SER A 1 670 ? 13.545 14.290 -34.415 1.00 89.44 670 SER A C 1
ATOM 5234 O O . SER A 1 670 ? 13.209 14.768 -35.498 1.00 89.44 670 SER A O 1
ATOM 5236 N N . SER A 1 671 ? 14.823 13.996 -34.139 1.00 88.69 671 SER A N 1
ATOM 5237 C CA . SER A 1 671 ? 15.929 14.274 -35.061 1.00 88.69 671 SER A CA 1
ATOM 5238 C C . SER A 1 671 ? 15.817 13.504 -36.383 1.00 88.69 671 SER A C 1
ATOM 5240 O O . SER A 1 671 ? 15.663 12.277 -36.406 1.00 88.69 671 SER A O 1
ATOM 5242 N N . SER A 1 672 ? 15.957 14.223 -37.503 1.00 89.69 672 SER A N 1
ATOM 5243 C CA . SER A 1 672 ? 16.039 13.614 -38.836 1.00 89.69 672 SER A CA 1
ATOM 5244 C C . SER A 1 672 ? 17.372 12.925 -39.099 1.00 89.69 672 SER A C 1
ATOM 5246 O O . SER A 1 672 ? 17.458 12.076 -39.987 1.00 89.69 672 SER A O 1
ATOM 5248 N N . ASP A 1 673 ? 18.402 13.257 -38.329 1.00 88.75 673 ASP A N 1
ATOM 5249 C CA . ASP A 1 673 ? 19.753 12.774 -38.562 1.00 88.75 673 ASP A CA 1
ATOM 5250 C C . ASP A 1 673 ? 19.988 11.436 -37.860 1.00 88.75 673 ASP A C 1
ATOM 5252 O O . ASP A 1 673 ? 19.427 11.159 -36.800 1.00 88.75 673 ASP A O 1
ATOM 5256 N N . TRP A 1 674 ? 20.852 10.604 -38.446 1.00 90.00 674 TRP A N 1
ATOM 5257 C CA . TRP A 1 674 ? 21.413 9.442 -37.761 1.00 90.00 674 TRP A CA 1
ATOM 5258 C C . TRP A 1 674 ? 22.693 9.882 -37.033 1.00 90.00 674 TRP A C 1
ATOM 5260 O O . TRP A 1 674 ? 23.745 10.001 -37.669 1.00 90.00 674 TRP A O 1
ATOM 5270 N N . PRO A 1 675 ? 22.634 10.189 -35.725 1.00 88.44 675 PRO A N 1
ATOM 5271 C CA . PRO A 1 675 ? 23.781 10.703 -34.983 1.00 88.44 675 PRO A CA 1
ATOM 5272 C C . PRO A 1 675 ? 24.888 9.657 -34.921 1.00 88.44 675 PRO A C 1
ATOM 5274 O O . PRO A 1 675 ? 24.606 8.476 -34.743 1.00 88.44 675 PRO A O 1
ATOM 5277 N N . ASN A 1 676 ? 26.151 10.074 -34.980 1.00 84.56 676 ASN A N 1
ATOM 5278 C CA . ASN A 1 676 ? 27.266 9.189 -34.658 1.00 84.56 676 ASN A CA 1
ATOM 5279 C C . ASN A 1 676 ? 27.410 9.074 -33.129 1.00 84.56 676 ASN A C 1
ATOM 5281 O O . ASN A 1 676 ? 27.930 9.987 -32.488 1.00 84.56 676 ASN A O 1
ATOM 5285 N N . ILE A 1 677 ? 26.911 7.982 -32.542 1.00 85.94 677 ILE A N 1
ATOM 5286 C CA . ILE A 1 677 ? 26.992 7.718 -31.100 1.00 85.94 677 ILE A CA 1
ATOM 5287 C C . ILE A 1 677 ? 28.157 6.761 -30.866 1.00 85.94 677 ILE A C 1
ATOM 5289 O O . ILE A 1 677 ? 28.066 5.578 -31.179 1.00 85.94 677 ILE A O 1
ATOM 5293 N N . VAL A 1 678 ? 29.253 7.275 -30.312 1.00 82.31 678 VAL A N 1
ATOM 5294 C CA . VAL A 1 678 ? 30.414 6.454 -29.958 1.00 82.31 678 VAL A CA 1
ATOM 5295 C C . VAL A 1 678 ? 30.233 5.952 -28.530 1.00 82.31 678 VAL A C 1
ATOM 5297 O O . VAL A 1 678 ? 30.253 6.742 -27.584 1.00 82.31 678 VAL A O 1
ATOM 5300 N N . TYR A 1 679 ? 30.037 4.641 -28.385 1.00 86.31 679 TYR A N 1
ATOM 5301 C CA . TYR A 1 679 ? 29.953 3.983 -27.086 1.00 86.31 679 TYR A CA 1
ATOM 5302 C C . TYR A 1 679 ? 30.683 2.645 -27.082 1.00 86.31 679 TYR A C 1
ATOM 5304 O O . TYR A 1 679 ? 30.270 1.700 -27.755 1.00 86.31 679 TYR A O 1
ATOM 5312 N N . ASP A 1 680 ? 31.739 2.545 -26.286 1.00 89.06 680 ASP A N 1
ATOM 5313 C CA . ASP A 1 680 ? 32.515 1.322 -26.131 1.00 89.06 680 ASP A CA 1
ATOM 5314 C C . ASP A 1 680 ? 32.171 0.636 -24.805 1.00 89.06 680 ASP A C 1
ATOM 5316 O O . ASP A 1 680 ? 32.629 1.030 -23.733 1.00 89.06 680 ASP A O 1
ATOM 5320 N N . VAL A 1 681 ? 31.390 -0.445 -24.887 1.00 90.44 681 VAL A N 1
ATOM 5321 C CA . VAL A 1 681 ? 30.994 -1.265 -23.727 1.00 90.44 681 VAL A CA 1
ATOM 5322 C C . VAL A 1 681 ? 32.208 -1.836 -22.989 1.00 90.44 681 VAL A C 1
ATOM 5324 O O . VAL A 1 681 ? 32.129 -2.118 -21.800 1.00 90.44 681 VAL A O 1
ATOM 5327 N N . SER A 1 682 ? 33.353 -1.988 -23.660 1.00 88.25 682 SER A N 1
ATOM 5328 C CA . SER A 1 682 ? 34.556 -2.528 -23.030 1.00 88.25 682 SER A CA 1
ATOM 5329 C C . SER A 1 682 ? 35.307 -1.519 -22.151 1.00 88.25 682 SER A C 1
ATOM 5331 O O . SER A 1 682 ? 36.179 -1.933 -21.385 1.00 88.25 682 SER A O 1
ATOM 5333 N N . SER A 1 683 ? 34.982 -0.224 -22.229 1.00 86.88 683 SER A N 1
ATOM 5334 C CA . SER A 1 683 ? 35.650 0.840 -21.464 1.00 86.88 683 SER A CA 1
ATOM 5335 C C . SER A 1 683 ? 34.695 1.770 -20.709 1.00 86.88 683 SER A C 1
ATOM 5337 O O . SER A 1 683 ? 35.103 2.392 -19.722 1.00 86.88 683 SER A O 1
ATOM 5339 N N . GLN A 1 684 ? 33.436 1.854 -21.132 1.00 90.12 684 GLN A N 1
ATOM 5340 C CA . GLN A 1 684 ? 32.392 2.671 -20.522 1.00 90.12 684 GLN A CA 1
ATOM 5341 C C . GLN A 1 684 ? 31.427 1.822 -19.689 1.00 90.12 684 GLN A C 1
ATOM 5343 O O . GLN A 1 684 ? 31.408 0.595 -19.762 1.00 90.12 684 GLN A O 1
ATOM 5348 N N . ASP A 1 685 ? 30.625 2.503 -18.878 1.00 89.19 685 ASP A N 1
ATOM 5349 C CA . ASP A 1 685 ? 29.659 1.879 -17.980 1.00 89.19 685 ASP A CA 1
ATOM 5350 C C . ASP A 1 685 ? 28.578 1.095 -18.751 1.00 89.19 685 ASP A C 1
ATOM 5352 O O . ASP A 1 685 ? 28.253 1.394 -19.893 1.00 89.19 685 ASP A O 1
ATOM 5356 N N . VAL A 1 686 ? 27.933 0.108 -18.151 1.00 91.31 686 VAL A N 1
ATOM 5357 C CA . VAL A 1 686 ? 26.758 -0.540 -18.741 1.00 91.31 686 VAL A CA 1
ATOM 5358 C C . VAL A 1 686 ? 25.785 -0.931 -17.649 1.00 91.31 686 VAL A C 1
ATOM 5360 O O . VAL A 1 686 ? 26.182 -1.393 -16.588 1.00 91.31 686 VAL A O 1
ATOM 5363 N N . SER A 1 687 ? 24.497 -0.725 -17.893 1.00 91.81 687 SER A N 1
ATOM 5364 C CA . SER A 1 687 ? 23.449 -1.101 -16.950 1.00 91.81 687 SER A CA 1
ATOM 5365 C C . SER A 1 687 ? 22.366 -1.881 -17.673 1.00 91.81 687 SER A C 1
ATOM 5367 O O . SER A 1 687 ? 21.803 -1.414 -18.665 1.00 91.81 687 SER A O 1
ATOM 5369 N N . VAL A 1 688 ? 22.053 -3.049 -17.116 1.00 92.88 688 VAL A N 1
ATOM 5370 C CA . VAL A 1 688 ? 20.965 -3.922 -17.566 1.00 92.88 688 VAL A CA 1
ATOM 5371 C C . VAL A 1 688 ? 19.588 -3.456 -17.076 1.00 92.88 688 VAL A C 1
ATOM 5373 O O . VAL A 1 688 ? 18.573 -4.024 -17.482 1.00 92.88 688 VAL A O 1
ATOM 5376 N N . HIS A 1 689 ? 19.527 -2.422 -16.232 1.00 93.56 689 HIS A N 1
ATOM 5377 C CA . HIS A 1 689 ? 18.301 -1.909 -15.619 1.00 93.56 689 HIS A CA 1
ATOM 5378 C C . HIS A 1 689 ? 17.749 -0.724 -16.424 1.00 93.56 689 HIS A C 1
ATOM 5380 O O . HIS A 1 689 ? 18.162 0.425 -16.255 1.00 93.56 689 HIS A O 1
ATOM 5386 N N . ILE A 1 690 ? 16.820 -1.009 -17.344 1.00 95.25 690 ILE A N 1
ATOM 5387 C CA . ILE A 1 690 ? 16.281 -0.033 -18.312 1.00 95.25 690 ILE A CA 1
ATOM 5388 C C . ILE A 1 690 ? 14.738 0.024 -18.319 1.00 95.25 690 ILE A C 1
ATOM 5390 O O . ILE A 1 690 ? 14.102 -0.213 -19.352 1.00 95.25 690 ILE A O 1
ATOM 5394 N N . PRO A 1 691 ? 14.097 0.328 -17.175 1.00 96.12 691 PRO A N 1
ATOM 5395 C CA . PRO A 1 691 ? 12.650 0.203 -17.013 1.00 96.12 691 PRO A CA 1
ATOM 5396 C C . PRO A 1 691 ? 11.817 1.080 -17.964 1.00 96.12 691 PRO A C 1
ATOM 5398 O O . PRO A 1 691 ? 10.741 0.643 -18.370 1.00 96.12 691 PRO A O 1
ATOM 5401 N N . LEU A 1 692 ? 12.295 2.263 -18.386 1.00 96.06 692 LEU A N 1
ATOM 5402 C CA . LEU A 1 692 ? 11.573 3.094 -19.367 1.00 96.06 692 LEU A CA 1
ATOM 5403 C C . LEU A 1 692 ? 11.516 2.428 -20.744 1.00 96.06 692 LEU A C 1
ATOM 5405 O O . LEU A 1 692 ? 10.464 2.398 -21.377 1.00 96.06 692 LEU A O 1
ATOM 5409 N N . HIS A 1 693 ? 12.640 1.866 -21.197 1.00 97.12 693 HIS A N 1
ATOM 5410 C CA . HIS A 1 693 ? 12.711 1.188 -22.494 1.00 97.12 693 HIS A CA 1
ATOM 5411 C C . HIS A 1 693 ? 11.817 -0.056 -22.504 1.00 97.12 693 HIS A C 1
ATOM 5413 O O . HIS A 1 693 ? 11.127 -0.319 -23.487 1.00 97.12 693 HIS A O 1
ATOM 5419 N N . ARG A 1 694 ? 11.761 -0.788 -21.387 1.00 97.19 694 ARG A N 1
ATOM 5420 C CA . ARG A 1 694 ? 10.887 -1.959 -21.238 1.00 97.19 694 ARG A CA 1
ATOM 5421 C C . ARG A 1 694 ? 9.407 -1.581 -21.182 1.00 97.19 694 ARG A C 1
ATOM 5423 O O . ARG A 1 694 ? 8.597 -2.270 -21.795 1.00 97.19 694 ARG A O 1
ATOM 5430 N N . LEU A 1 695 ? 9.047 -0.470 -20.531 1.00 97.75 695 LEU A N 1
ATOM 5431 C CA . LEU A 1 695 ? 7.677 0.055 -20.578 1.00 97.75 695 LEU A CA 1
ATOM 5432 C C . LEU A 1 695 ? 7.272 0.446 -22.007 1.00 97.75 695 LEU A C 1
ATOM 5434 O O . LEU A 1 695 ? 6.197 0.055 -22.460 1.00 97.75 695 LEU A O 1
ATOM 5438 N N . LEU A 1 696 ? 8.137 1.163 -22.734 1.00 97.62 696 LEU A N 1
ATOM 5439 C CA . LEU A 1 696 ? 7.904 1.507 -24.140 1.00 97.62 696 LEU A CA 1
ATOM 5440 C C . LEU A 1 696 ? 7.729 0.248 -24.997 1.00 97.62 696 LEU A C 1
ATOM 5442 O O . LEU A 1 696 ? 6.772 0.150 -25.760 1.00 97.62 696 LEU A O 1
ATOM 5446 N N . SER A 1 697 ? 8.622 -0.729 -24.839 1.00 97.81 697 SER A N 1
ATOM 5447 C CA . SER A 1 697 ? 8.560 -2.008 -25.547 1.00 97.81 697 SER A CA 1
ATOM 5448 C C . SER A 1 697 ? 7.231 -2.731 -25.304 1.00 97.81 697 SER A C 1
ATOM 5450 O O . SER A 1 697 ? 6.564 -3.134 -26.256 1.00 97.81 697 SER A O 1
ATOM 5452 N N . LEU A 1 698 ? 6.782 -2.804 -24.046 1.00 97.06 698 LEU A N 1
ATOM 5453 C CA . LEU A 1 698 ? 5.504 -3.415 -23.680 1.00 97.06 698 LEU A CA 1
ATOM 5454 C C . LEU A 1 698 ? 4.304 -2.681 -24.307 1.00 97.06 698 LEU A C 1
ATOM 5456 O O . LEU A 1 698 ? 3.382 -3.322 -24.818 1.00 97.06 698 LEU A O 1
ATOM 5460 N N . LEU A 1 699 ? 4.322 -1.343 -24.312 1.00 96.56 699 LEU A N 1
ATOM 5461 C CA . LEU A 1 699 ? 3.289 -0.525 -24.955 1.00 96.56 699 LEU A CA 1
ATOM 5462 C C . LEU A 1 699 ? 3.224 -0.769 -26.468 1.00 96.56 699 LEU A C 1
ATOM 5464 O O . LEU A 1 699 ? 2.136 -0.977 -27.007 1.00 96.56 699 LEU A O 1
ATOM 5468 N N . LEU A 1 700 ? 4.377 -0.773 -27.145 1.00 95.56 700 LEU A N 1
ATOM 5469 C CA . LEU A 1 700 ? 4.474 -1.018 -28.585 1.00 95.56 700 LEU A CA 1
ATOM 5470 C C . LEU A 1 700 ? 4.053 -2.444 -28.943 1.00 95.56 700 LEU A C 1
ATOM 5472 O O . LEU A 1 700 ? 3.314 -2.638 -29.906 1.00 95.56 700 LEU A O 1
ATOM 5476 N N . GLN A 1 701 ? 4.453 -3.434 -28.143 1.00 94.69 701 GLN A N 1
ATOM 5477 C CA . GLN A 1 701 ? 4.067 -4.828 -28.345 1.00 94.69 701 GLN A CA 1
ATOM 5478 C C . GLN A 1 701 ? 2.548 -4.987 -28.254 1.00 94.69 701 GLN A C 1
ATOM 5480 O O . GLN A 1 701 ? 1.937 -5.647 -29.097 1.00 94.69 701 GLN A O 1
ATOM 5485 N N . LYS A 1 702 ? 1.916 -4.351 -27.261 1.00 93.75 702 LYS A N 1
ATOM 5486 C CA . LYS A 1 702 ? 0.463 -4.408 -27.105 1.00 93.75 702 LYS A CA 1
ATOM 5487 C C . LYS A 1 702 ? -0.282 -3.630 -28.189 1.00 93.75 702 LYS A C 1
ATOM 5489 O O . LYS A 1 702 ? -1.292 -4.124 -28.686 1.00 93.75 702 LYS A O 1
ATOM 5494 N N . ALA A 1 703 ? 0.225 -2.464 -28.593 1.00 92.31 703 ALA A N 1
ATOM 5495 C CA . ALA A 1 703 ? -0.301 -1.716 -29.734 1.00 92.31 703 ALA A CA 1
ATOM 5496 C C . ALA A 1 703 ? -0.263 -2.557 -31.017 1.00 92.31 703 ALA A C 1
ATOM 5498 O O . ALA A 1 703 ? -1.274 -2.676 -31.704 1.00 92.31 703 ALA A O 1
ATOM 5499 N N . LEU A 1 704 ? 0.872 -3.203 -31.293 1.00 90.81 704 LEU A N 1
ATOM 5500 C CA . LEU A 1 704 ? 1.051 -4.052 -32.467 1.00 90.81 704 LEU A CA 1
ATOM 5501 C C . LEU A 1 704 ? 0.092 -5.249 -32.442 1.00 90.81 704 LEU A C 1
ATOM 5503 O O . LEU A 1 704 ? -0.599 -5.500 -33.427 1.00 90.81 704 LEU A O 1
ATOM 5507 N N . ARG A 1 705 ? -0.015 -5.945 -31.300 1.00 89.50 705 ARG A N 1
ATOM 5508 C CA . ARG A 1 705 ? -0.983 -7.041 -31.115 1.00 89.50 705 ARG A CA 1
ATOM 5509 C C . ARG A 1 705 ? -2.420 -6.575 -31.316 1.00 89.50 705 ARG A C 1
ATOM 5511 O O . ARG A 1 705 ? -3.201 -7.312 -31.885 1.00 89.50 705 ARG A O 1
ATOM 5518 N N . ARG A 1 706 ? -2.787 -5.366 -30.899 1.00 86.06 706 ARG A N 1
ATOM 5519 C CA . ARG A 1 706 ? -4.147 -4.854 -31.107 1.00 86.06 706 ARG A CA 1
ATOM 5520 C C . ARG A 1 706 ? -4.438 -4.506 -32.569 1.00 86.06 706 ARG A C 1
ATOM 5522 O O . ARG A 1 706 ? -5.559 -4.709 -33.019 1.00 86.06 706 ARG A O 1
ATOM 5529 N N . CYS A 1 707 ? -3.456 -3.975 -33.295 1.00 84.31 707 CYS A N 1
ATOM 5530 C CA . CYS A 1 707 ? -3.626 -3.603 -34.702 1.00 84.31 707 CYS A CA 1
ATOM 5531 C C . CYS A 1 707 ? -3.578 -4.810 -35.651 1.00 84.31 707 CYS A C 1
ATOM 5533 O O . CYS A 1 707 ? -4.260 -4.803 -36.671 1.00 84.31 707 CYS A O 1
ATOM 5535 N N . TYR A 1 708 ? -2.779 -5.832 -35.328 1.00 82.50 708 TYR A N 1
ATOM 5536 C CA . TYR A 1 708 ? -2.481 -6.945 -36.242 1.00 82.50 708 TYR A CA 1
ATOM 5537 C C . TYR A 1 708 ? -2.757 -8.340 -35.658 1.00 82.50 708 TYR A C 1
ATOM 5539 O O . TYR A 1 708 ? -2.626 -9.336 -36.367 1.00 82.50 708 TYR A O 1
ATOM 5547 N N . GLY A 1 709 ? -3.123 -8.440 -34.381 1.00 65.06 709 GLY A N 1
ATOM 5548 C CA . GLY A 1 709 ? -3.348 -9.695 -33.669 1.00 65.06 709 GLY A CA 1
ATOM 5549 C C . GLY A 1 709 ? -4.818 -9.926 -33.334 1.00 65.06 709 GLY A C 1
ATOM 5550 O O . GLY A 1 709 ? -5.290 -9.509 -32.287 1.00 65.06 709 GLY A O 1
ATOM 5551 N N . GLU A 1 710 ? -5.505 -10.652 -34.212 1.00 51.44 710 GLU A N 1
ATOM 5552 C CA . GLU A 1 710 ? -6.581 -11.603 -33.894 1.00 51.44 710 GLU A CA 1
ATOM 5553 C C . GLU A 1 710 ? -6.827 -12.458 -35.150 1.00 51.44 710 GLU A C 1
ATOM 5555 O O . GLU A 1 710 ? -7.714 -12.211 -35.960 1.00 51.44 710 GLU A O 1
ATOM 5560 N N . SER A 1 711 ? -5.965 -13.453 -35.367 1.00 46.53 711 SER A N 1
ATOM 5561 C CA . SER A 1 711 ? -6.223 -14.546 -36.308 1.00 46.53 711 SER A CA 1
ATOM 5562 C C . SER A 1 711 ? -5.426 -15.773 -35.889 1.00 46.53 711 SER A C 1
ATOM 5564 O O . SER A 1 711 ? -4.571 -16.238 -36.627 1.00 46.53 711 SER A O 1
ATOM 5566 N N . GLU A 1 712 ? -5.686 -16.295 -34.697 1.00 44.47 712 GLU A N 1
ATOM 5567 C CA . GLU A 1 712 ? -5.415 -17.695 -34.378 1.00 44.47 712 GLU A CA 1
ATOM 5568 C C . GLU A 1 712 ? -6.222 -18.057 -33.123 1.00 44.47 712 GLU A C 1
ATOM 5570 O O . GLU A 1 712 ? -6.261 -17.295 -32.164 1.00 44.47 712 GLU A O 1
ATOM 5575 N N . VAL A 1 713 ? -6.891 -19.214 -33.157 1.00 37.69 713 VAL A N 1
ATOM 5576 C CA . VAL A 1 713 ? -7.844 -19.755 -32.159 1.00 37.69 713 VAL A CA 1
ATOM 5577 C C . VAL A 1 713 ? -9.331 -19.359 -32.327 1.00 37.69 713 VAL A C 1
ATOM 5579 O O . VAL A 1 713 ? -10.057 -19.124 -31.370 1.00 37.69 713 VAL A O 1
ATOM 5582 N N . LEU A 1 714 ? -9.853 -19.448 -33.554 1.00 33.16 714 LEU A N 1
ATOM 5583 C CA . LEU A 1 714 ? -11.166 -20.075 -33.775 1.00 33.16 714 LEU A CA 1
ATOM 5584 C C . LEU A 1 714 ? -10.957 -21.255 -34.725 1.00 33.16 714 LEU A C 1
ATOM 5586 O O . LEU A 1 714 ? -10.691 -21.102 -35.914 1.00 33.16 714 LEU A O 1
ATOM 5590 N N . SER A 1 715 ? -10.986 -22.454 -34.155 1.00 31.83 715 SER A N 1
ATOM 5591 C CA . SER A 1 715 ? -10.751 -23.713 -34.848 1.00 31.83 715 SER A CA 1
ATOM 5592 C C . SER A 1 715 ? -11.759 -23.952 -35.976 1.00 31.83 715 SER A C 1
ATOM 5594 O O . SER A 1 715 ? -12.963 -24.001 -35.739 1.00 31.83 715 SER A O 1
ATOM 5596 N N . ALA A 1 716 ? -11.216 -24.175 -37.175 1.00 43.34 716 ALA A N 1
ATOM 5597 C CA . ALA A 1 716 ? -11.657 -25.130 -38.189 1.00 43.34 716 ALA A CA 1
ATOM 5598 C C . ALA A 1 716 ? -13.165 -25.435 -38.259 1.00 43.34 716 ALA A C 1
ATOM 5600 O O . ALA A 1 716 ? -13.624 -26.379 -37.623 1.00 43.34 716 ALA A O 1
ATOM 5601 N N . SER A 1 717 ? -13.898 -24.717 -39.119 1.00 34.50 717 SER A N 1
ATOM 5602 C CA . SER A 1 717 ? -14.989 -25.260 -39.956 1.00 34.50 717 SER A CA 1
ATOM 5603 C C . SER A 1 717 ? -15.578 -24.183 -40.873 1.00 34.50 717 SER A C 1
ATOM 5605 O O . SER A 1 717 ? -16.646 -23.657 -40.602 1.00 34.50 717 SER A O 1
ATOM 5607 N N . SER A 1 718 ? -14.891 -23.877 -41.974 1.00 30.53 718 SER A N 1
ATOM 5608 C CA . SER A 1 718 ? -15.502 -23.643 -43.294 1.00 30.53 718 SER A CA 1
ATOM 5609 C C . SER A 1 718 ? -14.422 -23.150 -44.246 1.00 30.53 718 SER A C 1
ATOM 5611 O O . SER A 1 718 ? -13.892 -22.051 -44.093 1.00 30.53 718 SER A O 1
ATOM 5613 N N . ALA A 1 719 ? -14.094 -23.976 -45.234 1.00 39.75 719 ALA A N 1
ATOM 5614 C CA . ALA A 1 719 ? -13.283 -23.576 -46.367 1.00 39.75 719 ALA A CA 1
ATOM 5615 C C . ALA A 1 719 ? -14.044 -22.521 -47.186 1.00 39.75 719 ALA A C 1
ATOM 5617 O O . ALA A 1 719 ? -14.841 -22.845 -48.061 1.00 39.75 719 ALA A O 1
ATOM 5618 N N . SER A 1 720 ? -13.785 -21.252 -46.901 1.00 30.55 720 SER A N 1
ATOM 5619 C CA . SER A 1 720 ? -13.947 -20.170 -47.862 1.00 30.55 720 SER A CA 1
ATOM 5620 C C . SER A 1 720 ? -12.606 -19.468 -47.946 1.00 30.55 720 SER A C 1
ATOM 5622 O O . SER A 1 720 ? -12.163 -18.850 -46.980 1.00 30.55 720 SER A O 1
ATOM 5624 N N . ILE A 1 721 ? -11.951 -19.623 -49.093 1.00 41.12 721 ILE A N 1
ATOM 5625 C CA . ILE A 1 721 ? -10.760 -18.873 -49.476 1.00 41.12 721 ILE A CA 1
ATOM 5626 C C . ILE A 1 721 ? -11.173 -17.397 -49.510 1.00 41.12 721 ILE A C 1
ATOM 5628 O O . ILE A 1 721 ? -11.661 -16.903 -50.522 1.00 41.12 721 ILE A O 1
ATOM 5632 N N . PHE A 1 722 ? -11.032 -16.705 -48.383 1.00 31.81 722 PHE A N 1
ATOM 5633 C CA . PHE A 1 722 ? -10.913 -15.259 -48.378 1.00 31.81 722 PHE A CA 1
ATOM 5634 C C . PHE A 1 722 ? -9.461 -14.968 -48.726 1.00 31.81 722 PHE A C 1
ATOM 5636 O O . PHE A 1 722 ? -8.560 -15.104 -47.904 1.00 31.81 722 PHE A O 1
ATOM 5643 N N . THR A 1 723 ? -9.225 -14.619 -49.987 1.00 34.09 723 THR A N 1
ATOM 5644 C CA . THR A 1 723 ? -8.027 -13.870 -50.357 1.00 34.09 723 THR A CA 1
ATOM 5645 C C . THR A 1 723 ? -7.966 -12.628 -49.465 1.00 34.09 723 THR A C 1
ATOM 5647 O O . THR A 1 723 ? -8.931 -11.856 -49.491 1.00 34.09 723 THR A O 1
ATOM 5650 N N . PRO A 1 724 ? -6.897 -12.414 -48.679 1.00 34.72 724 PRO A N 1
ATOM 5651 C CA . PRO A 1 724 ? -6.752 -11.182 -47.924 1.00 34.72 724 PRO A CA 1
ATOM 5652 C C . PRO A 1 724 ? -6.613 -10.056 -48.947 1.00 34.72 724 PRO A C 1
ATOM 5654 O O . PRO A 1 724 ? -5.640 -9.997 -49.698 1.00 34.72 724 PRO A O 1
ATOM 5657 N N . SER A 1 725 ? -7.628 -9.200 -49.048 1.00 35.75 725 SER A N 1
ATOM 5658 C CA . SER A 1 725 ? -7.537 -7.986 -49.849 1.00 35.75 725 SER A CA 1
ATOM 5659 C C . SER A 1 725 ? -6.401 -7.143 -49.278 1.00 35.75 725 SER A C 1
ATOM 5661 O O . SER A 1 725 ? -6.484 -6.651 -48.153 1.00 35.75 725 SER A O 1
ATOM 5663 N N . SER A 1 726 ? -5.340 -6.984 -50.058 1.00 41.91 726 SER A N 1
ATOM 5664 C CA . SER A 1 726 ? -4.087 -6.300 -49.727 1.00 41.91 726 SER A CA 1
ATOM 5665 C C . SER A 1 726 ? -4.218 -4.782 -49.515 1.00 41.91 726 SER A C 1
ATOM 5667 O O . SER A 1 726 ? -3.224 -4.075 -49.600 1.00 41.91 726 SER A O 1
ATOM 5669 N N . SER A 1 727 ? -5.423 -4.259 -49.266 1.00 43.53 727 SER A N 1
ATOM 5670 C CA . SER A 1 727 ? -5.704 -2.825 -49.114 1.00 43.53 727 SER A CA 1
ATOM 5671 C C . SER A 1 727 ? -6.130 -2.410 -47.699 1.00 43.53 727 SER A C 1
ATOM 5673 O O . SER A 1 727 ? -6.452 -1.246 -47.498 1.00 43.53 727 SER A O 1
ATOM 5675 N N . MET A 1 728 ? -6.166 -3.326 -46.717 1.00 43.41 728 MET A N 1
ATOM 5676 C CA . MET A 1 728 ? -6.491 -3.000 -45.310 1.00 43.41 728 MET A CA 1
ATOM 5677 C C . MET A 1 728 ? -5.263 -2.812 -44.400 1.00 43.41 728 MET A C 1
ATOM 5679 O O . MET A 1 728 ? -5.424 -2.423 -43.249 1.00 43.41 728 MET A O 1
ATOM 5683 N N . TYR A 1 729 ? -4.048 -3.059 -44.900 1.00 50.03 729 TYR A N 1
ATOM 5684 C CA . TYR A 1 729 ? -2.819 -3.121 -44.091 1.00 50.03 729 TYR A CA 1
ATOM 5685 C C . TYR A 1 729 ? -1.818 -1.982 -44.360 1.00 50.03 729 TYR A C 1
ATOM 5687 O O . TYR A 1 729 ? -0.707 -2.025 -43.846 1.00 50.03 729 TYR A O 1
ATOM 5695 N N . ASP A 1 730 ? -2.201 -0.963 -45.135 1.00 48.09 730 ASP A N 1
ATOM 5696 C CA . ASP A 1 730 ? -1.293 0.077 -45.660 1.00 48.09 730 ASP A CA 1
ATOM 5697 C C . ASP A 1 730 ? -1.160 1.320 -44.750 1.00 48.09 730 ASP A C 1
ATOM 5699 O O . ASP A 1 730 ? -0.786 2.407 -45.183 1.00 48.09 730 ASP A O 1
ATOM 5703 N N . GLY A 1 731 ? -1.527 1.194 -43.472 1.00 60.16 731 GLY A N 1
ATOM 5704 C CA . GLY A 1 731 ? -1.356 2.265 -42.492 1.00 60.16 731 GLY A CA 1
ATOM 5705 C C . GLY A 1 731 ? 0.047 2.238 -41.891 1.00 60.16 731 GLY A C 1
ATOM 5706 O O . GLY A 1 731 ? 0.459 1.207 -41.362 1.00 60.16 731 GLY A O 1
ATOM 5707 N N . ASP A 1 732 ? 0.752 3.372 -41.909 1.00 76.19 732 ASP A N 1
ATOM 5708 C CA . ASP A 1 732 ? 2.013 3.566 -41.182 1.00 76.19 732 ASP A CA 1
ATOM 5709 C C . ASP A 1 732 ? 1.782 3.423 -39.664 1.00 76.19 732 ASP A C 1
ATOM 5711 O O . ASP A 1 732 ? 1.439 4.380 -38.964 1.00 76.19 732 ASP A O 1
ATOM 5715 N N . PHE A 1 733 ? 1.898 2.195 -39.148 1.00 85.31 733 PHE A N 1
ATOM 5716 C CA . PHE A 1 733 ? 1.707 1.883 -37.730 1.00 85.31 733 PHE A CA 1
ATOM 5717 C C . PHE A 1 733 ? 2.569 2.780 -36.843 1.00 85.31 733 PHE A C 1
ATOM 5719 O O . PHE A 1 733 ? 2.074 3.368 -35.881 1.00 85.31 733 PHE A O 1
ATOM 5726 N N . PHE A 1 734 ? 3.849 2.915 -37.184 1.00 85.31 734 PHE A N 1
ATOM 5727 C CA . PHE A 1 734 ? 4.787 3.682 -36.382 1.00 85.31 734 PHE A CA 1
ATOM 5728 C C . PHE A 1 734 ? 4.510 5.180 -36.461 1.00 85.31 734 PHE A C 1
ATOM 5730 O O . PHE A 1 734 ? 4.545 5.828 -35.420 1.00 85.31 734 PHE A O 1
ATOM 5737 N N . GLY A 1 735 ? 4.141 5.719 -37.624 1.00 80.56 735 GLY A N 1
ATOM 5738 C CA . GLY A 1 735 ? 3.715 7.115 -37.751 1.00 80.56 735 GLY A CA 1
ATOM 5739 C C . GLY A 1 735 ? 2.498 7.458 -36.888 1.00 80.56 735 GLY A C 1
ATOM 5740 O O . GLY A 1 735 ? 2.426 8.547 -36.321 1.00 80.56 735 GLY A O 1
ATOM 5741 N N . ASN A 1 736 ? 1.569 6.512 -36.709 1.00 79.38 736 ASN A N 1
ATOM 5742 C CA . ASN A 1 736 ? 0.397 6.705 -35.848 1.00 79.38 736 ASN A CA 1
ATOM 5743 C C . ASN A 1 736 ? 0.712 6.571 -34.346 1.00 79.38 736 ASN A C 1
ATOM 5745 O O . ASN A 1 736 ? 0.057 7.205 -33.518 1.00 79.38 736 ASN A O 1
ATOM 5749 N N . VAL A 1 737 ? 1.684 5.731 -33.978 1.00 85.06 737 VAL A N 1
ATOM 5750 C CA . VAL A 1 737 ? 1.982 5.387 -32.576 1.00 85.06 737 VAL A CA 1
ATOM 5751 C C . VAL A 1 737 ? 3.090 6.244 -31.973 1.00 85.06 737 VAL A C 1
ATOM 5753 O O . VAL A 1 737 ? 2.998 6.654 -30.818 1.00 85.06 737 VAL A O 1
ATOM 5756 N N . LEU A 1 738 ? 4.132 6.532 -32.748 1.00 86.38 738 LEU A N 1
ATOM 5757 C CA . LEU A 1 738 ? 5.318 7.281 -32.331 1.00 86.38 738 LEU A CA 1
ATOM 5758 C C . LEU A 1 738 ? 5.189 8.779 -32.636 1.00 86.38 738 LEU A C 1
ATOM 5760 O O . LEU A 1 738 ? 6.194 9.441 -32.884 1.00 86.38 738 LEU A O 1
ATOM 5764 N N . GLY A 1 739 ? 3.964 9.316 -32.650 1.00 78.19 739 GLY A N 1
ATOM 5765 C CA . GLY A 1 739 ? 3.690 10.702 -33.030 1.00 78.19 739 GLY A CA 1
ATOM 5766 C C . G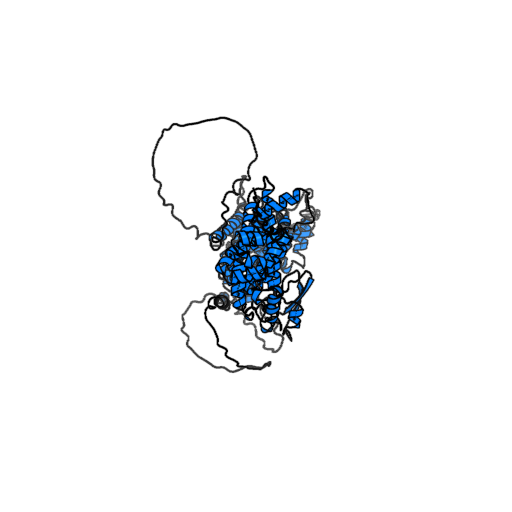LY A 1 739 ? 4.658 11.700 -32.380 1.00 78.19 739 GLY A C 1
ATOM 5767 O O . GLY A 1 739 ? 4.818 11.722 -31.160 1.00 78.19 739 GLY A O 1
ATOM 5768 N N . GLY A 1 740 ? 5.314 12.518 -33.210 1.00 80.12 740 GLY A N 1
ATOM 5769 C CA . GLY A 1 740 ? 6.330 13.490 -32.787 1.00 80.12 740 GLY A CA 1
ATOM 5770 C C . GLY A 1 740 ? 7.781 12.990 -32.830 1.00 80.12 740 GLY A C 1
ATOM 5771 O O . GLY A 1 740 ? 8.689 13.808 -32.698 1.00 80.12 740 GLY A O 1
ATOM 5772 N N . CYS A 1 741 ? 8.022 11.695 -33.046 1.00 87.69 741 CYS A N 1
ATOM 5773 C CA . CYS A 1 741 ? 9.352 11.147 -33.322 1.00 87.69 741 CYS A CA 1
ATOM 5774 C C . CYS A 1 741 ? 9.644 11.112 -34.827 1.00 87.69 741 CYS A C 1
ATOM 5776 O O . CYS A 1 741 ? 8.743 10.939 -35.646 1.00 87.69 741 CYS A O 1
ATOM 5778 N N . HIS A 1 742 ? 10.925 11.178 -35.186 1.00 90.56 742 HIS A N 1
ATOM 5779 C CA . HIS A 1 742 ? 11.398 10.842 -36.526 1.00 90.56 742 HIS A CA 1
ATOM 5780 C C . HIS A 1 742 ? 12.022 9.440 -36.499 1.00 90.56 742 HIS A C 1
ATOM 5782 O O . HIS A 1 742 ? 12.685 9.085 -35.526 1.00 90.56 742 HIS A O 1
ATOM 5788 N N . ALA A 1 743 ? 11.843 8.644 -37.559 1.00 89.31 743 ALA A N 1
ATOM 5789 C CA . ALA A 1 743 ? 12.315 7.254 -37.615 1.00 89.31 743 ALA A CA 1
ATOM 5790 C C . ALA A 1 743 ? 13.819 7.119 -37.300 1.00 89.31 743 ALA A C 1
ATOM 5792 O O . ALA A 1 743 ? 14.209 6.277 -36.494 1.00 89.31 743 ALA A O 1
ATOM 5793 N N . ASN A 1 744 ? 14.650 8.007 -37.861 1.00 90.56 744 ASN A N 1
ATOM 5794 C CA . ASN A 1 744 ? 16.094 8.034 -37.596 1.00 90.56 744 ASN A CA 1
ATOM 5795 C C . ASN A 1 744 ? 16.423 8.334 -36.126 1.00 90.56 744 ASN A C 1
ATOM 5797 O O . ASN A 1 744 ? 17.095 7.522 -35.496 1.00 90.56 744 ASN A O 1
ATOM 5801 N N . GLY A 1 745 ? 15.944 9.454 -35.569 1.00 90.50 745 GLY A N 1
ATOM 5802 C CA . GLY A 1 745 ? 16.184 9.819 -34.172 1.00 90.50 745 GLY A CA 1
ATOM 5803 C C . GLY A 1 745 ? 15.656 8.769 -33.196 1.00 90.50 745 GLY A C 1
ATOM 5804 O O . GLY A 1 745 ? 16.386 8.326 -32.312 1.00 90.50 745 GLY A O 1
ATOM 5805 N N . PHE A 1 746 ? 14.426 8.291 -33.397 1.00 94.31 746 PHE A N 1
ATOM 5806 C CA . PHE A 1 746 ? 13.866 7.206 -32.596 1.00 94.31 746 PHE A CA 1
ATOM 5807 C C . PHE A 1 746 ? 14.782 5.981 -32.600 1.00 94.31 746 PHE A C 1
ATOM 5809 O O . PHE A 1 746 ? 15.266 5.576 -31.543 1.00 94.31 746 PHE A O 1
ATOM 5816 N N . SER A 1 747 ? 15.070 5.417 -33.774 1.00 95.19 747 SER A N 1
ATOM 5817 C CA . SER A 1 747 ? 15.841 4.180 -33.858 1.00 95.19 747 SER A CA 1
ATOM 5818 C C . SER A 1 747 ? 17.268 4.345 -33.355 1.00 95.19 747 SER A C 1
ATOM 5820 O O . SER A 1 747 ? 17.730 3.499 -32.596 1.00 95.19 747 SER A O 1
ATOM 5822 N N . ALA A 1 748 ? 17.955 5.426 -33.734 1.00 93.38 748 ALA A N 1
ATOM 5823 C CA . ALA A 1 748 ? 19.362 5.629 -33.408 1.00 93.38 748 ALA A CA 1
ATOM 5824 C C . ALA A 1 748 ? 19.615 5.775 -31.904 1.00 93.38 748 ALA A C 1
ATOM 5826 O O . ALA A 1 748 ? 20.647 5.312 -31.432 1.00 93.38 748 ALA A O 1
ATOM 5827 N N . PHE A 1 749 ? 18.703 6.404 -31.155 1.00 94.25 749 PHE A N 1
ATOM 5828 C CA . PHE A 1 749 ? 18.863 6.600 -29.712 1.00 94.25 749 PHE A CA 1
ATOM 5829 C C . PHE A 1 749 ? 18.226 5.481 -28.878 1.00 94.25 749 PHE A C 1
ATOM 5831 O O . PHE A 1 749 ? 18.824 5.036 -27.899 1.00 94.25 749 PHE A O 1
ATOM 5838 N N . VAL A 1 750 ? 17.038 4.990 -29.252 1.00 95.25 750 VAL A N 1
ATOM 5839 C CA . VAL A 1 750 ? 16.312 3.969 -28.469 1.00 95.25 750 VAL A CA 1
ATOM 5840 C C . VAL A 1 750 ? 17.005 2.605 -28.531 1.00 95.25 750 VAL A C 1
ATOM 5842 O O . VAL A 1 750 ? 16.960 1.850 -27.558 1.00 95.25 750 VAL A O 1
ATOM 5845 N N . MET A 1 751 ? 17.696 2.285 -29.633 1.00 95.38 751 MET A N 1
ATOM 5846 C CA . MET A 1 751 ? 18.416 1.012 -29.760 1.00 95.38 751 MET A CA 1
ATOM 5847 C C . MET A 1 751 ? 19.650 0.905 -28.853 1.00 95.38 751 MET A C 1
ATOM 5849 O O . MET A 1 751 ? 20.081 -0.209 -28.557 1.00 95.38 751 MET A O 1
ATOM 5853 N N . GLU A 1 752 ? 20.219 2.029 -28.405 1.00 93.56 752 GLU A N 1
ATOM 5854 C CA . GLU A 1 752 ? 21.524 2.087 -27.734 1.00 93.56 752 GLU A CA 1
ATOM 5855 C C . GLU A 1 752 ? 21.587 1.220 -26.476 1.00 93.56 752 GLU A C 1
ATOM 5857 O O . GLU A 1 752 ? 22.466 0.373 -26.342 1.00 93.56 752 GLU A O 1
ATOM 5862 N N . HIS A 1 753 ? 20.648 1.399 -25.548 1.00 93.31 753 HIS A N 1
ATOM 5863 C CA . HIS A 1 753 ? 20.650 0.661 -24.285 1.00 93.31 753 HIS A CA 1
ATOM 5864 C C . HIS A 1 753 ? 20.427 -0.848 -24.468 1.00 93.31 753 HIS A C 1
ATOM 5866 O O . HIS A 1 753 ? 21.257 -1.628 -23.989 1.00 93.31 753 HIS A O 1
ATOM 5872 N N . PRO A 1 754 ? 19.370 -1.288 -25.182 1.00 96.69 754 PRO A N 1
ATOM 5873 C CA . PRO A 1 754 ? 19.191 -2.698 -25.508 1.00 96.69 754 PRO A CA 1
ATOM 5874 C C . PRO A 1 754 ? 20.411 -3.304 -26.216 1.00 96.69 754 PRO A C 1
ATOM 5876 O O . PRO A 1 754 ? 20.851 -4.391 -25.845 1.00 96.69 754 PRO A O 1
ATOM 5879 N N . LEU A 1 755 ? 21.011 -2.603 -27.187 1.00 96.44 755 LEU A N 1
ATOM 5880 C CA . LEU A 1 755 ? 22.192 -3.091 -27.907 1.00 96.44 755 LEU A CA 1
ATOM 5881 C C . LEU A 1 755 ? 23.406 -3.234 -26.981 1.00 96.44 755 LEU A C 1
ATOM 5883 O O . LEU A 1 755 ? 24.068 -4.273 -27.005 1.00 96.44 755 LEU A O 1
ATOM 5887 N N . ARG A 1 756 ? 23.665 -2.252 -26.111 1.00 95.38 756 ARG A N 1
ATOM 5888 C CA . ARG A 1 756 ? 24.747 -2.317 -25.114 1.00 95.38 756 ARG A CA 1
ATOM 5889 C C . ARG A 1 756 ? 24.586 -3.509 -24.177 1.00 95.38 756 ARG A C 1
ATOM 5891 O O . ARG A 1 756 ? 25.574 -4.184 -23.911 1.00 95.38 756 ARG A O 1
ATOM 5898 N N . ASN A 1 757 ? 23.363 -3.839 -23.752 1.00 95.19 757 ASN A N 1
ATOM 5899 C CA . ASN A 1 757 ? 23.100 -5.035 -22.940 1.00 95.19 757 ASN A CA 1
ATOM 5900 C C . ASN A 1 757 ? 23.455 -6.329 -23.689 1.00 95.19 757 ASN A C 1
ATOM 5902 O O . ASN A 1 757 ? 24.032 -7.252 -23.107 1.00 95.19 757 ASN A O 1
ATOM 5906 N N . ARG A 1 758 ? 23.155 -6.398 -24.995 1.00 95.94 758 ARG A N 1
ATOM 5907 C CA . ARG A 1 758 ? 23.513 -7.545 -25.849 1.00 95.94 758 ARG A CA 1
ATOM 5908 C C . ARG A 1 758 ? 25.024 -7.678 -26.019 1.00 95.94 758 ARG A C 1
ATOM 5910 O O . ARG A 1 758 ? 25.544 -8.785 -25.874 1.00 95.94 758 ARG A O 1
ATOM 5917 N N . VAL A 1 759 ? 25.717 -6.569 -26.276 1.00 96.19 759 VAL A N 1
ATOM 5918 C CA . VAL A 1 759 ? 27.182 -6.525 -26.379 1.00 96.19 759 VAL A CA 1
ATOM 5919 C C . VAL A 1 759 ? 27.824 -6.905 -25.048 1.00 96.19 759 VAL A C 1
ATOM 5921 O O . VAL A 1 759 ? 28.689 -7.773 -25.028 1.00 96.19 759 VAL A O 1
ATOM 5924 N N . PHE A 1 760 ? 27.363 -6.336 -23.932 1.00 95.88 760 PHE A N 1
ATOM 5925 C CA . PHE A 1 760 ? 27.830 -6.675 -22.586 1.00 95.88 760 PHE A CA 1
ATOM 5926 C C . PHE A 1 760 ? 27.736 -8.180 -22.330 1.00 95.88 760 PHE A C 1
ATOM 5928 O O . PHE A 1 760 ? 28.741 -8.816 -22.016 1.00 95.88 760 PHE A O 1
ATOM 5935 N N . CYS A 1 761 ? 26.565 -8.779 -22.566 1.00 95.12 761 CYS A N 1
ATOM 5936 C CA . CYS A 1 761 ? 26.392 -10.220 -22.420 1.00 95.12 761 CYS A CA 1
ATOM 5937 C C . CYS A 1 761 ? 27.360 -11.001 -23.317 1.00 95.12 761 CYS A C 1
ATOM 5939 O O . CYS A 1 761 ? 27.946 -11.981 -22.863 1.00 95.12 761 CYS A O 1
ATOM 5941 N N . ALA A 1 762 ? 27.549 -10.593 -24.574 1.00 95.25 762 ALA A N 1
ATOM 5942 C CA . ALA A 1 762 ? 28.489 -11.253 -25.478 1.00 95.25 762 ALA A CA 1
ATOM 5943 C C . ALA A 1 762 ? 29.935 -11.166 -24.963 1.00 95.25 762 ALA A C 1
ATOM 5945 O O . ALA A 1 762 ? 30.622 -12.182 -24.907 1.00 95.25 762 ALA A O 1
ATOM 5946 N N . GLN A 1 763 ? 30.374 -9.995 -24.501 1.00 94.50 763 GLN A N 1
ATOM 5947 C CA . GLN A 1 763 ? 31.705 -9.797 -23.928 1.00 94.50 763 GLN A CA 1
ATOM 5948 C C . GLN A 1 763 ? 31.920 -10.621 -22.646 1.00 94.50 763 GLN A C 1
ATOM 5950 O O . GLN A 1 763 ? 32.998 -11.190 -22.459 1.00 94.50 763 GLN A O 1
ATOM 5955 N N . VAL A 1 764 ? 30.911 -10.721 -21.768 1.00 93.62 764 VAL A N 1
ATOM 5956 C CA . VAL A 1 764 ? 30.954 -11.582 -20.570 1.00 93.62 764 VAL A CA 1
ATOM 5957 C C . VAL A 1 764 ? 31.137 -13.048 -20.973 1.00 93.62 764 VAL A C 1
ATOM 5959 O O . VAL A 1 764 ? 32.025 -13.714 -20.443 1.00 93.62 764 VAL A O 1
ATOM 5962 N N . HIS A 1 765 ? 30.379 -13.534 -21.964 1.00 92.56 765 HIS A N 1
ATOM 5963 C CA . HIS A 1 765 ? 30.528 -14.901 -22.488 1.00 92.56 765 HIS A CA 1
ATOM 5964 C C . HIS A 1 765 ? 31.902 -15.138 -23.126 1.00 92.56 765 HIS A C 1
ATOM 5966 O O . HIS A 1 765 ? 32.472 -16.215 -22.964 1.00 92.56 765 HIS A O 1
ATOM 5972 N N . SER A 1 766 ? 32.469 -14.123 -23.778 1.00 92.25 766 SER A N 1
ATOM 5973 C CA . SER A 1 766 ? 33.840 -14.145 -24.302 1.00 92.25 766 SER A CA 1
ATOM 5974 C C . SER A 1 766 ? 34.917 -14.046 -23.209 1.00 92.25 766 SER A C 1
ATOM 5976 O O . SER A 1 766 ? 36.104 -14.011 -23.514 1.00 92.25 766 SER A O 1
ATOM 5978 N N . GLY A 1 767 ? 34.542 -13.989 -21.925 1.00 90.88 767 GLY A N 1
ATOM 5979 C CA . GLY A 1 767 ? 35.473 -13.946 -20.796 1.00 90.88 767 GLY A CA 1
ATOM 5980 C C . GLY A 1 767 ? 36.141 -12.588 -20.566 1.00 90.88 767 GLY A C 1
ATOM 5981 O O . GLY A 1 767 ? 37.045 -12.491 -19.737 1.00 90.88 767 GLY A O 1
ATOM 5982 N N . MET A 1 768 ? 35.693 -11.529 -21.246 1.00 91.31 768 MET A N 1
ATOM 5983 C CA . MET A 1 768 ? 36.309 -10.199 -21.164 1.00 91.31 768 MET A CA 1
ATOM 5984 C C . MET A 1 768 ? 36.132 -9.541 -19.785 1.00 91.31 768 MET A C 1
ATOM 5986 O O . MET A 1 768 ? 36.947 -8.701 -19.408 1.00 91.31 768 MET A O 1
ATOM 5990 N N . TRP A 1 769 ? 35.110 -9.950 -19.029 1.00 91.00 769 TRP A N 1
ATOM 5991 C CA . TRP A 1 769 ? 34.691 -9.354 -17.753 1.00 91.00 769 TRP A CA 1
ATOM 5992 C C . TRP A 1 769 ? 35.072 -10.185 -16.516 1.00 91.00 769 TRP A C 1
ATOM 5994 O O . TRP A 1 769 ? 34.625 -9.885 -15.419 1.00 91.00 769 TRP A O 1
ATOM 6004 N N . ARG A 1 770 ? 35.919 -11.218 -16.647 1.00 84.44 770 ARG A N 1
ATOM 6005 C CA . ARG A 1 770 ? 36.288 -12.108 -15.519 1.00 84.44 770 ARG A CA 1
ATOM 6006 C C . ARG A 1 770 ? 36.927 -11.392 -14.320 1.00 84.44 770 ARG A C 1
ATOM 6008 O O . ARG A 1 770 ? 36.940 -11.945 -13.230 1.00 84.44 770 ARG A O 1
ATOM 6015 N N . ARG A 1 771 ? 37.501 -10.202 -14.524 1.00 83.75 771 ARG A N 1
ATOM 6016 C CA . ARG A 1 771 ? 38.138 -9.408 -13.458 1.00 83.75 771 ARG A CA 1
ATOM 6017 C C . ARG A 1 771 ? 37.142 -8.621 -12.608 1.00 83.75 771 ARG A C 1
ATOM 6019 O O . ARG A 1 771 ? 37.500 -8.227 -11.512 1.00 83.75 771 ARG A O 1
ATOM 6026 N N . ASN A 1 772 ? 35.906 -8.457 -13.078 1.00 83.31 772 ASN A N 1
ATOM 6027 C CA . ASN A 1 772 ? 34.825 -7.777 -12.364 1.00 83.31 772 ASN A CA 1
ATOM 6028 C C . ASN A 1 772 ? 34.168 -8.636 -11.262 1.00 83.31 772 ASN A C 1
ATOM 6030 O O . ASN A 1 772 ? 33.114 -8.253 -10.756 1.00 83.31 772 ASN A O 1
ATOM 6034 N N . GLY A 1 773 ? 34.739 -9.800 -10.936 1.00 80.94 773 GLY A N 1
ATOM 6035 C CA . GLY A 1 773 ? 34.149 -10.752 -9.995 1.00 80.94 773 GLY A CA 1
ATOM 6036 C C . GLY A 1 773 ? 32.822 -11.333 -10.489 1.00 80.94 773 GLY A C 1
ATOM 6037 O O . GLY A 1 773 ? 32.524 -11.334 -11.692 1.00 80.94 773 GLY A O 1
ATOM 6038 N N . ASP A 1 774 ? 32.012 -11.811 -9.548 1.00 82.88 774 ASP A N 1
ATOM 6039 C CA . ASP A 1 774 ? 30.747 -12.476 -9.866 1.00 82.88 774 ASP A CA 1
ATOM 6040 C C . ASP A 1 774 ? 29.658 -11.489 -10.313 1.00 82.88 774 ASP A C 1
ATOM 6042 O O . ASP A 1 774 ? 28.758 -11.863 -11.064 1.00 82.88 774 ASP A O 1
ATOM 6046 N N . ALA A 1 775 ? 29.752 -10.205 -9.953 1.00 82.94 775 ALA A N 1
ATOM 6047 C CA . ALA A 1 775 ? 28.720 -9.204 -10.243 1.00 82.94 775 ALA A CA 1
ATOM 6048 C C . ALA A 1 775 ? 28.374 -9.086 -11.743 1.00 82.94 775 ALA A C 1
ATOM 6050 O O . ALA A 1 775 ? 27.195 -9.045 -12.115 1.00 82.94 775 ALA A O 1
ATOM 6051 N N . ALA A 1 776 ? 29.382 -9.062 -12.625 1.00 87.69 776 ALA A N 1
ATOM 6052 C CA . ALA A 1 776 ? 29.166 -8.975 -14.072 1.00 87.69 776 ALA A CA 1
ATOM 6053 C C . ALA A 1 776 ? 28.613 -10.281 -14.665 1.00 87.69 776 ALA A C 1
ATOM 6055 O O . ALA A 1 776 ? 27.753 -10.252 -15.551 1.00 87.69 776 ALA A O 1
ATOM 6056 N N . ILE A 1 777 ? 29.083 -11.424 -14.157 1.00 88.50 777 ILE A N 1
ATOM 6057 C CA . ILE A 1 777 ? 28.634 -12.753 -14.582 1.00 88.50 777 ILE A CA 1
ATOM 6058 C C . ILE A 1 777 ? 27.171 -12.949 -14.179 1.00 88.50 777 ILE A C 1
ATOM 6060 O O . ILE A 1 777 ? 26.331 -13.192 -15.046 1.00 88.50 777 ILE A O 1
ATOM 6064 N N . LEU A 1 778 ? 26.848 -12.728 -12.903 1.00 88.00 778 LEU A N 1
ATOM 6065 C CA . LEU A 1 778 ? 25.496 -12.816 -12.361 1.00 88.00 778 LEU A CA 1
ATOM 6066 C C . LEU A 1 778 ? 24.539 -11.868 -13.086 1.00 88.00 778 LEU A C 1
ATOM 6068 O O . LEU A 1 778 ? 23.462 -12.293 -13.489 1.00 88.00 778 LEU A O 1
ATOM 6072 N N . SER A 1 779 ? 24.932 -10.618 -13.346 1.00 89.75 779 SER A N 1
ATOM 6073 C CA . SER A 1 779 ? 24.080 -9.674 -14.088 1.00 89.75 779 SER A CA 1
ATOM 6074 C C . SER A 1 779 ? 23.745 -10.175 -15.500 1.00 89.75 779 SER A C 1
ATOM 6076 O O . SER A 1 779 ? 22.595 -10.086 -15.934 1.00 89.75 779 SER A O 1
ATOM 6078 N N . SER A 1 780 ? 24.724 -10.749 -16.211 1.00 91.62 780 SER A N 1
ATOM 6079 C CA . SER A 1 780 ? 24.517 -11.359 -17.533 1.00 91.62 780 SER A CA 1
ATOM 6080 C C . SER A 1 780 ? 23.639 -12.618 -17.461 1.00 91.62 780 SER A C 1
ATOM 6082 O O . SER A 1 780 ? 22.759 -12.808 -18.304 1.00 91.62 780 SER A O 1
ATOM 6084 N N . GLU A 1 781 ? 23.848 -13.486 -16.470 1.00 89.69 781 GLU A N 1
ATOM 6085 C CA . GLU A 1 781 ? 23.053 -14.706 -16.283 1.00 89.69 781 GLU A CA 1
ATOM 6086 C C . GLU A 1 781 ? 21.601 -14.402 -15.916 1.00 89.69 781 GLU A C 1
ATOM 6088 O O . GLU A 1 781 ? 20.685 -14.980 -16.497 1.00 89.69 781 GLU A O 1
ATOM 6093 N N . TRP A 1 782 ? 21.374 -13.462 -14.999 1.00 89.25 782 TRP A N 1
ATOM 6094 C CA . TRP A 1 782 ? 20.040 -13.070 -14.553 1.00 89.25 782 TRP A CA 1
ATOM 6095 C C . TRP A 1 782 ? 19.253 -12.388 -15.666 1.00 89.25 782 TRP A C 1
ATOM 6097 O O . TRP A 1 782 ? 18.098 -12.744 -15.892 1.00 89.25 782 TRP A O 1
ATOM 6107 N N . TYR A 1 783 ? 19.890 -11.495 -16.425 1.00 91.00 783 TYR A N 1
ATOM 6108 C CA . TYR A 1 783 ? 19.286 -10.891 -17.613 1.00 91.00 783 TYR A CA 1
ATOM 6109 C C . TYR A 1 783 ? 18.844 -11.939 -18.652 1.00 91.00 783 TYR A C 1
ATOM 6111 O O . TYR A 1 783 ? 17.823 -11.771 -19.318 1.00 91.00 783 TYR A O 1
ATOM 6119 N N . ARG A 1 784 ? 19.590 -13.043 -18.774 1.00 89.62 784 ARG A N 1
ATOM 6120 C CA . ARG A 1 784 ? 19.304 -14.154 -19.698 1.00 89.62 784 ARG A CA 1
ATOM 6121 C C . ARG A 1 784 ? 18.483 -15.287 -19.076 1.00 89.62 784 ARG A C 1
ATOM 6123 O O . ARG A 1 784 ? 18.196 -16.267 -19.762 1.00 89.62 784 ARG A O 1
ATOM 6130 N N . SER A 1 785 ? 18.139 -15.190 -17.796 1.00 89.00 785 SER A N 1
ATOM 6131 C CA . SER A 1 785 ? 17.434 -16.244 -17.072 1.00 89.00 785 SER A CA 1
ATOM 6132 C C . SER A 1 785 ? 15.996 -16.355 -17.556 1.00 89.00 785 SER A C 1
ATOM 6134 O O . SER A 1 785 ? 15.309 -15.348 -17.720 1.00 89.00 785 SER A O 1
ATOM 6136 N N . VAL A 1 786 ? 15.504 -17.590 -17.689 1.00 86.44 786 VAL A N 1
ATOM 6137 C CA . VAL A 1 786 ? 14.108 -17.874 -18.059 1.00 86.44 786 VAL A CA 1
ATOM 6138 C C . VAL A 1 786 ? 13.136 -17.118 -17.149 1.00 86.44 786 VAL A C 1
ATOM 6140 O O . VAL A 1 786 ? 12.172 -16.540 -17.637 1.00 86.44 786 VAL A O 1
ATOM 6143 N N . ARG A 1 787 ? 13.443 -17.030 -15.846 1.00 81.25 787 ARG A N 1
ATOM 6144 C CA . ARG A 1 787 ? 12.601 -16.367 -14.837 1.00 81.25 787 ARG A CA 1
ATOM 6145 C C . ARG A 1 787 ? 12.300 -14.896 -15.150 1.00 81.25 787 ARG A C 1
ATOM 6147 O O . ARG A 1 787 ? 11.225 -14.426 -14.799 1.00 81.25 787 ARG A O 1
ATOM 6154 N N . TRP A 1 788 ? 13.243 -14.179 -15.761 1.00 83.38 788 TRP A N 1
ATOM 6155 C CA . TRP A 1 788 ? 13.153 -12.731 -15.994 1.00 83.38 788 TRP A CA 1
ATOM 6156 C C . TRP A 1 788 ? 13.098 -12.360 -17.482 1.00 83.38 788 TRP A C 1
ATOM 6158 O O . TRP A 1 788 ? 12.870 -11.201 -17.819 1.00 83.38 788 TRP A O 1
ATOM 6168 N N . SER A 1 789 ? 13.310 -13.333 -18.373 1.00 85.31 789 SER A N 1
ATOM 6169 C CA . SER A 1 789 ? 13.481 -13.118 -19.813 1.00 85.31 789 SER A CA 1
ATOM 6170 C C . SER A 1 789 ? 12.303 -12.404 -20.481 1.00 85.31 789 SER A C 1
ATOM 6172 O O . SER A 1 789 ? 12.540 -11.432 -21.196 1.00 85.31 789 SER A O 1
ATOM 6174 N N . GLU A 1 790 ? 11.060 -12.799 -20.184 1.00 85.31 790 GLU A N 1
ATOM 6175 C CA . GLU A 1 790 ? 9.845 -12.198 -20.763 1.00 85.31 790 GLU A CA 1
ATOM 6176 C C . GLU A 1 790 ? 9.722 -10.698 -20.460 1.00 85.31 790 GLU A C 1
ATOM 6178 O O . GLU A 1 790 ? 9.281 -9.915 -21.296 1.00 85.31 790 GLU A O 1
ATOM 6183 N N . GLN A 1 791 ? 10.134 -10.276 -19.262 1.00 84.75 791 GLN A N 1
ATOM 6184 C CA . GLN A 1 791 ? 10.024 -8.889 -18.799 1.00 84.75 791 GLN A CA 1
ATOM 6185 C C . GLN A 1 791 ? 11.314 -8.083 -19.006 1.00 84.75 791 GLN A C 1
ATOM 6187 O O . GLN A 1 791 ? 11.341 -6.880 -18.750 1.00 84.75 791 GLN A O 1
ATOM 6192 N N . GLY A 1 792 ? 12.386 -8.743 -19.449 1.00 89.56 792 GLY A N 1
ATOM 6193 C CA . GLY A 1 792 ? 13.696 -8.157 -19.690 1.00 89.56 792 GLY A CA 1
ATOM 6194 C C . GLY A 1 792 ? 14.130 -8.367 -21.133 1.00 89.56 792 GLY A C 1
ATOM 6195 O O . GLY A 1 792 ? 13.776 -7.592 -22.017 1.00 89.56 792 GLY A O 1
ATOM 6196 N N . LEU A 1 793 ? 14.913 -9.422 -21.362 1.00 93.12 793 LEU A N 1
ATOM 6197 C CA . LEU A 1 793 ? 15.544 -9.716 -22.647 1.00 93.12 793 LEU A CA 1
ATOM 6198 C C . LEU A 1 793 ? 14.574 -9.721 -23.842 1.00 93.12 793 LEU A C 1
ATOM 6200 O O . LEU A 1 793 ? 14.920 -9.198 -24.900 1.00 93.12 793 LEU A O 1
ATOM 6204 N N . GLU A 1 794 ? 13.387 -10.310 -23.714 1.00 95.31 794 GLU A N 1
ATOM 6205 C CA . GLU A 1 794 ? 12.438 -10.389 -24.831 1.00 95.31 794 GLU A CA 1
ATOM 6206 C C . GLU A 1 794 ? 11.906 -9.012 -25.233 1.00 95.31 794 GLU A C 1
ATOM 6208 O O . GLU A 1 794 ? 11.831 -8.703 -26.424 1.00 95.31 794 GLU A O 1
ATOM 6213 N N . LEU A 1 795 ? 11.614 -8.151 -24.253 1.00 96.19 795 LEU A N 1
ATOM 6214 C CA . LEU A 1 795 ? 11.218 -6.767 -24.504 1.00 96.19 795 LEU A CA 1
ATOM 6215 C C . LEU A 1 795 ? 12.365 -5.955 -25.113 1.00 96.19 795 LEU A C 1
ATOM 6217 O O . LEU A 1 795 ? 12.127 -5.156 -26.020 1.00 96.19 795 LEU A O 1
ATOM 6221 N N . ASP A 1 796 ? 13.602 -6.170 -24.671 1.00 97.31 796 ASP A N 1
ATOM 6222 C CA . ASP A 1 796 ? 14.777 -5.510 -25.245 1.00 97.31 796 ASP A CA 1
ATOM 6223 C C . ASP A 1 796 ? 14.972 -5.913 -26.724 1.00 97.31 796 ASP A C 1
ATOM 6225 O O . ASP A 1 796 ? 15.209 -5.059 -27.581 1.00 97.31 796 ASP A O 1
ATOM 6229 N N . LEU A 1 797 ? 14.824 -7.205 -27.049 1.00 97.12 797 LEU A N 1
ATOM 6230 C CA . LEU A 1 797 ? 14.911 -7.713 -28.424 1.00 97.12 797 LEU A CA 1
ATOM 6231 C C . LEU A 1 797 ? 13.766 -7.204 -29.302 1.00 97.12 797 LEU A C 1
ATOM 6233 O O . LEU A 1 797 ? 14.010 -6.790 -30.434 1.00 97.12 797 LEU A O 1
ATOM 6237 N N . PHE A 1 798 ? 12.537 -7.199 -28.787 1.00 97.62 798 PHE A N 1
ATOM 6238 C CA . PHE A 1 798 ? 11.388 -6.646 -29.499 1.00 97.62 798 PHE A CA 1
ATOM 6239 C C . PHE A 1 798 ? 11.581 -5.153 -29.804 1.00 97.62 798 PHE A C 1
ATOM 6241 O O . PHE A 1 798 ? 11.278 -4.691 -30.905 1.00 97.62 798 PHE A O 1
ATOM 6248 N N . LEU A 1 799 ? 12.157 -4.393 -28.869 1.00 97.62 799 LEU A N 1
ATOM 6249 C CA . LEU A 1 799 ? 12.446 -2.979 -29.088 1.00 97.62 799 LEU A CA 1
ATOM 6250 C C . LEU A 1 799 ? 13.536 -2.772 -30.150 1.00 97.62 799 LEU A C 1
ATOM 6252 O O . LEU A 1 799 ? 13.395 -1.894 -31.001 1.00 97.62 799 LEU A O 1
ATOM 6256 N N . LEU A 1 800 ? 14.580 -3.611 -30.164 1.00 97.94 800 LEU A N 1
ATOM 6257 C CA . LEU A 1 800 ? 15.582 -3.618 -31.237 1.00 97.94 800 LEU A CA 1
ATOM 6258 C C . LEU A 1 800 ? 14.963 -3.947 -32.601 1.00 97.94 800 LEU A C 1
ATOM 6260 O O . LEU A 1 800 ? 15.341 -3.331 -33.593 1.00 97.94 800 LEU A O 1
ATOM 6264 N N . GLN A 1 801 ? 13.997 -4.868 -32.659 1.00 96.75 801 GLN A N 1
ATOM 6265 C CA . GLN A 1 801 ? 13.255 -5.175 -33.887 1.00 96.75 801 GLN A CA 1
ATOM 6266 C C . GLN A 1 801 ? 12.419 -3.980 -34.361 1.00 96.75 801 GLN A C 1
ATOM 6268 O O . GLN A 1 801 ? 12.416 -3.681 -35.553 1.00 96.75 801 GLN A O 1
ATOM 6273 N N . CYS A 1 802 ? 11.771 -3.254 -33.444 1.00 96.12 802 CYS A N 1
ATOM 6274 C CA . CYS A 1 802 ? 11.067 -2.012 -33.778 1.00 96.12 802 CYS A CA 1
ATOM 6275 C C . CYS A 1 802 ? 12.030 -0.962 -34.352 1.00 96.12 802 CYS A C 1
ATOM 6277 O O . CYS A 1 802 ? 11.728 -0.339 -35.367 1.00 96.12 802 CYS A O 1
ATOM 6279 N N . CYS A 1 803 ? 13.213 -0.802 -33.747 1.00 96.75 803 CYS A N 1
ATOM 6280 C CA . CYS A 1 803 ? 14.238 0.112 -34.254 1.00 96.75 803 CYS A CA 1
ATOM 6281 C C . CYS A 1 803 ? 14.743 -0.320 -35.640 1.00 96.75 803 CYS A C 1
ATOM 6283 O O . CYS A 1 803 ? 14.876 0.520 -36.525 1.00 96.75 803 CYS A O 1
ATOM 6285 N N . ALA A 1 804 ? 14.975 -1.620 -35.849 1.00 96.25 804 ALA A N 1
ATOM 6286 C CA . ALA A 1 804 ? 15.407 -2.181 -37.129 1.00 96.25 804 ALA A CA 1
ATOM 6287 C C . ALA A 1 804 ? 14.377 -1.962 -38.246 1.00 96.25 804 ALA A C 1
ATOM 6289 O O . ALA A 1 804 ? 14.757 -1.708 -39.383 1.00 96.25 804 ALA A O 1
ATOM 6290 N N . ALA A 1 805 ? 13.082 -2.040 -37.924 1.00 93.69 805 ALA A N 1
ATOM 6291 C CA . ALA A 1 805 ? 12.001 -1.807 -38.880 1.00 93.69 805 ALA A CA 1
ATOM 6292 C C . ALA A 1 805 ? 11.918 -0.342 -39.353 1.00 93.69 805 ALA A C 1
ATOM 6294 O O . ALA A 1 805 ? 11.415 -0.083 -40.443 1.00 93.69 805 ALA A O 1
ATOM 6295 N N . LEU A 1 806 ? 12.401 0.601 -38.538 1.00 92.38 806 LEU A N 1
ATOM 6296 C CA . LEU A 1 806 ? 12.357 2.043 -38.802 1.00 92.38 806 LEU A CA 1
ATOM 6297 C C . LEU A 1 806 ? 13.682 2.625 -39.310 1.00 92.38 806 LEU A C 1
ATOM 6299 O O . LEU A 1 806 ? 13.689 3.651 -39.985 1.00 92.38 806 LEU A O 1
ATOM 6303 N N . ALA A 1 807 ? 14.808 2.009 -38.954 1.00 93.69 807 ALA A N 1
ATOM 6304 C CA . ALA A 1 807 ? 16.133 2.524 -39.265 1.00 93.69 807 ALA A CA 1
ATOM 6305 C C . ALA A 1 807 ? 16.537 2.272 -40.729 1.00 93.69 807 ALA A C 1
ATOM 6307 O O . ALA A 1 807 ? 16.182 1.240 -41.305 1.00 93.69 807 ALA A O 1
ATOM 6308 N N . PRO A 1 808 ? 17.388 3.132 -41.318 1.00 94.75 808 PRO A N 1
ATOM 6309 C CA . PRO A 1 808 ? 18.092 2.801 -42.551 1.00 94.75 808 PRO A CA 1
ATOM 6310 C C . PRO A 1 808 ? 18.960 1.552 -42.346 1.00 94.75 808 PRO A C 1
ATOM 6312 O O . PRO A 1 808 ? 19.799 1.522 -41.442 1.00 94.75 808 PRO A O 1
ATOM 6315 N N . ALA A 1 809 ? 18.771 0.533 -43.190 1.00 93.62 809 ALA A N 1
ATOM 6316 C CA . ALA A 1 809 ? 19.356 -0.798 -43.001 1.00 93.62 809 ALA A CA 1
ATOM 6317 C C . ALA A 1 809 ? 20.882 -0.769 -42.806 1.00 93.62 809 ALA A C 1
ATOM 6319 O O . ALA A 1 809 ? 21.388 -1.345 -41.843 1.00 93.62 809 ALA A O 1
ATOM 6320 N N . ASP A 1 810 ? 21.604 -0.046 -43.668 1.00 93.69 810 ASP A N 1
ATOM 6321 C CA . ASP A 1 810 ? 23.067 0.042 -43.600 1.00 93.69 810 ASP A CA 1
ATOM 6322 C C . ASP A 1 810 ? 23.537 0.700 -42.297 1.00 93.69 810 ASP A C 1
ATOM 6324 O O . ASP A 1 810 ? 24.465 0.218 -41.656 1.00 93.69 810 ASP A O 1
ATOM 6328 N N . LEU A 1 811 ? 22.871 1.774 -41.860 1.00 94.12 811 LEU A N 1
ATOM 6329 C CA . LEU A 1 811 ? 23.244 2.501 -40.642 1.00 94.12 811 LEU A CA 1
ATOM 6330 C C . LEU A 1 811 ? 22.963 1.680 -39.380 1.00 94.12 811 LEU A C 1
ATOM 6332 O O . LEU A 1 811 ? 23.778 1.668 -38.456 1.00 94.12 811 LEU A O 1
ATOM 6336 N N . PHE A 1 812 ? 21.845 0.953 -39.364 1.00 95.06 812 PHE A N 1
ATOM 6337 C CA . PHE A 1 812 ? 21.494 0.049 -38.274 1.00 95.06 812 PHE A CA 1
ATOM 6338 C C . PHE A 1 812 ? 22.500 -1.100 -38.143 1.00 95.06 812 PHE A C 1
ATOM 6340 O O . PHE A 1 812 ? 23.003 -1.370 -37.050 1.00 95.06 812 PHE A O 1
ATOM 6347 N N . VAL A 1 813 ? 22.826 -1.761 -39.259 1.00 93.44 813 VAL A N 1
ATOM 6348 C CA . VAL A 1 813 ? 23.776 -2.882 -39.280 1.00 93.44 813 VAL A CA 1
ATOM 6349 C C . VAL A 1 813 ? 25.188 -2.410 -38.939 1.00 93.44 813 VAL A C 1
ATOM 6351 O O . VAL A 1 813 ? 25.840 -3.039 -38.106 1.00 93.44 813 VAL A O 1
ATOM 6354 N N . ASN A 1 814 ? 25.641 -1.286 -39.505 1.00 91.88 814 ASN A N 1
ATOM 6355 C CA . ASN A 1 814 ? 26.955 -0.717 -39.196 1.00 91.88 814 ASN A CA 1
ATOM 6356 C C . ASN A 1 814 ? 27.092 -0.411 -37.704 1.00 91.88 814 ASN A C 1
ATOM 6358 O O . ASN A 1 814 ? 28.088 -0.799 -37.101 1.00 91.88 814 ASN A O 1
ATOM 6362 N N . ARG A 1 815 ? 26.062 0.172 -37.075 1.00 93.12 815 ARG A N 1
ATOM 6363 C CA . ARG A 1 815 ? 26.058 0.409 -35.626 1.00 93.12 815 ARG A CA 1
ATOM 6364 C C . ARG A 1 815 ? 26.219 -0.878 -34.820 1.00 93.12 815 ARG A C 1
ATOM 6366 O O . ARG A 1 815 ? 26.987 -0.906 -33.864 1.00 93.12 815 ARG A O 1
ATOM 6373 N N . ILE A 1 816 ? 25.524 -1.952 -35.195 1.00 94.06 816 ILE A N 1
ATOM 6374 C CA . ILE A 1 816 ? 25.686 -3.250 -34.525 1.00 94.06 816 ILE A CA 1
ATOM 6375 C C . ILE A 1 816 ? 27.125 -3.753 -34.683 1.00 94.06 816 ILE A C 1
ATOM 6377 O O . ILE A 1 816 ? 27.748 -4.120 -33.691 1.00 94.06 816 ILE A O 1
ATOM 6381 N N . ILE A 1 817 ? 27.668 -3.747 -35.902 1.00 92.12 817 ILE A N 1
ATOM 6382 C CA . ILE A 1 817 ? 29.041 -4.201 -36.177 1.00 92.12 817 ILE A CA 1
ATOM 6383 C C . ILE A 1 817 ? 30.056 -3.407 -35.343 1.00 92.12 817 ILE A C 1
ATOM 6385 O O . ILE A 1 817 ? 30.928 -4.006 -34.709 1.00 92.12 817 ILE A O 1
ATOM 6389 N N . GLU A 1 818 ? 29.912 -2.082 -35.293 1.00 90.38 818 GLU A N 1
ATOM 6390 C CA . GLU A 1 818 ? 30.768 -1.183 -34.516 1.00 90.38 818 GLU A CA 1
ATOM 6391 C C . GLU A 1 818 ? 30.676 -1.462 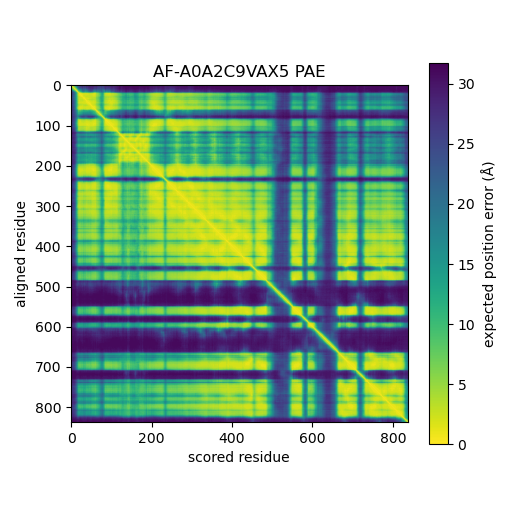-33.013 1.00 90.38 818 GLU A C 1
ATOM 6393 O O . GLU A 1 818 ? 31.704 -1.666 -32.368 1.00 90.38 818 GLU A O 1
ATOM 6398 N N . CYS A 1 819 ? 29.467 -1.553 -32.448 1.00 90.69 819 CYS A N 1
ATOM 6399 C CA . CYS A 1 819 ? 29.282 -1.814 -31.018 1.00 90.69 819 CYS A CA 1
ATOM 6400 C C . CYS A 1 819 ? 29.814 -3.192 -30.588 1.00 90.69 819 CYS A C 1
ATOM 6402 O O . CYS A 1 819 ? 30.266 -3.346 -29.454 1.00 90.69 819 CYS A O 1
ATOM 6404 N N . PHE A 1 820 ? 29.782 -4.195 -31.471 1.00 92.19 820 PHE A N 1
ATOM 6405 C CA . PHE A 1 820 ? 30.392 -5.506 -31.222 1.00 92.19 820 PHE A CA 1
ATOM 6406 C C . PHE A 1 820 ? 31.912 -5.534 -31.475 1.00 92.19 820 PHE A C 1
ATOM 6408 O O . PHE A 1 820 ? 32.546 -6.551 -31.196 1.00 92.19 820 PHE A O 1
ATOM 6415 N N . GLY A 1 821 ? 32.508 -4.446 -31.978 1.00 87.62 821 GLY A N 1
ATOM 6416 C CA . GLY A 1 821 ? 33.937 -4.367 -32.293 1.00 87.62 821 GLY A CA 1
ATOM 6417 C C . GLY A 1 821 ? 34.347 -5.215 -33.501 1.00 87.62 821 GLY A C 1
ATOM 6418 O O . GLY A 1 821 ? 35.481 -5.680 -33.569 1.00 87.62 821 GLY A O 1
ATOM 6419 N N . LEU A 1 822 ? 33.427 -5.455 -34.441 1.00 88.12 822 LEU A N 1
ATOM 6420 C CA . LEU A 1 822 ? 33.622 -6.360 -35.580 1.00 88.12 822 LEU A CA 1
ATOM 6421 C C . LEU A 1 822 ? 33.996 -5.643 -36.887 1.00 88.12 822 LEU A C 1
ATOM 6423 O O . LEU A 1 822 ? 34.159 -6.302 -37.913 1.00 88.12 822 LEU A O 1
ATOM 6427 N N . SER A 1 823 ? 34.165 -4.318 -36.877 1.00 85.12 823 SER A N 1
ATOM 6428 C CA . SER A 1 823 ? 34.463 -3.528 -38.084 1.00 85.12 823 SER A CA 1
ATOM 6429 C C . SER A 1 823 ? 35.727 -4.006 -38.811 1.00 85.12 823 SER A C 1
ATOM 6431 O O . SER A 1 823 ? 35.725 -4.146 -40.034 1.00 85.12 823 SER A O 1
ATOM 6433 N N . ASP A 1 824 ? 36.777 -4.356 -38.061 1.00 79.56 824 ASP A N 1
ATOM 6434 C CA . ASP A 1 824 ? 38.038 -4.865 -38.618 1.00 79.56 824 ASP A CA 1
ATOM 6435 C C . ASP A 1 824 ? 37.880 -6.258 -39.254 1.00 79.56 824 ASP A C 1
ATOM 6437 O O . ASP A 1 824 ? 38.584 -6.569 -40.214 1.00 79.56 824 ASP A O 1
ATOM 6441 N N . TYR A 1 825 ? 36.931 -7.079 -38.786 1.00 72.38 825 TYR A N 1
ATOM 6442 C CA . TYR A 1 825 ? 36.682 -8.432 -39.308 1.00 72.38 825 TYR A CA 1
ATOM 6443 C C . TYR A 1 825 ? 36.073 -8.416 -40.718 1.00 72.38 825 TYR A C 1
ATOM 6445 O O . TYR A 1 825 ? 36.286 -9.331 -41.511 1.00 72.38 825 TYR A O 1
ATOM 6453 N N . HIS A 1 826 ? 35.332 -7.355 -41.044 1.00 65.69 826 HIS A N 1
ATOM 6454 C CA . HIS A 1 826 ? 34.765 -7.135 -42.375 1.00 65.69 826 HIS A CA 1
ATOM 6455 C C . HIS A 1 826 ? 35.708 -6.367 -43.309 1.00 65.69 826 HIS A C 1
ATOM 6457 O O . HIS A 1 826 ? 35.477 -6.329 -44.520 1.00 65.69 826 HIS A O 1
ATOM 6463 N N . SER A 1 827 ? 36.796 -5.797 -42.778 1.00 64.75 827 SER A N 1
ATOM 6464 C CA . SER A 1 827 ? 37.887 -5.308 -43.610 1.00 64.75 827 SER A CA 1
ATOM 6465 C C . SER A 1 827 ? 38.599 -6.529 -44.201 1.00 64.75 827 SER A C 1
ATOM 6467 O O . SER A 1 827 ? 39.249 -7.295 -43.497 1.00 64.75 827 SER A O 1
ATOM 6469 N N . LEU A 1 828 ? 38.446 -6.765 -45.504 1.00 54.66 828 LEU A N 1
ATOM 6470 C CA . LEU A 1 828 ? 39.171 -7.801 -46.252 1.00 54.66 828 LEU A CA 1
ATOM 6471 C C . LEU A 1 828 ? 40.668 -7.436 -46.359 1.00 54.66 828 LEU A C 1
ATOM 6473 O O . LEU A 1 828 ? 41.203 -7.290 -47.455 1.00 54.66 828 LEU A O 1
ATOM 6477 N N . SER A 1 829 ? 41.339 -7.227 -45.225 1.00 54.66 829 SER A N 1
ATOM 6478 C CA . SER A 1 829 ? 42.769 -6.963 -45.126 1.00 54.66 829 SER A CA 1
ATOM 6479 C C . SER A 1 829 ? 43.482 -8.279 -44.766 1.00 54.66 829 SER A C 1
ATOM 6481 O O . SER A 1 829 ? 43.396 -8.748 -43.633 1.00 54.66 829 SER A O 1
ATOM 6483 N N . PRO A 1 830 ? 44.172 -8.934 -45.718 1.00 52.59 830 PRO A N 1
ATOM 6484 C CA . PRO A 1 830 ? 44.720 -10.281 -45.531 1.00 52.59 830 PRO A CA 1
ATOM 6485 C C . PRO A 1 830 ? 45.990 -10.334 -44.655 1.00 52.59 830 PRO A C 1
ATOM 6487 O O . PRO A 1 830 ? 46.670 -11.356 -44.634 1.00 52.59 830 PRO A O 1
ATOM 6490 N N . GLU A 1 831 ? 46.335 -9.261 -43.935 1.00 53.84 831 GLU A N 1
ATOM 6491 C CA . GLU A 1 831 ? 47.660 -9.081 -43.316 1.00 53.84 831 GLU A CA 1
ATOM 6492 C C . GLU A 1 831 ? 47.669 -9.011 -41.779 1.00 53.84 831 GLU A C 1
ATOM 6494 O O . GLU A 1 831 ? 48.731 -8.815 -41.191 1.00 53.84 831 GLU A O 1
ATOM 6499 N N . ARG A 1 832 ? 46.543 -9.220 -41.083 1.00 50.12 832 ARG A N 1
ATOM 6500 C CA . ARG A 1 832 ? 46.564 -9.326 -39.612 1.00 50.12 832 ARG A CA 1
ATOM 6501 C C . ARG A 1 832 ? 46.563 -10.782 -39.156 1.00 50.12 832 ARG A C 1
ATOM 6503 O O . ARG A 1 832 ? 45.563 -11.487 -39.247 1.00 50.12 832 ARG A O 1
ATOM 6510 N N . SER A 1 833 ? 47.719 -11.215 -38.659 1.00 43.31 833 SER A N 1
ATOM 6511 C CA . SER A 1 833 ? 47.946 -12.496 -37.993 1.00 43.31 833 SER A CA 1
ATOM 6512 C C . SER A 1 833 ? 46.951 -12.724 -36.853 1.00 43.31 833 SER A C 1
ATOM 6514 O O . SER A 1 833 ? 46.793 -11.877 -35.976 1.00 43.31 833 SER A O 1
ATOM 6516 N N . THR A 1 834 ? 46.331 -13.903 -36.851 1.00 41.97 834 THR A N 1
ATOM 6517 C CA . THR A 1 834 ? 45.456 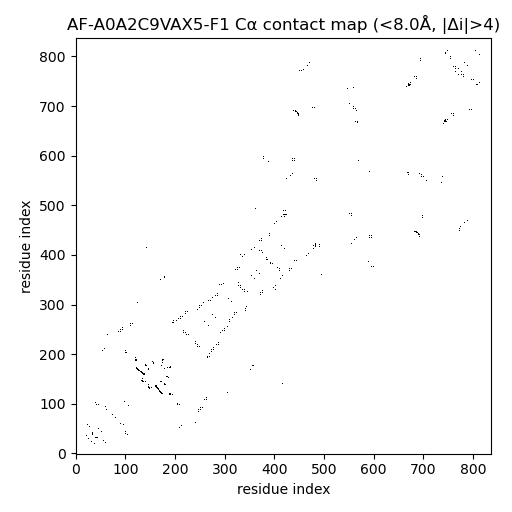-14.489 -35.819 1.00 41.97 834 THR A CA 1
ATOM 6518 C C . THR A 1 834 ? 46.189 -14.804 -34.506 1.00 41.97 834 THR A C 1
ATOM 6520 O O . THR A 1 834 ? 46.057 -15.893 -33.955 1.00 41.97 834 THR A O 1
ATOM 6523 N N . GLU A 1 835 ? 46.984 -13.871 -33.996 1.00 42.59 835 GLU A N 1
ATOM 6524 C CA . GLU A 1 835 ? 47.639 -13.977 -32.695 1.00 42.59 835 GLU A CA 1
ATOM 6525 C C . GLU A 1 835 ? 47.206 -12.794 -31.837 1.00 42.59 835 GLU A C 1
ATOM 6527 O O . GLU A 1 835 ? 47.822 -11.738 -31.897 1.00 42.59 835 GLU A O 1
ATOM 6532 N N . LEU A 1 836 ? 46.096 -12.967 -31.114 1.00 41.03 836 LEU A N 1
ATOM 6533 C CA . LEU A 1 836 ? 45.756 -12.353 -29.820 1.00 41.03 836 LEU A CA 1
ATOM 6534 C C . LEU A 1 836 ? 44.295 -12.727 -29.502 1.00 41.03 836 LEU A C 1
ATOM 6536 O O . LEU A 1 836 ? 43.370 -11.957 -29.752 1.00 41.03 836 LEU A O 1
ATOM 6540 N N . PHE A 1 837 ? 44.112 -13.948 -28.994 1.00 36.88 837 PHE A N 1
ATOM 6541 C CA . PHE A 1 837 ? 42.934 -14.382 -28.236 1.00 36.88 837 PHE A CA 1
ATOM 6542 C C . PHE A 1 837 ? 43.350 -14.627 -26.789 1.00 36.88 837 PHE A C 1
ATOM 6544 O O . PHE A 1 837 ? 44.451 -15.198 -26.599 1.00 36.88 837 PHE A O 1
#